Protein AF-A0A8F3AF56-F1 (afdb_monomer)

Solvent-accessible surface area (backbone atoms only — not comparable to full-atom values): 57414 Å² total; per-residue (Å²): 130,80,98,76,68,79,74,70,81,75,31,29,31,39,23,26,9,20,29,32,57,58,13,22,36,23,46,43,12,29,50,31,38,17,25,55,83,35,93,84,17,81,94,57,64,28,38,51,45,72,59,25,50,31,34,28,8,14,19,16,11,20,48,38,44,50,35,45,61,72,51,58,58,57,62,52,70,65,56,45,61,56,41,38,62,46,28,61,46,44,64,47,72,61,55,73,77,49,85,55,72,66,56,51,56,51,60,62,44,70,80,71,65,96,82,85,77,81,82,60,53,64,65,52,50,51,55,51,52,49,43,51,37,58,55,70,52,60,58,96,86,63,52,72,57,60,51,50,50,42,52,46,55,55,47,52,35,35,57,59,40,42,53,50,43,79,72,75,33,76,67,24,51,27,48,46,49,8,50,40,46,19,72,54,62,37,57,81,89,63,47,54,88,84,47,29,36,48,60,55,58,70,37,68,33,56,71,67,64,65,48,43,49,54,36,32,36,22,24,57,49,62,90,95,61,85,69,47,45,60,64,51,45,59,35,41,42,36,46,61,39,33,33,26,84,49,34,43,49,57,45,72,45,52,27,44,41,47,54,18,59,31,47,53,82,38,51,75,43,69,40,93,88,70,84,38,71,52,71,37,67,69,64,37,24,44,39,46,58,43,23,26,12,40,32,76,65,40,60,56,60,52,48,53,60,72,44,59,75,72,63,76,79,91,62,76,62,65,56,53,48,54,40,46,60,75,69,52,69,102,62,94,72,84,54,70,89,68,58,36,72,32,30,62,38,54,37,18,57,53,14,58,39,83,45,68,73,56,57,72,69,57,31,78,35,67,56,42,38,30,30,25,24,41,74,36,41,35,31,46,52,56,72,78,54,73,38,73,91,71,54,29,46,34,35,45,36,41,37,37,38,53,79,52,83,23,22,47,59,57,55,32,64,47,30,49,35,48,29,42,66,50,92,76,60,69,39,48,42,54,29,25,40,47,100,89,66,50,48,21,30,58,46,40,67,72,76,52,75,85,51,31,76,76,39,39,85,43,80,34,79,33,38,88,46,78,78,39,22,49,69,63,87,70,81,92,52,92,53,51,42,77,38,75,92,46,74,68,41,34,36,36,36,35,38,55,54,72,77,80,30,82,46,68,50,58,51,53,52,41,61,39,54,52,65,55,48,50,34,37,20,52,25,15,23,39,71,65,58,33,87,88,41,76,67,48,52,55,65,57,51,65,73,69,70,74,80,87,73,74,87,68,76,51,69,67,50,45,52,18,50,51,48,42,50,52,17,40,52,26,39,55,42,22,51,54,10,50,19,37,23,53,15,10,60,36,43,60,93,50,17,65,58,34,38,46,49,41,58,59,50,38,58,56,46,50,52,46,30,45,54,40,40,52,3,25,24,65,30,87,43,100,54,45,55,45,29,37,70,69,29,26,64,56,46,36,64,77,40,78,85,49,39,52,42,80,49,88,64,36,64,38,50,33,67,56,54,50,54,40,54,46,47,52,53,35,45,27,50,47,57,20,49,48,25,37,33,58,97,46,46,24,62,70,40,46,54,54,47,51,56,52,42,44,63,69,43,47,22,26,51,37,8,20,48,76,16,62,64,9,62,32,3,50,77,54,69,77,40,50,26,73,55,50,50,30,9,54,64,26,24,19,34,21,8,25,30,22,46,31,48,10,57,72,65,43,69,76,63,66,74,65,59,76,67,72,48,58,45,29,71,65,39,28,52,54,10,44,55,39,25,57,58,6,47,38,22,47,37,32,39,56,38,46,41,83,48,77,51,36,58,34,22,39,54,30,46,51,41,5,14,52,34,0,12,52,41,20,30,50,53,49,32,70,69,44,60,41,75,55,76,77,80,86,72,84,80,78,89,80,80,81,82,66,98,77,83,74,90,76,86,83,89,74,87,83,76,54,60,54,61,51,85,51,71,65,40,28,52,55,10,25,52,13,3,42,33,12,37,28,15,25,30,72,38,46,33,44,99,87,34,60,67,56,28,35,51,38,0,38,53,18,5,49,53,24,57,60,37,54,52,47,37,71,77,68,74,36,49,51,73,64,36,39,34,21,39,26,18,51,16,6,42,50,14,26,43,48,31,14,38,59,16,40,74,43,79,87,40,78,24,2,36,79,70,70,24,65,65,33,36,56,33,23,49,51,50,48,52,52,46,37,52,49,25,23,52,55,41,39,52,51,51,52,55,42,48,69,40,91,91,32,48,48,35,72,63,76,54,54,68,56,52,53,52,45,54,70,70,52,83,77,76,57,74,73,58,50,53,54,53,49,51,51,51,52,54,51,54,50,52,59,55,58,65,55,64,75,53,76,81,51,81,90,49,66,69,50,57,61,74,58,60,66,84,64,50,71,66,60,48,54,50,52,59,69,66,60,79,71,76,96,74,88,77,94,81,92,82,83,75,91,74,68,82,78,58,80,85,62,88,81,82,85,84,89,133

Nearest PDB structures (foldseek):
  5aex-assembly2_D  TM=8.762E-01  e=6.821E-24  Saccharomyces cerevisiae
  5aex-assembly3_I  TM=8.724E-01  e=4.632E-24  Saccharomyces cerevisiae
  5ah3-assembly1_A  TM=8.595E-01  e=8.101E-24  Candida albicans
  2nuu-assembly2_D  TM=8.875E-01  e=4.234E-22  Escherichia coli
  1u77-assembly1_A  TM=9.082E-01  e=1.606E-21  Escherichia coli

Sequence (1087 aa):
MNDTAFARTPTIGIAISGGGFRSMLSGAGVLGAYDARSPGADGELGGLLQSSTYLAGISGGSWIVISFFLNDGMQLYSILEDLKLDLQTPILEGVPNMELGNLREHLFQKDKTSMNAEVSESKLSSVITSIVKSIFSIGDDEGDSGIKSIIGFYKDISLEAKAKKDSGYRLSLIDYWARTLARKVLPAKFRSTGFTISSASKQLSFQNYSQPFPIITSVELIPNETVSSVDSHIIEISPFEFGSWDSFLNSFVSTKFLGSDLWNGTSLHLSSSLNASICTSGYDTVAFLAATSSGLFNTVFQYVYDFIPKIHHESSSYVTQILRIFGFSTSPTRNAAEFSEFAIYSPNPFRGVQSGERGRSVENSTSLFLADGGEDGQNIPFSPYLVPGRKVDAILAFDMGSEIDNRPSGLSLRSSAQRYHANQSELHIPLFKDPNGILRRIFPVVPSAAQYSLISQKPAFLGCEIEDFPAFKGNLSDNFKVYNNYTPPLTIYQANHDIVFEANTSTFKSVYSPDEVQGMFDNGCELAVNRMDLSYKEYSFITMSAEASGSSLEIPMAIDSLFMLFCTYLLSCMVLGMSIFYAGLIQRRSSFTILSIPIFLSAAIFIDWFIWGYSLCYSSASNRFIGNLGFAVLRQLRDPDQRIYVTPRGDILSVMHFLFNGLLKIVCTVITFPGCTAERGRIIPMILFVFCWSVIVYNPVTYWYWNQNGWLSTQLDKLPVMDFAGGTCIHVVSGFTALAYSYILGPRNPKIVSEYRSSSNSFMVIGMCILLMGWCGFISGCDYKLSATTFYIVVNTWLSACSAGIVWTLIDYYTSAIPLEEPEYEGIELRELDHDGSCTQSNDPTTTSLRKISMVSFTSGVVCGLVVFTPAGGYISSHTSFWKSIVFGVIGGFIGNYSTRLKYYMEIDDALDIFAVHGVCGIVGTLLVGIFADKSFESSGGWVVGNWIQITYQILGCVVTAVYSFVMSLVLLYIIDMIPGLHLRTDKLFNTRMRRRKQNGGVSEEGEIEEIAEDLGLERAELLGSDWYELNGEYSFDYMEFIKVVDPKEYAEFINAETVSPEESEFSQYDTSDLQLRKRGAFFDRQ

Structure (mmCIF, N/CA/C/O backbone):
data_AF-A0A8F3AF56-F1
#
_entry.id   AF-A0A8F3AF56-F1
#
loop_
_atom_site.group_PDB
_atom_site.id
_atom_site.type_symbol
_atom_site.label_atom_id
_atom_site.label_alt_id
_atom_site.label_comp_id
_atom_site.label_asym_id
_atom_site.label_entity_id
_atom_site.label_seq_id
_atom_site.pdbx_PDB_ins_code
_atom_site.Cartn_x
_atom_site.Cartn_y
_atom_site.Cartn_z
_atom_site.occupancy
_atom_site.B_iso_or_equiv
_atom_site.auth_seq_id
_atom_site.auth_comp_id
_atom_site.auth_asym_id
_atom_site.auth_atom_id
_atom_site.pdbx_PDB_model_num
ATOM 1 N N . MET A 1 1 ? 14.179 -26.581 -12.218 1.00 30.22 1 MET A N 1
ATOM 2 C CA . MET A 1 1 ? 15.311 -26.052 -11.421 1.00 30.22 1 MET A CA 1
ATOM 3 C C . MET A 1 1 ? 14.826 -25.910 -9.982 1.00 30.22 1 MET A C 1
ATOM 5 O O . MET A 1 1 ? 13.634 -25.738 -9.808 1.00 30.22 1 MET A O 1
ATOM 9 N N . ASN A 1 2 ? 15.703 -26.086 -8.990 1.00 26.30 2 ASN A N 1
ATOM 10 C CA . ASN A 1 2 ? 15.388 -26.178 -7.553 1.00 26.30 2 ASN A CA 1
ATOM 11 C C . ASN A 1 2 ? 14.465 -25.061 -7.008 1.00 26.30 2 ASN A C 1
ATOM 13 O O . ASN A 1 2 ? 14.818 -23.887 -7.105 1.00 26.30 2 ASN A O 1
ATOM 17 N N . ASP A 1 3 ? 13.381 -25.458 -6.330 1.00 29.81 3 ASP A N 1
ATOM 18 C CA . ASP A 1 3 ? 12.373 -24.634 -5.622 1.00 29.81 3 ASP A CA 1
ATOM 19 C C . ASP A 1 3 ? 12.893 -23.927 -4.344 1.00 29.81 3 ASP A C 1
ATOM 21 O O . ASP A 1 3 ? 12.234 -23.897 -3.307 1.00 29.81 3 ASP A O 1
ATOM 25 N N . THR A 1 4 ? 14.106 -23.367 -4.361 1.00 30.39 4 THR A N 1
ATOM 26 C CA . THR A 1 4 ? 14.678 -22.662 -3.190 1.00 30.39 4 THR A CA 1
ATOM 27 C C . THR A 1 4 ? 15.312 -21.308 -3.508 1.00 30.39 4 THR A C 1
ATOM 29 O O . THR A 1 4 ? 16.058 -20.775 -2.686 1.00 30.39 4 THR A O 1
ATOM 32 N N . ALA A 1 5 ? 15.048 -20.721 -4.674 1.00 33.78 5 ALA A N 1
ATOM 33 C CA . ALA A 1 5 ? 15.425 -19.336 -4.942 1.00 33.78 5 ALA A CA 1
ATOM 34 C C . ALA A 1 5 ? 14.262 -18.423 -4.531 1.00 33.78 5 ALA A C 1
ATOM 36 O O . ALA A 1 5 ? 13.187 -18.498 -5.113 1.00 33.78 5 ALA A O 1
ATOM 37 N N . PHE A 1 6 ? 14.466 -17.584 -3.512 1.00 34.59 6 PHE A N 1
ATOM 38 C CA . PHE A 1 6 ? 13.568 -16.472 -3.197 1.00 34.59 6 PHE A CA 1
ATOM 39 C C . PHE A 1 6 ? 13.213 -15.721 -4.492 1.00 34.59 6 PHE A C 1
ATOM 41 O O . PHE A 1 6 ? 14.125 -15.273 -5.192 1.00 34.59 6 PHE A O 1
ATOM 48 N N . ALA A 1 7 ? 11.919 -15.614 -4.813 1.00 41.06 7 ALA A N 1
ATOM 49 C CA . ALA A 1 7 ? 11.439 -14.885 -5.981 1.00 41.06 7 ALA A CA 1
ATOM 50 C C . ALA A 1 7 ? 11.933 -13.436 -5.896 1.00 41.06 7 ALA A C 1
ATOM 52 O O . ALA A 1 7 ? 11.658 -12.709 -4.940 1.00 41.06 7 ALA A O 1
ATOM 53 N N . ARG A 1 8 ? 12.761 -13.048 -6.860 1.00 57.09 8 ARG A N 1
ATOM 54 C CA . ARG A 1 8 ? 13.341 -11.715 -6.941 1.00 57.09 8 ARG A CA 1
ATOM 55 C C . ARG A 1 8 ? 12.317 -10.801 -7.606 1.00 57.09 8 ARG A C 1
ATOM 57 O O . ARG A 1 8 ? 11.855 -11.120 -8.691 1.00 57.09 8 ARG A O 1
ATOM 64 N N . THR A 1 9 ? 12.000 -9.664 -6.988 1.00 65.94 9 THR A N 1
ATOM 65 C CA . THR A 1 9 ? 11.165 -8.631 -7.621 1.00 65.94 9 THR A CA 1
ATOM 66 C C . THR A 1 9 ? 11.781 -8.203 -8.960 1.00 65.94 9 THR A C 1
ATOM 68 O O . THR A 1 9 ? 12.985 -7.898 -8.977 1.00 65.94 9 THR A O 1
ATOM 71 N N . PRO A 1 10 ? 11.001 -8.168 -10.057 1.00 80.75 10 PRO A N 1
ATOM 72 C CA . PRO A 1 10 ? 11.526 -7.868 -11.380 1.00 80.75 10 PRO A CA 1
ATOM 73 C C . PRO A 1 10 ? 12.084 -6.446 -11.428 1.00 80.75 10 PRO A C 1
ATOM 75 O O . PRO A 1 10 ? 11.488 -5.493 -10.932 1.00 80.75 10 PRO A O 1
ATOM 78 N N . THR A 1 11 ? 13.264 -6.304 -12.014 1.00 91.19 11 THR A N 1
ATOM 79 C CA . THR A 1 11 ? 13.958 -5.032 -12.205 1.00 91.19 11 THR A CA 1
ATOM 80 C C . THR A 1 11 ? 13.608 -4.483 -13.580 1.00 91.19 11 THR A C 1
ATOM 82 O O . THR A 1 11 ? 14.000 -5.052 -14.599 1.00 91.19 11 THR A O 1
ATOM 85 N N . ILE A 1 12 ? 12.868 -3.375 -13.608 1.00 93.50 12 ILE A N 1
ATOM 86 C CA . ILE A 1 12 ? 12.340 -2.772 -14.839 1.00 93.50 12 ILE A CA 1
ATOM 87 C C . ILE A 1 12 ? 13.181 -1.548 -15.222 1.00 93.50 12 ILE A C 1
ATOM 89 O O . ILE A 1 12 ? 13.442 -0.677 -14.384 1.00 93.50 12 ILE A O 1
ATOM 93 N N . GLY A 1 13 ? 13.595 -1.481 -16.488 1.00 95.88 13 GLY A N 1
ATOM 94 C CA . GLY A 1 13 ? 14.242 -0.316 -17.094 1.00 95.88 13 GLY A CA 1
ATOM 95 C C . GLY A 1 13 ? 13.334 0.372 -18.115 1.00 95.88 13 GLY A C 1
ATOM 96 O O . GLY A 1 13 ? 12.745 -0.300 -18.955 1.00 95.88 13 GLY A O 1
ATOM 97 N N . ILE A 1 14 ? 13.233 1.701 -18.072 1.00 96.88 14 ILE A N 1
ATOM 98 C CA . ILE A 1 14 ? 12.484 2.508 -19.050 1.00 96.88 14 ILE A CA 1
ATOM 99 C C . ILE A 1 14 ? 13.465 3.316 -19.905 1.00 96.88 14 ILE A C 1
ATOM 101 O O . ILE A 1 14 ? 14.132 4.213 -19.396 1.00 96.88 14 ILE A O 1
ATOM 105 N N . ALA A 1 15 ? 13.528 3.036 -21.206 1.00 97.38 15 ALA A N 1
ATOM 106 C CA . ALA A 1 15 ? 14.349 3.763 -22.172 1.00 97.38 15 ALA A CA 1
ATOM 107 C C . ALA A 1 15 ? 13.501 4.743 -22.996 1.00 97.38 15 ALA A C 1
ATOM 109 O O . ALA A 1 15 ? 12.561 4.335 -23.677 1.00 97.38 15 ALA A O 1
ATOM 110 N N . ILE A 1 16 ? 13.890 6.020 -22.998 1.00 96.81 16 ILE A N 1
ATOM 111 C CA . ILE A 1 16 ? 13.302 7.067 -23.847 1.00 96.81 16 ILE A CA 1
ATOM 112 C C . ILE A 1 16 ? 14.339 7.510 -24.884 1.00 96.81 16 ILE A C 1
ATOM 114 O O . ILE A 1 16 ? 15.460 7.896 -24.533 1.00 96.81 16 ILE A O 1
ATOM 118 N N . SER A 1 17 ? 13.969 7.451 -26.164 1.00 95.38 17 SER A N 1
ATOM 119 C CA . SER A 1 17 ? 14.860 7.783 -27.280 1.00 95.38 17 SER A CA 1
ATOM 120 C C . SER A 1 17 ? 15.215 9.274 -27.368 1.00 95.38 17 SER A C 1
ATOM 122 O O . SER A 1 17 ? 14.623 10.134 -26.715 1.00 95.38 17 SER A O 1
ATOM 124 N N . GLY A 1 18 ? 16.133 9.623 -28.267 1.00 90.12 18 GLY A N 1
ATOM 125 C CA . GLY A 1 18 ? 16.375 11.009 -28.666 1.00 90.12 18 GLY A CA 1
ATOM 126 C C . GLY A 1 18 ? 15.322 11.548 -29.631 1.00 90.12 18 GLY A C 1
ATOM 127 O O . GLY A 1 18 ? 14.541 10.791 -30.209 1.00 90.12 18 GLY A O 1
ATOM 128 N N . GLY A 1 19 ? 15.301 12.873 -29.809 1.00 85.69 19 GLY A N 1
ATOM 129 C CA . GLY A 1 19 ? 14.342 13.539 -30.700 1.00 85.69 19 GLY A CA 1
ATOM 130 C C . GLY A 1 19 ? 13.937 14.968 -30.325 1.00 85.69 19 GLY A C 1
ATOM 131 O O . GLY A 1 19 ? 12.865 15.411 -30.725 1.00 85.69 19 GLY A O 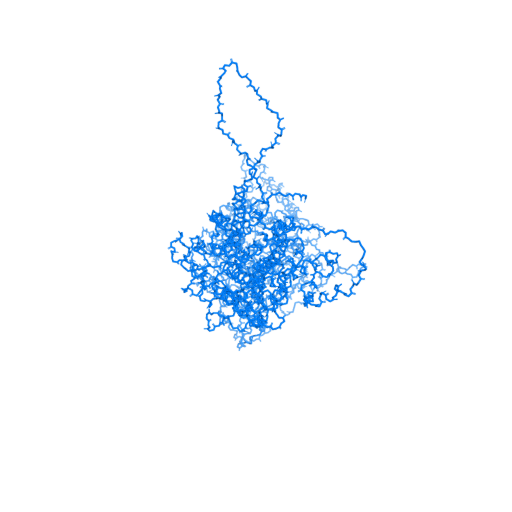1
ATOM 132 N N . GLY A 1 20 ? 14.751 15.693 -29.550 1.00 87.94 20 GLY A N 1
ATOM 133 C CA . GLY A 1 20 ? 14.445 17.064 -29.122 1.00 87.94 20 GLY A CA 1
ATOM 134 C C . GLY A 1 20 ? 13.180 17.166 -28.258 1.00 87.94 20 GLY A C 1
ATOM 135 O O . GLY A 1 20 ? 12.859 16.246 -27.502 1.00 87.94 20 GLY A O 1
ATOM 136 N N . PHE A 1 21 ? 12.441 18.275 -28.389 1.00 89.38 21 PHE A N 1
ATOM 137 C CA . PHE A 1 21 ? 11.223 18.523 -27.605 1.00 89.38 21 PHE A CA 1
ATOM 138 C C . PHE A 1 21 ? 10.114 17.503 -27.865 1.00 89.38 21 PHE A C 1
ATOM 140 O O . PHE A 1 21 ? 9.411 17.139 -26.931 1.00 89.38 21 PHE A O 1
ATOM 147 N N . ARG A 1 22 ? 10.009 16.972 -29.089 1.00 90.50 22 ARG A N 1
ATOM 148 C CA . ARG A 1 22 ? 9.098 15.868 -29.433 1.00 90.50 22 ARG A CA 1
ATOM 149 C C . ARG A 1 22 ? 9.265 14.688 -28.480 1.00 90.50 22 ARG A C 1
ATOM 151 O O . ARG A 1 22 ? 8.285 14.225 -27.899 1.00 90.50 22 ARG A O 1
ATOM 158 N N . SER A 1 23 ? 10.504 14.204 -28.347 1.00 93.00 23 SER A N 1
ATOM 159 C CA . SER A 1 23 ? 10.801 13.052 -27.493 1.00 93.00 23 SER A CA 1
ATOM 160 C C . SER A 1 23 ? 10.584 13.393 -26.021 1.00 93.00 23 SER A C 1
ATOM 162 O O . SER A 1 23 ? 9.989 12.612 -25.288 1.00 93.00 23 SER A O 1
ATOM 164 N N . MET A 1 24 ? 10.979 14.599 -25.604 1.00 93.12 24 MET A N 1
ATOM 165 C CA . MET A 1 24 ? 10.760 15.071 -24.238 1.00 93.12 24 MET A CA 1
ATOM 166 C C . MET A 1 24 ? 9.268 15.103 -23.865 1.00 93.12 24 MET A C 1
ATOM 168 O O . MET A 1 24 ? 8.904 14.603 -22.807 1.00 93.12 24 MET A O 1
ATOM 172 N N . LEU A 1 25 ? 8.410 15.663 -24.724 1.00 93.88 25 LEU A N 1
ATOM 173 C CA . LEU A 1 25 ? 6.971 15.825 -24.480 1.00 93.88 25 LEU A CA 1
ATOM 174 C C . LEU A 1 25 ? 6.214 14.496 -24.573 1.00 93.88 25 LEU A C 1
ATOM 176 O O . LEU A 1 25 ? 5.447 14.163 -23.674 1.00 93.88 25 LEU A O 1
ATOM 180 N N . SER A 1 26 ? 6.477 13.706 -25.616 1.00 93.50 26 SER A N 1
ATOM 181 C CA . SER A 1 26 ? 5.844 12.388 -25.782 1.00 93.50 26 SER A CA 1
ATOM 182 C C . SER A 1 26 ? 6.325 11.413 -24.700 1.00 93.50 26 SER A C 1
ATOM 184 O O . SER A 1 26 ? 5.533 10.680 -24.116 1.00 93.50 26 SER A O 1
ATOM 186 N N . GLY A 1 27 ? 7.617 11.449 -24.356 1.00 93.62 27 GLY A N 1
ATOM 187 C CA . GLY A 1 27 ? 8.185 10.695 -23.239 1.00 93.62 27 GLY A CA 1
ATOM 188 C C . GLY A 1 27 ? 7.628 11.132 -21.881 1.00 93.62 27 GLY A C 1
ATOM 189 O O . GLY A 1 27 ? 7.375 10.283 -21.032 1.00 93.62 27 GLY A O 1
ATOM 190 N N . ALA A 1 28 ? 7.366 12.429 -21.678 1.00 92.88 28 ALA A N 1
ATOM 191 C CA . ALA A 1 28 ? 6.665 12.913 -20.489 1.00 92.88 28 ALA A CA 1
ATOM 192 C C . ALA A 1 28 ? 5.231 12.367 -20.412 1.00 92.88 28 ALA A C 1
ATOM 194 O O . ALA A 1 28 ? 4.797 11.979 -19.332 1.00 92.88 28 ALA A O 1
ATOM 195 N N . GLY A 1 29 ? 4.525 12.272 -21.541 1.00 91.00 29 GLY A N 1
ATOM 196 C CA . GLY A 1 29 ? 3.221 11.608 -21.615 1.00 91.00 29 GLY A CA 1
ATOM 197 C C . GLY A 1 29 ? 3.288 10.142 -21.189 1.00 91.00 29 GLY A C 1
ATOM 198 O O . GLY A 1 29 ? 2.544 9.709 -20.313 1.00 91.00 29 GLY A O 1
ATOM 199 N N . VAL A 1 30 ? 4.255 9.393 -21.728 1.00 91.25 30 VAL A N 1
ATOM 200 C CA . VAL A 1 30 ? 4.485 7.983 -21.368 1.00 91.25 30 VAL A CA 1
ATOM 201 C C . VAL A 1 30 ? 4.725 7.815 -19.865 1.00 91.25 30 VAL A C 1
ATOM 203 O O . VAL A 1 30 ? 4.064 7.010 -19.209 1.00 91.25 30 VAL A O 1
ATOM 206 N N . LEU A 1 31 ? 5.656 8.589 -19.297 1.00 92.12 31 LEU A N 1
ATOM 207 C CA . LEU A 1 31 ? 5.940 8.540 -17.861 1.00 92.12 31 LEU A CA 1
ATOM 208 C C . LEU A 1 31 ? 4.729 9.000 -17.036 1.00 92.12 31 LEU A C 1
ATOM 210 O O . LEU A 1 31 ? 4.474 8.439 -15.975 1.00 92.12 31 LEU A O 1
ATOM 214 N N . GLY A 1 32 ? 3.967 9.978 -17.529 1.00 89.38 32 GLY A N 1
ATOM 215 C CA . GLY A 1 32 ? 2.732 10.456 -16.919 1.00 89.38 32 GLY A CA 1
ATOM 216 C C . GLY A 1 32 ? 1.658 9.374 -16.840 1.00 89.38 32 GLY A C 1
ATOM 217 O O . GLY A 1 32 ? 1.052 9.217 -15.785 1.00 89.38 32 GLY A O 1
ATOM 218 N N . ALA A 1 33 ? 1.464 8.581 -17.894 1.00 86.38 33 ALA A N 1
ATOM 219 C CA . ALA A 1 33 ? 0.514 7.466 -17.892 1.00 86.38 33 ALA A CA 1
ATOM 220 C C . ALA A 1 33 ? 0.914 6.334 -16.930 1.00 86.38 33 ALA A C 1
ATOM 222 O O . ALA A 1 33 ? 0.054 5.686 -16.340 1.00 86.38 33 ALA A O 1
ATOM 223 N N . TYR A 1 34 ? 2.217 6.114 -16.737 1.00 87.75 34 TYR A N 1
ATOM 224 C CA . TYR A 1 34 ? 2.742 5.132 -15.782 1.00 87.75 34 TYR A CA 1
ATOM 225 C C . TYR A 1 34 ? 2.834 5.641 -14.342 1.00 87.75 34 TYR A C 1
ATOM 227 O O . TYR A 1 34 ? 3.068 4.849 -13.425 1.00 87.75 34 TYR A O 1
ATOM 235 N N . ASP A 1 35 ? 2.657 6.939 -14.116 1.00 87.00 35 ASP A N 1
ATOM 236 C CA . ASP A 1 35 ? 2.645 7.536 -12.788 1.00 87.00 35 ASP A CA 1
ATOM 237 C C . ASP A 1 35 ? 1.272 7.321 -12.134 1.00 87.00 35 ASP A C 1
ATOM 239 O O . ASP A 1 35 ? 0.274 7.906 -12.551 1.00 87.00 35 ASP A O 1
ATOM 243 N N . ALA A 1 36 ? 1.220 6.526 -11.058 1.00 84.25 36 ALA A N 1
ATOM 244 C CA . ALA A 1 36 ? -0.015 6.278 -10.297 1.00 84.25 36 ALA A CA 1
ATOM 245 C C . ALA A 1 36 ? -0.681 7.554 -9.749 1.00 84.25 36 ALA A C 1
ATOM 247 O O . ALA A 1 36 ? -1.834 7.528 -9.331 1.00 84.25 36 ALA A O 1
ATOM 248 N N . ARG A 1 37 ? 0.049 8.671 -9.694 1.00 82.75 37 ARG A N 1
ATOM 249 C CA . ARG A 1 37 ? -0.448 9.949 -9.172 1.00 82.75 37 ARG A CA 1
ATOM 250 C C . ARG A 1 37 ? -1.110 10.803 -10.252 1.00 82.75 37 ARG A C 1
ATOM 252 O O . ARG A 1 37 ? -1.645 11.861 -9.924 1.00 82.75 37 ARG A O 1
ATOM 259 N N . SER A 1 38 ? -1.038 10.391 -11.516 1.00 77.50 38 SER A N 1
ATOM 260 C CA . SER A 1 38 ? -1.643 11.117 -12.627 1.00 77.50 38 SER A CA 1
ATOM 261 C C . SER A 1 38 ? -3.166 10.946 -12.639 1.00 77.50 38 SER A C 1
ATOM 263 O O . SER A 1 38 ? -3.666 9.835 -12.439 1.00 77.50 38 SER A O 1
ATOM 265 N N . PRO A 1 39 ? -3.935 12.016 -12.912 1.00 68.38 39 PRO A N 1
ATOM 266 C CA . PRO A 1 39 ? -5.385 11.922 -13.044 1.00 68.38 39 PRO A CA 1
ATOM 267 C C . PRO A 1 39 ? -5.794 10.897 -14.114 1.00 68.38 39 PRO A C 1
ATOM 269 O O . PRO A 1 39 ? -5.371 10.990 -15.264 1.00 68.38 39 PRO A O 1
ATOM 272 N N . GLY A 1 40 ? -6.635 9.928 -13.740 1.00 62.78 40 GLY A N 1
ATOM 273 C CA . GLY A 1 40 ? -7.116 8.883 -14.652 1.00 62.78 40 GLY A CA 1
ATOM 274 C C . GLY A 1 40 ? -6.196 7.666 -14.802 1.00 62.78 40 GLY A C 1
ATOM 275 O O . GLY A 1 40 ? -6.458 6.840 -15.667 1.00 62.78 40 GLY A O 1
ATOM 276 N N . ALA A 1 41 ? -5.151 7.536 -13.976 1.00 61.88 41 ALA A N 1
ATOM 277 C CA . ALA A 1 41 ? -4.300 6.341 -13.927 1.00 61.88 41 ALA A CA 1
ATOM 278 C C . ALA A 1 41 ? -4.928 5.163 -13.137 1.00 61.88 41 ALA A C 1
ATOM 280 O O . ALA A 1 41 ? -4.424 4.039 -13.198 1.00 61.88 41 ALA A O 1
ATOM 281 N N . ASP A 1 42 ? -6.034 5.402 -12.415 1.00 51.72 42 ASP A N 1
ATOM 282 C CA . ASP A 1 42 ? -6.761 4.397 -11.628 1.00 51.72 42 ASP A CA 1
ATOM 283 C C . ASP A 1 42 ? -7.392 3.320 -12.535 1.00 51.72 42 ASP A C 1
ATOM 285 O O . ASP A 1 42 ? -8.331 3.585 -13.287 1.00 51.72 42 ASP A O 1
ATOM 289 N N . GLY A 1 43 ? -6.894 2.081 -12.446 1.00 51.59 43 GLY A N 1
ATOM 290 C CA . GLY A 1 43 ? -7.362 0.946 -13.257 1.00 51.59 43 GLY A CA 1
ATOM 291 C C . GLY A 1 43 ? -6.623 0.740 -14.589 1.00 51.59 43 GLY A C 1
ATOM 292 O O . GLY A 1 43 ? -7.082 -0.053 -15.417 1.00 51.59 43 GLY A O 1
ATOM 293 N N . GLU A 1 44 ? -5.494 1.427 -14.796 1.00 63.69 44 GLU A N 1
ATOM 294 C CA . GLU A 1 44 ? -4.580 1.271 -15.943 1.00 63.69 44 GLU A CA 1
ATOM 295 C C . GLU A 1 44 ? -3.168 0.843 -15.487 1.00 63.69 44 GLU A C 1
ATOM 297 O O . GLU A 1 44 ? -3.003 0.340 -14.379 1.00 63.69 44 GLU A O 1
ATOM 302 N N . LEU A 1 45 ? -2.133 1.043 -16.318 1.00 72.31 45 LEU A N 1
ATOM 303 C CA . LEU A 1 45 ? -0.716 0.790 -15.985 1.00 72.31 45 LEU A CA 1
ATOM 304 C C . LEU A 1 45 ? -0.113 1.835 -15.014 1.00 72.31 45 LEU A C 1
ATOM 306 O O . LEU A 1 45 ? 1.110 1.988 -14.928 1.00 72.31 45 LEU A O 1
ATOM 310 N N . GLY A 1 46 ? -0.960 2.558 -14.277 1.00 75.81 46 GLY A N 1
ATOM 311 C CA . GLY A 1 46 ? -0.545 3.482 -13.228 1.00 75.81 46 GLY A CA 1
ATOM 312 C C . GLY A 1 46 ? 0.195 2.742 -12.112 1.00 75.81 46 GLY A C 1
ATOM 313 O O . GLY A 1 46 ? -0.286 1.739 -11.594 1.00 75.81 46 GLY A O 1
ATOM 314 N N . GLY A 1 47 ? 1.382 3.222 -11.739 1.00 81.00 47 GLY A N 1
ATOM 315 C CA . GLY A 1 47 ? 2.249 2.581 -10.738 1.00 81.00 47 GLY A CA 1
ATOM 316 C C . GLY A 1 47 ? 3.479 1.900 -11.334 1.00 81.00 47 GLY A C 1
ATOM 317 O O . GLY A 1 47 ? 4.414 1.556 -10.603 1.00 81.00 47 GLY A O 1
ATOM 318 N N . LEU A 1 48 ? 3.525 1.742 -12.660 1.00 84.81 48 LEU A N 1
ATOM 319 C CA . LEU A 1 48 ? 4.669 1.154 -13.351 1.00 84.81 48 LEU A CA 1
ATOM 320 C C . LEU A 1 48 ? 5.912 2.050 -13.260 1.00 84.81 48 LEU A C 1
ATOM 322 O O . LEU A 1 48 ? 7.022 1.540 -13.118 1.00 84.81 48 LEU A O 1
ATOM 326 N N . LEU A 1 49 ? 5.737 3.378 -13.237 1.00 87.38 49 LEU A N 1
ATOM 327 C CA . LEU A 1 49 ? 6.841 4.315 -13.023 1.00 87.38 49 LEU A CA 1
ATOM 328 C C . LEU A 1 49 ? 7.437 4.149 -11.621 1.00 87.38 49 LEU A C 1
ATOM 330 O O . LEU A 1 49 ? 8.655 4.055 -11.484 1.00 87.38 49 LEU A O 1
ATOM 334 N N . GLN A 1 50 ? 6.589 4.053 -10.593 1.00 86.31 50 GLN A N 1
ATOM 335 C CA . GLN A 1 50 ? 7.012 3.828 -9.206 1.00 86.31 50 GLN A CA 1
ATOM 336 C C . GLN A 1 50 ? 7.697 2.471 -9.011 1.00 86.31 50 GLN A C 1
ATOM 338 O O . GLN A 1 50 ? 8.548 2.335 -8.136 1.00 86.31 50 GLN A O 1
ATOM 343 N N . SER A 1 51 ? 7.333 1.483 -9.828 1.00 85.69 51 SER A N 1
ATOM 344 C CA . SER A 1 51 ? 7.913 0.136 -9.799 1.00 85.69 51 SER A CA 1
ATOM 345 C C . SER A 1 51 ? 9.199 0.021 -10.631 1.00 85.69 51 SER A C 1
ATOM 347 O O . SER A 1 51 ? 9.935 -0.958 -10.502 1.00 85.69 51 SER A O 1
ATOM 349 N N . SER A 1 52 ? 9.494 1.003 -11.490 1.00 90.44 52 SER A N 1
ATOM 350 C CA . SER A 1 52 ? 10.684 0.989 -12.341 1.00 90.44 52 SER A CA 1
ATOM 351 C C . SER A 1 52 ? 11.960 1.329 -11.565 1.00 90.44 52 SER A C 1
ATOM 353 O O . SER A 1 52 ? 12.000 2.238 -10.740 1.00 90.44 52 SER A O 1
ATOM 355 N N . THR A 1 53 ? 13.031 0.577 -11.824 1.00 93.56 53 THR A N 1
ATOM 356 C CA . THR A 1 53 ? 14.314 0.732 -11.120 1.00 93.56 53 THR A CA 1
ATOM 357 C C . THR A 1 53 ? 15.228 1.720 -11.825 1.00 93.56 53 THR A C 1
ATOM 359 O O . THR A 1 53 ? 15.931 2.486 -11.169 1.00 93.56 53 THR A O 1
ATOM 362 N N . TYR A 1 54 ? 15.224 1.714 -13.158 1.00 95.75 54 TYR A N 1
ATOM 363 C CA . TYR A 1 54 ? 16.097 2.554 -13.967 1.00 95.75 54 TYR A CA 1
ATOM 364 C C . TYR A 1 54 ? 15.301 3.330 -15.008 1.00 95.75 54 TYR A C 1
ATOM 366 O O . TYR A 1 54 ? 14.440 2.770 -15.684 1.00 95.75 54 TYR A O 1
ATOM 374 N N . LEU A 1 55 ? 15.670 4.589 -15.212 1.00 96.44 55 LEU A N 1
ATOM 375 C CA . LEU A 1 55 ? 15.119 5.445 -16.255 1.00 96.44 55 LEU A CA 1
ATOM 376 C C . LEU A 1 55 ? 16.277 6.014 -17.077 1.00 96.44 55 LEU A C 1
ATOM 378 O O . LEU A 1 55 ? 17.085 6.786 -16.562 1.00 96.44 55 LEU A O 1
ATOM 382 N N . ALA A 1 56 ? 16.384 5.598 -18.337 1.00 97.25 56 ALA A N 1
ATOM 383 C CA . ALA A 1 56 ? 17.462 5.986 -19.232 1.00 97.25 56 ALA A CA 1
ATOM 384 C C . ALA A 1 56 ? 16.949 6.872 -20.367 1.00 97.25 56 ALA A C 1
ATOM 386 O O . ALA A 1 56 ? 15.937 6.580 -21.004 1.00 97.25 56 ALA A O 1
ATOM 387 N N . GLY A 1 57 ? 17.681 7.946 -20.641 1.00 96.19 57 GLY A N 1
ATOM 388 C CA . GLY A 1 57 ? 17.370 8.882 -21.713 1.00 96.19 57 GLY A CA 1
ATOM 389 C C . GLY A 1 57 ? 18.589 9.189 -22.571 1.00 96.19 57 GLY A C 1
ATOM 390 O O . GLY A 1 57 ? 19.729 9.161 -22.106 1.00 96.19 57 GLY A O 1
ATOM 391 N N . ILE A 1 58 ? 18.345 9.521 -23.830 1.00 93.44 58 ILE A N 1
ATOM 392 C CA . ILE A 1 58 ? 19.372 9.984 -24.766 1.00 93.44 58 ILE A CA 1
ATOM 393 C C . ILE A 1 58 ? 18.852 11.213 -25.505 1.00 93.44 58 ILE A C 1
ATOM 395 O O . ILE A 1 58 ? 17.657 11.300 -25.782 1.00 93.44 58 ILE A O 1
ATOM 399 N N . SER A 1 59 ? 19.702 12.207 -25.761 1.00 91.50 59 SER A N 1
ATOM 400 C CA . SER A 1 59 ? 19.320 13.462 -26.425 1.00 91.50 59 SER A CA 1
ATOM 401 C C . SER A 1 59 ? 18.040 14.083 -25.825 1.00 91.50 59 SER A C 1
ATOM 403 O O . SER A 1 59 ? 18.003 14.338 -24.624 1.00 91.50 59 SER A O 1
ATOM 405 N N . GLY A 1 60 ? 16.966 14.290 -26.595 1.00 90.69 60 GLY A N 1
ATOM 406 C CA . GLY A 1 60 ? 15.667 14.773 -26.085 1.00 90.69 60 GLY A CA 1
ATOM 407 C C . GLY A 1 60 ? 15.049 13.932 -24.952 1.00 90.69 60 GLY A C 1
ATOM 408 O O . GLY A 1 60 ? 14.420 14.484 -24.052 1.00 90.69 60 GLY A O 1
ATOM 409 N N . GLY A 1 61 ? 15.282 12.617 -24.924 1.00 93.62 61 GLY A N 1
ATOM 410 C CA . GLY A 1 61 ? 14.899 11.755 -23.803 1.00 93.62 61 GLY A CA 1
ATOM 411 C C . GLY A 1 61 ? 15.694 12.068 -22.531 1.00 93.62 61 GLY A C 1
ATOM 412 O O . GLY A 1 61 ? 15.150 12.052 -21.432 1.00 93.62 61 GLY A O 1
ATOM 413 N N . SER A 1 62 ? 16.970 12.452 -22.654 1.00 94.06 62 SER A N 1
ATOM 414 C CA . SER A 1 62 ? 17.787 12.857 -21.496 1.00 94.06 62 SER A CA 1
ATOM 415 C C . SER A 1 62 ? 17.236 14.106 -20.794 1.00 94.06 62 SER A C 1
ATOM 417 O O . SER A 1 62 ? 17.374 14.244 -19.578 1.00 94.06 62 SER A O 1
ATOM 419 N N . TRP A 1 63 ? 16.560 14.987 -21.541 1.00 92.06 63 TRP A N 1
ATOM 420 C CA . TRP A 1 63 ? 15.949 16.211 -21.021 1.00 92.06 63 TRP A CA 1
ATOM 421 C C . TRP A 1 63 ? 14.822 15.902 -20.042 1.00 92.06 63 TRP A C 1
ATOM 423 O O . TRP A 1 63 ? 14.799 16.471 -18.951 1.00 92.06 63 TRP A O 1
ATOM 433 N N . ILE A 1 64 ? 13.930 14.969 -20.393 1.00 91.50 64 ILE A N 1
ATOM 434 C CA . ILE A 1 64 ? 12.838 14.563 -19.504 1.00 91.50 64 ILE A CA 1
ATOM 435 C C . ILE A 1 64 ? 13.354 13.751 -18.315 1.00 91.50 64 ILE A C 1
ATOM 437 O O . ILE A 1 64 ? 12.934 14.015 -17.193 1.00 91.50 64 ILE A O 1
ATOM 441 N N . VAL A 1 65 ? 14.321 12.846 -18.514 1.00 93.00 65 VAL A N 1
ATOM 442 C CA . VAL A 1 65 ? 14.924 12.073 -17.410 1.00 93.00 65 VAL A CA 1
ATOM 443 C C . VAL A 1 65 ? 15.545 12.997 -16.362 1.00 93.00 65 VAL A C 1
ATOM 445 O O . VAL A 1 65 ? 15.296 12.842 -15.168 1.00 93.00 65 VAL A O 1
ATOM 448 N N . ILE A 1 66 ? 16.306 14.004 -16.795 1.00 91.06 66 ILE A N 1
ATOM 449 C CA . ILE A 1 66 ? 16.908 14.983 -15.886 1.00 91.06 66 ILE A CA 1
ATOM 450 C C . ILE A 1 66 ? 15.879 15.934 -15.287 1.00 91.06 66 ILE A C 1
ATOM 452 O O . ILE A 1 66 ? 15.963 16.235 -14.098 1.00 91.06 66 ILE A O 1
ATOM 456 N N . SER A 1 67 ? 14.916 16.416 -16.073 1.00 89.81 67 SER A N 1
ATOM 457 C CA . SER A 1 67 ? 13.881 17.315 -15.558 1.00 89.81 67 SER A CA 1
ATOM 458 C C . SER A 1 67 ? 13.027 16.620 -14.493 1.00 89.81 67 SER A C 1
ATOM 460 O O . SER A 1 67 ? 12.796 17.190 -13.427 1.00 89.81 67 SER A O 1
ATOM 462 N N . PHE A 1 68 ? 12.646 15.358 -14.715 1.00 89.50 68 PHE A N 1
ATOM 463 C CA . PHE A 1 68 ? 11.949 14.534 -13.727 1.00 89.50 68 PHE A CA 1
ATOM 464 C C . PHE A 1 68 ? 12.797 14.322 -12.467 1.00 89.50 68 PHE A C 1
ATOM 466 O O . PHE A 1 68 ? 12.319 14.582 -11.362 1.00 89.50 68 PHE A O 1
ATOM 473 N N . PHE A 1 69 ? 14.074 13.954 -12.639 1.00 90.44 69 PHE A N 1
ATOM 474 C CA . PHE A 1 69 ? 15.005 13.762 -11.527 1.00 90.44 69 PHE A CA 1
ATOM 475 C C . PHE A 1 69 ? 15.146 15.013 -10.654 1.00 90.44 69 PHE A C 1
ATOM 477 O O . PHE A 1 69 ? 15.103 14.926 -9.431 1.00 90.44 69 PHE A O 1
ATOM 484 N N . LEU A 1 70 ? 15.282 16.193 -11.266 1.00 88.69 70 LEU A N 1
ATOM 485 C CA . LEU A 1 70 ?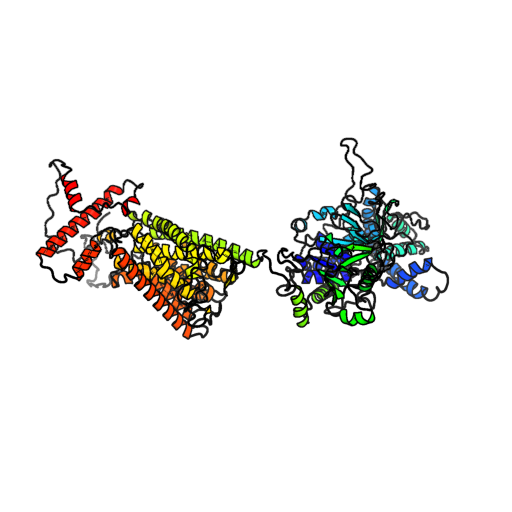 15.466 17.451 -10.540 1.00 88.69 70 LEU A CA 1
ATOM 486 C C . LEU A 1 70 ? 14.208 17.952 -9.834 1.00 88.69 70 LEU A C 1
ATOM 488 O O . LEU A 1 70 ? 14.326 18.655 -8.828 1.00 88.69 70 LEU A O 1
ATOM 492 N N . ASN A 1 71 ? 13.029 17.614 -10.350 1.00 86.06 71 ASN A N 1
ATOM 493 C CA . ASN A 1 71 ? 11.742 17.997 -9.779 1.00 86.06 71 ASN A CA 1
ATOM 494 C C . ASN A 1 71 ? 11.339 17.140 -8.564 1.00 86.06 71 ASN A C 1
ATOM 496 O O . ASN A 1 71 ? 10.164 17.120 -8.214 1.00 86.06 71 ASN A O 1
ATOM 500 N N . ASP A 1 72 ? 12.284 16.441 -7.919 1.00 82.44 72 ASP A N 1
ATOM 501 C CA . ASP A 1 72 ? 12.052 15.602 -6.731 1.00 82.44 72 ASP A CA 1
ATOM 502 C C . ASP A 1 72 ? 10.936 14.561 -6.962 1.00 82.44 72 ASP A C 1
ATOM 504 O O . ASP A 1 72 ? 10.162 14.231 -6.063 1.00 82.44 72 ASP A O 1
ATOM 508 N N . GLY A 1 73 ? 10.810 14.090 -8.209 1.00 69.56 73 GLY A N 1
ATOM 509 C CA . GLY A 1 73 ? 9.755 13.179 -8.629 1.00 69.56 73 GLY A CA 1
ATOM 510 C C . GLY A 1 73 ? 8.343 13.772 -8.575 1.00 69.56 73 GLY A C 1
ATOM 511 O O . GLY A 1 73 ? 7.411 13.013 -8.327 1.00 69.56 73 GLY A O 1
ATOM 512 N N . MET A 1 74 ? 8.136 15.083 -8.764 1.00 79.62 74 MET A N 1
ATOM 513 C CA . MET A 1 74 ? 6.791 15.678 -8.905 1.00 79.62 74 MET A CA 1
ATOM 514 C C . MET A 1 74 ? 5.958 15.012 -10.017 1.00 79.62 74 MET A C 1
ATOM 516 O O . MET A 1 74 ? 6.487 14.355 -10.913 1.00 79.62 74 MET A O 1
ATOM 520 N N . GLN A 1 75 ? 4.635 15.189 -9.948 1.00 80.00 75 GLN A N 1
ATOM 521 C CA . GLN A 1 75 ? 3.708 14.694 -10.968 1.00 80.00 75 GLN A CA 1
ATOM 522 C C . GLN A 1 75 ? 4.044 15.315 -12.329 1.00 80.00 75 GLN A C 1
ATOM 524 O O . GLN A 1 75 ? 4.198 16.531 -12.446 1.00 80.00 75 GLN A O 1
ATOM 529 N N . LEU A 1 76 ? 4.124 14.503 -13.384 1.00 80.81 76 LEU A N 1
ATOM 530 C CA . LEU A 1 76 ? 4.509 15.014 -14.704 1.00 80.81 76 LEU A CA 1
ATOM 531 C C . LEU A 1 76 ? 3.512 16.033 -15.278 1.00 80.81 76 LEU A C 1
ATOM 533 O O . LEU A 1 76 ? 3.919 16.926 -16.018 1.00 80.81 76 LEU A O 1
ATOM 537 N N . TYR A 1 77 ? 2.242 15.980 -14.863 1.00 76.12 77 TYR A N 1
ATOM 538 C CA . TYR A 1 77 ? 1.241 16.980 -15.237 1.00 76.12 77 TYR A CA 1
ATOM 539 C C . TYR A 1 77 ? 1.589 18.392 -14.729 1.00 76.12 77 TYR A C 1
ATOM 541 O O . TYR A 1 77 ? 1.373 19.368 -15.440 1.00 76.12 77 TYR A O 1
ATOM 549 N N . SER A 1 78 ? 2.186 18.534 -13.536 1.00 78.25 78 SER A N 1
ATOM 550 C CA . SER A 1 78 ? 2.597 19.858 -13.042 1.00 78.25 78 SER A CA 1
ATOM 551 C C . SER A 1 78 ? 3.817 20.402 -13.783 1.00 78.25 78 SER A C 1
ATOM 553 O O . SER A 1 78 ? 3.920 21.606 -13.983 1.00 78.25 78 SER A O 1
ATOM 555 N N . ILE A 1 79 ? 4.721 19.521 -14.230 1.00 79.19 79 ILE A N 1
ATOM 556 C CA . ILE A 1 79 ? 5.881 19.902 -15.054 1.00 79.19 79 ILE A CA 1
ATOM 557 C C . ILE A 1 79 ? 5.415 20.414 -16.428 1.00 79.19 79 ILE A C 1
ATOM 559 O O . ILE A 1 79 ? 6.027 21.316 -16.999 1.00 79.19 79 ILE A O 1
ATOM 563 N N . LEU A 1 80 ? 4.313 19.868 -16.953 1.00 83.94 80 LEU A N 1
ATOM 564 C CA . LEU A 1 80 ? 3.752 20.256 -18.246 1.00 83.94 80 LEU A CA 1
ATOM 565 C C . LEU A 1 80 ? 3.277 21.716 -18.278 1.00 83.94 80 LEU A C 1
ATOM 567 O O . LEU A 1 80 ? 3.480 22.395 -19.281 1.00 83.94 80 LEU A O 1
ATOM 571 N N . GLU A 1 81 ? 2.667 22.211 -17.199 1.00 83.81 81 GLU A N 1
ATOM 572 C CA . GLU A 1 81 ? 2.164 23.592 -17.131 1.00 83.81 81 GLU A CA 1
ATOM 573 C C . GLU A 1 81 ? 3.292 24.628 -17.247 1.00 83.81 81 GLU A C 1
ATOM 575 O O . GLU A 1 81 ? 3.164 25.603 -17.990 1.00 83.81 81 GLU A O 1
ATOM 580 N N . ASP A 1 82 ? 4.436 24.374 -16.609 1.00 81.81 82 ASP A N 1
ATOM 581 C CA . ASP A 1 82 ? 5.624 25.223 -16.753 1.00 81.81 82 ASP A CA 1
ATOM 582 C C . ASP A 1 82 ? 6.153 25.191 -18.201 1.00 81.81 82 ASP A C 1
ATOM 584 O O . ASP A 1 82 ? 6.464 26.228 -18.796 1.00 81.81 82 ASP A O 1
ATOM 588 N N . LEU A 1 83 ? 6.180 24.004 -18.820 1.00 84.00 83 LEU A N 1
ATOM 589 C CA . LEU A 1 83 ? 6.626 23.827 -20.206 1.00 84.00 83 LEU A CA 1
ATOM 590 C C . LEU A 1 83 ? 5.705 24.518 -21.225 1.00 84.00 83 LEU A C 1
ATOM 592 O O . LEU A 1 83 ? 6.200 25.057 -22.217 1.00 84.00 83 LEU A O 1
ATOM 596 N N . LYS A 1 84 ? 4.385 24.562 -20.991 1.00 86.50 84 LYS A N 1
ATOM 597 C CA . LYS A 1 84 ? 3.425 25.276 -21.860 1.00 86.50 84 LYS A CA 1
ATOM 598 C C . LYS A 1 84 ? 3.734 26.765 -21.979 1.00 86.50 84 LYS A C 1
ATOM 600 O O . LYS A 1 84 ? 3.400 27.365 -23.000 1.00 86.50 84 LYS A O 1
ATOM 605 N N . LEU A 1 85 ? 4.334 27.366 -20.953 1.00 83.62 85 LEU A N 1
ATOM 606 C CA . LEU A 1 85 ? 4.767 28.763 -20.968 1.00 83.62 85 LEU A CA 1
ATOM 607 C C . LEU A 1 85 ? 6.161 28.898 -21.588 1.00 83.62 85 LEU A C 1
ATOM 609 O O . LEU A 1 85 ? 6.375 29.739 -22.463 1.00 83.62 85 LEU A O 1
ATOM 613 N N . ASP A 1 86 ? 7.101 28.044 -21.182 1.00 83.00 86 ASP A N 1
ATOM 614 C CA . ASP A 1 86 ? 8.501 28.152 -21.599 1.00 83.00 86 ASP A CA 1
ATOM 615 C C . ASP A 1 86 ? 8.718 27.861 -23.097 1.00 83.00 86 ASP A C 1
ATOM 617 O O . ASP A 1 86 ? 9.604 28.469 -23.710 1.00 83.00 86 ASP A O 1
ATOM 621 N N . LEU A 1 87 ? 7.912 26.983 -23.708 1.00 87.56 87 LEU A N 1
ATOM 622 C CA . LEU A 1 87 ? 8.069 26.542 -25.105 1.00 87.56 87 LEU A CA 1
ATOM 623 C C . LEU A 1 87 ? 7.385 27.436 -26.152 1.00 87.56 87 LEU A C 1
ATOM 625 O O . LEU A 1 87 ? 7.543 27.198 -27.350 1.00 87.56 87 LEU A O 1
ATOM 629 N N . GLN A 1 88 ? 6.694 28.502 -25.736 1.00 85.00 88 GLN A N 1
ATOM 630 C CA . GLN A 1 88 ? 6.083 29.472 -26.663 1.00 85.00 88 GLN A CA 1
ATOM 631 C C . GLN A 1 88 ? 7.110 30.363 -27.368 1.00 85.00 88 GLN A C 1
ATOM 633 O O . GLN A 1 88 ? 6.794 31.056 -28.332 1.00 85.00 88 GLN A O 1
ATOM 638 N N . THR A 1 89 ? 8.349 30.366 -26.882 1.00 80.81 89 THR A N 1
ATOM 639 C CA . THR A 1 89 ? 9.457 31.134 -27.450 1.00 80.81 89 THR A CA 1
ATOM 640 C C . THR A 1 89 ? 10.601 30.194 -27.813 1.00 80.81 89 THR A C 1
ATOM 642 O O . THR A 1 89 ? 10.813 29.197 -27.116 1.00 80.81 89 THR A O 1
ATOM 645 N N . PRO A 1 90 ? 11.350 30.486 -28.892 1.00 76.44 90 PRO A N 1
ATOM 646 C CA . PRO A 1 90 ? 12.370 29.577 -29.394 1.00 76.44 90 PRO A CA 1
ATOM 647 C C . PRO A 1 90 ? 13.464 29.343 -28.349 1.00 76.44 90 PRO A C 1
ATOM 649 O O . PRO A 1 90 ? 13.813 30.235 -27.573 1.00 76.44 90 PRO A O 1
ATOM 652 N N . ILE A 1 91 ? 14.038 28.136 -28.342 1.00 77.81 91 ILE A N 1
ATOM 653 C CA . ILE A 1 91 ? 15.158 27.786 -27.448 1.00 77.81 91 ILE A CA 1
ATOM 654 C C . ILE A 1 91 ? 16.402 28.653 -27.692 1.00 77.81 91 ILE A C 1
ATOM 656 O O . ILE A 1 91 ? 17.190 28.879 -26.773 1.00 77.81 91 ILE A O 1
ATOM 660 N N . LEU A 1 92 ? 16.549 29.171 -28.914 1.00 76.25 92 LEU A N 1
ATOM 661 C CA . LEU A 1 92 ? 17.540 30.169 -29.299 1.00 76.25 92 LEU A CA 1
ATOM 662 C C . LEU A 1 92 ? 16.815 31.438 -29.749 1.00 76.25 92 LEU A C 1
ATOM 664 O O . LEU A 1 92 ? 16.128 31.434 -30.772 1.00 76.25 92 LEU A O 1
ATOM 668 N N . GLU A 1 93 ? 16.973 32.532 -29.004 1.00 72.12 93 GLU A N 1
ATOM 669 C CA . GLU A 1 93 ? 16.354 33.804 -29.378 1.00 72.12 93 GLU A CA 1
ATOM 670 C C . GLU A 1 93 ? 16.842 34.277 -30.758 1.00 72.12 93 GLU A C 1
ATOM 672 O O . GLU A 1 93 ? 18.035 34.226 -31.078 1.00 72.12 93 GLU A O 1
ATOM 677 N N . GLY A 1 94 ? 15.894 34.720 -31.590 1.00 61.22 94 GLY A N 1
ATOM 678 C CA . GLY A 1 94 ? 16.143 35.197 -32.953 1.00 61.22 94 GLY A CA 1
ATOM 679 C C . GLY A 1 94 ? 16.315 34.105 -34.018 1.00 61.22 94 GLY A C 1
ATOM 680 O O . GLY A 1 94 ? 16.405 34.441 -35.197 1.00 61.22 94 GLY A O 1
ATOM 681 N N . VAL A 1 95 ? 16.332 32.816 -33.656 1.00 63.56 95 VAL A N 1
ATOM 682 C CA . VAL A 1 95 ? 16.470 31.712 -34.622 1.00 63.56 95 VAL A CA 1
ATOM 683 C C . VAL A 1 95 ? 15.090 31.107 -34.933 1.00 63.56 95 VAL A C 1
ATOM 685 O O . VAL A 1 95 ? 14.432 30.615 -34.016 1.00 63.56 95 VAL A O 1
ATOM 688 N N . PRO A 1 96 ? 14.621 31.125 -36.197 1.00 56.53 96 PRO A N 1
ATOM 689 C CA . PRO A 1 96 ? 13.346 30.509 -36.568 1.00 56.53 96 PRO A CA 1
ATOM 690 C C . PRO A 1 96 ? 13.411 28.973 -36.513 1.00 56.53 96 PRO A C 1
ATOM 692 O O . PRO A 1 96 ? 14.489 28.381 -36.537 1.00 56.53 96 PRO A O 1
ATOM 695 N N . ASN A 1 97 ? 12.249 28.310 -36.500 1.00 58.47 97 ASN A N 1
ATOM 696 C CA . ASN A 1 97 ? 12.165 26.853 -36.657 1.00 58.47 97 ASN A CA 1
ATOM 697 C C . ASN A 1 97 ? 12.749 26.439 -38.022 1.00 58.47 97 ASN A C 1
ATOM 699 O O . ASN A 1 97 ? 12.278 26.902 -39.060 1.00 58.47 97 ASN A O 1
ATOM 703 N N . MET A 1 98 ? 13.768 25.576 -38.024 1.00 54.69 98 MET A N 1
ATOM 704 C CA . MET A 1 98 ? 14.481 25.143 -39.233 1.00 54.69 98 MET A CA 1
ATOM 705 C C . MET A 1 98 ? 14.432 23.624 -39.405 1.00 54.69 98 MET A C 1
ATOM 707 O O . MET A 1 98 ? 14.580 22.881 -38.440 1.00 54.69 98 MET A O 1
ATOM 711 N N . GLU A 1 99 ? 14.340 23.153 -40.648 1.00 55.25 99 GLU A N 1
ATOM 712 C CA . GLU A 1 99 ? 14.639 21.760 -40.993 1.00 55.25 99 GLU A CA 1
ATOM 713 C C . GLU A 1 99 ? 16.145 21.600 -41.255 1.00 55.25 99 GLU A C 1
ATOM 715 O O . GLU A 1 99 ? 16.649 21.863 -42.347 1.00 55.25 99 GLU A O 1
ATOM 720 N N . LEU A 1 100 ? 16.890 21.204 -40.221 1.00 54.19 100 LEU A N 1
ATOM 721 C CA . LEU A 1 100 ? 18.360 21.154 -40.226 1.00 54.19 100 LEU A CA 1
ATOM 722 C C . LEU A 1 100 ? 18.963 19.889 -40.865 1.00 54.19 100 LEU A C 1
ATOM 724 O O . LEU A 1 100 ? 20.177 19.843 -41.068 1.00 54.19 100 LEU A O 1
ATOM 728 N N . GLY A 1 101 ? 18.149 18.887 -41.221 1.00 49.66 101 GLY A N 1
ATOM 729 C CA . GLY A 1 101 ? 18.626 17.605 -41.767 1.00 49.66 101 GLY A CA 1
ATOM 730 C C . GLY A 1 101 ? 19.492 17.766 -43.022 1.00 49.66 101 GLY A C 1
ATOM 731 O O . GLY A 1 101 ? 20.620 17.283 -43.069 1.00 49.66 101 GLY A O 1
ATOM 732 N N . ASN A 1 102 ? 19.023 18.565 -43.985 1.00 46.41 102 ASN A N 1
ATOM 733 C CA . ASN A 1 102 ? 19.756 18.838 -45.227 1.00 46.41 102 ASN A CA 1
ATOM 734 C C . ASN A 1 102 ? 20.946 19.794 -45.024 1.00 46.41 102 ASN A C 1
ATOM 736 O O . ASN A 1 102 ? 21.916 19.744 -45.777 1.00 46.41 102 ASN A O 1
ATOM 740 N N . LEU A 1 103 ? 20.892 20.674 -44.013 1.00 49.62 103 LEU A N 1
ATOM 741 C CA . LEU A 1 103 ? 21.972 21.624 -43.717 1.00 49.62 103 LEU A CA 1
ATOM 742 C C . LEU A 1 103 ? 23.215 20.894 -43.202 1.00 49.62 103 LEU A C 1
ATOM 744 O O . LEU A 1 103 ? 24.339 21.231 -43.574 1.00 49.62 103 LEU A O 1
ATOM 748 N N . ARG A 1 104 ? 22.996 19.871 -42.373 1.00 46.94 104 ARG A N 1
ATOM 749 C CA . ARG A 1 104 ? 24.048 19.039 -41.800 1.00 46.94 104 ARG A CA 1
ATOM 750 C C . ARG A 1 104 ? 24.782 18.247 -42.882 1.00 46.94 104 ARG A C 1
ATOM 752 O O . ARG A 1 104 ? 25.995 18.389 -43.002 1.00 46.94 104 ARG A O 1
ATOM 759 N N . GLU A 1 105 ? 24.065 17.506 -43.730 1.00 48.19 105 GLU A N 1
ATOM 760 C CA . GLU A 1 105 ? 24.675 16.769 -44.853 1.00 48.19 105 GLU A CA 1
ATOM 761 C C . GLU A 1 105 ? 25.508 17.678 -45.771 1.00 48.19 105 GLU A C 1
ATOM 763 O O . GLU A 1 105 ? 26.591 17.291 -46.208 1.00 48.19 105 GLU A O 1
ATOM 768 N N . HIS A 1 106 ? 25.057 18.915 -46.007 1.00 44.97 106 HIS A N 1
ATOM 769 C CA . HIS A 1 106 ? 25.774 19.883 -46.840 1.00 44.97 106 HIS A CA 1
ATOM 770 C C . HIS A 1 106 ? 27.037 20.456 -46.173 1.00 44.97 106 HIS A C 1
ATOM 772 O O . HIS A 1 106 ? 28.035 20.685 -46.858 1.00 44.97 106 HIS A O 1
ATOM 778 N N . LEU A 1 107 ? 27.025 20.673 -44.850 1.00 46.53 107 LEU A N 1
ATOM 779 C CA . LEU A 1 107 ? 28.209 21.090 -44.086 1.00 46.53 107 LEU A CA 1
ATOM 780 C C . LEU A 1 107 ? 29.270 19.978 -44.053 1.00 46.53 107 LEU A C 1
ATOM 782 O O . LEU A 1 107 ? 30.441 20.264 -44.287 1.00 46.53 107 LEU A O 1
ATOM 786 N N . PHE A 1 108 ? 28.860 18.718 -43.872 1.00 42.88 108 PHE A N 1
ATOM 787 C CA . PHE A 1 108 ? 29.768 17.562 -43.877 1.00 42.88 108 PHE A CA 1
ATOM 788 C C . PHE A 1 108 ? 30.262 17.169 -45.285 1.00 42.88 108 PHE A C 1
ATOM 790 O O . PHE A 1 108 ? 31.381 16.675 -45.425 1.00 42.88 108 PHE A O 1
ATOM 797 N N . GLN A 1 109 ? 29.486 17.412 -46.352 1.00 41.25 109 GLN A N 1
ATOM 798 C CA . GLN A 1 109 ? 29.938 17.195 -47.739 1.00 41.25 109 GLN A CA 1
ATOM 799 C C . GLN A 1 109 ? 30.953 18.238 -48.220 1.00 41.25 109 GLN A C 1
ATOM 801 O O . GLN A 1 109 ? 31.790 17.924 -49.073 1.00 41.25 109 GLN A O 1
ATOM 806 N N . LYS A 1 110 ? 30.919 19.461 -47.675 1.00 42.56 110 LYS A N 1
ATOM 807 C CA . LYS A 1 110 ? 31.828 20.546 -48.079 1.00 42.56 110 LYS A CA 1
ATOM 808 C C . LYS A 1 110 ? 33.303 20.240 -47.792 1.00 42.56 110 LYS A C 1
ATOM 810 O O . LYS A 1 110 ? 34.165 20.771 -48.486 1.00 42.56 110 LYS A O 1
ATOM 815 N N . ASP A 1 111 ? 33.571 19.334 -46.854 1.00 41.03 111 ASP A N 1
ATOM 816 C CA . ASP A 1 111 ? 34.917 18.858 -46.524 1.00 41.03 111 ASP A CA 1
ATOM 817 C C . ASP A 1 111 ? 35.399 17.678 -47.394 1.00 41.03 111 ASP A C 1
ATOM 819 O O . ASP A 1 111 ? 36.557 17.279 -47.265 1.00 41.03 111 ASP A O 1
ATOM 823 N N . LYS A 1 112 ? 34.574 17.114 -48.303 1.00 37.09 112 LYS A N 1
ATOM 824 C CA . LYS A 1 112 ? 34.961 15.903 -49.061 1.00 37.09 112 LYS A CA 1
ATOM 825 C C . LYS A 1 112 ? 35.138 16.007 -50.577 1.00 37.09 112 LYS A C 1
ATOM 827 O O . LYS A 1 112 ? 35.969 15.252 -51.060 1.00 37.09 112 LYS A O 1
ATOM 832 N N . THR A 1 113 ? 34.517 16.910 -51.344 1.00 33.00 113 THR A N 1
ATOM 833 C CA . THR A 1 113 ? 34.883 17.066 -52.779 1.00 33.00 113 THR A CA 1
ATOM 834 C C . THR A 1 113 ? 34.261 18.286 -53.459 1.00 33.00 113 THR A C 1
ATOM 836 O O . THR A 1 113 ? 33.065 18.540 -53.348 1.00 33.00 113 THR A O 1
ATOM 839 N N . SER A 1 114 ? 35.069 18.970 -54.274 1.00 39.31 114 SER A N 1
ATOM 840 C CA . SER A 1 114 ? 34.650 19.901 -55.323 1.00 39.31 114 SER A CA 1
ATOM 841 C C . SER A 1 114 ? 34.077 19.143 -56.528 1.00 39.31 114 SER A C 1
ATOM 843 O O . SER A 1 114 ? 34.841 18.492 -57.234 1.00 39.31 114 SER A O 1
ATOM 845 N N . MET A 1 115 ? 32.765 19.223 -56.762 1.00 37.22 115 MET A N 1
ATOM 846 C CA . MET A 1 115 ? 32.085 19.288 -58.075 1.00 37.22 115 MET A CA 1
ATOM 847 C C . MET A 1 115 ? 30.575 19.064 -57.865 1.00 37.22 115 MET A C 1
ATOM 849 O O . MET A 1 115 ? 30.185 18.118 -57.192 1.00 37.22 115 MET A O 1
ATOM 853 N N . ASN A 1 116 ? 29.753 19.920 -58.488 1.00 34.59 116 ASN A N 1
ATOM 854 C CA . ASN A 1 116 ? 28.273 19.932 -58.537 1.00 34.59 116 ASN A CA 1
ATOM 855 C C . ASN A 1 116 ? 27.535 20.801 -57.492 1.00 34.59 116 ASN A C 1
ATOM 857 O O . ASN A 1 116 ? 26.535 20.383 -56.915 1.00 34.59 116 ASN A O 1
ATOM 861 N N . ALA A 1 117 ? 27.984 22.047 -57.298 1.00 36.50 117 ALA A N 1
ATOM 862 C CA . ALA A 1 117 ? 27.430 22.996 -56.323 1.00 36.50 117 ALA A CA 1
ATOM 863 C C . ALA A 1 117 ? 26.464 24.067 -56.892 1.00 36.50 117 ALA A C 1
ATOM 865 O O . ALA A 1 117 ? 26.257 25.079 -56.238 1.00 36.50 117 ALA A O 1
ATOM 866 N N . GLU A 1 118 ? 25.856 23.896 -58.073 1.00 34.00 118 GLU A N 1
ATOM 867 C CA . GLU A 1 118 ? 25.058 24.986 -58.688 1.00 34.00 118 GLU A CA 1
ATOM 868 C C . GLU A 1 118 ? 23.531 24.893 -58.479 1.00 34.00 118 GLU A C 1
ATOM 870 O O . GLU A 1 118 ? 22.827 25.878 -58.677 1.00 34.00 118 GLU A O 1
ATOM 875 N N . VAL A 1 119 ? 22.981 23.760 -58.014 1.00 36.06 119 VAL A N 1
ATOM 876 C CA . VAL A 1 119 ? 21.511 23.587 -57.862 1.00 36.06 119 VAL A CA 1
ATOM 877 C C . VAL A 1 119 ? 21.021 23.736 -56.403 1.00 36.06 119 VAL A C 1
ATOM 879 O O . VAL A 1 119 ? 19.833 23.940 -56.167 1.00 36.06 119 VAL A O 1
ATOM 882 N N . SER A 1 120 ? 21.924 23.724 -55.411 1.00 40.16 120 SER A N 1
ATOM 883 C CA . SER A 1 120 ? 21.602 23.794 -53.966 1.00 40.16 120 SER A CA 1
ATOM 884 C C . SER A 1 120 ? 21.675 25.213 -53.363 1.00 40.16 120 SER A C 1
ATOM 886 O O . SER A 1 120 ? 21.022 25.508 -52.360 1.00 40.16 120 SER A O 1
ATOM 888 N N . GLU A 1 121 ? 22.416 26.138 -53.985 1.00 38.16 121 GLU A N 1
ATOM 889 C CA . GLU A 1 121 ? 22.660 27.473 -53.412 1.00 38.16 121 GLU A CA 1
ATOM 890 C C . GLU A 1 121 ? 21.409 28.369 -53.338 1.00 38.16 121 GLU A C 1
ATOM 892 O O . GLU A 1 121 ? 21.326 29.214 -52.449 1.00 38.16 121 GLU A O 1
ATOM 897 N N . SER A 1 122 ? 20.400 28.178 -54.200 1.00 39.06 122 SER A N 1
ATOM 898 C CA . SER A 1 122 ? 19.225 29.070 -54.275 1.00 39.06 122 SER A CA 1
ATOM 899 C C . SER A 1 122 ? 18.219 28.870 -53.130 1.00 39.06 122 SER A C 1
ATOM 901 O O . SER A 1 122 ? 17.778 29.846 -52.517 1.00 39.06 122 SER A O 1
ATOM 903 N N . LYS A 1 123 ? 17.894 27.617 -52.774 1.00 42.19 123 LYS A N 1
ATOM 904 C CA . LYS A 1 123 ? 17.053 27.299 -51.601 1.00 42.19 123 LYS A CA 1
ATOM 905 C C . LYS A 1 123 ? 17.771 27.649 -50.302 1.00 42.19 123 LYS A C 1
ATOM 907 O O . LYS A 1 123 ? 17.162 28.252 -49.419 1.00 42.19 123 LYS A O 1
ATOM 912 N N . LEU A 1 124 ? 19.065 27.345 -50.220 1.00 42.38 124 LEU A N 1
ATOM 913 C CA . LEU A 1 124 ? 19.894 27.652 -49.062 1.00 42.38 124 LEU A CA 1
ATOM 914 C C . LEU A 1 124 ? 20.011 29.177 -48.853 1.00 42.38 124 LEU A C 1
ATOM 916 O O . LEU A 1 124 ? 19.722 29.656 -47.764 1.00 42.38 124 LEU A O 1
ATOM 920 N N . SER A 1 125 ? 20.286 29.965 -49.901 1.00 44.22 125 SER A N 1
ATOM 921 C CA . SER A 1 125 ? 20.305 31.440 -49.857 1.00 44.22 125 SER A CA 1
ATOM 922 C C . SER A 1 125 ? 18.989 32.047 -49.350 1.00 44.22 125 SER A C 1
ATOM 924 O O . SER A 1 125 ? 19.017 33.010 -48.581 1.00 44.22 125 SER A O 1
ATOM 926 N N . SER A 1 126 ? 17.835 31.470 -49.710 1.00 46.78 126 SER A N 1
ATOM 927 C CA . SER A 1 126 ? 16.523 31.947 -49.249 1.00 46.78 126 SER A CA 1
ATOM 928 C C . SER A 1 126 ? 16.288 31.730 -47.747 1.00 46.78 126 SER A C 1
ATOM 930 O O . SER A 1 126 ? 15.891 32.671 -47.060 1.00 46.78 126 SER A O 1
ATOM 932 N N . VAL A 1 127 ? 16.621 30.548 -47.211 1.00 48.84 127 VAL A N 1
ATOM 933 C CA . VAL A 1 127 ? 16.528 30.235 -45.769 1.00 48.84 127 VAL A CA 1
ATOM 934 C C . VAL A 1 127 ? 17.485 31.123 -44.971 1.00 48.84 127 VAL A C 1
ATOM 936 O O . VAL A 1 127 ? 17.100 31.726 -43.972 1.00 48.84 127 VAL A O 1
ATOM 939 N N . ILE A 1 128 ? 18.707 31.293 -45.475 1.00 48.62 128 ILE A N 1
ATOM 940 C CA . ILE A 1 128 ? 19.756 32.139 -44.894 1.00 48.62 128 ILE A CA 1
ATOM 941 C C . ILE A 1 128 ? 19.337 33.609 -44.838 1.00 48.62 128 ILE A C 1
ATOM 943 O O . ILE A 1 128 ? 19.454 34.258 -43.800 1.00 48.62 128 ILE A O 1
ATOM 947 N N . THR A 1 129 ? 18.814 34.137 -45.945 1.00 49.12 129 THR A N 1
ATOM 948 C CA . THR A 1 129 ? 18.331 35.522 -46.021 1.00 49.12 129 THR A CA 1
ATOM 949 C C . THR A 1 129 ? 17.144 35.727 -45.081 1.00 49.12 129 THR A C 1
ATOM 951 O O . THR A 1 129 ? 17.010 36.804 -44.507 1.00 49.12 129 THR A O 1
ATOM 954 N N . SER A 1 130 ? 16.319 34.697 -44.867 1.00 47.75 130 SER A N 1
ATOM 955 C CA . SER A 1 130 ? 15.196 34.732 -43.927 1.00 47.75 130 SER A CA 1
ATOM 956 C C . SER A 1 130 ? 15.643 34.732 -42.460 1.00 47.75 130 SER A C 1
ATOM 958 O O . SER A 1 130 ? 15.037 35.437 -41.664 1.00 47.75 130 SER A O 1
ATOM 960 N N . ILE A 1 131 ? 16.719 34.021 -42.096 1.00 49.59 131 ILE A N 1
ATOM 961 C CA . ILE A 1 131 ? 17.299 34.037 -40.735 1.00 49.59 131 ILE A CA 1
ATOM 962 C C . ILE A 1 131 ? 17.929 35.397 -40.435 1.00 49.59 131 ILE A C 1
ATOM 964 O O . ILE A 1 131 ? 17.665 35.987 -39.395 1.00 49.59 131 ILE A O 1
ATOM 968 N N . VAL A 1 132 ? 18.721 35.936 -41.364 1.00 50.53 132 VAL A N 1
ATOM 969 C CA . VAL A 1 132 ? 19.364 37.250 -41.200 1.00 50.53 132 VAL A CA 1
ATOM 970 C C . VAL A 1 132 ? 18.315 38.359 -41.161 1.00 50.53 132 VAL A C 1
ATOM 972 O O . VAL A 1 132 ? 18.404 39.240 -40.316 1.00 50.53 132 VAL A O 1
ATOM 975 N N . LYS A 1 133 ? 17.275 38.293 -42.003 1.00 49.25 133 LYS A N 1
ATOM 976 C CA . LYS A 1 133 ? 16.112 39.185 -41.895 1.00 49.25 133 LYS A CA 1
ATOM 977 C C . LYS A 1 133 ? 15.350 38.973 -40.583 1.00 49.25 133 LYS A C 1
ATOM 979 O O . LYS A 1 133 ? 14.973 39.936 -39.948 1.00 49.25 133 LYS A O 1
ATOM 984 N N . SER A 1 134 ? 15.186 37.754 -40.084 1.00 49.97 134 SER A N 1
ATOM 985 C CA . SER A 1 134 ? 14.519 37.550 -38.788 1.00 49.97 134 SER A CA 1
ATOM 986 C C . SER A 1 134 ? 15.336 38.077 -37.597 1.00 49.97 134 SER A C 1
ATOM 988 O O . SER A 1 134 ? 14.748 38.552 -36.632 1.00 49.97 134 SER A O 1
ATOM 990 N N . ILE A 1 135 ? 16.671 38.008 -37.655 1.00 50.34 135 ILE A N 1
ATOM 991 C CA . ILE A 1 135 ? 17.575 38.500 -36.599 1.00 50.34 135 ILE A CA 1
ATOM 992 C C . ILE A 1 135 ? 17.765 40.026 -36.686 1.00 50.34 135 ILE A C 1
ATOM 994 O O . ILE A 1 135 ? 17.893 40.681 -35.653 1.00 50.34 135 ILE A O 1
ATOM 998 N N . PHE A 1 136 ? 17.783 40.600 -37.897 1.00 50.28 136 PHE A N 1
ATOM 999 C CA . PHE A 1 136 ? 18.148 42.006 -38.142 1.00 50.28 136 PHE A CA 1
ATOM 1000 C C . PHE A 1 136 ? 17.059 42.873 -38.804 1.00 50.28 136 PHE A C 1
ATOM 1002 O O . PHE A 1 136 ? 17.243 44.081 -38.900 1.00 50.28 136 PHE A O 1
ATOM 1009 N N . SER A 1 137 ? 15.933 42.312 -39.252 1.00 45.72 137 SER A N 1
ATOM 1010 C CA . SER A 1 137 ? 14.780 43.031 -39.825 1.00 45.72 137 SER A CA 1
ATOM 1011 C C . SER A 1 137 ? 13.527 42.887 -38.952 1.00 45.72 137 SER A C 1
ATOM 1013 O O . SER A 1 137 ? 12.474 42.433 -39.404 1.00 45.72 137 SER A O 1
ATOM 1015 N N . ILE A 1 138 ? 13.623 43.322 -37.695 1.00 45.22 138 ILE A N 1
ATOM 1016 C CA . ILE A 1 138 ? 12.441 43.872 -37.022 1.00 45.22 138 ILE A CA 1
ATOM 1017 C C . ILE A 1 138 ? 12.210 45.239 -37.674 1.00 45.22 138 ILE A C 1
ATOM 1019 O O . ILE A 1 138 ? 13.063 46.119 -37.583 1.00 45.22 138 ILE A O 1
ATOM 1023 N N . GLY A 1 139 ? 11.112 45.349 -38.425 1.00 39.97 139 GLY A N 1
ATOM 1024 C CA . GLY A 1 139 ? 10.746 46.529 -39.206 1.00 39.97 139 GLY A CA 1
ATOM 1025 C C . GLY A 1 139 ? 10.560 47.794 -38.365 1.00 39.97 139 GLY A C 1
ATOM 1026 O O . GLY A 1 139 ? 10.380 47.736 -37.149 1.00 39.97 139 GLY A O 1
ATOM 1027 N N . ASP A 1 140 ? 10.604 48.922 -39.069 1.00 39.56 140 ASP A N 1
ATOM 1028 C CA . ASP A 1 140 ? 10.807 50.310 -38.630 1.00 39.56 140 ASP A CA 1
ATOM 1029 C C . ASP A 1 140 ? 9.858 50.909 -37.559 1.00 39.56 140 ASP A C 1
ATOM 1031 O O . ASP A 1 140 ? 9.940 52.109 -37.317 1.00 39.56 140 ASP A O 1
ATOM 1035 N N . ASP A 1 141 ? 9.035 50.128 -36.847 1.00 44.38 141 ASP A N 1
ATOM 1036 C CA . ASP A 1 141 ? 8.120 50.647 -35.808 1.00 44.38 141 ASP A CA 1
ATOM 1037 C C . ASP A 1 141 ? 8.368 50.108 -34.372 1.00 44.38 141 ASP A C 1
ATOM 1039 O O . ASP A 1 141 ? 7.860 50.688 -33.414 1.00 44.38 141 ASP A O 1
ATOM 1043 N N . GLU A 1 142 ? 9.218 49.084 -34.164 1.00 46.16 142 GLU A N 1
ATOM 1044 C CA . GLU A 1 142 ? 9.584 48.560 -32.815 1.00 46.16 142 GLU A CA 1
ATOM 1045 C C . GLU A 1 142 ? 11.090 48.205 -32.649 1.00 46.16 142 GLU A C 1
ATOM 1047 O O . GLU A 1 142 ? 11.510 47.539 -31.694 1.00 46.16 142 GLU A O 1
ATOM 1052 N N . GLY A 1 143 ? 11.934 48.666 -33.578 1.00 47.59 143 GLY A N 1
ATOM 1053 C CA . GLY A 1 143 ? 13.249 48.086 -33.905 1.00 47.59 143 GLY A CA 1
ATOM 1054 C C . GLY A 1 143 ? 14.388 48.125 -32.869 1.00 47.59 143 GLY A C 1
ATOM 1055 O O . GLY A 1 143 ? 15.396 47.457 -33.083 1.00 47.59 143 GLY A O 1
ATOM 1056 N N . ASP A 1 144 ? 14.280 48.832 -31.739 1.00 48.47 144 ASP A N 1
ATOM 1057 C CA . ASP A 1 144 ? 15.400 48.959 -30.776 1.00 48.47 144 ASP A CA 1
ATOM 1058 C C . ASP A 1 144 ? 15.249 48.064 -29.524 1.00 48.47 144 ASP A C 1
ATOM 1060 O O . ASP A 1 144 ? 16.209 47.847 -28.785 1.00 48.47 144 ASP A O 1
ATOM 1064 N N . SER A 1 145 ? 14.057 47.511 -29.265 1.00 51.28 145 SER A N 1
ATOM 1065 C CA . SER A 1 145 ? 13.785 46.685 -28.072 1.00 51.28 145 SER A CA 1
ATOM 1066 C C . SER A 1 145 ? 14.082 45.192 -28.293 1.00 51.28 145 SER A C 1
ATOM 1068 O O . SER A 1 145 ? 14.748 44.568 -27.465 1.00 51.28 145 SER A O 1
ATOM 1070 N N . GLY A 1 146 ? 13.683 44.634 -29.443 1.00 57.56 146 GLY A N 1
ATOM 1071 C CA . GLY A 1 146 ? 13.888 43.219 -29.781 1.00 57.56 146 GLY A CA 1
ATOM 1072 C C . GLY A 1 146 ? 15.357 42.850 -30.008 1.00 57.56 146 GLY A C 1
ATOM 1073 O O . GLY A 1 146 ? 15.831 41.845 -29.483 1.00 57.56 146 GLY A O 1
ATOM 1074 N N . ILE A 1 147 ? 16.125 43.706 -30.691 1.00 60.47 147 ILE A N 1
ATOM 1075 C CA . ILE A 1 147 ? 17.572 43.499 -30.884 1.00 60.47 147 ILE A CA 1
ATOM 1076 C C . ILE A 1 147 ? 18.317 43.580 -29.542 1.00 60.47 147 ILE A C 1
ATOM 1078 O O . ILE A 1 147 ? 19.213 42.774 -29.287 1.00 60.47 147 ILE A O 1
ATOM 1082 N N . LYS A 1 148 ? 17.928 44.500 -28.643 1.00 64.06 148 LYS A N 1
ATOM 1083 C CA . LYS A 1 148 ? 18.487 44.568 -27.280 1.00 64.06 148 LYS A CA 1
ATOM 1084 C C . LYS A 1 148 ? 18.178 43.313 -26.465 1.00 64.06 148 LYS A C 1
ATOM 1086 O O . LYS A 1 148 ? 19.065 42.871 -25.738 1.00 64.06 148 LYS A O 1
ATOM 1091 N N . SER A 1 149 ? 16.983 42.733 -26.607 1.00 67.25 149 SER A N 1
ATOM 1092 C CA . SER A 1 149 ? 16.623 41.457 -25.968 1.00 67.25 149 SER A CA 1
ATOM 1093 C C . SER A 1 149 ? 17.509 40.315 -26.464 1.00 67.25 149 SER A C 1
ATOM 1095 O O . SER A 1 149 ? 18.172 39.671 -25.656 1.00 67.25 149 SER A O 1
ATOM 1097 N N . ILE A 1 150 ? 17.626 40.146 -27.786 1.00 68.62 150 ILE A N 1
ATOM 1098 C CA . ILE A 1 150 ? 18.438 39.084 -28.403 1.00 68.62 150 ILE A CA 1
ATOM 1099 C C . ILE A 1 150 ? 19.916 39.224 -28.002 1.00 68.62 150 ILE A C 1
ATOM 1101 O O . ILE A 1 150 ? 20.559 38.255 -27.594 1.00 68.62 150 ILE A O 1
ATOM 1105 N N . ILE A 1 151 ? 20.475 40.438 -28.073 1.00 67.00 151 ILE A N 1
ATOM 1106 C CA . ILE A 1 151 ? 21.859 40.700 -27.646 1.00 67.00 151 ILE A CA 1
ATOM 1107 C C . ILE A 1 151 ? 22.021 40.437 -26.144 1.00 67.00 151 ILE A C 1
ATOM 1109 O O . ILE A 1 151 ? 23.037 39.872 -25.738 1.00 67.00 151 ILE A O 1
ATOM 1113 N N . GLY A 1 152 ? 21.037 40.819 -25.324 1.00 70.75 152 GLY A N 1
ATOM 1114 C CA . GLY A 1 152 ? 20.995 40.522 -23.893 1.00 70.75 152 GLY A CA 1
ATOM 1115 C C . GLY A 1 152 ? 21.055 39.020 -23.617 1.00 70.75 152 GLY A C 1
ATOM 1116 O O . GLY A 1 152 ? 21.945 38.571 -22.899 1.00 70.75 152 GLY A O 1
ATOM 1117 N N . PHE A 1 153 ? 20.205 38.233 -24.277 1.00 80.00 153 PHE A N 1
ATOM 1118 C CA . PHE A 1 153 ? 20.150 36.777 -24.141 1.00 80.00 153 PHE A CA 1
ATOM 1119 C C . PHE A 1 153 ? 21.507 36.105 -24.386 1.00 80.00 153 PHE A C 1
ATOM 1121 O O . PHE A 1 153 ? 21.988 35.352 -23.530 1.00 80.00 153 PHE A O 1
ATOM 1128 N N . TYR A 1 154 ? 22.147 36.402 -25.524 1.00 75.56 154 TYR A N 1
ATOM 1129 C CA . TYR A 1 154 ? 23.448 35.826 -25.885 1.00 75.56 154 TYR A CA 1
ATOM 1130 C C . TYR A 1 154 ? 24.595 36.366 -25.026 1.00 75.56 154 TYR A C 1
ATOM 1132 O O . TYR A 1 154 ? 25.527 35.623 -24.705 1.00 75.56 154 TYR A O 1
ATOM 1140 N N . LYS A 1 155 ? 24.531 37.636 -24.607 1.00 76.56 155 LYS A N 1
ATOM 1141 C CA . LYS A 1 155 ? 25.479 38.209 -23.644 1.00 76.56 155 LYS A CA 1
ATOM 1142 C C . LYS A 1 155 ? 25.416 37.467 -22.314 1.00 76.56 155 LYS A C 1
ATOM 1144 O O . LYS A 1 155 ? 26.466 37.101 -21.791 1.00 76.56 155 LYS A O 1
ATOM 1149 N N . ASP A 1 156 ? 24.220 37.213 -21.796 1.00 83.31 156 ASP A N 1
ATOM 1150 C CA . ASP A 1 156 ? 24.033 36.535 -20.515 1.00 83.31 156 ASP A CA 1
ATOM 1151 C C . ASP A 1 156 ? 24.518 35.084 -20.579 1.00 83.31 156 ASP A C 1
ATOM 1153 O O . ASP A 1 156 ? 25.255 34.646 -19.699 1.00 83.31 156 ASP A O 1
ATOM 1157 N N . ILE A 1 157 ? 24.206 34.359 -21.660 1.00 84.12 157 ILE A N 1
ATOM 1158 C CA . ILE A 1 157 ? 24.729 32.998 -21.880 1.00 84.12 157 ILE A CA 1
ATOM 1159 C C . ILE A 1 157 ? 26.255 33.001 -21.932 1.00 84.12 157 ILE A C 1
ATOM 1161 O O . ILE A 1 157 ? 26.892 32.131 -21.339 1.00 84.12 157 ILE A O 1
ATOM 1165 N N . SER A 1 158 ? 26.851 33.979 -22.616 1.00 79.81 158 SER A N 1
ATOM 1166 C CA . SER A 1 158 ? 28.306 34.074 -22.689 1.00 79.81 158 SER A CA 1
ATOM 1167 C C . SER A 1 158 ? 28.937 34.373 -21.327 1.00 79.81 158 SER A C 1
ATOM 1169 O O . SER A 1 158 ? 29.942 33.759 -20.969 1.00 79.81 158 SER A O 1
ATOM 1171 N N . LEU A 1 159 ? 28.337 35.264 -20.530 1.00 83.31 159 LEU A N 1
ATOM 1172 C CA . LEU A 1 159 ? 28.789 35.547 -19.164 1.00 83.31 159 LEU A CA 1
ATOM 1173 C C . LEU A 1 159 ? 28.690 34.309 -18.262 1.00 83.31 159 LEU A C 1
ATOM 1175 O O . LEU A 1 159 ? 29.630 34.021 -17.522 1.00 83.31 159 LEU A O 1
ATOM 1179 N N . GLU A 1 160 ? 27.595 33.553 -18.354 1.00 86.94 160 GLU A N 1
ATOM 1180 C CA . GLU A 1 160 ? 27.407 32.301 -17.614 1.00 86.94 160 GLU A CA 1
ATOM 1181 C C . GLU A 1 160 ? 28.434 31.234 -18.023 1.00 86.94 160 GLU A C 1
ATOM 1183 O O . GLU A 1 160 ? 29.066 30.627 -17.157 1.00 86.94 160 GLU A O 1
ATOM 1188 N N . ALA A 1 161 ? 28.651 31.026 -19.327 1.00 85.25 161 ALA A N 1
ATOM 1189 C CA . ALA A 1 161 ? 29.636 30.068 -19.835 1.00 85.25 161 ALA A CA 1
ATOM 1190 C C . ALA A 1 161 ? 31.068 30.464 -19.439 1.00 85.25 161 ALA A C 1
ATOM 1192 O O . ALA A 1 161 ? 31.883 29.613 -19.077 1.00 85.25 161 ALA A O 1
ATOM 1193 N N . LYS A 1 162 ? 31.375 31.768 -19.427 1.00 84.25 162 LYS A N 1
ATOM 1194 C CA . LYS A 1 162 ? 32.687 32.289 -19.031 1.00 84.25 162 LYS A CA 1
ATOM 1195 C C . LYS A 1 162 ? 33.076 31.899 -17.603 1.00 84.25 162 LYS A C 1
ATOM 1197 O O . LYS A 1 162 ? 34.262 31.698 -17.365 1.00 84.25 162 LYS A O 1
ATOM 1202 N N . ALA A 1 163 ? 32.127 31.685 -16.689 1.00 84.06 163 ALA A N 1
ATOM 1203 C CA . ALA A 1 163 ? 32.429 31.246 -15.323 1.00 84.06 163 ALA A CA 1
ATOM 1204 C C . ALA A 1 163 ? 33.258 29.942 -15.274 1.00 84.06 163 ALA A C 1
ATOM 1206 O O . ALA A 1 163 ? 34.155 29.803 -14.438 1.00 84.06 163 ALA A O 1
ATOM 1207 N N . LYS A 1 164 ? 33.031 29.009 -16.213 1.00 87.25 164 LYS A N 1
ATOM 1208 C CA . LYS A 1 164 ? 33.835 27.781 -16.353 1.00 87.25 164 LYS A CA 1
ATOM 1209 C C . LYS A 1 164 ? 35.262 28.084 -16.828 1.00 87.25 164 LYS A C 1
ATOM 1211 O O . LYS A 1 164 ? 36.215 27.499 -16.314 1.00 87.25 164 LYS A O 1
ATOM 1216 N N . LYS A 1 165 ? 35.422 29.045 -17.745 1.00 85.50 165 LYS A N 1
ATOM 1217 C CA . LYS A 1 165 ? 36.731 29.523 -18.225 1.00 85.50 165 LYS A CA 1
ATOM 1218 C C . LYS A 1 165 ? 37.517 30.261 -17.148 1.00 85.50 165 LYS A C 1
ATOM 1220 O O . LYS A 1 165 ? 38.705 30.001 -16.984 1.00 85.50 165 LYS A O 1
ATOM 1225 N N . ASP A 1 166 ? 36.854 31.138 -16.400 1.00 86.50 166 ASP A N 1
ATOM 1226 C CA . ASP A 1 166 ? 37.445 31.872 -15.276 1.00 86.50 166 ASP A CA 1
ATOM 1227 C C . ASP A 1 166 ? 37.889 30.912 -14.154 1.00 86.50 166 ASP A C 1
ATOM 1229 O O . ASP A 1 166 ? 38.832 31.206 -13.424 1.00 86.50 166 ASP A O 1
ATOM 1233 N N . SER A 1 167 ? 37.279 29.722 -14.081 1.00 87.00 167 SER A N 1
ATOM 1234 C CA . SER A 1 167 ? 37.681 28.619 -13.194 1.00 87.00 167 SER A CA 1
ATOM 1235 C C . SER A 1 167 ? 38.824 27.745 -13.748 1.00 87.00 167 SER A C 1
ATOM 1237 O O . SER A 1 167 ? 39.185 26.753 -13.123 1.00 87.00 167 SER A O 1
ATOM 1239 N N . GLY A 1 168 ? 39.403 28.088 -14.906 1.00 86.69 168 GLY A N 1
ATOM 1240 C CA . GLY A 1 168 ? 40.563 27.403 -15.497 1.00 86.69 168 GLY A CA 1
ATOM 1241 C C . GLY A 1 168 ? 40.246 26.282 -16.495 1.00 86.69 168 GLY A C 1
ATOM 1242 O O . GLY A 1 168 ? 41.172 25.632 -16.980 1.00 86.69 168 GLY A O 1
ATOM 1243 N N . TYR A 1 169 ? 38.975 26.061 -16.845 1.00 88.69 169 TYR A N 1
ATOM 1244 C CA . TYR A 1 169 ? 38.553 24.989 -17.758 1.00 88.69 169 TYR A CA 1
ATOM 1245 C C . TYR A 1 169 ? 38.296 25.487 -19.188 1.00 88.69 169 TYR A C 1
ATOM 1247 O O . TYR A 1 169 ? 37.993 26.655 -19.427 1.00 88.69 169 TYR A O 1
ATOM 1255 N N . ARG A 1 170 ? 38.395 24.587 -20.175 1.00 85.62 170 ARG A N 1
ATOM 1256 C CA . ARG A 1 170 ? 38.100 24.913 -21.583 1.00 85.62 170 ARG A CA 1
ATOM 1257 C C . ARG A 1 170 ? 36.594 24.995 -21.835 1.00 85.62 170 ARG A C 1
ATOM 1259 O O . ARG A 1 170 ? 35.827 24.246 -21.232 1.00 85.62 170 ARG A O 1
ATOM 1266 N N . LEU A 1 171 ? 36.204 25.887 -22.746 1.00 83.62 171 LEU A N 1
ATOM 1267 C CA . LEU A 1 171 ? 34.830 26.011 -23.235 1.00 83.62 171 LEU A CA 1
ATOM 1268 C C . LEU A 1 171 ? 34.659 25.290 -24.573 1.00 83.62 171 LEU A C 1
ATOM 1270 O O . LEU A 1 171 ? 35.602 25.164 -25.352 1.00 83.62 171 LEU A O 1
ATOM 1274 N N . SER A 1 172 ? 33.433 24.860 -24.829 1.00 83.75 172 SER A N 1
ATOM 1275 C CA . SER A 1 172 ? 32.942 24.232 -26.053 1.00 83.75 172 SER A CA 1
ATOM 1276 C C . SER A 1 172 ? 31.589 24.832 -26.437 1.00 83.75 172 SER A C 1
ATOM 1278 O O . SER A 1 172 ? 30.963 25.512 -25.621 1.00 83.75 172 SER A O 1
ATOM 1280 N N . LEU A 1 173 ? 31.090 24.568 -27.650 1.00 80.44 173 LEU A N 1
ATOM 1281 C CA . LEU A 1 173 ? 29.739 25.015 -28.032 1.00 80.44 173 LEU A CA 1
ATOM 1282 C C . LEU A 1 173 ? 28.649 24.419 -27.125 1.00 80.44 173 LEU A C 1
ATOM 1284 O O . LEU A 1 173 ? 27.652 25.084 -26.843 1.00 80.44 173 LEU A O 1
ATOM 1288 N N . ILE A 1 174 ? 28.898 23.226 -26.572 1.00 87.25 174 ILE A N 1
ATOM 1289 C CA . ILE A 1 174 ? 28.020 22.580 -25.591 1.00 87.25 174 ILE A CA 1
ATOM 1290 C C . ILE A 1 174 ? 27.852 23.424 -24.325 1.00 87.25 174 ILE A C 1
ATOM 1292 O O . ILE A 1 174 ? 26.781 23.398 -23.733 1.00 87.25 174 ILE A O 1
ATOM 1296 N N . ASP A 1 175 ? 28.850 24.208 -23.908 1.00 88.31 175 ASP A N 1
ATOM 1297 C CA . ASP A 1 175 ? 28.721 25.059 -22.717 1.00 88.31 175 ASP A CA 1
ATOM 1298 C C . ASP A 1 175 ? 27.678 26.167 -22.916 1.00 88.31 175 ASP A C 1
ATOM 1300 O O . ASP A 1 175 ? 26.902 26.457 -22.008 1.00 88.31 175 ASP A O 1
ATOM 1304 N N . TYR A 1 176 ? 27.609 26.742 -24.118 1.00 85.25 176 TYR A N 1
ATOM 1305 C CA . TYR A 1 176 ? 26.598 27.740 -24.474 1.00 85.25 176 TYR A CA 1
ATOM 1306 C C . TYR A 1 176 ? 25.224 27.081 -24.651 1.00 85.25 176 TYR A C 1
ATOM 1308 O O . TYR A 1 176 ? 24.233 27.568 -24.101 1.00 85.25 176 TYR A O 1
ATOM 1316 N N . TRP A 1 177 ? 25.179 25.932 -25.337 1.00 86.25 177 TRP A N 1
ATOM 1317 C CA . TRP A 1 177 ? 23.962 25.132 -25.513 1.00 86.25 177 TRP A CA 1
ATOM 1318 C C . TRP A 1 177 ? 23.366 24.651 -24.183 1.00 86.25 177 TRP A C 1
ATOM 1320 O O . TRP A 1 177 ? 22.155 24.673 -23.974 1.00 86.25 177 TRP A O 1
ATOM 1330 N N . ALA A 1 178 ? 24.209 24.289 -23.220 1.00 89.94 178 ALA A N 1
ATOM 1331 C CA . ALA A 1 178 ? 23.778 23.928 -21.879 1.00 89.94 178 ALA A CA 1
ATOM 1332 C C . ALA A 1 178 ? 22.998 25.063 -21.216 1.00 89.94 178 ALA A C 1
ATOM 1334 O O . ALA A 1 178 ? 21.977 24.825 -20.568 1.00 89.94 178 ALA A O 1
ATOM 1335 N N . ARG A 1 179 ? 23.435 26.314 -21.392 1.00 88.75 179 ARG A N 1
ATOM 1336 C CA . ARG A 1 179 ? 22.755 27.458 -20.777 1.00 88.75 179 ARG A CA 1
ATOM 1337 C C . ARG A 1 179 ? 21.420 27.778 -21.428 1.00 88.75 179 ARG A C 1
ATOM 1339 O O . ARG A 1 179 ? 20.478 28.121 -20.714 1.00 88.75 179 ARG A O 1
ATOM 1346 N N . THR A 1 180 ? 21.307 27.614 -22.742 1.00 86.44 180 THR A N 1
ATOM 1347 C CA . THR A 1 180 ? 20.027 27.767 -23.450 1.00 86.44 180 THR A CA 1
ATOM 1348 C C . THR A 1 180 ? 19.052 26.668 -23.043 1.00 86.44 180 THR A C 1
ATOM 1350 O O . THR A 1 180 ? 17.914 26.962 -22.680 1.00 86.44 180 THR A O 1
ATOM 1353 N N . LEU A 1 181 ? 19.524 25.418 -22.998 1.00 87.94 181 LEU A N 1
ATOM 1354 C CA . LEU A 1 181 ? 18.739 24.262 -22.572 1.00 87.94 181 LEU A CA 1
ATOM 1355 C C . LEU A 1 181 ? 18.213 24.440 -21.145 1.00 87.94 181 LEU A C 1
ATOM 1357 O O . LEU A 1 181 ? 17.025 24.251 -20.885 1.00 87.94 181 LEU A O 1
ATOM 1361 N N . ALA A 1 182 ? 19.073 24.878 -20.224 1.00 88.94 182 ALA A N 1
ATOM 1362 C CA . ALA A 1 182 ? 18.700 25.103 -18.835 1.00 88.94 182 ALA A CA 1
ATOM 1363 C C . ALA A 1 182 ? 17.526 26.072 -18.681 1.00 88.94 182 ALA A C 1
ATOM 1365 O O . ALA A 1 182 ? 16.646 25.833 -17.860 1.00 88.94 182 ALA A O 1
ATOM 1366 N N . ARG A 1 183 ? 17.485 27.143 -19.479 1.00 86.44 183 ARG A N 1
ATOM 1367 C CA . ARG A 1 183 ? 16.424 28.156 -19.410 1.00 86.44 183 ARG A CA 1
ATOM 1368 C C . ARG A 1 183 ? 15.055 27.642 -19.859 1.00 86.44 183 ARG A C 1
ATOM 1370 O O . ARG A 1 183 ? 14.066 28.246 -19.465 1.00 86.44 183 ARG A O 1
ATOM 1377 N N . LYS A 1 184 ? 15.005 26.572 -20.660 1.00 84.44 184 LYS A N 1
ATOM 1378 C CA . LYS A 1 184 ? 13.772 26.050 -21.278 1.00 84.44 184 LYS A CA 1
ATOM 1379 C C . LYS A 1 184 ? 13.296 24.712 -20.730 1.00 84.44 184 LYS A C 1
ATOM 1381 O O . LYS A 1 184 ? 12.104 24.450 -20.734 1.00 84.44 184 LYS A O 1
ATOM 1386 N N . VAL A 1 185 ? 14.223 23.859 -20.310 1.00 85.38 185 VAL A N 1
ATOM 1387 C CA . VAL A 1 185 ? 13.934 22.469 -19.929 1.00 85.38 185 VAL A CA 1
ATOM 1388 C C . VAL A 1 185 ? 14.023 22.264 -18.423 1.00 85.38 185 VAL A C 1
ATOM 1390 O O . VAL A 1 185 ? 13.278 21.461 -17.862 1.00 85.38 185 VAL A O 1
ATOM 1393 N N . LEU A 1 186 ? 14.950 22.960 -17.757 1.00 86.81 186 LEU A N 1
ATOM 1394 C CA . LEU A 1 186 ? 15.187 22.751 -16.334 1.00 86.81 186 LEU A CA 1
ATOM 1395 C C . LEU A 1 186 ? 14.261 23.637 -15.485 1.00 86.81 186 LEU A C 1
ATOM 1397 O O . LEU A 1 186 ? 13.973 24.782 -15.865 1.00 86.81 186 LEU A O 1
ATOM 1401 N N . PRO A 1 187 ? 13.849 23.163 -14.294 1.00 83.38 187 PRO A N 1
ATOM 1402 C CA . PRO A 1 187 ? 13.019 23.951 -13.387 1.00 83.38 187 PRO A CA 1
ATOM 1403 C C . PRO A 1 187 ? 13.733 25.234 -12.971 1.00 83.38 187 PRO A C 1
ATOM 1405 O O . PRO A 1 187 ? 14.956 25.231 -12.802 1.00 83.38 187 PRO A O 1
ATOM 1408 N N . ALA A 1 188 ? 12.981 26.313 -12.735 1.00 81.75 188 ALA A N 1
ATOM 1409 C CA . ALA A 1 188 ? 13.521 27.649 -12.452 1.00 81.75 188 ALA A CA 1
ATOM 1410 C C . ALA A 1 188 ? 14.638 27.656 -11.388 1.00 81.75 188 ALA A C 1
ATOM 1412 O O . ALA A 1 188 ? 15.665 28.317 -11.557 1.00 81.75 188 ALA A O 1
ATOM 1413 N N . LYS A 1 189 ? 14.485 26.846 -10.332 1.00 81.44 189 LYS A N 1
ATOM 1414 C CA . LYS A 1 189 ? 15.463 26.694 -9.243 1.00 81.44 189 LYS A CA 1
ATOM 1415 C C . LYS A 1 189 ? 16.828 26.181 -9.712 1.00 81.44 189 LYS A C 1
ATOM 1417 O O . LYS A 1 189 ? 17.836 26.591 -9.152 1.00 81.44 189 LYS A O 1
ATOM 1422 N N . PHE A 1 190 ? 16.877 25.321 -10.727 1.00 81.56 190 PHE A N 1
ATOM 1423 C CA . PHE A 1 190 ? 18.098 24.660 -11.206 1.00 81.56 190 PHE A CA 1
ATOM 1424 C C . PHE A 1 190 ? 18.698 25.323 -12.450 1.00 81.56 190 PHE A C 1
ATOM 1426 O O . PHE A 1 190 ? 19.659 24.813 -13.026 1.00 81.56 190 PHE A O 1
ATOM 1433 N N . ARG A 1 191 ? 18.165 26.482 -12.861 1.00 84.19 191 ARG A N 1
ATOM 1434 C CA . ARG A 1 191 ? 18.685 27.244 -14.003 1.00 84.19 191 ARG A CA 1
ATOM 1435 C C . ARG A 1 191 ? 20.015 27.932 -13.701 1.00 84.19 191 ARG A C 1
ATOM 1437 O O . ARG A 1 191 ? 20.695 28.311 -14.644 1.00 84.19 191 ARG A O 1
ATOM 1444 N N . SER A 1 192 ? 20.420 28.097 -12.441 1.00 80.12 192 SER A N 1
ATOM 1445 C CA . SER A 1 192 ? 21.695 28.752 -12.112 1.00 80.12 192 SER A CA 1
ATOM 1446 C C . SER A 1 192 ? 22.911 27.851 -12.378 1.00 80.12 192 SER A C 1
ATOM 1448 O O . SER A 1 192 ? 22.808 26.629 -12.477 1.00 80.12 192 SER A O 1
ATOM 1450 N N . THR A 1 193 ? 24.096 28.452 -12.488 1.00 75.56 193 THR A N 1
ATOM 1451 C CA . THR A 1 193 ? 25.356 27.753 -12.803 1.00 75.56 193 THR A CA 1
ATOM 1452 C C . THR A 1 193 ? 25.917 26.913 -11.647 1.00 75.56 193 THR A C 1
ATOM 1454 O O . THR A 1 193 ? 26.867 26.166 -11.855 1.00 75.56 193 THR A O 1
ATOM 1457 N N . GLY A 1 194 ? 25.346 27.011 -10.440 1.00 77.44 194 GLY A N 1
ATOM 1458 C CA . GLY A 1 194 ? 25.870 26.365 -9.229 1.00 77.44 194 GLY A CA 1
ATOM 1459 C C . GLY A 1 194 ? 25.286 24.987 -8.897 1.00 77.44 194 GLY A C 1
ATOM 1460 O O . GLY A 1 194 ? 25.763 24.349 -7.960 1.00 77.44 194 GLY A O 1
ATOM 1461 N N . PHE A 1 195 ? 24.258 24.522 -9.613 1.00 85.25 195 PHE A N 1
ATOM 1462 C CA . PHE A 1 195 ? 23.614 23.237 -9.323 1.00 85.25 195 PHE A CA 1
ATOM 1463 C C . PHE A 1 195 ? 24.242 22.086 -10.113 1.00 85.25 195 PHE A C 1
ATOM 1465 O O . PHE A 1 195 ? 24.297 22.103 -11.346 1.00 85.25 195 PHE A O 1
ATOM 1472 N N . THR A 1 196 ? 24.677 21.055 -9.387 1.00 90.50 196 THR A N 1
ATOM 1473 C CA . THR A 1 196 ? 25.329 19.869 -9.953 1.00 90.50 196 THR A CA 1
ATOM 1474 C C . THR A 1 196 ? 24.455 18.628 -9.849 1.00 90.50 196 THR A C 1
ATOM 1476 O O . THR A 1 196 ? 23.638 18.511 -8.928 1.00 90.50 196 THR A O 1
ATOM 1479 N N . ILE A 1 197 ? 24.653 17.666 -10.751 1.00 89.00 197 ILE A N 1
ATOM 1480 C CA . ILE A 1 197 ? 23.914 16.396 -10.713 1.00 89.00 197 ILE A CA 1
ATOM 1481 C C . ILE A 1 197 ? 24.261 15.586 -9.455 1.00 89.00 197 ILE A C 1
ATOM 1483 O O . ILE A 1 197 ? 23.376 14.998 -8.836 1.00 89.00 197 ILE A O 1
ATOM 1487 N N . SER A 1 198 ? 25.519 15.646 -8.999 1.00 90.62 198 SER A N 1
ATOM 1488 C CA . SER A 1 198 ? 25.951 15.010 -7.747 1.00 90.62 198 SER A CA 1
ATOM 1489 C C . SER A 1 198 ? 25.352 15.661 -6.498 1.00 90.62 198 SER A C 1
ATOM 1491 O O . SER A 1 198 ? 25.259 15.027 -5.450 1.00 90.62 198 SER A O 1
ATOM 1493 N N . SER A 1 199 ? 24.938 16.931 -6.565 1.00 88.94 199 SER A N 1
ATOM 1494 C CA . SER A 1 199 ? 24.205 17.577 -5.471 1.00 88.94 199 SER A CA 1
ATOM 1495 C C . SER A 1 199 ? 22.728 17.181 -5.463 1.00 88.94 199 SER A C 1
ATOM 1497 O O . SER A 1 199 ? 22.146 17.036 -4.387 1.00 88.94 199 SER A O 1
ATOM 1499 N N . ALA A 1 200 ? 22.144 16.942 -6.643 1.00 86.44 200 ALA A N 1
ATOM 1500 C CA . ALA A 1 200 ? 20.761 16.503 -6.797 1.00 86.44 200 ALA A CA 1
ATOM 1501 C C . ALA A 1 200 ? 20.527 15.085 -6.247 1.00 86.44 200 ALA A C 1
ATOM 1503 O O . ALA A 1 200 ? 19.438 14.797 -5.764 1.00 86.44 200 ALA A O 1
ATOM 1504 N N . SER A 1 201 ? 21.561 14.239 -6.156 1.00 86.56 201 SER A N 1
ATOM 1505 C CA . SER A 1 201 ? 21.463 12.933 -5.482 1.00 86.56 201 SER A CA 1
ATOM 1506 C C . SER A 1 201 ? 21.183 13.022 -3.969 1.00 86.56 201 SER A C 1
ATOM 1508 O O . SER A 1 201 ? 20.963 12.005 -3.315 1.00 86.56 201 SER A O 1
ATOM 1510 N N . LYS A 1 202 ? 21.219 14.225 -3.378 1.00 88.62 202 LYS A N 1
ATOM 1511 C CA . LYS A 1 202 ? 20.847 14.469 -1.975 1.00 88.62 202 LYS A CA 1
ATOM 1512 C C . LYS A 1 202 ? 19.374 14.837 -1.788 1.00 88.62 202 LYS A C 1
ATOM 1514 O O . LYS A 1 202 ? 18.970 15.115 -0.663 1.00 88.62 202 LYS A O 1
ATOM 1519 N N . GLN A 1 203 ? 18.599 14.903 -2.867 1.00 86.75 203 GLN A N 1
ATOM 1520 C CA . GLN A 1 203 ? 17.162 15.139 -2.790 1.00 86.75 203 GLN A CA 1
ATOM 1521 C C . GLN A 1 203 ? 16.457 14.003 -2.043 1.00 86.75 203 GLN A C 1
ATOM 1523 O O . GLN A 1 203 ? 16.883 12.846 -2.098 1.00 86.75 203 GLN A O 1
ATOM 1528 N N . LEU A 1 204 ? 15.386 14.346 -1.326 1.00 86.25 204 LEU A N 1
ATOM 1529 C CA . LEU A 1 204 ? 14.722 13.422 -0.411 1.00 86.25 204 LEU A CA 1
ATOM 1530 C C . LEU A 1 204 ? 14.044 12.278 -1.173 1.00 86.25 204 LEU A C 1
ATOM 1532 O O . LEU A 1 204 ? 14.149 11.133 -0.743 1.00 86.25 204 LEU A O 1
ATOM 1536 N N . SER A 1 205 ? 13.424 12.560 -2.326 1.00 84.94 205 SER A N 1
ATOM 1537 C CA . SER A 1 205 ? 12.825 11.520 -3.177 1.00 84.94 205 SER A CA 1
ATOM 1538 C C . SER A 1 205 ? 13.853 10.485 -3.638 1.00 84.94 205 SER A C 1
ATOM 1540 O O . SER A 1 205 ? 13.590 9.285 -3.623 1.00 84.94 205 SER A O 1
ATOM 1542 N N . PHE A 1 206 ? 15.059 10.932 -3.998 1.00 87.56 206 PHE A N 1
ATOM 1543 C CA . PHE A 1 206 ? 16.122 10.045 -4.459 1.00 87.56 206 PHE A CA 1
ATOM 1544 C C . PHE A 1 206 ? 16.706 9.212 -3.314 1.00 87.56 206 PHE A C 1
ATOM 1546 O O . PHE A 1 206 ? 16.915 8.013 -3.468 1.00 87.56 206 PHE A O 1
ATOM 1553 N N . GLN A 1 207 ? 16.917 9.821 -2.140 1.00 87.44 207 GLN A N 1
ATOM 1554 C CA . GLN A 1 207 ? 17.389 9.107 -0.945 1.00 87.44 207 GLN A CA 1
ATOM 1555 C C . GLN A 1 207 ? 16.369 8.094 -0.413 1.00 87.44 207 GLN A C 1
ATOM 1557 O O . GLN A 1 207 ? 16.762 7.061 0.126 1.00 87.44 207 GLN A O 1
ATOM 1562 N N . ASN A 1 208 ? 15.077 8.377 -0.585 1.00 87.94 208 ASN A N 1
ATOM 1563 C CA . ASN A 1 208 ? 13.983 7.495 -0.188 1.00 87.94 208 ASN A CA 1
ATOM 1564 C C . ASN A 1 208 ? 13.607 6.466 -1.264 1.00 87.94 208 ASN A C 1
ATOM 1566 O O . ASN A 1 208 ? 12.618 5.759 -1.083 1.00 87.94 208 ASN A O 1
ATOM 1570 N N . TYR A 1 209 ? 14.367 6.367 -2.362 1.00 86.62 209 TYR A N 1
ATOM 1571 C CA . TYR A 1 209 ? 14.105 5.431 -3.462 1.00 86.62 209 TYR A CA 1
ATOM 1572 C C . TYR A 1 209 ? 12.715 5.604 -4.104 1.00 86.62 209 TYR A C 1
ATOM 1574 O O . TYR A 1 209 ? 12.151 4.653 -4.634 1.00 86.62 209 TYR A O 1
ATOM 1582 N N . SER A 1 210 ? 12.141 6.812 -4.057 1.00 82.88 210 SER A N 1
ATOM 1583 C CA . SER A 1 210 ? 10.793 7.092 -4.575 1.00 82.88 210 SER A CA 1
ATOM 1584 C C . SER A 1 210 ? 10.779 7.524 -6.045 1.00 82.88 210 SER A C 1
ATOM 1586 O O . SER A 1 210 ? 9.745 7.960 -6.548 1.00 82.88 210 SER A O 1
ATOM 1588 N N . GLN A 1 211 ? 11.927 7.466 -6.717 1.00 86.94 211 GLN A N 1
ATOM 1589 C CA . GLN A 1 211 ? 12.071 7.719 -8.145 1.00 86.94 211 GLN A CA 1
ATOM 1590 C C . GLN A 1 211 ? 13.098 6.751 -8.754 1.00 86.94 211 GLN A C 1
ATOM 1592 O O . GLN A 1 211 ? 14.025 6.338 -8.046 1.00 86.94 211 GLN A O 1
ATOM 1597 N N . PRO A 1 212 ? 12.973 6.401 -10.047 1.00 91.88 212 PRO A N 1
ATOM 1598 C CA . PRO A 1 212 ? 13.910 5.503 -10.710 1.00 91.88 212 PRO A CA 1
ATOM 1599 C C . PRO A 1 212 ? 15.306 6.117 -10.797 1.00 91.88 212 PRO A C 1
ATOM 1601 O O . PRO A 1 212 ? 15.475 7.336 -10.855 1.00 91.88 212 PRO A O 1
ATOM 1604 N N . PHE A 1 213 ? 16.324 5.266 -10.865 1.00 94.12 213 PHE A N 1
ATOM 1605 C CA . PHE A 1 213 ? 17.705 5.697 -11.018 1.00 94.12 213 PHE A CA 1
ATOM 1606 C C . PHE A 1 213 ? 17.937 6.292 -12.421 1.00 94.12 213 PHE A C 1
ATOM 1608 O O . PHE A 1 213 ? 17.799 5.561 -13.411 1.00 94.12 213 PHE A O 1
ATOM 1615 N N . PRO A 1 214 ? 18.297 7.588 -12.538 1.00 95.12 214 PRO A N 1
ATOM 1616 C CA . PRO A 1 214 ? 18.421 8.252 -13.827 1.00 95.12 214 PRO A CA 1
ATOM 1617 C C . PRO A 1 214 ? 19.763 7.930 -14.492 1.00 95.12 214 PRO A C 1
ATOM 1619 O O . PRO A 1 214 ? 20.826 8.031 -13.872 1.00 95.12 214 PRO A O 1
ATOM 1622 N N . ILE A 1 215 ? 19.714 7.584 -15.777 1.00 96.06 215 ILE A N 1
ATOM 1623 C CA . ILE A 1 215 ? 20.885 7.321 -16.617 1.00 96.06 215 ILE A CA 1
ATOM 1624 C C . ILE A 1 215 ? 20.767 8.145 -17.897 1.00 96.06 215 ILE A C 1
ATOM 1626 O O . ILE A 1 215 ? 19.720 8.189 -18.538 1.00 96.06 215 ILE A O 1
ATOM 1630 N N . ILE A 1 216 ? 21.857 8.784 -18.301 1.00 95.69 216 ILE A N 1
ATOM 1631 C CA . ILE A 1 216 ? 21.974 9.412 -19.615 1.00 95.69 216 ILE A CA 1
ATOM 1632 C C . ILE A 1 216 ? 23.120 8.759 -20.369 1.00 95.69 216 ILE A C 1
ATOM 1634 O O . ILE A 1 216 ? 24.115 8.361 -19.766 1.00 95.69 216 ILE A O 1
ATOM 1638 N N . THR A 1 217 ? 22.994 8.667 -21.687 1.00 95.19 217 THR A N 1
ATOM 1639 C CA . THR A 1 217 ? 24.057 8.150 -22.556 1.00 95.19 217 THR A CA 1
ATOM 1640 C C . THR A 1 217 ? 24.548 9.212 -23.534 1.00 95.19 217 THR A C 1
ATOM 1642 O O . THR A 1 217 ? 23.809 10.108 -23.941 1.00 95.19 217 THR A O 1
ATOM 1645 N N . SER A 1 218 ? 25.824 9.139 -23.881 1.00 93.81 218 SER A N 1
ATOM 1646 C CA . SER A 1 218 ? 26.493 9.962 -24.893 1.00 93.81 218 SER A CA 1
ATOM 1647 C C . SER A 1 218 ? 27.509 9.098 -25.631 1.00 93.81 218 SER A C 1
ATOM 1649 O O . SER A 1 218 ? 27.807 7.990 -25.181 1.00 93.81 218 SER A O 1
ATOM 1651 N N . VAL A 1 219 ? 28.043 9.584 -26.746 1.00 90.62 219 VAL A N 1
ATOM 1652 C CA . VAL A 1 219 ? 29.027 8.835 -27.538 1.00 90.62 219 VAL A CA 1
ATOM 1653 C C . VAL A 1 219 ? 30.356 9.583 -27.543 1.00 90.62 219 VAL A C 1
ATOM 1655 O O . VAL A 1 219 ? 30.389 10.798 -27.731 1.00 90.62 219 VAL A O 1
ATOM 1658 N N . GLU A 1 220 ? 31.462 8.876 -27.316 1.00 88.38 220 GLU A N 1
ATOM 1659 C CA . GLU A 1 220 ? 32.806 9.430 -27.503 1.00 88.38 220 GLU A CA 1
ATOM 1660 C C . GLU A 1 220 ? 33.120 9.558 -28.992 1.00 88.38 220 GLU A C 1
ATOM 1662 O O . GLU A 1 220 ? 32.905 8.634 -29.779 1.00 88.38 220 GLU A O 1
ATOM 1667 N N . LEU A 1 221 ? 33.611 10.733 -29.383 1.00 80.00 221 LEU A N 1
ATOM 1668 C CA . LEU A 1 221 ? 33.904 11.043 -30.774 1.00 80.00 221 LEU A CA 1
ATOM 1669 C C . LEU A 1 221 ? 35.194 11.853 -30.876 1.00 80.00 221 LEU A C 1
ATOM 1671 O O . LEU A 1 221 ? 35.276 12.987 -30.404 1.00 80.00 221 LEU A O 1
ATOM 1675 N N . ILE A 1 222 ? 36.200 11.286 -31.544 1.00 72.88 222 ILE A N 1
ATOM 1676 C CA . ILE A 1 222 ? 37.404 12.030 -31.911 1.00 72.88 222 ILE A CA 1
ATOM 1677 C C . ILE A 1 222 ? 37.071 12.978 -33.073 1.00 72.88 222 ILE A C 1
ATOM 1679 O O . ILE A 1 222 ? 36.468 12.541 -34.057 1.00 72.88 222 ILE A O 1
ATOM 1683 N N . PRO A 1 223 ? 37.490 14.256 -33.012 1.00 69.25 223 PRO A N 1
ATOM 1684 C CA . PRO A 1 223 ? 37.330 15.184 -34.127 1.00 69.25 223 PRO A CA 1
ATOM 1685 C C . PRO A 1 223 ? 37.877 14.618 -35.449 1.00 69.25 223 PRO A C 1
ATOM 1687 O O . PRO A 1 223 ? 39.008 14.140 -35.492 1.00 69.25 223 PRO A O 1
ATOM 1690 N N . ASN A 1 224 ? 37.094 14.720 -36.529 1.00 66.19 224 ASN A N 1
ATOM 1691 C CA . ASN A 1 224 ? 37.352 14.168 -37.878 1.00 66.19 224 ASN A CA 1
ATOM 1692 C C . ASN A 1 224 ? 37.193 12.635 -38.021 1.00 66.19 224 ASN A C 1
ATOM 1694 O O . ASN A 1 224 ? 37.355 12.099 -39.118 1.00 66.19 224 ASN A O 1
ATOM 1698 N N . GLU A 1 225 ? 36.855 11.961 -36.923 1.00 68.44 225 GLU A N 1
ATOM 1699 C CA . GLU A 1 225 ? 36.360 10.587 -36.788 1.00 68.44 225 GLU A CA 1
ATOM 1700 C C . GLU A 1 225 ? 34.967 10.360 -37.406 1.00 68.44 225 GLU A C 1
ATOM 1702 O O . GLU A 1 225 ? 34.085 11.168 -37.136 1.00 68.44 225 GLU A O 1
ATOM 1707 N N . THR A 1 226 ? 34.682 9.266 -38.122 1.00 65.31 226 THR A N 1
ATOM 1708 C CA . THR A 1 226 ? 33.284 8.808 -38.307 1.00 65.31 226 THR A CA 1
ATOM 1709 C C . THR A 1 226 ? 33.018 7.602 -37.420 1.00 65.31 226 THR A C 1
ATOM 1711 O O . THR A 1 226 ? 33.828 6.677 -37.414 1.00 65.31 226 THR A O 1
ATOM 1714 N N . VAL A 1 227 ? 31.891 7.583 -36.710 1.00 65.62 227 VAL A N 1
ATOM 1715 C CA . VAL A 1 227 ? 31.537 6.491 -35.793 1.00 65.62 227 VAL A CA 1
ATOM 1716 C C . VAL A 1 227 ? 30.544 5.539 -36.454 1.00 65.62 227 VAL A C 1
ATOM 1718 O O . VAL A 1 227 ? 29.545 5.968 -37.028 1.00 65.62 227 VAL A O 1
ATOM 1721 N N . SER A 1 228 ? 30.844 4.240 -36.402 1.00 79.94 228 SER A N 1
ATOM 1722 C CA . SER A 1 228 ? 29.909 3.175 -36.773 1.00 79.94 228 SER A CA 1
ATOM 1723 C C . SER A 1 228 ? 29.035 2.812 -35.567 1.00 79.94 228 SER A C 1
ATOM 1725 O O . SER A 1 228 ? 29.478 2.928 -34.428 1.00 79.94 228 SER A O 1
ATOM 1727 N N . SER A 1 229 ? 27.818 2.315 -35.797 1.00 83.00 229 SER A N 1
ATOM 1728 C CA . SER A 1 229 ? 26.941 1.813 -34.723 1.00 83.00 229 SER A CA 1
ATOM 1729 C C . SER A 1 229 ? 27.537 0.618 -33.958 1.00 83.00 229 SER A C 1
ATOM 1731 O O . SER A 1 229 ? 27.226 0.393 -32.789 1.00 83.00 229 SER A O 1
ATOM 1733 N N . VAL A 1 230 ? 28.397 -0.165 -34.617 1.00 86.19 230 VAL A N 1
ATOM 1734 C CA . VAL A 1 230 ? 28.985 -1.392 -34.064 1.00 86.19 230 VAL A CA 1
ATOM 1735 C C . VAL A 1 230 ? 30.122 -1.086 -33.091 1.00 86.19 230 VAL A C 1
ATOM 1737 O O . VAL A 1 230 ? 30.157 -1.663 -32.009 1.00 86.19 230 VAL A O 1
ATOM 1740 N N . ASP A 1 231 ? 31.010 -0.160 -33.451 1.00 86.00 231 ASP A N 1
ATOM 1741 C CA . ASP A 1 231 ? 32.226 0.156 -32.687 1.00 86.00 231 ASP A CA 1
ATOM 1742 C C . ASP A 1 231 ? 32.127 1.506 -31.960 1.00 86.00 231 ASP A C 1
ATOM 1744 O O . ASP A 1 231 ? 33.135 2.087 -31.563 1.00 86.00 231 ASP A O 1
ATOM 1748 N N . SER A 1 232 ? 30.914 2.039 -31.783 1.00 87.12 232 SER A N 1
ATOM 1749 C CA . SER A 1 232 ? 30.720 3.283 -31.040 1.00 87.12 232 SER A CA 1
ATOM 1750 C C . SER A 1 232 ? 31.042 3.120 -29.555 1.00 87.12 232 SER A C 1
ATOM 1752 O O . SER A 1 232 ? 30.736 2.105 -28.920 1.00 87.12 232 SER A O 1
ATOM 1754 N N . HIS A 1 233 ? 31.643 4.156 -28.985 1.00 88.88 233 HIS A N 1
ATOM 1755 C CA . HIS A 1 233 ? 32.064 4.201 -27.593 1.00 88.88 233 HIS A CA 1
ATOM 1756 C C . HIS A 1 233 ? 30.997 4.889 -26.747 1.00 88.88 233 HIS A C 1
ATOM 1758 O O . HIS A 1 233 ? 30.916 6.119 -26.715 1.00 88.88 233 HIS A O 1
ATOM 1764 N N . ILE A 1 234 ? 30.163 4.101 -26.069 1.00 91.81 234 ILE A N 1
ATOM 1765 C CA . ILE A 1 234 ? 29.040 4.636 -25.299 1.00 91.81 234 ILE A CA 1
ATOM 1766 C C . ILE A 1 234 ? 29.537 5.036 -23.911 1.00 91.81 234 ILE A C 1
ATOM 1768 O O . ILE A 1 234 ? 30.111 4.224 -23.188 1.00 91.81 234 ILE A O 1
ATOM 1772 N N . ILE A 1 235 ? 29.289 6.283 -23.521 1.00 93.62 235 ILE A N 1
ATOM 1773 C CA . ILE A 1 235 ? 29.559 6.814 -22.184 1.00 93.62 235 ILE A CA 1
ATOM 1774 C C . ILE A 1 235 ? 28.234 6.990 -21.450 1.00 93.62 235 ILE A C 1
ATOM 1776 O O . ILE A 1 235 ? 27.330 7.686 -21.916 1.00 93.62 235 ILE A O 1
ATOM 1780 N N . GLU A 1 236 ? 28.140 6.380 -20.277 1.00 95.50 236 GLU A N 1
ATOM 1781 C CA . GLU A 1 236 ? 27.046 6.541 -19.335 1.00 95.50 236 GLU A CA 1
ATOM 1782 C C . GLU A 1 236 ? 27.345 7.647 -18.327 1.00 95.50 236 GLU A C 1
ATOM 1784 O O . GLU A 1 236 ? 28.455 7.780 -17.803 1.00 95.50 236 GLU A O 1
ATOM 1789 N N . ILE A 1 237 ? 26.307 8.417 -18.023 1.00 95.56 237 ILE A N 1
ATOM 1790 C CA . ILE A 1 237 ? 26.329 9.518 -17.073 1.00 95.56 237 ILE A CA 1
ATOM 1791 C C . ILE A 1 237 ? 25.202 9.288 -16.069 1.00 95.56 237 ILE A C 1
ATOM 1793 O O . ILE A 1 237 ? 24.030 9.199 -16.437 1.00 95.56 237 ILE A O 1
ATOM 1797 N N . SER A 1 238 ? 25.557 9.217 -14.791 1.00 95.00 238 SER A N 1
ATOM 1798 C CA . SER A 1 238 ? 24.621 9.098 -13.671 1.00 95.00 238 SER A CA 1
ATOM 1799 C C . SER A 1 238 ? 24.980 10.091 -12.556 1.00 95.00 238 SER A C 1
ATOM 1801 O O . SER A 1 238 ? 26.063 10.690 -12.582 1.00 95.00 238 SER A O 1
ATOM 1803 N N . PRO A 1 239 ? 24.122 10.269 -11.532 1.00 93.88 239 PRO A N 1
ATOM 1804 C CA . PRO A 1 239 ? 24.431 11.153 -10.408 1.00 93.88 239 PRO A CA 1
ATOM 1805 C C . PRO A 1 239 ? 25.695 10.763 -9.625 1.00 93.88 239 PRO A C 1
ATOM 1807 O O . PRO A 1 239 ? 26.295 11.618 -8.970 1.00 93.88 239 PRO A O 1
ATOM 1810 N N . PHE A 1 240 ? 26.110 9.493 -9.690 1.00 93.81 240 PHE A N 1
ATOM 1811 C CA . PHE A 1 240 ? 27.255 8.975 -8.938 1.00 93.81 240 PHE A CA 1
ATOM 1812 C C . PHE A 1 240 ? 28.482 8.717 -9.800 1.00 93.81 240 PHE A C 1
ATOM 1814 O O . PHE A 1 240 ? 29.595 9.007 -9.359 1.00 93.81 240 PHE A O 1
ATOM 1821 N N . GLU A 1 241 ? 28.277 8.190 -11.003 1.00 94.62 241 GLU A N 1
ATOM 1822 C CA . GLU A 1 241 ? 29.326 7.636 -11.854 1.00 94.62 241 GLU A CA 1
ATOM 1823 C C . GLU A 1 241 ? 29.210 8.135 -13.297 1.00 94.62 241 GLU A C 1
ATOM 1825 O O . GLU A 1 241 ? 28.110 8.291 -13.838 1.00 94.62 241 GLU A O 1
ATOM 1830 N N . PHE A 1 242 ? 30.368 8.342 -13.913 1.00 95.69 242 PHE A N 1
ATOM 1831 C CA . PHE A 1 242 ? 30.566 8.715 -15.307 1.00 95.69 242 PHE A CA 1
ATOM 1832 C C . PHE A 1 242 ? 31.595 7.752 -15.900 1.00 95.69 242 PHE A C 1
ATOM 1834 O O . PHE A 1 242 ? 32.652 7.564 -15.295 1.00 95.69 242 PHE A O 1
ATOM 1841 N N . GLY A 1 243 ? 31.315 7.120 -17.039 1.00 94.25 243 GLY A N 1
ATOM 1842 C CA . GLY A 1 243 ? 32.220 6.120 -17.621 1.00 94.25 243 GLY A CA 1
ATOM 1843 C C . GLY A 1 243 ? 31.555 5.192 -18.623 1.00 94.25 243 GLY A C 1
ATOM 1844 O O . GLY A 1 243 ? 30.509 5.523 -19.168 1.00 94.25 243 GLY A O 1
ATOM 1845 N N . SER A 1 244 ? 32.167 4.042 -18.896 1.00 92.31 244 SER A N 1
ATOM 1846 C CA . SER A 1 244 ? 31.635 3.069 -19.859 1.00 92.31 244 SER A CA 1
ATOM 1847 C C . SER A 1 244 ? 31.813 1.633 -19.389 1.00 92.31 244 SER A C 1
ATOM 1849 O O . SER A 1 244 ? 32.824 1.292 -18.774 1.00 92.31 244 SER A O 1
ATOM 1851 N N . TRP A 1 245 ? 30.843 0.789 -19.747 1.00 89.88 245 TRP A N 1
ATOM 1852 C CA . TRP A 1 245 ? 30.902 -0.669 -19.610 1.00 89.88 245 TRP A CA 1
ATOM 1853 C C . TRP A 1 245 ? 31.551 -1.369 -20.810 1.00 89.88 245 TRP A C 1
ATOM 1855 O O . TRP A 1 245 ? 31.871 -2.557 -20.719 1.00 89.88 245 TRP A O 1
ATOM 1865 N N . ASP A 1 246 ? 31.728 -0.667 -21.931 1.00 88.25 246 ASP A N 1
ATOM 1866 C CA . ASP A 1 246 ? 32.347 -1.223 -23.131 1.00 88.25 246 ASP A CA 1
ATOM 1867 C C . ASP A 1 246 ? 33.850 -1.458 -22.908 1.00 88.25 246 ASP A C 1
ATOM 1869 O O . ASP A 1 246 ? 34.502 -0.750 -22.138 1.00 88.25 246 ASP A O 1
ATOM 1873 N N . SER A 1 247 ? 34.431 -2.431 -23.616 1.00 85.38 247 SER A N 1
ATOM 1874 C CA . SER A 1 247 ? 35.830 -2.847 -23.413 1.00 85.38 247 SER A CA 1
ATOM 1875 C C . SER A 1 247 ? 36.871 -1.765 -23.701 1.00 85.38 247 SER A C 1
ATOM 1877 O O . SER A 1 247 ? 37.951 -1.827 -23.125 1.00 85.38 247 SER A O 1
ATOM 1879 N N . PHE A 1 248 ? 36.556 -0.749 -24.517 1.00 84.25 248 PHE A N 1
ATOM 1880 C CA . PHE A 1 248 ? 37.505 0.333 -24.812 1.00 84.25 248 PHE A CA 1
ATOM 1881 C C . PHE A 1 248 ? 37.930 1.116 -23.557 1.00 84.25 248 PHE A C 1
ATOM 1883 O O . PHE A 1 248 ? 39.017 1.697 -23.540 1.00 84.25 248 PHE A O 1
ATOM 1890 N N . LEU A 1 249 ? 37.082 1.131 -22.519 1.00 87.19 249 LEU A N 1
ATOM 1891 C CA . LEU A 1 249 ? 37.323 1.832 -21.258 1.00 87.19 249 LEU A CA 1
ATOM 1892 C C . LEU A 1 249 ? 37.064 0.941 -20.035 1.00 87.19 249 LEU A C 1
ATOM 1894 O O . LEU A 1 249 ? 37.938 0.848 -19.176 1.00 87.19 249 LEU A O 1
ATOM 1898 N N . ASN A 1 250 ? 35.887 0.306 -19.951 1.00 88.00 250 ASN A N 1
ATOM 1899 C CA . ASN A 1 250 ? 35.434 -0.558 -18.849 1.00 88.00 250 ASN A CA 1
ATOM 1900 C C . ASN A 1 250 ? 35.800 -0.009 -17.451 1.00 88.00 250 ASN A C 1
ATOM 1902 O O . ASN A 1 250 ? 36.351 -0.717 -16.604 1.00 88.00 250 ASN A O 1
ATOM 1906 N N . SER A 1 251 ? 35.556 1.284 -17.239 1.00 90.12 251 SER A N 1
ATOM 1907 C CA . SER A 1 251 ? 35.965 2.026 -16.046 1.00 90.12 251 SER A CA 1
ATOM 1908 C C . SER A 1 251 ? 35.051 3.227 -15.813 1.00 90.12 251 SER A C 1
ATOM 1910 O O . SER A 1 251 ? 34.495 3.794 -16.758 1.00 90.12 251 SER A O 1
ATOM 1912 N N . PHE A 1 252 ? 34.910 3.612 -14.544 1.00 93.31 252 PHE A N 1
ATOM 1913 C CA . PHE A 1 252 ? 34.045 4.695 -14.085 1.00 93.31 252 PHE A CA 1
ATOM 1914 C C . PHE A 1 252 ? 34.788 5.615 -13.116 1.00 93.31 252 PHE A C 1
ATOM 1916 O O . PHE A 1 252 ? 35.608 5.179 -12.308 1.00 93.31 252 PHE A O 1
ATOM 1923 N N . VAL A 1 253 ? 34.469 6.905 -13.186 1.00 93.75 253 VAL A N 1
ATOM 1924 C CA . VAL A 1 253 ? 34.901 7.938 -12.242 1.00 93.75 253 VAL A CA 1
ATOM 1925 C C . VAL A 1 253 ? 33.677 8.507 -11.535 1.00 93.75 253 VAL A C 1
ATOM 1927 O O . VAL A 1 253 ? 32.584 8.543 -12.100 1.00 93.75 253 VAL A O 1
ATOM 1930 N N . SER A 1 254 ? 33.840 8.998 -10.305 1.00 94.69 254 SER A N 1
ATOM 1931 C CA . SER A 1 254 ? 32.739 9.695 -9.645 1.00 94.69 254 SER A CA 1
ATOM 1932 C C . SER A 1 254 ? 32.394 10.991 -10.381 1.00 94.69 254 SER A C 1
ATOM 1934 O O . SER A 1 254 ? 33.255 11.860 -10.547 1.00 94.69 254 SER A O 1
ATOM 1936 N N . THR A 1 255 ? 31.119 11.161 -10.738 1.00 94.44 255 THR A N 1
ATOM 1937 C CA . THR A 1 255 ? 30.605 12.341 -11.455 1.00 94.44 255 THR A CA 1
ATOM 1938 C C . THR A 1 255 ? 30.941 13.646 -10.730 1.00 94.44 255 THR A C 1
ATOM 1940 O O . THR A 1 255 ? 31.274 14.649 -11.353 1.00 94.44 255 THR A O 1
ATOM 1943 N N . LYS A 1 256 ? 30.972 13.623 -9.392 1.00 93.56 256 LYS A N 1
ATOM 1944 C CA . LYS A 1 256 ? 31.331 14.779 -8.559 1.00 93.56 256 LYS A CA 1
ATOM 1945 C C . LYS A 1 256 ? 32.727 15.339 -8.861 1.00 93.56 256 LYS A C 1
ATOM 1947 O O . LYS A 1 256 ? 32.951 16.525 -8.637 1.00 93.56 256 LYS A O 1
ATOM 1952 N N . PHE A 1 257 ? 33.670 14.508 -9.309 1.00 93.00 257 PHE A N 1
ATOM 1953 C CA . PHE A 1 257 ? 35.091 14.862 -9.412 1.00 93.00 257 PHE A CA 1
ATOM 1954 C C . PHE A 1 257 ? 35.599 15.041 -10.846 1.00 93.00 257 PHE A C 1
ATOM 1956 O O . PHE A 1 257 ? 36.811 15.105 -11.049 1.00 93.00 257 PHE A O 1
ATOM 1963 N N . LEU A 1 258 ? 34.701 15.185 -11.827 1.00 92.94 258 LEU A N 1
ATOM 1964 C CA . LEU A 1 258 ? 35.040 15.300 -13.255 1.00 92.94 258 LEU A CA 1
ATOM 1965 C C . LEU A 1 258 ? 36.007 16.441 -13.605 1.00 92.94 258 LEU A C 1
ATOM 1967 O O . LEU A 1 258 ? 36.690 16.367 -14.618 1.00 92.94 258 LEU A O 1
ATOM 1971 N N . GLY A 1 259 ? 36.089 17.483 -12.775 1.00 90.62 259 GLY A N 1
ATOM 1972 C CA . GLY A 1 259 ? 37.020 18.597 -12.977 1.00 90.62 259 GLY A CA 1
ATOM 1973 C C . GLY A 1 259 ? 38.435 18.360 -12.438 1.00 90.62 259 GLY A C 1
ATOM 1974 O O . GLY A 1 259 ? 39.244 19.286 -12.469 1.00 90.62 259 GLY A O 1
ATOM 1975 N N . SER A 1 260 ? 38.736 17.189 -11.875 1.00 92.69 260 SER A N 1
ATOM 1976 C CA . SER A 1 260 ? 40.025 16.915 -11.223 1.00 92.69 260 SER A CA 1
ATOM 1977 C C . SER A 1 260 ? 41.080 16.439 -12.220 1.00 92.69 260 SER A C 1
ATOM 1979 O O . SER A 1 260 ? 40.786 15.628 -13.094 1.00 92.69 260 SER A O 1
ATOM 1981 N N . ASP A 1 261 ? 42.330 16.868 -12.042 1.00 91.25 261 ASP A N 1
ATOM 1982 C CA . ASP A 1 261 ? 43.470 16.309 -12.774 1.00 91.25 261 ASP A CA 1
ATOM 1983 C C . ASP A 1 261 ? 43.805 14.914 -12.227 1.00 91.25 261 ASP A C 1
ATOM 1985 O O . ASP A 1 261 ? 44.490 14.779 -11.209 1.00 91.25 261 ASP A O 1
ATOM 1989 N N . LEU A 1 262 ? 43.296 13.873 -12.887 1.00 90.62 262 LEU A N 1
ATOM 1990 C CA . LEU A 1 262 ? 43.496 12.481 -12.488 1.00 90.62 262 LEU A CA 1
ATOM 1991 C C . LEU A 1 262 ? 44.546 11.786 -13.368 1.00 90.62 262 LEU A C 1
ATOM 1993 O O . LEU A 1 262 ? 44.633 12.019 -14.574 1.00 90.62 262 LEU A O 1
ATOM 1997 N N . TRP A 1 263 ? 45.321 10.896 -12.753 1.00 89.00 263 TRP A N 1
ATOM 1998 C CA . TRP A 1 263 ? 46.170 9.917 -13.422 1.00 89.00 263 TRP A CA 1
ATOM 1999 C C . TRP A 1 263 ? 45.917 8.537 -12.824 1.00 89.00 263 TRP A C 1
ATOM 2001 O O . TRP A 1 263 ? 46.111 8.328 -11.623 1.00 89.00 263 TRP A O 1
ATOM 2011 N N . ASN A 1 264 ? 45.463 7.597 -13.655 1.00 87.62 264 ASN A N 1
ATOM 2012 C CA . ASN A 1 264 ? 45.111 6.235 -13.246 1.00 87.62 264 ASN A CA 1
ATOM 2013 C C . ASN A 1 264 ? 44.182 6.203 -12.008 1.00 87.62 264 ASN A C 1
ATOM 2015 O O . ASN A 1 264 ? 44.435 5.499 -11.032 1.00 87.62 264 ASN A O 1
ATOM 2019 N N . GLY A 1 265 ? 43.153 7.060 -12.005 1.00 85.75 265 GLY A N 1
ATOM 2020 C CA . GLY A 1 265 ? 42.182 7.180 -10.908 1.00 85.75 265 GLY A CA 1
ATOM 2021 C C . GLY A 1 265 ? 42.665 7.934 -9.659 1.00 85.75 265 GLY A C 1
ATOM 2022 O O . GLY A 1 265 ? 41.877 8.146 -8.740 1.00 85.75 265 GLY A O 1
ATOM 2023 N N . THR A 1 266 ? 43.924 8.378 -9.611 1.00 87.38 266 THR A N 1
ATOM 2024 C CA . THR A 1 266 ? 44.486 9.140 -8.480 1.00 87.38 266 THR A CA 1
ATOM 2025 C C . THR A 1 266 ? 44.682 10.610 -8.836 1.00 87.38 266 THR A C 1
ATOM 2027 O O . THR A 1 266 ? 45.059 10.925 -9.961 1.00 87.38 266 THR A O 1
ATOM 2030 N N . SER A 1 267 ? 44.418 11.529 -7.900 1.00 89.94 267 SER A N 1
ATOM 2031 C CA . SER A 1 267 ? 44.650 12.959 -8.152 1.00 89.94 267 SER A CA 1
ATOM 2032 C C . SER A 1 267 ? 46.140 13.273 -8.242 1.00 89.94 267 SER A C 1
ATOM 2034 O O . SER A 1 267 ? 46.922 12.838 -7.395 1.00 89.94 267 SER A O 1
ATOM 2036 N N . LEU A 1 268 ? 46.513 14.083 -9.233 1.00 87.25 268 LEU A N 1
ATOM 2037 C CA . LEU A 1 268 ? 47.863 14.626 -9.382 1.00 87.25 268 LEU A CA 1
ATOM 2038 C C . LEU A 1 268 ? 48.196 15.692 -8.327 1.00 87.25 268 LEU A C 1
ATOM 2040 O O . LEU A 1 268 ? 49.370 15.988 -8.104 1.00 87.25 268 LEU A O 1
ATOM 2044 N N . HIS A 1 269 ? 47.184 16.250 -7.656 1.00 87.50 269 HIS A N 1
ATOM 2045 C CA . HIS A 1 269 ? 47.354 17.267 -6.620 1.00 87.50 269 HIS A CA 1
ATOM 2046 C C . HIS A 1 269 ? 47.211 16.640 -5.231 1.00 87.50 269 HIS A C 1
ATOM 2048 O O . HIS A 1 269 ? 46.169 16.080 -4.886 1.00 87.50 269 HIS A O 1
ATOM 2054 N N . LEU A 1 270 ? 48.254 16.759 -4.407 1.00 84.19 270 LEU A N 1
ATOM 2055 C CA . LEU A 1 270 ? 48.288 16.246 -3.034 1.00 84.19 270 LEU A CA 1
ATOM 2056 C C . LEU A 1 270 ? 48.351 17.400 -2.029 1.00 84.19 270 LEU A C 1
ATOM 2058 O O . LEU A 1 270 ? 49.073 18.378 -2.220 1.00 84.19 270 LEU A O 1
ATOM 2062 N N . SER A 1 271 ? 47.605 17.272 -0.934 1.00 80.50 271 SER A N 1
ATOM 2063 C CA . SER A 1 271 ? 47.622 18.228 0.170 1.00 80.50 271 SER A CA 1
ATOM 2064 C C . SER A 1 271 ? 48.904 18.095 0.987 1.00 80.50 271 SER A C 1
ATOM 2066 O O . SER A 1 271 ? 49.203 17.028 1.530 1.00 80.50 271 SER A O 1
ATOM 2068 N N . SER A 1 272 ? 49.619 19.211 1.134 1.00 74.56 272 SER A N 1
ATOM 2069 C CA . SER A 1 272 ? 50.872 19.309 1.887 1.00 74.56 272 SER A CA 1
ATOM 2070 C C . SER A 1 272 ? 50.712 19.106 3.399 1.00 74.56 272 SER A C 1
ATOM 2072 O O . SER A 1 272 ? 51.703 18.835 4.072 1.00 74.56 272 SER A O 1
ATOM 2074 N N . SER A 1 273 ? 49.493 19.208 3.945 1.00 74.12 273 SER A N 1
ATOM 2075 C CA . SER A 1 273 ? 49.222 19.100 5.387 1.00 74.12 273 SER A CA 1
ATOM 2076 C C . SER A 1 273 ? 48.649 17.752 5.837 1.00 74.12 273 SER A C 1
ATOM 2078 O O . SER A 1 273 ? 48.790 17.399 7.004 1.00 74.12 273 SER A O 1
ATOM 2080 N N . LEU A 1 274 ? 47.992 17.005 4.942 1.00 72.94 274 LEU A N 1
ATOM 2081 C CA . LEU A 1 274 ? 47.179 15.827 5.297 1.00 72.94 274 LEU A CA 1
ATOM 2082 C C . LEU A 1 274 ? 47.544 14.557 4.512 1.00 72.94 274 LEU A C 1
ATOM 2084 O O . LEU A 1 274 ? 46.915 13.525 4.726 1.00 72.94 274 LEU A O 1
ATOM 2088 N N . ASN A 1 275 ? 48.531 14.620 3.607 1.00 74.31 275 ASN A N 1
ATOM 2089 C CA . ASN A 1 275 ? 48.898 13.518 2.706 1.00 74.31 275 ASN A CA 1
ATOM 2090 C C . ASN A 1 275 ? 47.674 12.917 1.974 1.00 74.31 275 ASN A C 1
ATOM 2092 O O . ASN A 1 275 ? 47.556 11.705 1.806 1.00 74.31 275 ASN A O 1
ATOM 2096 N N . ALA A 1 276 ? 46.728 13.783 1.596 1.00 79.94 276 ALA A N 1
ATOM 2097 C CA . ALA A 1 276 ? 45.442 13.429 1.002 1.00 79.94 276 ALA A CA 1
ATOM 2098 C C . ALA A 1 276 ? 45.310 14.032 -0.405 1.00 79.94 276 ALA A C 1
ATOM 2100 O O . ALA A 1 276 ? 45.787 15.141 -0.650 1.00 79.94 276 ALA A O 1
ATOM 2101 N N . SER A 1 277 ? 44.647 13.322 -1.320 1.00 84.88 277 SER A N 1
ATOM 2102 C CA . SER A 1 277 ? 44.360 13.785 -2.684 1.00 84.88 277 SER A CA 1
ATOM 2103 C C . SER A 1 277 ? 43.398 14.973 -2.697 1.00 84.88 277 SER A C 1
ATOM 2105 O O . SER A 1 277 ? 42.347 14.930 -2.055 1.00 84.88 277 SER A O 1
ATOM 2107 N N . ILE A 1 278 ? 43.727 16.010 -3.464 1.00 88.12 278 ILE A N 1
ATOM 2108 C CA . ILE A 1 278 ? 42.867 17.172 -3.706 1.00 88.12 278 ILE A CA 1
ATOM 2109 C C . ILE A 1 278 ? 42.061 16.907 -4.979 1.00 88.12 278 ILE A C 1
ATOM 2111 O O . ILE A 1 278 ? 42.642 16.731 -6.046 1.00 88.12 278 ILE A O 1
ATOM 2115 N N . CYS A 1 279 ? 40.733 16.898 -4.878 1.00 90.81 279 CYS A N 1
ATOM 2116 C CA . CYS A 1 279 ? 39.832 16.726 -6.021 1.00 90.81 279 CYS A CA 1
ATOM 2117 C C . CYS A 1 279 ? 38.922 17.950 -6.169 1.00 90.81 279 CYS A C 1
ATOM 2119 O O . CYS A 1 279 ? 38.474 18.518 -5.170 1.00 90.81 279 CYS A O 1
ATOM 2121 N N . THR A 1 280 ? 38.609 18.326 -7.408 1.00 90.69 280 THR A N 1
ATOM 2122 C CA . THR A 1 280 ? 37.736 19.460 -7.729 1.00 90.69 280 THR A CA 1
ATOM 2123 C C . THR A 1 280 ? 36.302 18.990 -7.947 1.00 90.69 280 THR A C 1
ATOM 2125 O O . THR A 1 280 ? 36.062 18.068 -8.724 1.00 90.69 280 THR A O 1
ATOM 2128 N N . SER A 1 281 ? 35.342 19.649 -7.293 1.00 91.00 281 SER A N 1
ATOM 2129 C CA . SER A 1 281 ? 33.902 19.441 -7.497 1.00 91.00 281 SER A CA 1
ATOM 2130 C C . SER A 1 281 ? 33.224 20.663 -8.106 1.00 91.00 281 SER A C 1
ATOM 2132 O O . SER A 1 281 ? 33.714 21.773 -7.915 1.00 91.00 281 SER A O 1
ATOM 2134 N N . GLY A 1 282 ? 32.078 20.481 -8.771 1.00 88.50 282 GLY A N 1
ATOM 2135 C CA . GLY A 1 282 ? 31.323 21.582 -9.390 1.00 88.50 282 GLY A CA 1
ATOM 2136 C C . GLY A 1 282 ? 31.353 21.592 -10.918 1.00 88.50 282 GLY A C 1
ATOM 2137 O O . GLY A 1 282 ? 30.620 22.358 -11.534 1.00 88.50 282 GLY A O 1
ATOM 2138 N N . TYR A 1 283 ? 32.174 20.737 -11.536 1.00 90.75 283 TYR A N 1
ATOM 2139 C CA . TYR A 1 283 ? 32.255 20.602 -12.995 1.00 90.75 283 TYR A CA 1
ATOM 2140 C C . TYR A 1 283 ? 30.983 19.968 -13.591 1.00 90.75 283 TYR A C 1
ATOM 2142 O O . TYR A 1 283 ? 30.576 20.272 -14.710 1.00 90.75 283 TYR A O 1
ATOM 2150 N N . ASP A 1 284 ? 30.328 19.109 -12.815 1.00 91.69 284 ASP A N 1
ATOM 2151 C CA . ASP A 1 284 ? 29.175 18.283 -13.168 1.00 91.69 284 ASP A CA 1
ATOM 2152 C C . ASP A 1 284 ? 27.839 19.039 -13.118 1.00 91.69 284 ASP A C 1
ATOM 2154 O O . ASP A 1 284 ? 26.847 18.579 -12.543 1.00 91.69 284 ASP A O 1
ATOM 2158 N N . THR A 1 285 ? 27.807 20.234 -13.712 1.00 91.19 285 THR A N 1
ATOM 2159 C CA . THR A 1 285 ? 26.570 21.015 -13.819 1.00 91.19 285 THR A CA 1
ATOM 2160 C C . THR A 1 285 ? 25.527 20.243 -14.626 1.00 91.19 285 THR A C 1
ATOM 2162 O O . THR A 1 285 ? 25.822 19.679 -15.683 1.00 91.19 285 THR A O 1
ATOM 2165 N N . VAL A 1 286 ? 24.288 20.218 -14.133 1.00 88.25 286 VAL A N 1
ATOM 2166 C CA . VAL A 1 286 ? 23.229 19.362 -14.699 1.00 88.25 286 VAL A CA 1
ATOM 2167 C C . VAL A 1 286 ? 22.965 19.684 -16.171 1.00 88.25 286 VAL A C 1
ATOM 2169 O O . VAL A 1 286 ? 22.851 18.794 -17.010 1.00 88.25 286 VAL A O 1
ATOM 2172 N N . ALA A 1 287 ? 22.937 20.978 -16.487 1.00 88.50 287 ALA A N 1
ATOM 2173 C CA . ALA A 1 287 ? 22.721 21.477 -17.834 1.00 88.50 287 ALA A CA 1
ATOM 2174 C C . ALA A 1 287 ? 23.809 21.027 -18.821 1.00 88.50 287 ALA A C 1
ATOM 2176 O O . ALA A 1 287 ? 23.489 20.655 -19.944 1.00 88.50 287 ALA A O 1
ATOM 2177 N N . PHE A 1 288 ? 25.082 21.034 -18.408 1.00 91.44 288 PHE A N 1
ATOM 2178 C CA . PHE A 1 288 ? 26.200 20.628 -19.266 1.00 91.44 288 PHE A CA 1
ATOM 2179 C C . PHE A 1 288 ? 26.166 19.130 -19.579 1.00 91.44 288 PHE A C 1
ATOM 2181 O O . PHE A 1 288 ? 26.405 18.731 -20.718 1.00 91.44 288 PHE A O 1
ATOM 2188 N N . LEU A 1 289 ? 25.811 18.298 -18.598 1.00 91.44 289 LEU A N 1
ATOM 2189 C CA . LEU A 1 289 ? 25.696 16.851 -18.791 1.00 91.44 289 LEU A CA 1
ATOM 2190 C C . LEU A 1 289 ? 24.503 16.480 -19.687 1.00 91.44 289 LEU A C 1
ATOM 2192 O O . LEU A 1 289 ? 24.660 15.682 -20.607 1.00 91.44 289 LEU A O 1
ATOM 2196 N N . ALA A 1 290 ? 23.337 17.108 -19.494 1.00 89.69 290 ALA A N 1
ATOM 2197 C CA . ALA A 1 290 ? 22.183 16.917 -20.382 1.00 89.69 290 ALA A CA 1
ATOM 2198 C C . ALA A 1 290 ? 22.465 17.421 -21.814 1.00 89.69 290 ALA A C 1
ATOM 2200 O O . ALA A 1 290 ? 22.114 16.772 -22.801 1.00 89.69 290 ALA A O 1
ATOM 2201 N N . ALA A 1 291 ? 23.162 18.554 -21.941 1.00 90.12 291 ALA A N 1
ATOM 2202 C CA . ALA A 1 291 ? 23.589 19.100 -23.227 1.00 90.12 291 ALA A CA 1
ATOM 2203 C C . ALA A 1 291 ? 24.626 18.214 -23.931 1.00 90.12 291 ALA A C 1
ATOM 2205 O O . ALA A 1 291 ? 24.572 18.082 -25.149 1.00 90.12 291 ALA A O 1
ATOM 2206 N N . THR A 1 292 ? 25.514 17.551 -23.179 1.00 92.12 292 THR A N 1
ATOM 2207 C CA . THR A 1 292 ? 26.483 16.582 -23.722 1.00 92.12 292 THR A CA 1
ATOM 2208 C C . THR A 1 292 ? 25.778 15.459 -24.488 1.00 92.12 292 THR A C 1
ATOM 2210 O O . THR A 1 292 ? 26.219 15.091 -25.569 1.00 92.12 292 THR A O 1
ATOM 2213 N N . SER A 1 293 ? 24.643 14.967 -23.980 1.00 91.94 293 SER A N 1
ATOM 2214 C CA . SER A 1 293 ? 23.832 13.930 -24.637 1.00 91.94 293 SER A CA 1
ATOM 2215 C C . SER A 1 293 ? 22.992 14.445 -25.814 1.00 91.94 293 SER A C 1
ATOM 2217 O O . SER A 1 293 ? 22.457 13.636 -26.562 1.00 91.94 293 SER A O 1
ATOM 2219 N N . SER A 1 294 ? 22.872 15.767 -25.999 1.00 88.75 294 SER A N 1
ATOM 2220 C CA . SER A 1 294 ? 21.960 16.417 -26.959 1.00 88.75 294 SER A CA 1
ATOM 2221 C C . SER A 1 294 ? 22.645 17.465 -27.853 1.00 88.75 294 SER A C 1
ATOM 2223 O O . SER A 1 294 ? 22.074 18.511 -28.176 1.00 88.75 294 SER A O 1
ATOM 2225 N N . GLY A 1 295 ? 23.898 17.210 -28.234 1.00 78.75 295 GLY A N 1
ATOM 2226 C CA . GLY A 1 295 ? 24.749 18.130 -28.997 1.00 78.75 295 GLY A CA 1
ATOM 2227 C C . GLY A 1 295 ? 24.322 18.426 -30.442 1.00 78.75 295 GLY A C 1
ATOM 2228 O O . GLY A 1 295 ? 24.942 19.278 -31.078 1.00 78.75 295 GLY A O 1
ATOM 2229 N N . LEU A 1 296 ? 23.265 17.792 -30.965 1.00 70.44 296 LEU A N 1
ATOM 2230 C CA . LEU A 1 296 ? 22.794 17.959 -32.349 1.00 70.44 296 LEU A CA 1
ATOM 2231 C C . LEU A 1 296 ? 22.465 19.423 -32.726 1.00 70.44 296 LEU A C 1
ATOM 2233 O O . LEU A 1 296 ? 22.589 19.822 -33.883 1.00 70.44 296 LEU A O 1
ATOM 2237 N N . PHE A 1 297 ? 22.080 20.255 -31.755 1.00 67.38 297 PHE A N 1
ATOM 2238 C CA . PHE A 1 297 ? 21.739 21.668 -31.974 1.00 67.38 297 PHE A CA 1
ATOM 2239 C C . PHE A 1 297 ? 22.961 22.583 -32.168 1.00 67.38 297 PHE A C 1
ATOM 2241 O O . PHE A 1 297 ? 22.813 23.734 -32.591 1.00 67.38 297 PHE A O 1
ATOM 2248 N N . ASN A 1 298 ? 24.180 22.083 -31.943 1.00 67.88 298 ASN A N 1
ATOM 2249 C CA . ASN A 1 298 ? 25.409 22.859 -32.128 1.00 67.88 298 ASN A CA 1
ATOM 2250 C C . ASN A 1 298 ? 25.672 23.239 -33.586 1.00 67.88 298 ASN A C 1
ATOM 2252 O O . ASN A 1 298 ? 26.324 24.256 -33.832 1.00 67.88 298 ASN A O 1
ATOM 2256 N N . THR A 1 299 ? 25.103 22.503 -34.548 1.00 62.44 299 THR A N 1
ATOM 2257 C CA . THR A 1 299 ? 25.150 22.854 -35.975 1.00 62.44 299 THR A CA 1
ATOM 2258 C C . THR A 1 299 ? 24.597 24.260 -36.234 1.00 62.44 299 THR A C 1
ATOM 2260 O O . THR A 1 299 ? 25.089 24.962 -37.115 1.00 62.44 299 THR A O 1
ATOM 2263 N N . VAL A 1 300 ? 23.636 24.731 -35.429 1.00 60.88 300 VAL A N 1
ATOM 2264 C CA . VAL A 1 300 ? 23.104 26.101 -35.526 1.00 60.88 300 VAL A CA 1
ATOM 2265 C C . VAL A 1 300 ? 24.154 27.134 -35.113 1.00 60.88 300 VAL A C 1
ATOM 2267 O O . VAL A 1 300 ? 24.377 28.105 -35.835 1.00 60.88 300 VAL A O 1
ATOM 2270 N N . PHE A 1 301 ? 24.846 26.916 -33.990 1.00 64.12 301 PHE A N 1
ATOM 2271 C CA . PHE A 1 301 ? 25.910 27.811 -33.519 1.00 64.12 301 PHE A CA 1
ATOM 2272 C C . PHE A 1 301 ? 27.107 27.843 -34.476 1.00 64.12 301 PHE A C 1
ATOM 2274 O O . PHE A 1 301 ? 27.641 28.917 -34.759 1.00 64.12 301 PHE A O 1
ATOM 2281 N N . GLN A 1 302 ? 27.498 26.687 -35.019 1.00 60.88 302 GLN A N 1
ATOM 2282 C CA . GLN A 1 302 ? 28.534 26.592 -36.051 1.00 60.88 302 GLN A CA 1
ATOM 2283 C C . GLN A 1 302 ? 28.143 27.332 -37.329 1.00 60.88 302 GLN A C 1
ATOM 2285 O O . GLN A 1 302 ? 28.959 28.037 -37.914 1.00 60.88 302 GLN A O 1
ATOM 2290 N N . TYR A 1 303 ? 26.888 27.199 -37.755 1.00 57.59 303 TYR A N 1
ATOM 2291 C CA . TYR A 1 303 ? 26.407 27.857 -38.958 1.00 57.59 303 TYR A CA 1
ATOM 2292 C C . TYR A 1 303 ? 26.407 29.385 -38.807 1.00 57.59 303 TYR A C 1
ATOM 2294 O O . TYR A 1 303 ? 26.896 30.100 -39.683 1.00 57.59 303 TYR A O 1
ATOM 2302 N N . VAL A 1 304 ? 25.919 29.891 -37.668 1.00 55.06 304 VAL A N 1
ATOM 2303 C CA . VAL A 1 304 ? 25.983 31.320 -37.327 1.00 55.06 304 VAL A CA 1
ATOM 2304 C C . VAL A 1 304 ? 27.440 31.806 -37.352 1.00 55.06 304 VAL A C 1
ATOM 2306 O O . VAL A 1 304 ? 27.726 32.839 -37.956 1.00 55.06 304 VAL A O 1
ATOM 2309 N N . TYR A 1 305 ? 28.376 31.031 -36.798 1.00 54.72 305 TYR A N 1
ATOM 2310 C CA . TYR A 1 305 ? 29.814 31.321 -36.836 1.00 54.72 305 TYR A CA 1
ATOM 2311 C C . TYR A 1 305 ? 30.396 31.367 -38.262 1.00 54.72 305 TYR A C 1
ATOM 2313 O O . TYR A 1 305 ? 31.110 32.310 -38.596 1.00 54.72 305 TYR A O 1
ATOM 2321 N N . ASP A 1 306 ? 30.060 30.409 -39.131 1.00 51.72 306 ASP A N 1
ATOM 2322 C CA . ASP A 1 306 ? 30.566 30.334 -40.513 1.00 51.72 306 ASP A CA 1
ATOM 2323 C C . ASP A 1 306 ? 29.938 31.379 -41.454 1.00 51.72 306 ASP A C 1
ATOM 2325 O O . ASP A 1 306 ? 30.445 31.623 -42.563 1.00 51.72 306 ASP A O 1
ATOM 2329 N N . PHE A 1 307 ? 28.809 31.968 -41.056 1.00 50.06 307 PHE A N 1
ATOM 2330 C CA . PHE A 1 307 ? 28.075 32.956 -41.839 1.00 50.06 307 PHE A CA 1
ATOM 2331 C C . PHE A 1 307 ? 28.377 34.401 -41.421 1.00 50.06 307 PHE A C 1
ATOM 2333 O O . PHE A 1 307 ? 28.497 35.261 -42.294 1.00 50.06 307 PHE A O 1
ATOM 2340 N N . ILE A 1 308 ? 28.586 34.675 -40.126 1.00 50.34 308 ILE A N 1
ATOM 2341 C CA . ILE A 1 308 ? 28.885 36.021 -39.599 1.00 50.34 308 ILE A CA 1
ATOM 2342 C C . ILE A 1 308 ? 30.021 36.745 -40.368 1.00 50.34 308 ILE A C 1
ATOM 2344 O O . ILE A 1 308 ? 29.825 37.902 -40.743 1.00 50.34 308 ILE A O 1
ATOM 2348 N N . PRO A 1 309 ? 31.172 36.114 -40.685 1.00 49.34 309 PRO A N 1
ATOM 2349 C CA . PRO A 1 309 ? 32.255 36.761 -41.434 1.00 49.34 309 PRO A CA 1
ATOM 2350 C C . PRO A 1 309 ? 31.904 37.098 -42.893 1.00 49.34 309 PRO A C 1
ATOM 2352 O O . PRO A 1 309 ? 32.586 37.909 -43.514 1.00 49.34 309 PRO A O 1
ATOM 2355 N N . LYS A 1 310 ? 30.868 36.468 -43.466 1.00 49.06 310 LYS A N 1
ATOM 2356 C CA . LYS A 1 310 ? 30.446 36.659 -44.866 1.00 49.06 310 LYS A CA 1
ATOM 2357 C C . LYS A 1 310 ? 29.507 37.855 -45.045 1.00 49.06 310 LYS A C 1
ATOM 2359 O O . LYS A 1 310 ? 29.358 38.332 -46.167 1.00 49.06 310 LYS A O 1
ATOM 2364 N N . ILE A 1 311 ? 28.943 38.398 -43.962 1.00 51.25 311 ILE A N 1
ATOM 2365 C CA . ILE A 1 311 ? 28.137 39.637 -43.942 1.00 51.25 311 ILE A CA 1
ATOM 2366 C C . ILE A 1 311 ? 29.073 40.863 -43.945 1.00 51.25 311 ILE A C 1
ATOM 2368 O O . ILE A 1 311 ? 28.968 41.775 -43.129 1.00 51.25 311 ILE A O 1
ATOM 2372 N N . HIS A 1 312 ? 30.069 40.875 -44.833 1.00 46.34 312 HIS A N 1
ATOM 2373 C CA . HIS A 1 312 ? 31.163 41.847 -44.777 1.00 46.34 312 HIS A CA 1
ATOM 2374 C C . HIS A 1 312 ? 30.848 43.200 -45.439 1.00 46.34 312 HIS A C 1
ATOM 2376 O O . HIS A 1 312 ? 31.754 44.014 -45.615 1.00 46.34 312 HIS A O 1
ATOM 2382 N N . HIS A 1 313 ? 29.582 43.486 -45.754 1.00 47.97 313 HIS A N 1
ATOM 2383 C CA . HIS A 1 313 ? 29.159 44.790 -46.259 1.00 47.97 313 HIS A CA 1
ATOM 2384 C C . HIS A 1 313 ? 28.165 45.467 -45.296 1.00 47.97 313 HIS A C 1
ATOM 2386 O O . HIS A 1 313 ? 27.004 45.093 -45.197 1.00 47.97 313 HIS A O 1
ATOM 2392 N N . GLU A 1 314 ? 28.686 46.489 -44.603 1.00 43.97 314 GLU A N 1
ATOM 2393 C CA . GLU A 1 314 ? 27.976 47.651 -44.027 1.00 43.97 314 GLU A CA 1
ATOM 2394 C C . GLU A 1 314 ? 27.349 47.600 -42.613 1.00 43.97 314 GLU A C 1
ATOM 2396 O O . GLU A 1 314 ? 26.657 48.538 -42.230 1.00 43.97 314 GLU A O 1
ATOM 2401 N N . SER A 1 315 ? 27.672 46.637 -41.739 1.00 49.22 315 SER A N 1
ATOM 2402 C CA . SER A 1 315 ? 27.295 46.734 -40.302 1.00 49.22 315 SER A CA 1
ATOM 2403 C C . SER A 1 315 ? 28.379 46.213 -39.337 1.00 49.22 315 SER A C 1
ATOM 2405 O O . SER A 1 315 ? 28.225 45.221 -38.629 1.00 49.22 315 SER A O 1
ATOM 2407 N N . SER A 1 316 ? 29.524 46.907 -39.286 1.00 53.03 316 SER A N 1
ATOM 2408 C CA . SER A 1 316 ? 30.768 46.418 -38.656 1.00 53.03 316 SER A CA 1
ATOM 2409 C C . SER A 1 316 ? 30.955 46.685 -37.148 1.00 53.03 316 SER A C 1
ATOM 2411 O O . SER A 1 316 ? 31.956 46.249 -36.579 1.00 53.03 316 SER A O 1
ATOM 2413 N N . SER A 1 317 ? 30.024 47.346 -36.452 1.00 53.12 317 SER A N 1
ATOM 2414 C CA . SER A 1 317 ? 30.153 47.613 -35.002 1.00 53.12 317 SER A CA 1
ATOM 2415 C C . SER A 1 317 ? 29.538 46.502 -34.139 1.00 53.12 317 SER A C 1
ATOM 2417 O O . SER A 1 317 ? 30.228 45.880 -33.327 1.00 53.12 317 SER A O 1
ATOM 2419 N N . TYR A 1 318 ? 28.254 46.203 -34.354 1.00 51.97 318 TYR A N 1
ATOM 2420 C CA . TYR A 1 318 ? 27.487 45.268 -33.524 1.00 51.97 318 TYR A CA 1
ATOM 2421 C C . TYR A 1 318 ? 27.924 43.816 -33.718 1.00 51.97 318 TYR A C 1
ATOM 2423 O O . TYR A 1 318 ? 28.100 43.092 -32.743 1.00 51.97 318 TYR A O 1
ATOM 2431 N N . VAL A 1 319 ? 28.204 43.415 -34.960 1.00 52.38 319 VAL A N 1
ATOM 2432 C CA . VAL A 1 319 ? 28.701 42.071 -35.287 1.00 52.38 319 VAL A CA 1
ATOM 2433 C C . VAL A 1 319 ? 30.060 41.816 -34.629 1.00 52.38 319 VAL A C 1
ATOM 2435 O O . VAL A 1 319 ? 30.269 40.775 -34.014 1.00 52.38 319 VAL A O 1
ATOM 2438 N N . THR A 1 320 ? 30.960 42.801 -34.653 1.00 53.12 320 THR A N 1
ATOM 2439 C CA . THR A 1 320 ? 32.269 42.712 -33.988 1.00 53.12 320 THR A CA 1
ATOM 2440 C C . THR A 1 320 ? 32.137 42.660 -32.461 1.00 53.12 320 THR A C 1
ATOM 2442 O O . THR A 1 320 ? 32.906 41.962 -31.800 1.00 53.12 320 THR A O 1
ATOM 2445 N N . GLN A 1 321 ? 31.163 43.365 -31.874 1.00 51.59 321 GLN A N 1
ATOM 2446 C CA . GLN A 1 321 ? 30.874 43.281 -30.437 1.00 51.59 321 GLN A CA 1
ATOM 2447 C C . GLN A 1 321 ? 30.290 41.921 -30.044 1.00 51.59 321 GLN A C 1
ATOM 2449 O O . GLN A 1 321 ? 30.738 41.354 -29.052 1.00 51.59 321 GLN A O 1
ATOM 2454 N N . ILE A 1 322 ? 29.373 41.363 -30.836 1.00 52.28 322 ILE A N 1
ATOM 2455 C CA . ILE A 1 322 ? 28.825 40.012 -30.639 1.00 52.28 322 ILE A CA 1
ATOM 2456 C C . ILE A 1 322 ? 29.943 38.967 -30.753 1.00 52.28 322 ILE A C 1
ATOM 2458 O O . ILE A 1 322 ? 30.081 38.117 -29.875 1.00 52.28 322 ILE A O 1
ATOM 2462 N N . LEU A 1 323 ? 30.821 39.082 -31.754 1.00 52.25 323 LEU A N 1
ATOM 2463 C CA . LEU A 1 323 ? 31.978 38.196 -31.900 1.00 52.25 323 LEU A CA 1
ATOM 2464 C C . LEU A 1 323 ? 32.930 38.275 -30.693 1.00 52.25 323 LEU A C 1
ATOM 2466 O O . LEU A 1 323 ? 33.390 37.250 -30.193 1.00 52.25 323 LEU A O 1
ATOM 2470 N N . ARG A 1 324 ? 33.175 39.479 -30.160 1.00 55.31 324 ARG A N 1
ATOM 2471 C CA . ARG A 1 324 ? 33.951 39.661 -28.921 1.00 55.31 324 ARG A CA 1
ATOM 2472 C C . ARG A 1 324 ? 33.245 39.098 -27.688 1.00 55.31 324 ARG A C 1
ATOM 2474 O O . ARG A 1 324 ? 33.929 38.578 -26.810 1.00 55.31 324 ARG A O 1
ATOM 2481 N N . ILE A 1 325 ? 31.913 39.185 -27.609 1.00 51.62 325 ILE A N 1
ATOM 2482 C CA . ILE A 1 325 ? 31.113 38.637 -26.501 1.00 51.62 325 ILE A CA 1
ATOM 2483 C C . ILE A 1 325 ? 31.301 37.125 -26.407 1.00 51.62 325 ILE A C 1
ATOM 2485 O O . ILE A 1 325 ? 31.479 36.624 -25.303 1.00 51.62 325 ILE A O 1
ATOM 2489 N N . PHE A 1 326 ? 31.353 36.406 -27.526 1.00 52.12 326 PHE A N 1
ATOM 2490 C CA . PHE A 1 326 ? 31.640 34.965 -27.551 1.00 52.12 326 PHE A CA 1
ATOM 2491 C C . PHE A 1 326 ? 33.141 34.617 -27.462 1.00 52.12 326 PHE A C 1
ATOM 2493 O O . PHE A 1 326 ? 33.512 33.447 -27.502 1.00 52.12 326 PHE A O 1
ATOM 2500 N N . GLY A 1 327 ? 34.019 35.612 -27.287 1.00 47.78 327 GLY A N 1
ATOM 2501 C CA . GLY A 1 327 ? 35.457 35.408 -27.098 1.00 47.78 327 GLY A CA 1
ATOM 2502 C C . GLY A 1 327 ? 36.264 35.216 -28.386 1.00 47.78 327 GLY A C 1
ATOM 2503 O O . GLY A 1 327 ? 37.391 34.728 -28.310 1.00 47.78 327 GLY A O 1
ATOM 2504 N N . PHE A 1 328 ? 35.732 35.602 -29.549 1.00 52.28 328 PHE A N 1
ATOM 2505 C CA . PHE A 1 328 ? 36.404 35.444 -30.841 1.00 52.28 328 PHE A CA 1
ATOM 2506 C C . PHE A 1 328 ? 37.370 36.611 -31.144 1.00 52.28 328 PHE A C 1
ATOM 2508 O O . PHE A 1 328 ? 37.025 37.787 -30.998 1.00 52.28 328 PHE A O 1
ATOM 2515 N N . SER A 1 329 ? 38.595 36.290 -31.585 1.00 44.03 329 SER A N 1
ATOM 2516 C CA . SER A 1 329 ? 39.553 37.255 -32.156 1.00 44.03 329 SER A CA 1
ATOM 2517 C C . SER A 1 329 ? 39.164 37.614 -33.598 1.00 44.03 329 SER A C 1
ATOM 2519 O O . SER A 1 329 ? 38.490 36.849 -34.279 1.00 44.03 329 SER A O 1
ATOM 2521 N N . THR A 1 330 ? 39.603 38.773 -34.090 1.00 42.75 330 THR A N 1
ATOM 2522 C CA . THR A 1 330 ? 39.242 39.378 -35.388 1.00 42.75 330 THR A CA 1
ATOM 2523 C C . THR A 1 330 ? 39.802 38.651 -36.629 1.00 42.75 330 THR A C 1
ATOM 2525 O O . THR A 1 330 ? 39.968 39.282 -37.670 1.00 42.75 330 THR A O 1
ATOM 2528 N N . SER A 1 331 ? 40.135 37.357 -36.554 1.00 43.19 331 SER A N 1
ATOM 2529 C CA . SER A 1 331 ? 40.656 36.572 -37.686 1.00 43.19 331 SER A CA 1
ATOM 2530 C C . SER A 1 331 ? 39.888 35.256 -37.882 1.00 43.19 331 SER A C 1
ATOM 2532 O O . SER A 1 331 ? 39.691 34.531 -36.910 1.00 43.19 331 SER A O 1
ATOM 2534 N N . PRO A 1 332 ? 39.480 34.912 -39.122 1.00 42.59 332 PRO A N 1
ATOM 2535 C CA . PRO A 1 332 ? 38.573 33.804 -39.435 1.00 42.59 332 PRO A CA 1
ATOM 2536 C C . PRO A 1 332 ? 39.299 32.456 -39.605 1.00 42.59 332 PRO A C 1
ATOM 2538 O O . PRO A 1 332 ? 38.843 31.586 -40.344 1.00 42.59 332 PRO A O 1
ATOM 2541 N N . THR A 1 333 ? 40.463 32.269 -38.982 1.00 40.41 333 THR A N 1
ATOM 2542 C CA . THR A 1 333 ? 41.182 30.993 -39.060 1.00 40.41 333 THR A CA 1
ATOM 2543 C C . THR A 1 333 ? 40.687 30.070 -37.957 1.00 40.41 333 THR A C 1
ATOM 2545 O O . THR A 1 333 ? 41.007 30.262 -36.784 1.00 40.41 333 THR A O 1
ATOM 2548 N N . ARG A 1 334 ? 39.894 29.075 -38.365 1.00 43.72 334 ARG A N 1
ATOM 2549 C CA . ARG A 1 334 ? 39.344 27.985 -37.554 1.00 43.72 334 ARG A CA 1
ATOM 2550 C C . ARG A 1 334 ? 40.490 27.238 -36.858 1.00 43.72 334 ARG A C 1
ATOM 2552 O O . ARG A 1 334 ? 41.103 26.352 -37.445 1.00 43.72 334 ARG A O 1
ATOM 2559 N N . ASN A 1 335 ? 40.804 27.586 -35.613 1.00 45.62 335 ASN A N 1
ATOM 2560 C CA . ASN A 1 335 ? 41.632 26.720 -34.784 1.00 45.62 335 ASN A CA 1
ATOM 2561 C C . ASN A 1 335 ? 40.683 25.678 -34.185 1.00 45.62 335 ASN A C 1
ATOM 2563 O O . ASN A 1 335 ? 40.002 25.949 -33.200 1.00 45.62 335 ASN A O 1
ATOM 2567 N N . ALA A 1 336 ? 40.596 24.496 -34.805 1.00 43.31 336 ALA A N 1
ATOM 2568 C CA . ALA A 1 336 ? 39.715 23.403 -34.367 1.00 43.31 336 ALA A CA 1
ATOM 2569 C C . ALA A 1 336 ? 39.941 22.993 -32.891 1.00 43.31 336 ALA A C 1
ATOM 2571 O O . ALA A 1 336 ? 39.080 22.380 -32.269 1.00 43.31 336 ALA A O 1
ATOM 2572 N N . ALA A 1 337 ? 41.084 23.380 -32.315 1.00 42.69 337 ALA A N 1
ATOM 2573 C CA . ALA A 1 337 ? 41.426 23.185 -30.912 1.00 42.69 337 ALA A CA 1
ATOM 2574 C C . ALA A 1 337 ? 40.800 24.208 -29.933 1.00 42.69 337 ALA A C 1
ATOM 2576 O O . ALA A 1 337 ? 40.790 23.937 -28.732 1.00 42.69 337 ALA A O 1
ATOM 2577 N N . GLU A 1 338 ? 40.306 25.367 -30.396 1.00 48.78 338 GLU A N 1
ATOM 2578 C CA . GLU A 1 338 ? 39.739 26.422 -29.531 1.00 48.78 338 GLU A CA 1
ATOM 2579 C C . GLU A 1 338 ? 38.206 26.375 -29.406 1.00 48.78 338 GLU A C 1
ATOM 2581 O O . GLU A 1 338 ? 37.690 26.817 -28.382 1.00 48.78 338 GLU A O 1
ATOM 2586 N N . PHE A 1 339 ? 37.478 25.805 -30.377 1.00 54.34 339 PHE A N 1
ATOM 2587 C CA . PHE A 1 339 ? 36.013 25.670 -30.331 1.00 54.34 339 PHE A CA 1
ATOM 2588 C C . PHE A 1 339 ? 35.560 24.330 -30.925 1.00 54.34 339 PHE A C 1
ATOM 2590 O O . PHE A 1 339 ? 35.283 24.227 -32.118 1.00 54.34 339 PHE A O 1
ATOM 2597 N N . SER A 1 340 ? 35.490 23.297 -30.080 1.00 64.25 340 SER A N 1
ATOM 2598 C CA . SER A 1 340 ? 34.920 22.001 -30.464 1.00 64.25 340 SER A CA 1
ATOM 2599 C C . SER A 1 340 ? 33.392 22.056 -30.479 1.00 64.25 340 SER A C 1
ATOM 2601 O O . SER A 1 340 ? 32.766 22.693 -29.624 1.00 64.25 340 SER A O 1
ATOM 2603 N N . GLU A 1 341 ? 32.799 21.346 -31.436 1.00 69.88 341 GLU A N 1
ATOM 2604 C CA . GLU A 1 341 ? 31.360 21.068 -31.492 1.00 69.88 341 GLU A CA 1
ATOM 2605 C C . GLU A 1 341 ? 30.920 20.017 -30.470 1.00 69.88 341 GLU A C 1
ATOM 2607 O O . GLU A 1 341 ? 29.741 19.917 -30.142 1.00 69.88 341 GLU A O 1
ATOM 2612 N N . PHE A 1 342 ? 31.888 19.276 -29.940 1.00 83.31 342 PHE A N 1
ATOM 2613 C CA . PHE A 1 342 ? 31.711 18.248 -28.929 1.00 83.31 342 PHE A CA 1
ATOM 2614 C C . PHE A 1 342 ? 31.919 18.821 -27.531 1.00 83.31 342 PHE A C 1
ATOM 2616 O O . PHE A 1 342 ? 32.658 19.792 -27.337 1.00 83.31 342 PHE A O 1
ATOM 2623 N N . ALA A 1 343 ? 31.314 18.180 -26.537 1.00 89.00 343 ALA A N 1
ATOM 2624 C CA . ALA A 1 343 ? 31.549 18.497 -25.139 1.00 89.00 343 ALA A CA 1
ATOM 2625 C C . ALA A 1 343 ? 32.998 18.149 -24.792 1.00 89.00 343 ALA A C 1
ATOM 2627 O O . ALA A 1 343 ? 33.426 17.009 -24.974 1.00 89.00 343 ALA A O 1
ATOM 2628 N N . ILE A 1 344 ? 33.756 19.131 -24.299 1.00 89.31 344 ILE A N 1
ATOM 2629 C CA . ILE A 1 344 ? 35.165 18.943 -23.938 1.00 89.31 344 ILE A CA 1
ATOM 2630 C C . ILE A 1 344 ? 35.284 18.717 -22.434 1.00 89.31 344 ILE A C 1
ATOM 2632 O O . ILE A 1 344 ? 35.056 19.641 -21.651 1.00 89.31 344 ILE A O 1
ATOM 2636 N N . TYR A 1 345 ? 35.754 17.533 -22.052 1.00 91.38 345 TYR A N 1
ATOM 2637 C CA . TYR A 1 345 ? 36.169 17.187 -20.695 1.00 91.38 345 TYR A CA 1
ATOM 2638 C C . TYR A 1 345 ? 37.697 17.278 -20.623 1.00 91.38 345 TYR A C 1
ATOM 2640 O O . TYR A 1 345 ? 38.423 16.400 -21.090 1.00 91.38 345 TYR A O 1
ATOM 2648 N N . SER A 1 346 ? 38.186 18.408 -20.112 1.00 88.56 346 SER A N 1
ATOM 2649 C CA . SER A 1 346 ? 39.609 18.731 -19.980 1.00 88.56 346 SER A CA 1
ATOM 2650 C C . SER A 1 346 ? 39.834 19.298 -18.577 1.00 88.56 346 SER A C 1
ATOM 2652 O O . SER A 1 346 ? 39.436 20.444 -18.357 1.00 88.56 346 SER A O 1
ATOM 2654 N N . PRO A 1 347 ? 40.455 18.551 -17.650 1.00 90.56 347 PRO A N 1
ATOM 2655 C CA . PRO A 1 347 ? 41.221 17.322 -17.881 1.00 90.56 347 PRO A CA 1
ATOM 2656 C C . PRO A 1 347 ? 40.360 16.092 -18.208 1.00 90.56 347 PRO A C 1
ATOM 2658 O O . PRO A 1 347 ? 39.219 15.982 -17.771 1.00 90.56 347 PRO A O 1
ATOM 2661 N N . ASN A 1 348 ? 40.922 15.167 -18.989 1.00 91.19 348 ASN A N 1
ATOM 2662 C CA . ASN A 1 348 ? 40.337 13.847 -19.217 1.00 91.19 348 ASN A CA 1
ATOM 2663 C C . ASN A 1 348 ? 40.366 13.026 -17.910 1.00 91.19 348 ASN A C 1
ATOM 2665 O O . ASN A 1 348 ? 41.463 12.725 -17.427 1.00 91.19 348 ASN A O 1
ATOM 2669 N N . PRO A 1 349 ? 39.209 12.613 -17.358 1.00 92.44 349 PRO A N 1
ATOM 2670 C CA . PRO A 1 349 ? 39.166 11.887 -16.090 1.00 92.44 349 PRO A CA 1
ATOM 2671 C C . PRO A 1 349 ? 39.733 10.459 -16.166 1.00 92.44 349 PRO A C 1
ATOM 2673 O O . PRO A 1 349 ? 40.034 9.872 -15.129 1.00 92.44 349 PRO A O 1
ATOM 2676 N N . PHE A 1 350 ? 39.908 9.903 -17.368 1.00 91.50 350 PHE A N 1
ATOM 2677 C CA . PHE A 1 350 ? 40.404 8.539 -17.592 1.00 91.50 350 PHE A CA 1
ATOM 2678 C C . PHE A 1 350 ? 41.867 8.487 -18.039 1.00 91.50 350 PHE A C 1
ATOM 2680 O O . PHE A 1 350 ? 42.356 7.456 -18.501 1.00 91.50 350 PHE A O 1
ATOM 2687 N N . ARG A 1 351 ? 42.598 9.596 -17.907 1.00 90.06 351 ARG A N 1
ATOM 2688 C CA . ARG A 1 351 ? 44.002 9.650 -18.308 1.00 90.06 351 ARG A CA 1
ATOM 2689 C C . ARG A 1 351 ? 44.847 8.666 -17.491 1.00 90.06 351 ARG A C 1
ATOM 2691 O O . ARG A 1 351 ? 44.760 8.611 -16.264 1.00 90.06 351 ARG A O 1
ATOM 2698 N N . GLY A 1 352 ? 45.682 7.887 -18.174 1.00 85.69 352 GLY A N 1
ATOM 2699 C CA . GLY A 1 352 ? 46.546 6.870 -17.569 1.00 85.69 352 GLY A CA 1
ATOM 2700 C C . GLY A 1 352 ? 45.820 5.642 -17.003 1.00 85.69 352 GLY A C 1
ATOM 2701 O O . GLY A 1 352 ? 46.479 4.809 -16.385 1.00 85.69 352 GLY A O 1
ATOM 2702 N N . VAL A 1 353 ? 44.497 5.519 -17.181 1.00 85.31 353 VAL A N 1
ATOM 2703 C CA . VAL A 1 353 ? 43.757 4.286 -16.871 1.00 85.31 353 VAL A CA 1
ATOM 2704 C C . VAL A 1 353 ? 44.065 3.273 -17.965 1.00 85.31 353 VAL A C 1
ATOM 2706 O O . VAL A 1 353 ? 43.691 3.485 -19.113 1.00 85.31 353 VAL A O 1
ATOM 2709 N N . GLN A 1 354 ? 44.740 2.180 -17.612 1.00 73.56 354 GLN A N 1
ATOM 2710 C CA . GLN A 1 354 ? 45.011 1.094 -18.552 1.00 73.56 354 GLN A CA 1
ATOM 2711 C C . GLN A 1 354 ? 43.695 0.382 -18.877 1.00 73.56 354 GLN A C 1
ATOM 2713 O O . GLN A 1 354 ? 43.192 -0.393 -18.060 1.00 73.56 354 GLN A O 1
ATOM 2718 N N . SER A 1 355 ? 43.116 0.659 -20.046 1.00 63.34 355 SER A N 1
ATOM 2719 C CA . SER A 1 355 ? 41.973 -0.109 -20.530 1.00 63.34 355 SER A CA 1
ATOM 2720 C C . SER A 1 355 ? 42.462 -1.483 -20.992 1.00 63.34 355 SER A C 1
ATOM 2722 O O . SER A 1 355 ? 43.381 -1.619 -21.801 1.00 63.34 355 SER A O 1
ATOM 2724 N N . GLY A 1 356 ? 41.907 -2.533 -20.387 1.00 53.81 356 GLY A N 1
ATOM 2725 C CA . GLY A 1 356 ? 42.248 -3.907 -20.725 1.00 53.81 356 GLY A CA 1
ATOM 2726 C C . GLY A 1 356 ? 41.802 -4.226 -22.147 1.00 53.81 356 GLY A C 1
ATOM 2727 O O . GLY A 1 356 ? 40.611 -4.334 -22.392 1.00 53.81 356 GLY A O 1
ATOM 2728 N N . GLU A 1 357 ? 42.779 -4.423 -23.031 1.00 56.94 357 GLU A N 1
ATOM 2729 C CA . GLU A 1 357 ? 42.673 -5.199 -24.272 1.00 56.94 357 GLU A CA 1
ATOM 2730 C C . GLU A 1 357 ? 41.699 -4.643 -25.337 1.00 56.94 357 GLU A C 1
ATOM 2732 O O . GLU A 1 357 ? 40.501 -4.883 -25.312 1.00 56.94 357 GLU A O 1
ATOM 2737 N N . ARG A 1 358 ? 42.285 -3.977 -26.347 1.00 55.69 358 ARG A N 1
ATOM 2738 C CA . ARG A 1 358 ? 41.667 -3.455 -27.588 1.00 55.69 358 ARG A CA 1
ATOM 2739 C C . ARG A 1 358 ? 40.664 -2.309 -27.394 1.00 55.69 358 ARG A C 1
ATOM 2741 O O . ARG A 1 358 ? 39.554 -2.459 -26.899 1.00 55.69 358 ARG A O 1
ATOM 2748 N N . GLY A 1 359 ? 41.090 -1.138 -27.861 1.00 55.78 359 GLY A N 1
ATOM 2749 C CA . GLY A 1 359 ? 40.302 0.084 -27.880 1.00 55.78 359 GLY A CA 1
ATOM 2750 C C . GLY A 1 359 ? 41.164 1.295 -28.226 1.00 55.78 359 GLY A C 1
ATOM 2751 O O . GLY A 1 359 ? 42.397 1.240 -28.213 1.00 55.78 359 GLY A O 1
ATOM 2752 N N . ARG A 1 360 ? 40.501 2.402 -28.550 1.00 64.31 360 ARG A N 1
ATOM 2753 C CA . ARG A 1 360 ? 41.120 3.703 -28.830 1.00 64.31 360 ARG A CA 1
ATOM 2754 C C . ARG A 1 360 ? 41.739 4.277 -27.545 1.00 64.31 360 ARG A C 1
ATOM 2756 O O . ARG A 1 360 ? 41.149 4.179 -26.474 1.00 64.31 360 ARG A O 1
ATOM 2763 N N . SER A 1 361 ? 42.936 4.868 -27.635 1.00 64.94 361 SER A N 1
ATOM 2764 C CA . SER A 1 361 ? 43.764 5.272 -26.480 1.00 64.94 361 SER A CA 1
ATOM 2765 C C . SER A 1 361 ? 43.234 6.525 -25.747 1.00 64.94 361 SER A C 1
ATOM 2767 O O . SER A 1 361 ? 43.842 7.598 -25.772 1.00 64.94 361 SER A O 1
ATOM 2769 N N . VAL A 1 362 ? 42.091 6.395 -25.062 1.00 78.31 362 VAL A N 1
ATOM 2770 C CA . VAL A 1 362 ? 41.563 7.419 -24.134 1.00 78.31 362 VAL A CA 1
ATOM 2771 C C . VAL A 1 362 ? 42.570 7.687 -23.007 1.00 78.31 362 VAL A C 1
ATOM 2773 O O . VAL A 1 362 ? 42.694 8.816 -22.545 1.00 78.31 362 VAL A O 1
ATOM 2776 N N . GLU A 1 363 ? 43.360 6.683 -22.628 1.00 80.38 363 GLU A N 1
ATOM 2777 C CA . GLU A 1 363 ? 44.427 6.759 -21.621 1.00 80.38 363 GLU A CA 1
ATOM 2778 C C . GLU A 1 363 ? 45.478 7.857 -21.891 1.00 80.38 363 GLU A C 1
ATOM 2780 O O . GLU A 1 363 ? 45.954 8.496 -20.949 1.00 80.38 363 GLU A O 1
ATOM 2785 N N . ASN A 1 364 ? 45.830 8.107 -23.159 1.00 81.19 364 ASN A N 1
ATOM 2786 C CA . ASN A 1 364 ? 46.925 9.008 -23.531 1.00 81.19 364 ASN A CA 1
ATOM 2787 C C . ASN A 1 364 ? 46.435 10.421 -23.866 1.00 81.19 364 ASN A C 1
ATOM 2789 O O . ASN A 1 364 ? 47.234 11.364 -23.880 1.00 81.19 364 ASN A O 1
ATOM 2793 N N . SER A 1 365 ? 45.131 10.592 -24.097 1.00 84.00 365 SER A N 1
ATOM 2794 C CA . SER A 1 365 ? 44.550 11.895 -24.402 1.00 84.00 365 SER A CA 1
ATOM 2795 C C . SER A 1 365 ? 44.429 12.771 -23.155 1.00 84.00 365 SER A C 1
ATOM 2797 O O . SER A 1 365 ? 44.008 12.334 -22.083 1.00 84.00 365 SER A O 1
ATOM 2799 N N . THR A 1 366 ? 44.753 14.055 -23.300 1.00 86.12 366 THR A N 1
ATOM 2800 C CA . THR A 1 366 ? 44.559 15.072 -22.255 1.00 86.12 366 THR A CA 1
ATOM 2801 C C . THR A 1 366 ? 43.117 15.566 -22.163 1.00 86.12 366 THR A C 1
ATOM 2803 O O . THR A 1 366 ? 42.747 16.172 -21.156 1.00 86.12 366 THR A O 1
ATOM 2806 N N . SER A 1 367 ? 42.302 15.323 -23.192 1.00 87.88 367 SER A N 1
ATOM 2807 C CA . SER A 1 367 ? 40.902 15.745 -23.262 1.00 87.88 367 SER A CA 1
ATOM 2808 C C . SER A 1 367 ? 40.019 14.632 -23.819 1.00 87.88 367 SER A C 1
ATOM 2810 O O . SER A 1 367 ? 40.425 13.902 -24.722 1.00 87.88 367 SER A O 1
ATOM 2812 N N . LEU A 1 368 ? 38.807 14.523 -23.289 1.00 89.44 368 LEU A N 1
ATOM 2813 C CA . LEU A 1 368 ? 37.768 13.616 -23.767 1.00 89.44 368 LEU A CA 1
ATOM 2814 C C . LEU A 1 368 ? 36.685 14.434 -24.487 1.00 89.44 368 LEU A C 1
ATOM 2816 O O . LEU A 1 368 ? 36.273 15.485 -23.990 1.00 89.44 368 LEU A O 1
ATOM 2820 N N . PHE A 1 369 ? 36.256 13.961 -25.658 1.00 88.38 369 PHE A N 1
ATOM 2821 C CA . PHE A 1 369 ? 35.282 14.630 -26.521 1.00 88.38 369 PHE A CA 1
ATOM 2822 C C . PHE A 1 369 ? 34.022 13.778 -26.635 1.00 88.38 369 PHE A C 1
ATOM 2824 O O . PHE A 1 369 ? 34.094 12.643 -27.101 1.00 88.38 369 PHE A O 1
ATOM 2831 N N . LEU A 1 370 ? 32.883 14.323 -26.211 1.00 90.31 370 LEU A N 1
ATOM 2832 C CA . LEU A 1 370 ? 31.599 13.621 -26.244 1.00 90.31 370 LEU A CA 1
ATOM 2833 C C . LEU A 1 370 ? 30.593 14.331 -27.155 1.00 90.31 370 LEU A C 1
ATOM 2835 O O . LEU A 1 370 ? 30.480 15.560 -27.135 1.00 90.31 370 LEU A O 1
ATOM 2839 N N . ALA A 1 371 ? 29.862 13.546 -27.935 1.00 87.81 371 ALA A N 1
ATOM 2840 C CA . ALA A 1 371 ? 28.820 13.973 -28.857 1.00 87.81 371 ALA A CA 1
ATOM 2841 C C . ALA A 1 371 ? 27.428 13.514 -28.386 1.00 87.81 371 ALA A C 1
ATOM 2843 O O . ALA A 1 371 ? 27.294 12.784 -27.398 1.00 87.81 371 ALA A O 1
ATOM 2844 N N . ASP A 1 372 ? 26.396 13.948 -29.120 1.00 88.81 372 ASP A N 1
ATOM 2845 C CA . ASP A 1 372 ? 25.019 13.493 -28.913 1.00 88.81 372 ASP A CA 1
ATOM 2846 C C . ASP A 1 372 ? 24.964 11.958 -28.958 1.00 88.81 372 ASP A C 1
ATOM 2848 O O . ASP A 1 372 ? 25.609 11.316 -29.789 1.00 88.81 372 ASP A O 1
ATOM 2852 N N . GLY A 1 373 ? 24.224 11.366 -28.022 1.00 85.44 373 GLY A N 1
ATOM 2853 C CA . GLY A 1 373 ? 24.189 9.918 -27.884 1.00 85.44 373 GLY A CA 1
ATOM 2854 C C . GLY A 1 373 ? 23.554 9.194 -29.076 1.00 85.44 373 GLY A C 1
ATOM 2855 O O . GLY A 1 373 ? 23.830 8.019 -29.267 1.00 85.44 373 GLY A O 1
ATOM 2856 N N . GLY A 1 374 ? 22.731 9.871 -29.884 1.00 86.12 374 GLY A N 1
ATOM 2857 C CA . GLY A 1 374 ? 22.098 9.280 -31.069 1.00 86.12 374 GLY A CA 1
ATOM 2858 C C . GLY A 1 374 ? 22.948 9.313 -32.346 1.00 86.12 374 GLY A C 1
ATOM 2859 O O . GLY A 1 374 ? 22.490 8.828 -33.381 1.00 86.12 374 GLY A O 1
ATOM 2860 N N . GLU A 1 375 ? 24.156 9.889 -32.314 1.00 83.31 375 GLU A N 1
ATOM 2861 C CA . GLU A 1 375 ? 25.018 10.089 -33.498 1.00 83.31 375 GLU A CA 1
ATOM 2862 C C . GLU A 1 375 ? 25.498 8.796 -34.154 1.00 83.31 375 GLU A C 1
ATOM 2864 O O . GLU A 1 375 ? 25.727 8.75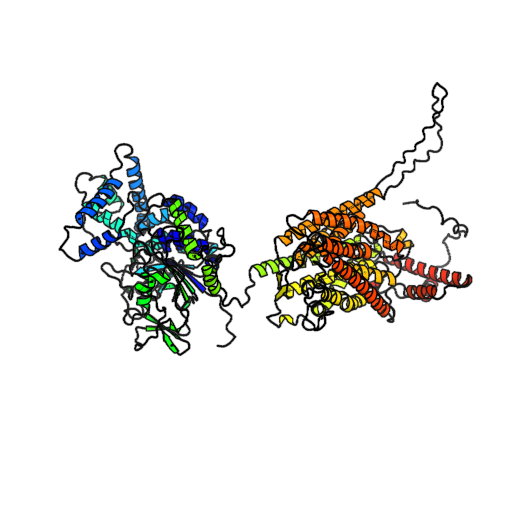0 -35.360 1.00 83.31 375 GLU A O 1
ATOM 2869 N N . ASP A 1 376 ? 25.633 7.733 -33.371 1.00 86.00 376 ASP A N 1
ATOM 2870 C CA . ASP A 1 376 ? 26.020 6.409 -33.852 1.00 86.00 376 ASP A CA 1
ATOM 2871 C C . ASP A 1 376 ? 24.832 5.612 -34.424 1.00 86.00 376 ASP A C 1
ATOM 2873 O O . ASP A 1 376 ? 24.972 4.444 -34.788 1.00 86.00 376 ASP A O 1
ATOM 2877 N N . GLY A 1 377 ? 23.646 6.223 -34.492 1.00 86.19 377 GLY A N 1
ATOM 2878 C CA . GLY A 1 377 ? 22.415 5.585 -34.936 1.00 86.19 377 GLY A CA 1
ATOM 2879 C C . GLY A 1 377 ? 21.741 4.707 -33.880 1.00 86.19 377 GLY A C 1
ATOM 2880 O O . GLY A 1 377 ? 20.727 4.094 -34.211 1.00 86.19 377 GLY A O 1
ATOM 2881 N N . GLN A 1 378 ? 22.244 4.639 -32.641 1.00 90.44 378 GLN A N 1
ATOM 2882 C CA . GLN A 1 378 ? 21.615 3.966 -31.495 1.00 90.44 378 GLN A CA 1
ATOM 2883 C C . GLN A 1 378 ? 20.844 4.970 -30.628 1.00 90.44 378 GLN A C 1
ATOM 2885 O O . GLN A 1 378 ? 21.107 5.168 -29.446 1.00 90.44 378 GLN A O 1
ATOM 2890 N N . ASN A 1 379 ? 19.828 5.589 -31.222 1.00 91.62 379 ASN A N 1
ATOM 2891 C CA . ASN A 1 379 ? 19.002 6.624 -30.604 1.00 91.62 379 ASN A CA 1
ATOM 2892 C C . ASN A 1 379 ? 18.097 6.144 -29.437 1.00 91.62 379 ASN A C 1
ATOM 2894 O O . ASN A 1 379 ? 17.267 6.918 -28.969 1.00 91.62 379 ASN A O 1
ATOM 2898 N N . ILE A 1 380 ? 18.233 4.905 -28.948 1.00 95.44 380 ILE A N 1
ATOM 2899 C CA . ILE A 1 380 ? 17.548 4.345 -27.770 1.00 95.44 380 ILE A CA 1
ATOM 2900 C C . ILE A 1 380 ? 18.615 3.743 -26.843 1.00 95.44 380 ILE A C 1
ATOM 2902 O O . ILE A 1 380 ? 19.391 2.891 -27.287 1.00 95.44 380 ILE A O 1
ATOM 2906 N N . PRO A 1 381 ? 18.652 4.115 -25.550 1.00 95.44 381 PRO A N 1
ATOM 2907 C CA . PRO A 1 381 ? 19.706 3.683 -24.638 1.00 95.44 381 PRO A CA 1
ATOM 2908 C C . PRO A 1 381 ? 19.486 2.244 -24.133 1.00 95.44 381 PRO A C 1
ATOM 2910 O O . PRO A 1 381 ? 19.112 2.033 -22.982 1.00 95.44 381 PRO A O 1
ATOM 2913 N N . PHE A 1 382 ? 19.740 1.235 -24.975 1.00 95.94 382 PHE A N 1
ATOM 2914 C CA . PHE A 1 382 ? 19.676 -0.183 -24.578 1.00 95.94 382 PHE A CA 1
ATOM 2915 C C . PHE A 1 382 ? 20.896 -0.646 -23.775 1.00 95.94 382 PHE A C 1
ATOM 2917 O O . PHE A 1 382 ? 20.754 -1.461 -22.865 1.00 95.94 382 PHE A O 1
ATOM 2924 N N . SER A 1 383 ? 22.087 -0.121 -24.094 1.00 93.50 383 SER A N 1
ATOM 2925 C CA . SER A 1 383 ? 23.358 -0.535 -23.476 1.00 93.50 383 SER A CA 1
ATOM 2926 C C . SER A 1 383 ? 23.315 -0.553 -21.938 1.00 93.50 383 SER A C 1
ATOM 2928 O O . SER A 1 383 ? 23.702 -1.572 -21.355 1.00 93.50 383 SER A O 1
ATOM 2930 N N . PRO A 1 384 ? 22.720 0.455 -21.260 1.00 94.81 384 PRO A N 1
ATOM 2931 C CA . PRO A 1 384 ? 22.614 0.433 -19.811 1.00 94.81 384 PRO A CA 1
ATOM 2932 C C . PRO A 1 384 ? 21.872 -0.763 -19.219 1.00 94.81 384 PRO A C 1
ATOM 2934 O O . PRO A 1 384 ? 22.164 -1.167 -18.096 1.00 94.81 384 PRO A O 1
ATOM 2937 N N . TYR A 1 385 ? 20.929 -1.360 -19.935 1.00 95.94 385 TYR A N 1
ATOM 2938 C CA . TYR A 1 385 ? 20.094 -2.439 -19.404 1.00 95.94 385 TYR A CA 1
ATOM 2939 C C . TYR A 1 385 ? 20.630 -3.835 -19.695 1.00 95.94 385 TYR A C 1
ATOM 2941 O O . TYR A 1 385 ? 20.186 -4.813 -19.099 1.00 95.94 385 TYR A O 1
ATOM 2949 N N . LEU A 1 386 ? 21.644 -3.923 -20.549 1.00 93.88 386 LEU A N 1
ATOM 2950 C CA . LEU A 1 386 ? 22.281 -5.175 -20.945 1.00 93.88 386 LEU A CA 1
ATOM 2951 C C . LEU A 1 386 ? 23.479 -5.546 -20.056 1.00 93.88 386 LEU A C 1
ATOM 2953 O O . LEU A 1 386 ? 24.191 -6.513 -20.322 1.00 93.88 386 LEU A O 1
ATOM 2957 N N . VAL A 1 387 ? 23.704 -4.786 -18.979 1.00 91.31 387 VAL A N 1
ATOM 2958 C CA . VAL A 1 387 ? 24.774 -5.020 -18.005 1.00 91.31 387 VAL A CA 1
ATOM 2959 C C . VAL A 1 387 ? 24.316 -6.060 -16.971 1.00 91.31 387 VAL A C 1
ATOM 2961 O O . VAL A 1 387 ? 23.403 -5.773 -16.188 1.00 91.31 387 VAL A O 1
ATOM 2964 N N . PRO A 1 388 ? 24.975 -7.233 -16.856 1.00 89.88 388 PRO A N 1
ATOM 2965 C CA . PRO A 1 388 ? 24.548 -8.288 -15.930 1.00 89.88 388 PRO A CA 1
ATOM 2966 C C . PRO A 1 388 ? 24.470 -7.848 -14.464 1.00 89.88 388 PRO A C 1
ATOM 2968 O O . PRO A 1 388 ? 23.627 -8.334 -13.716 1.00 89.88 388 PRO A O 1
ATOM 2971 N N . GLY A 1 389 ? 25.319 -6.900 -14.048 1.00 88.31 389 GLY A N 1
ATOM 2972 C CA . GLY A 1 389 ? 25.329 -6.363 -12.684 1.00 88.31 389 GLY A CA 1
ATOM 2973 C C . GLY A 1 389 ? 24.056 -5.602 -12.295 1.00 88.31 389 GLY A C 1
ATOM 2974 O O . GLY A 1 389 ? 23.699 -5.599 -11.120 1.00 88.31 389 GLY A O 1
ATOM 2975 N N . ARG A 1 390 ? 23.345 -5.010 -13.267 1.00 91.00 390 ARG A N 1
ATOM 2976 C CA . ARG A 1 390 ? 22.061 -4.319 -13.046 1.00 91.00 390 ARG A CA 1
ATOM 2977 C C . ARG A 1 390 ? 20.883 -5.276 -12.992 1.00 91.00 390 ARG A C 1
ATOM 2979 O O . ARG A 1 390 ? 19.845 -4.924 -12.445 1.00 91.00 390 ARG A O 1
ATOM 2986 N N . LYS A 1 391 ? 21.072 -6.490 -13.525 1.00 91.62 391 LYS A N 1
ATOM 2987 C CA . LYS A 1 391 ? 20.107 -7.584 -13.472 1.00 91.62 391 LYS A CA 1
ATOM 2988 C C . LYS A 1 391 ? 18.696 -7.146 -13.917 1.00 91.62 391 LYS A C 1
ATOM 2990 O O . LYS A 1 391 ? 17.718 -7.471 -13.250 1.00 91.62 391 LYS A O 1
ATOM 2995 N N . VAL A 1 392 ? 18.611 -6.350 -14.982 1.00 93.19 392 VAL A N 1
ATOM 2996 C CA . VAL A 1 392 ? 17.335 -5.901 -15.554 1.00 93.19 392 VAL A CA 1
ATOM 2997 C C . VAL A 1 392 ? 16.616 -7.111 -16.139 1.00 93.19 392 VAL A C 1
ATOM 2999 O O . VAL A 1 392 ? 17.240 -7.899 -16.846 1.00 93.19 392 VAL A O 1
ATOM 3002 N N . ASP A 1 393 ? 15.330 -7.245 -15.831 1.00 91.75 393 ASP A N 1
ATOM 3003 C CA . ASP A 1 393 ? 14.493 -8.368 -16.260 1.00 91.75 393 ASP A CA 1
ATOM 3004 C C . ASP A 1 393 ? 13.591 -7.961 -17.446 1.00 91.75 393 ASP A C 1
ATOM 3006 O O . ASP A 1 393 ? 13.357 -8.763 -18.350 1.00 91.75 393 ASP A O 1
ATOM 3010 N N . ALA A 1 394 ? 13.159 -6.691 -17.508 1.00 93.06 394 ALA A N 1
ATOM 3011 C CA . ALA A 1 394 ? 12.379 -6.142 -18.621 1.00 93.06 394 ALA A CA 1
ATOM 3012 C C . ALA A 1 394 ? 12.784 -4.700 -18.981 1.00 93.06 394 ALA A C 1
ATOM 3014 O O . ALA A 1 394 ? 13.048 -3.875 -18.101 1.00 93.06 394 ALA A O 1
ATOM 3015 N N . ILE A 1 395 ? 12.796 -4.392 -20.281 1.00 95.31 395 ILE A N 1
ATOM 3016 C CA . ILE A 1 395 ? 13.045 -3.058 -20.842 1.00 95.31 395 ILE A CA 1
ATOM 3017 C C . ILE A 1 395 ? 11.775 -2.555 -21.525 1.00 95.31 395 ILE A C 1
ATOM 3019 O O . ILE A 1 395 ? 11.297 -3.183 -22.465 1.00 95.31 395 ILE A O 1
ATOM 3023 N N . LEU A 1 396 ? 11.282 -1.389 -21.114 1.00 94.81 396 LEU A N 1
ATOM 3024 C CA . LEU A 1 396 ? 10.248 -0.629 -21.818 1.00 94.81 396 LEU A CA 1
ATOM 3025 C C . LEU A 1 396 ? 10.935 0.434 -22.679 1.00 94.81 396 LEU A C 1
ATOM 3027 O O . LEU A 1 396 ? 11.437 1.426 -22.153 1.00 94.81 396 LEU A O 1
ATOM 3031 N N . ALA A 1 397 ? 11.017 0.207 -23.986 1.00 95.50 397 ALA A N 1
ATOM 3032 C CA . ALA A 1 397 ? 11.737 1.057 -24.926 1.00 95.50 397 ALA A CA 1
ATOM 3033 C C . ALA A 1 397 ? 10.775 1.856 -25.810 1.00 95.50 397 ALA A C 1
ATOM 3035 O O . ALA A 1 397 ? 10.027 1.287 -26.604 1.00 95.50 397 ALA A O 1
ATOM 3036 N N . PHE A 1 398 ? 10.854 3.180 -25.706 1.00 95.31 398 PHE A N 1
ATOM 3037 C CA . PHE A 1 398 ? 10.007 4.113 -26.439 1.00 95.31 398 PHE A CA 1
ATOM 3038 C C . PHE A 1 398 ? 10.806 4.847 -27.514 1.00 95.31 398 PHE A C 1
ATOM 3040 O O . PHE A 1 398 ? 11.710 5.630 -27.208 1.00 95.31 398 PHE A O 1
ATOM 3047 N N . ASP A 1 399 ? 10.457 4.593 -28.773 1.00 94.00 399 ASP A N 1
ATOM 3048 C CA . ASP A 1 399 ? 11.089 5.184 -29.948 1.00 94.00 399 ASP A CA 1
ATOM 3049 C C . ASP A 1 399 ? 10.310 6.405 -30.439 1.00 94.00 399 ASP A C 1
ATOM 3051 O O . ASP A 1 399 ? 9.224 6.301 -31.005 1.00 94.00 399 ASP A O 1
ATOM 3055 N N . MET A 1 400 ? 10.899 7.571 -30.219 1.00 91.94 400 MET A N 1
ATOM 3056 C CA . MET A 1 400 ? 10.450 8.899 -30.633 1.00 91.94 400 MET A CA 1
ATOM 3057 C C . MET A 1 400 ? 11.362 9.458 -31.742 1.00 91.94 400 MET A C 1
ATOM 3059 O O . MET A 1 400 ? 11.528 10.678 -31.870 1.00 91.94 400 MET A O 1
ATOM 3063 N N . GLY A 1 401 ? 12.012 8.576 -32.508 1.00 86.25 401 GLY A N 1
ATOM 3064 C CA . GLY A 1 401 ? 12.818 8.899 -33.682 1.00 86.25 401 GLY A CA 1
ATOM 3065 C C . GLY A 1 401 ? 12.052 9.651 -34.775 1.00 86.25 401 GLY A C 1
ATOM 3066 O O . GLY A 1 401 ? 10.837 9.834 -34.716 1.00 86.25 401 GLY A O 1
ATOM 3067 N N . SER A 1 402 ? 12.781 10.143 -35.774 1.00 86.19 402 SER A N 1
ATOM 3068 C CA . SER A 1 402 ? 12.216 10.962 -36.863 1.00 86.19 402 SER A CA 1
ATOM 3069 C C . SER A 1 402 ? 12.917 10.727 -38.188 1.00 86.19 402 SER A C 1
ATOM 3071 O O . SER A 1 402 ? 13.270 11.676 -38.887 1.00 86.19 402 SER A O 1
ATOM 3073 N N . GLU A 1 403 ? 13.199 9.468 -38.499 1.00 84.62 403 GLU A N 1
ATOM 3074 C CA . GLU A 1 403 ? 14.022 9.127 -39.655 1.00 84.62 403 GLU A CA 1
ATOM 3075 C C . GLU A 1 403 ? 13.255 9.224 -40.979 1.00 84.62 403 GLU A C 1
ATOM 3077 O O . GLU A 1 403 ? 13.853 9.582 -41.989 1.00 84.62 403 GLU A O 1
ATOM 3082 N N . ILE A 1 404 ? 11.953 8.905 -40.995 1.00 81.69 404 ILE A N 1
ATOM 3083 C CA . ILE A 1 404 ? 11.121 8.911 -42.212 1.00 81.69 404 ILE A CA 1
ATOM 3084 C C . ILE A 1 404 ? 9.863 9.730 -41.939 1.00 81.69 404 ILE A C 1
ATOM 3086 O O . ILE A 1 404 ? 9.097 9.375 -41.051 1.00 81.69 404 ILE A O 1
ATOM 3090 N N . ASP A 1 405 ? 9.651 10.821 -42.681 1.00 81.31 405 ASP A N 1
ATOM 3091 C CA . ASP A 1 405 ? 8.498 11.727 -42.515 1.00 81.31 405 ASP A CA 1
ATOM 3092 C C . ASP A 1 405 ? 8.260 12.124 -41.046 1.00 81.31 405 ASP A C 1
ATOM 3094 O O . ASP A 1 405 ? 7.153 12.034 -40.514 1.00 81.31 405 ASP A O 1
ATOM 3098 N N . ASN A 1 406 ? 9.361 12.472 -40.373 1.00 85.12 406 ASN A N 1
ATOM 3099 C CA . ASN A 1 406 ? 9.464 12.744 -38.941 1.00 85.12 406 ASN A CA 1
ATOM 3100 C C . ASN A 1 406 ? 8.881 11.670 -38.004 1.00 85.12 406 ASN A C 1
ATOM 3102 O O . ASN A 1 406 ? 8.541 11.980 -36.863 1.00 85.12 406 ASN A O 1
ATOM 3106 N N . ARG A 1 407 ? 8.808 10.414 -38.448 1.00 86.56 407 ARG A N 1
ATOM 3107 C CA . ARG A 1 407 ? 8.376 9.263 -37.650 1.00 86.56 407 ARG A CA 1
ATOM 3108 C C . ARG A 1 407 ? 9.510 8.247 -37.460 1.00 86.56 407 ARG A C 1
ATOM 3110 O O . ARG A 1 407 ? 10.440 8.199 -38.278 1.00 86.56 407 ARG A O 1
ATOM 3117 N N . PRO A 1 408 ? 9.431 7.418 -36.406 1.00 89.81 408 PRO A N 1
ATOM 3118 C CA . PRO A 1 408 ? 10.341 6.301 -36.209 1.00 89.81 408 PRO A CA 1
ATOM 3119 C C . PRO A 1 408 ? 10.278 5.303 -37.370 1.00 89.81 408 PRO A C 1
ATOM 3121 O O . PRO A 1 408 ? 9.209 4.993 -37.893 1.00 89.81 408 PRO A O 1
ATOM 3124 N N . SER A 1 409 ? 11.433 4.769 -37.759 1.00 88.00 409 SER A N 1
ATOM 3125 C CA . SER A 1 409 ? 11.573 3.740 -38.810 1.00 88.00 409 SER A CA 1
ATOM 3126 C C . SER A 1 409 ? 12.138 2.411 -38.294 1.00 88.00 409 SER A C 1
ATOM 3128 O O . SER A 1 409 ? 12.475 1.512 -39.076 1.00 88.00 409 SER A O 1
ATOM 3130 N N . GLY A 1 410 ? 12.355 2.315 -36.979 1.00 87.69 410 GLY A N 1
ATOM 3131 C CA . GLY A 1 410 ? 13.050 1.204 -36.329 1.00 87.69 410 GLY A CA 1
ATOM 3132 C C . GLY A 1 410 ? 14.551 1.177 -36.600 1.00 87.69 410 GLY A C 1
ATOM 3133 O O . GLY A 1 410 ? 15.197 0.167 -36.325 1.00 87.69 410 GLY A O 1
ATOM 3134 N N . LEU A 1 411 ? 15.125 2.248 -37.167 1.00 88.62 411 LEU A N 1
ATOM 3135 C CA . LEU A 1 411 ? 16.563 2.342 -37.424 1.00 88.62 411 LEU A CA 1
ATOM 3136 C C . LEU A 1 411 ? 17.365 2.146 -36.140 1.00 88.62 411 LEU A C 1
ATOM 3138 O O . LEU A 1 411 ? 18.265 1.313 -36.134 1.00 88.62 411 LEU A O 1
ATOM 3142 N N . SER A 1 412 ? 16.982 2.820 -35.053 1.00 91.12 412 SER A N 1
ATOM 3143 C CA . SER A 1 412 ? 17.668 2.695 -33.766 1.00 91.12 412 SER A CA 1
ATOM 3144 C C . SER A 1 412 ? 17.690 1.261 -33.242 1.00 91.12 412 SER A C 1
ATOM 3146 O O . SER A 1 412 ? 18.740 0.761 -32.844 1.00 91.12 412 SER A O 1
ATOM 3148 N N . LEU A 1 413 ? 16.542 0.580 -33.278 1.00 92.00 413 LEU A N 1
ATOM 3149 C CA . LEU A 1 413 ? 16.416 -0.808 -32.833 1.00 92.00 413 LEU A CA 1
ATOM 3150 C C . LEU A 1 413 ? 17.323 -1.746 -33.651 1.00 92.00 413 LEU A C 1
ATOM 3152 O O . LEU A 1 413 ? 17.989 -2.621 -33.095 1.00 92.00 413 LEU A O 1
ATOM 3156 N N . ARG A 1 414 ? 17.397 -1.537 -34.972 1.00 91.88 414 ARG A N 1
ATOM 3157 C CA . ARG A 1 414 ? 18.281 -2.309 -35.859 1.00 91.88 414 ARG A CA 1
ATOM 3158 C C . ARG A 1 414 ? 19.756 -1.995 -35.639 1.00 91.88 414 ARG A C 1
ATOM 3160 O O . ARG A 1 414 ? 20.551 -2.927 -35.654 1.00 91.88 414 ARG A O 1
ATOM 3167 N N . SER A 1 415 ? 20.127 -0.734 -35.430 1.00 92.69 415 SER A N 1
ATOM 3168 C CA . SER A 1 415 ? 21.511 -0.333 -35.145 1.00 92.69 415 SER A CA 1
ATOM 3169 C C . SER A 1 415 ? 22.024 -0.981 -33.858 1.00 92.69 415 SER A C 1
ATOM 3171 O O . SER A 1 415 ? 23.119 -1.542 -33.849 1.00 92.69 415 SER A O 1
ATOM 3173 N N . SER A 1 416 ? 21.209 -1.001 -32.796 1.00 93.62 416 SER A N 1
ATOM 3174 C CA . SER A 1 416 ? 21.556 -1.691 -31.547 1.00 93.62 416 SER A CA 1
ATOM 3175 C C . SER A 1 416 ? 21.653 -3.208 -31.730 1.00 93.62 416 SER A C 1
ATOM 3177 O O . SER A 1 416 ? 22.596 -3.827 -31.239 1.00 93.62 416 SER A O 1
ATOM 3179 N N . ALA A 1 417 ? 20.753 -3.824 -32.504 1.00 93.50 417 ALA A N 1
ATOM 3180 C CA . ALA A 1 417 ? 20.873 -5.243 -32.842 1.00 93.50 417 ALA A CA 1
ATOM 3181 C C . ALA A 1 417 ? 22.156 -5.540 -33.638 1.00 93.50 417 ALA A C 1
ATOM 3183 O O . ALA A 1 417 ? 22.872 -6.487 -33.318 1.00 93.50 417 ALA A O 1
ATOM 3184 N N . GLN A 1 418 ? 22.499 -4.705 -34.625 1.00 92.81 418 GLN A N 1
ATOM 3185 C CA . GLN A 1 418 ? 23.721 -4.843 -35.423 1.00 92.81 418 GLN A CA 1
ATOM 3186 C C . GLN A 1 418 ? 24.981 -4.825 -34.555 1.00 92.81 418 GLN A C 1
ATOM 3188 O O . GLN A 1 418 ? 25.847 -5.675 -34.758 1.00 92.81 418 GLN A O 1
ATOM 3193 N N . ARG A 1 419 ? 25.055 -3.932 -33.558 1.00 92.06 419 ARG A N 1
ATOM 3194 C CA . ARG A 1 419 ? 26.151 -3.893 -32.578 1.00 92.06 419 ARG A CA 1
ATOM 3195 C C . ARG A 1 419 ? 26.329 -5.238 -31.878 1.00 92.06 419 ARG A C 1
ATOM 3197 O O . ARG A 1 419 ? 27.399 -5.837 -31.938 1.00 92.06 419 ARG A O 1
ATOM 3204 N N . TYR A 1 420 ? 25.274 -5.760 -31.255 1.00 93.19 420 TYR A N 1
ATOM 3205 C CA . TYR A 1 420 ? 25.373 -6.987 -30.455 1.00 93.19 420 TYR A CA 1
ATOM 3206 C C . TYR A 1 420 ? 25.404 -8.278 -31.292 1.00 93.19 420 TYR A C 1
ATOM 3208 O O . TYR A 1 420 ? 25.819 -9.336 -30.805 1.00 93.19 420 TYR A O 1
ATOM 3216 N N . HIS A 1 421 ? 25.000 -8.221 -32.564 1.00 92.44 421 HIS A N 1
ATOM 3217 C CA . HIS A 1 421 ? 25.052 -9.347 -33.507 1.00 92.44 421 HIS A CA 1
ATOM 3218 C C . HIS A 1 421 ? 26.344 -9.386 -34.331 1.00 92.44 421 HIS A C 1
ATOM 3220 O O . HIS A 1 421 ? 26.587 -10.379 -35.023 1.00 92.44 421 HIS A O 1
ATOM 3226 N N . ALA A 1 422 ? 27.194 -8.360 -34.244 1.00 89.19 422 ALA A N 1
ATOM 3227 C CA . ALA A 1 422 ? 28.426 -8.267 -35.016 1.00 89.19 422 ALA A CA 1
ATOM 3228 C C . ALA A 1 422 ? 29.376 -9.452 -34.757 1.00 89.19 422 ALA A C 1
ATOM 3230 O O . ALA A 1 422 ? 29.579 -9.907 -33.626 1.00 89.19 422 ALA A O 1
ATOM 3231 N N . ASN A 1 423 ? 29.960 -9.988 -35.831 1.00 85.06 423 ASN A N 1
ATOM 3232 C CA . ASN A 1 423 ? 31.020 -11.006 -35.759 1.00 85.06 423 ASN A CA 1
ATOM 3233 C C . ASN A 1 423 ? 32.424 -10.381 -35.728 1.00 85.06 423 ASN A C 1
ATOM 3235 O O . ASN A 1 423 ? 33.381 -11.046 -35.341 1.00 85.06 423 ASN A O 1
ATOM 3239 N N . GLN A 1 424 ? 32.542 -9.130 -36.173 1.00 82.56 424 GLN A N 1
ATOM 3240 C CA . GLN A 1 424 ? 33.774 -8.353 -36.229 1.00 82.56 424 GLN A CA 1
ATOM 3241 C C . GLN A 1 424 ? 33.493 -7.006 -35.569 1.00 82.56 424 GLN A C 1
ATOM 3243 O O . GLN A 1 424 ? 32.548 -6.331 -35.965 1.00 82.56 424 GLN A O 1
ATOM 3248 N N . SER A 1 425 ? 34.275 -6.676 -34.547 1.00 84.44 425 SER A N 1
ATOM 3249 C CA . SER A 1 425 ? 34.221 -5.418 -33.807 1.00 84.44 425 SER A CA 1
ATOM 3250 C C . SER A 1 425 ? 35.578 -5.198 -33.137 1.00 84.44 425 SER A C 1
ATOM 3252 O O . SER A 1 425 ? 36.297 -6.167 -32.856 1.00 84.44 425 SER A O 1
ATOM 3254 N N . GLU A 1 426 ? 35.934 -3.937 -32.916 1.00 80.25 426 GLU A N 1
ATOM 3255 C CA . GLU A 1 426 ? 37.060 -3.536 -32.066 1.00 80.25 426 GLU A CA 1
ATOM 3256 C C . GLU A 1 426 ? 36.729 -3.685 -30.573 1.00 80.25 426 GLU A C 1
ATOM 3258 O O . GLU A 1 426 ? 37.637 -3.755 -29.746 1.00 80.25 426 GLU A O 1
ATOM 3263 N N . LEU A 1 427 ? 35.439 -3.792 -30.236 1.00 83.06 427 LEU A N 1
ATOM 3264 C CA . LEU A 1 427 ? 34.925 -3.989 -28.887 1.00 83.06 427 LEU A CA 1
ATOM 3265 C C . LEU A 1 427 ? 34.697 -5.472 -28.577 1.00 83.06 427 LEU A C 1
ATOM 3267 O O . LEU A 1 427 ? 34.398 -6.289 -29.452 1.00 83.06 427 LEU A O 1
ATOM 3271 N N . HIS A 1 428 ? 34.773 -5.820 -27.293 1.00 86.44 428 HIS A N 1
ATOM 3272 C CA . HIS A 1 428 ? 34.406 -7.150 -26.824 1.00 86.44 428 HIS A CA 1
ATOM 3273 C C . HIS A 1 428 ? 32.889 -7.277 -26.759 1.00 86.44 428 HIS A C 1
ATOM 3275 O O . HIS A 1 428 ? 32.255 -6.858 -25.787 1.00 86.44 428 HIS A O 1
ATOM 3281 N N . ILE A 1 429 ? 32.305 -7.883 -27.792 1.00 88.62 429 ILE A N 1
ATOM 3282 C CA . ILE A 1 429 ? 30.857 -8.056 -27.872 1.00 88.62 429 ILE A CA 1
ATOM 3283 C C . ILE A 1 429 ? 30.414 -9.110 -26.844 1.00 88.62 429 ILE A C 1
ATOM 3285 O O . ILE A 1 429 ? 30.937 -10.232 -26.837 1.00 88.62 429 ILE A O 1
ATOM 3289 N N . PRO A 1 430 ? 29.458 -8.783 -25.960 1.00 90.62 430 PRO A N 1
ATOM 3290 C CA . PRO A 1 430 ? 28.978 -9.721 -24.958 1.00 90.62 430 PRO A CA 1
ATOM 3291 C C . PRO A 1 430 ? 28.134 -10.853 -25.563 1.00 90.62 430 PRO A C 1
ATOM 3293 O O . PRO A 1 430 ? 27.289 -10.649 -26.438 1.00 90.62 430 PRO A O 1
ATOM 3296 N N . LEU A 1 431 ? 28.341 -12.059 -25.039 1.00 92.88 431 LEU A N 1
ATOM 3297 C CA . LEU A 1 431 ? 27.559 -13.270 -25.289 1.00 92.88 431 LEU A CA 1
ATOM 3298 C C . LEU A 1 431 ? 27.035 -13.802 -23.957 1.00 92.88 431 LEU A C 1
ATOM 3300 O O . LEU A 1 431 ? 27.673 -13.611 -22.922 1.00 92.88 431 LEU A O 1
ATOM 3304 N N . PHE A 1 432 ? 25.927 -14.535 -23.974 1.00 93.38 432 PHE A N 1
ATOM 3305 C CA . PHE A 1 432 ? 25.467 -15.279 -22.801 1.00 93.38 432 PHE A CA 1
ATOM 3306 C C . PHE A 1 432 ? 25.359 -16.768 -23.108 1.00 93.38 432 PHE A C 1
ATOM 3308 O O . PHE A 1 432 ? 25.188 -17.175 -24.261 1.00 93.38 432 PHE A O 1
ATOM 3315 N N . LYS A 1 433 ? 25.511 -17.588 -22.070 1.00 91.88 433 LYS A N 1
ATOM 3316 C CA . LYS A 1 433 ? 25.369 -19.039 -22.165 1.00 91.88 433 LYS A CA 1
ATOM 3317 C C . LYS A 1 433 ? 23.957 -19.441 -21.753 1.00 91.88 433 LYS A C 1
ATOM 3319 O O . LYS A 1 433 ? 23.559 -19.177 -20.620 1.00 91.88 433 LYS A O 1
ATOM 3324 N N . ASP A 1 434 ? 23.224 -20.077 -22.661 1.00 88.06 434 ASP A N 1
ATOM 3325 C CA . ASP A 1 434 ? 21.867 -20.549 -22.389 1.00 88.06 434 ASP A CA 1
ATOM 3326 C C . ASP A 1 434 ? 21.856 -21.776 -21.444 1.00 88.06 434 ASP A C 1
ATOM 3328 O O . ASP A 1 434 ? 22.912 -22.370 -21.183 1.00 88.06 434 ASP A O 1
ATOM 3332 N N . PRO A 1 435 ? 20.685 -22.190 -20.915 1.00 83.50 435 PRO A N 1
ATOM 3333 C CA . PRO A 1 435 ? 20.582 -23.350 -20.023 1.00 83.50 435 PRO A CA 1
ATOM 3334 C C . PRO A 1 435 ? 21.074 -24.671 -20.637 1.00 83.50 435 PRO A C 1
ATOM 3336 O O . PRO A 1 435 ? 21.473 -25.575 -19.903 1.00 83.50 435 PRO A O 1
ATOM 3339 N N . ASN A 1 436 ? 21.088 -24.777 -21.969 1.00 85.25 436 ASN A N 1
ATOM 3340 C CA . ASN A 1 436 ? 21.586 -25.933 -22.720 1.00 85.25 436 ASN A CA 1
ATOM 3341 C C . ASN A 1 436 ? 23.091 -25.830 -23.033 1.00 85.25 436 ASN A C 1
ATOM 3343 O O . ASN A 1 436 ? 23.676 -26.729 -23.639 1.00 85.25 436 ASN A O 1
ATOM 3347 N N . GLY A 1 437 ? 23.739 -24.746 -22.607 1.00 85.88 437 GLY A N 1
ATOM 3348 C CA . GLY A 1 437 ? 25.155 -24.481 -22.792 1.00 85.88 437 GLY A CA 1
ATOM 3349 C C . GLY A 1 437 ? 25.537 -23.871 -24.141 1.00 85.88 437 GLY A C 1
ATOM 3350 O O . GLY A 1 437 ? 26.735 -23.759 -24.412 1.00 85.88 437 GLY A O 1
ATOM 3351 N N . ILE A 1 438 ? 24.568 -23.465 -24.963 1.00 89.88 438 ILE A N 1
ATOM 3352 C CA . ILE A 1 438 ? 24.779 -22.809 -26.257 1.00 89.88 438 ILE A CA 1
ATOM 3353 C C . ILE A 1 438 ? 25.092 -21.329 -26.020 1.00 89.88 438 ILE A C 1
ATOM 3355 O O . ILE A 1 438 ? 24.434 -20.652 -25.232 1.00 89.88 438 ILE A O 1
ATOM 3359 N N . LEU A 1 439 ? 26.103 -20.812 -26.719 1.00 92.38 439 LEU A N 1
ATOM 3360 C CA . LEU A 1 439 ? 26.425 -19.387 -26.701 1.00 92.38 439 LEU A CA 1
ATOM 3361 C C . LEU A 1 439 ? 25.461 -18.622 -27.609 1.00 92.38 439 LEU A C 1
ATOM 3363 O O . LEU A 1 439 ? 25.313 -18.956 -28.787 1.00 92.38 439 LEU A O 1
ATOM 3367 N N . ARG A 1 440 ? 24.830 -17.578 -27.077 1.00 93.38 440 ARG A N 1
ATOM 3368 C CA . ARG A 1 440 ? 23.851 -16.742 -27.780 1.00 93.38 440 ARG A CA 1
ATOM 3369 C C . ARG A 1 440 ? 24.205 -15.262 -27.671 1.00 93.38 440 ARG A C 1
ATOM 3371 O O . ARG A 1 440 ? 24.915 -14.839 -26.756 1.00 93.38 440 ARG A O 1
ATOM 3378 N N . ARG A 1 441 ? 23.734 -14.474 -28.641 1.00 93.31 441 ARG A N 1
ATOM 3379 C CA . ARG A 1 441 ? 23.837 -13.004 -28.627 1.00 93.31 441 ARG A CA 1
ATOM 3380 C C . ARG A 1 441 ? 22.954 -12.435 -27.526 1.00 93.31 441 ARG A C 1
ATOM 3382 O O . ARG A 1 441 ? 21.858 -12.929 -27.339 1.00 93.31 441 ARG A O 1
ATOM 3389 N N . ILE A 1 442 ? 23.389 -11.380 -26.844 1.00 93.12 442 ILE A N 1
ATOM 3390 C CA . ILE A 1 442 ? 22.621 -10.797 -25.729 1.00 93.12 442 ILE A CA 1
ATOM 3391 C C . ILE A 1 442 ? 21.416 -9.941 -26.151 1.00 93.12 442 ILE A C 1
ATOM 3393 O O . ILE A 1 442 ? 20.638 -9.540 -25.298 1.00 93.12 442 ILE A O 1
ATOM 3397 N N . PHE A 1 443 ? 21.275 -9.634 -27.442 1.00 95.12 443 PHE A N 1
ATOM 3398 C CA . PHE A 1 443 ? 20.171 -8.835 -27.975 1.00 95.12 443 PHE A CA 1
ATOM 3399 C C . PHE A 1 443 ? 19.301 -9.706 -28.891 1.00 95.12 443 PHE A C 1
ATOM 3401 O O . PHE A 1 443 ? 19.872 -10.483 -29.671 1.00 95.12 443 PHE A O 1
ATOM 3408 N N . PRO A 1 444 ? 17.962 -9.607 -28.826 1.00 94.44 444 PRO A N 1
ATOM 3409 C CA . PRO A 1 444 ? 17.075 -10.472 -29.600 1.00 94.44 444 PRO A CA 1
ATOM 3410 C C . PRO A 1 444 ? 17.131 -10.169 -31.105 1.00 94.44 444 PRO A C 1
ATOM 3412 O O . PRO A 1 444 ? 17.662 -9.142 -31.542 1.00 94.44 444 PRO A O 1
ATOM 3415 N N . VAL A 1 445 ? 16.588 -11.073 -31.924 1.00 91.31 445 VAL A N 1
ATOM 3416 C CA . VAL A 1 445 ? 16.296 -10.797 -33.338 1.00 91.31 445 VAL A CA 1
ATOM 3417 C C . VAL A 1 445 ? 15.279 -9.662 -33.425 1.00 91.31 445 VAL A C 1
ATOM 3419 O O . VAL A 1 445 ? 14.283 -9.646 -32.708 1.00 91.31 445 VAL A O 1
ATOM 3422 N N . VAL A 1 446 ? 15.523 -8.720 -34.335 1.00 91.31 446 VAL A N 1
ATOM 3423 C CA . VAL A 1 446 ? 14.649 -7.564 -34.556 1.00 91.31 446 VAL A CA 1
ATOM 3424 C C . VAL A 1 446 ? 14.053 -7.584 -35.967 1.00 91.31 446 VAL A C 1
ATOM 3426 O O . VAL A 1 446 ? 14.689 -8.109 -36.889 1.00 91.31 446 VAL A O 1
ATOM 3429 N N . PRO A 1 447 ? 12.859 -7.000 -36.179 1.00 88.00 447 PRO A N 1
ATOM 3430 C CA . PRO A 1 447 ? 12.236 -6.954 -37.500 1.00 88.00 447 PRO A CA 1
ATOM 3431 C C . PRO A 1 447 ? 13.059 -6.187 -38.541 1.00 88.00 447 PRO A C 1
ATOM 3433 O O . PRO A 1 447 ? 13.727 -5.190 -38.250 1.00 88.00 447 PRO A O 1
ATOM 3436 N N . SER A 1 448 ? 12.971 -6.631 -39.797 1.00 86.56 448 SER A N 1
ATOM 3437 C CA . SER A 1 448 ? 13.543 -5.897 -40.932 1.00 86.56 448 SER A CA 1
ATOM 3438 C C . SER A 1 448 ? 12.799 -4.580 -41.190 1.00 86.56 448 SER A C 1
ATOM 3440 O O . SER A 1 448 ? 11.660 -4.400 -40.763 1.00 86.56 448 SER A O 1
ATOM 3442 N N . ALA A 1 449 ? 13.405 -3.665 -41.957 1.00 83.38 449 ALA A N 1
ATOM 3443 C CA . ALA A 1 449 ? 12.769 -2.391 -42.317 1.00 83.38 449 ALA A CA 1
ATOM 3444 C C . ALA A 1 449 ? 11.394 -2.570 -42.998 1.00 83.38 449 ALA A C 1
ATOM 3446 O O . ALA A 1 449 ? 10.489 -1.779 -42.765 1.00 83.38 449 ALA A O 1
ATOM 3447 N N . ALA A 1 450 ? 11.212 -3.639 -43.782 1.00 80.75 450 ALA A N 1
ATOM 3448 C CA . ALA A 1 450 ? 9.934 -3.953 -44.423 1.00 80.75 450 ALA A CA 1
ATOM 3449 C C . ALA A 1 450 ? 8.876 -4.496 -43.444 1.00 80.75 450 ALA A C 1
ATOM 3451 O O . ALA A 1 450 ? 7.684 -4.339 -43.682 1.00 80.75 450 ALA A O 1
ATOM 3452 N N . GLN A 1 451 ? 9.303 -5.140 -42.355 1.00 81.88 451 GLN A N 1
ATOM 3453 C CA . GLN A 1 451 ? 8.421 -5.692 -41.320 1.00 81.88 451 GLN A CA 1
ATOM 3454 C C . GLN A 1 451 ? 8.101 -4.677 -40.217 1.00 81.88 451 GLN A C 1
ATOM 3456 O O . GLN A 1 451 ? 7.182 -4.897 -39.435 1.00 81.88 451 GLN A O 1
ATOM 3461 N N . TYR A 1 452 ? 8.841 -3.569 -40.150 1.00 83.69 452 TYR A N 1
ATOM 3462 C CA . TYR A 1 452 ? 8.691 -2.557 -39.110 1.00 83.69 452 TYR A CA 1
ATOM 3463 C C . TYR A 1 452 ? 7.286 -1.940 -39.055 1.00 83.69 452 TYR A C 1
ATOM 3465 O O . TYR A 1 452 ? 6.756 -1.711 -37.973 1.00 83.69 452 TYR A O 1
ATOM 3473 N N . SER A 1 453 ? 6.643 -1.739 -40.208 1.00 75.31 453 SER A N 1
ATOM 3474 C CA . SER A 1 453 ? 5.281 -1.190 -40.283 1.00 75.31 453 SER A CA 1
ATOM 3475 C C . SER A 1 453 ? 4.233 -2.034 -39.548 1.00 75.31 453 SER A C 1
ATOM 3477 O O . SER A 1 453 ? 3.186 -1.512 -39.180 1.00 75.31 453 SER A O 1
ATOM 3479 N N . LEU A 1 454 ? 4.508 -3.323 -39.318 1.00 71.38 454 LEU A N 1
ATOM 3480 C CA . LEU A 1 454 ? 3.625 -4.230 -38.582 1.00 71.38 454 LEU A CA 1
ATOM 3481 C C . LEU A 1 454 ? 3.745 -4.063 -37.062 1.00 71.38 454 LEU A C 1
ATOM 3483 O O . LEU A 1 454 ? 2.807 -4.396 -36.344 1.00 71.38 454 LEU A O 1
ATOM 3487 N N . ILE A 1 455 ? 4.889 -3.570 -36.580 1.00 76.12 455 ILE A N 1
ATOM 3488 C CA . ILE A 1 455 ? 5.193 -3.420 -35.150 1.00 76.12 455 ILE A CA 1
ATOM 3489 C C . ILE A 1 455 ? 5.217 -1.962 -34.683 1.00 76.12 455 ILE A C 1
ATOM 3491 O O . ILE A 1 455 ? 5.356 -1.703 -33.498 1.00 76.12 455 ILE A O 1
ATOM 3495 N N . SER A 1 456 ? 5.094 -0.988 -35.585 1.00 76.88 456 SER A N 1
ATOM 3496 C CA . SER A 1 456 ? 5.109 0.430 -35.209 1.00 76.88 456 SER A CA 1
ATOM 3497 C C . SER A 1 456 ? 3.808 0.894 -34.547 1.00 76.88 456 SER A C 1
ATOM 3499 O O . SER A 1 456 ? 3.815 1.880 -33.819 1.00 76.88 456 SER A O 1
ATOM 3501 N N . GLN A 1 457 ? 2.700 0.183 -34.777 1.00 78.44 457 GLN A N 1
ATOM 3502 C CA . GLN A 1 457 ? 1.367 0.545 -34.278 1.00 78.44 457 GLN A CA 1
ATOM 3503 C C . GLN A 1 457 ? 0.989 -0.152 -32.960 1.00 78.44 457 GLN A C 1
ATOM 3505 O O . GLN A 1 457 ? -0.051 0.158 -32.386 1.00 78.44 457 GLN A O 1
ATOM 3510 N N . LYS A 1 458 ? 1.786 -1.120 -32.481 1.00 78.81 458 LYS A N 1
ATOM 3511 C CA . LYS A 1 458 ? 1.490 -1.934 -31.286 1.00 78.81 458 LYS A CA 1
ATOM 3512 C C . LYS A 1 458 ? 2.774 -2.329 -30.540 1.00 78.81 458 LYS A C 1
ATOM 3514 O O . LYS A 1 458 ? 3.811 -2.414 -31.194 1.00 78.81 458 LYS A O 1
ATOM 3519 N N . PRO A 1 459 ? 2.706 -2.661 -29.236 1.00 83.81 459 PRO A N 1
ATOM 3520 C CA . PRO A 1 459 ? 3.864 -3.100 -28.475 1.00 83.81 459 PRO A CA 1
ATOM 3521 C C . PRO A 1 459 ? 4.455 -4.366 -29.070 1.00 83.81 459 PRO A C 1
ATOM 3523 O O . PRO A 1 459 ? 3.761 -5.369 -29.253 1.00 83.81 459 PRO A O 1
ATOM 3526 N N . ALA A 1 460 ? 5.749 -4.323 -29.352 1.00 85.56 460 ALA A N 1
ATOM 3527 C CA . ALA A 1 460 ? 6.503 -5.463 -29.831 1.00 85.56 460 ALA A CA 1
ATOM 3528 C C . ALA A 1 460 ? 7.298 -6.072 -28.682 1.00 85.56 460 ALA A C 1
ATOM 3530 O O . ALA A 1 460 ? 8.209 -5.445 -28.143 1.00 85.56 460 ALA A O 1
ATOM 3531 N N . PHE A 1 461 ? 6.969 -7.312 -28.338 1.00 88.19 461 PHE A N 1
ATOM 3532 C CA . PHE A 1 461 ? 7.728 -8.107 -27.386 1.00 88.19 461 PHE A CA 1
ATOM 3533 C C . PHE A 1 461 ? 8.847 -8.838 -28.128 1.00 88.19 461 PHE A C 1
ATOM 3535 O O . PHE A 1 461 ? 8.590 -9.616 -29.046 1.00 88.19 461 PHE A O 1
ATOM 3542 N N . LEU A 1 462 ? 10.091 -8.550 -27.761 1.00 89.06 462 LEU A N 1
ATOM 3543 C CA . LEU A 1 462 ? 11.296 -9.080 -28.389 1.00 89.06 462 LEU A CA 1
ATOM 3544 C C . LEU A 1 462 ? 12.103 -9.847 -27.340 1.00 89.06 462 LEU A C 1
ATOM 3546 O O . LEU A 1 462 ? 12.429 -9.296 -26.285 1.00 89.06 462 LEU A O 1
ATOM 3550 N N . GLY A 1 463 ? 12.459 -11.097 -27.642 1.00 86.38 463 GLY A N 1
ATOM 3551 C CA . GLY A 1 463 ? 13.175 -11.956 -26.696 1.00 86.38 463 GLY A CA 1
ATOM 3552 C C . GLY A 1 463 ? 12.257 -12.672 -25.705 1.00 86.38 463 GLY A C 1
ATOM 3553 O O . GLY A 1 463 ? 12.630 -12.809 -24.543 1.00 86.38 463 GLY A O 1
ATOM 3554 N N . CYS A 1 464 ? 11.056 -13.080 -26.134 1.00 83.44 464 CYS A N 1
ATOM 3555 C CA . CYS A 1 464 ? 10.126 -13.853 -25.302 1.00 83.44 464 CYS A CA 1
ATOM 3556 C C . CYS A 1 464 ? 10.652 -15.265 -25.046 1.00 83.44 464 CYS A C 1
ATOM 3558 O O . CYS A 1 464 ? 10.482 -15.809 -23.956 1.00 83.44 464 CYS A O 1
ATOM 3560 N N . GLU A 1 465 ? 11.297 -15.843 -26.056 1.00 86.56 465 GLU A N 1
ATOM 3561 C CA . GLU A 1 465 ? 11.922 -17.155 -25.988 1.00 86.56 465 GLU A CA 1
ATOM 3562 C C . GLU A 1 465 ? 13.447 -17.019 -26.057 1.00 86.56 465 GLU A C 1
ATOM 3564 O O . GLU A 1 465 ? 14.000 -16.101 -26.665 1.00 86.56 465 GLU A O 1
ATOM 3569 N N . ILE A 1 466 ? 14.167 -17.964 -25.453 1.00 85.12 466 ILE A N 1
ATOM 3570 C CA . ILE A 1 466 ? 15.639 -17.991 -25.509 1.00 85.12 466 ILE A CA 1
ATOM 3571 C C . ILE A 1 466 ? 16.112 -18.176 -26.964 1.00 85.12 466 ILE A C 1
ATOM 3573 O O . ILE A 1 466 ? 17.195 -17.730 -27.353 1.00 85.12 466 ILE A O 1
ATOM 3577 N N . GLU A 1 467 ? 15.284 -18.813 -27.786 1.00 87.62 467 GLU A N 1
ATOM 3578 C CA . GLU A 1 467 ? 15.448 -19.030 -29.216 1.00 87.62 467 GLU A CA 1
ATOM 3579 C C . GLU A 1 467 ? 15.491 -17.728 -30.023 1.00 87.62 467 GLU A C 1
ATOM 3581 O O . GLU A 1 467 ? 16.215 -17.681 -31.023 1.00 87.62 467 GLU A O 1
ATOM 3586 N N . ASP A 1 468 ? 14.816 -16.673 -29.556 1.00 89.81 468 ASP A N 1
ATOM 3587 C CA . ASP A 1 468 ? 14.803 -15.345 -30.185 1.00 89.81 468 ASP A CA 1
ATOM 3588 C C . ASP A 1 468 ? 16.170 -14.656 -30.120 1.00 89.81 468 ASP A C 1
ATOM 3590 O O . ASP A 1 468 ? 16.431 -13.703 -30.855 1.00 89.81 468 ASP A O 1
ATOM 3594 N N . PHE A 1 469 ? 17.066 -15.133 -29.254 1.00 93.19 469 PHE A N 1
ATOM 3595 C CA . PHE A 1 469 ? 18.448 -14.682 -29.176 1.00 93.19 469 PHE A CA 1
ATOM 3596 C C . PHE A 1 469 ? 19.325 -15.532 -30.109 1.00 93.19 469 PHE A C 1
ATOM 3598 O O . PHE A 1 469 ? 19.513 -16.732 -29.856 1.00 93.19 469 PHE A O 1
ATOM 3605 N N . PRO A 1 470 ? 19.909 -14.950 -31.179 1.00 93.25 470 PRO A N 1
ATOM 3606 C CA . PRO A 1 470 ? 20.653 -15.711 -32.177 1.00 93.25 470 PRO A CA 1
ATOM 3607 C C . PRO A 1 470 ? 21.791 -16.537 -31.574 1.00 93.25 470 PRO A C 1
ATOM 3609 O O . PRO A 1 470 ? 22.638 -16.018 -30.843 1.00 93.25 470 PRO A O 1
ATOM 3612 N N . ALA A 1 471 ? 21.862 -17.818 -31.938 1.00 90.75 471 ALA A N 1
ATOM 3613 C CA . ALA A 1 471 ? 22.990 -18.669 -31.576 1.00 90.75 471 ALA A CA 1
ATOM 3614 C C . ALA A 1 471 ? 24.283 -18.186 -32.253 1.00 90.75 471 ALA A C 1
ATOM 3616 O O . ALA A 1 471 ? 24.325 -17.946 -33.464 1.00 90.75 471 ALA A O 1
ATOM 3617 N N . PHE A 1 472 ? 25.360 -18.087 -31.477 1.00 89.69 472 PHE A N 1
ATOM 3618 C CA . PHE A 1 472 ? 26.689 -17.780 -31.982 1.00 89.69 472 PHE A CA 1
ATOM 3619 C C . PHE A 1 472 ? 27.307 -19.034 -32.613 1.00 89.69 472 PHE A C 1
ATOM 3621 O O . PHE A 1 472 ? 27.484 -20.054 -31.953 1.00 89.69 472 PHE A O 1
ATOM 3628 N N . LYS A 1 473 ? 27.628 -18.962 -33.912 1.00 81.31 473 LYS A N 1
ATOM 3629 C CA . LYS A 1 473 ? 28.181 -20.081 -34.703 1.00 81.31 473 LYS A CA 1
ATOM 3630 C C . LYS A 1 473 ? 29.661 -19.898 -35.082 1.00 81.31 473 LYS A C 1
ATOM 3632 O O . LYS A 1 473 ? 30.164 -20.630 -35.928 1.00 81.31 473 LYS A O 1
ATOM 3637 N N . GLY A 1 474 ? 30.338 -18.899 -34.513 1.00 76.69 474 GLY A N 1
ATOM 3638 C CA . GLY A 1 474 ? 31.754 -18.620 -34.765 1.00 76.69 474 GLY A CA 1
ATOM 3639 C C . GLY A 1 474 ? 32.692 -19.348 -33.798 1.00 76.69 474 GLY A C 1
ATOM 3640 O O . GLY A 1 474 ? 32.258 -19.902 -32.790 1.00 76.69 474 GLY A O 1
ATOM 3641 N N . ASN A 1 475 ? 33.997 -19.309 -34.083 1.00 77.69 475 ASN A N 1
ATOM 3642 C CA . ASN A 1 475 ? 35.008 -19.697 -33.098 1.00 77.69 475 ASN A CA 1
ATOM 3643 C C . ASN A 1 475 ? 35.108 -18.609 -32.024 1.00 77.69 475 ASN A C 1
ATOM 3645 O O . ASN A 1 475 ? 35.173 -17.425 -32.358 1.00 77.69 475 ASN A O 1
ATOM 3649 N N . LEU A 1 476 ? 35.134 -19.013 -30.751 1.00 79.25 476 LEU A N 1
ATOM 3650 C CA . LEU A 1 476 ? 35.330 -18.096 -29.632 1.00 79.25 476 LEU A CA 1
ATOM 3651 C C . LEU A 1 476 ? 36.749 -17.509 -29.718 1.00 79.25 476 LEU A C 1
ATOM 3653 O O . LEU A 1 476 ? 37.728 -18.215 -29.488 1.00 79.25 476 LEU A O 1
ATOM 3657 N N . SER A 1 477 ? 36.847 -16.247 -30.124 1.00 75.00 477 SER A N 1
ATOM 3658 C CA . SER A 1 477 ? 38.074 -15.451 -30.091 1.00 75.00 477 SER A CA 1
ATOM 3659 C C . SER A 1 477 ? 38.084 -14.545 -28.859 1.00 75.00 477 SER A C 1
ATOM 3661 O O . SER A 1 477 ? 37.049 -14.363 -28.218 1.00 75.00 477 SER A O 1
ATOM 3663 N N . ASP A 1 478 ? 39.228 -13.919 -28.575 1.00 67.50 478 ASP A N 1
ATOM 3664 C CA . ASP A 1 478 ? 39.371 -12.948 -27.477 1.00 67.50 478 ASP A CA 1
ATOM 3665 C C . ASP A 1 478 ? 38.427 -11.731 -27.614 1.00 67.50 478 ASP A C 1
ATOM 3667 O O . ASP A 1 478 ? 38.185 -11.026 -26.644 1.00 67.50 478 ASP A O 1
ATOM 3671 N N . ASN A 1 479 ? 37.814 -11.526 -28.790 1.00 70.12 479 ASN A N 1
ATOM 3672 C CA . ASN A 1 479 ? 36.865 -10.439 -29.064 1.00 70.12 479 ASN A CA 1
ATOM 3673 C C . ASN A 1 479 ? 35.467 -10.640 -28.442 1.00 70.12 479 ASN A C 1
ATOM 3675 O O . ASN A 1 479 ? 34.572 -9.836 -28.701 1.00 70.12 479 ASN A O 1
ATOM 3679 N N . PHE A 1 480 ? 35.223 -11.714 -27.687 1.00 82.75 480 PHE A N 1
ATOM 3680 C CA . PHE A 1 480 ? 33.910 -11.991 -27.099 1.00 82.75 480 PHE A CA 1
ATOM 3681 C C . PHE A 1 480 ? 33.989 -12.139 -25.584 1.00 82.75 480 PHE A C 1
ATOM 3683 O O . PHE A 1 480 ? 34.782 -12.917 -25.054 1.00 82.75 480 PHE A O 1
ATOM 3690 N N . LYS A 1 481 ? 33.090 -11.451 -24.874 1.00 85.88 481 LYS A N 1
ATOM 3691 C CA . LYS A 1 481 ? 32.945 -11.569 -23.418 1.00 85.88 481 LYS A CA 1
ATOM 3692 C C . LYS A 1 481 ? 31.765 -12.477 -23.096 1.00 85.88 481 LYS A C 1
ATOM 3694 O O . LYS A 1 481 ? 30.628 -12.132 -23.392 1.00 85.88 481 LYS A O 1
ATOM 3699 N N . VAL A 1 482 ? 32.015 -13.635 -22.488 1.00 89.19 482 VAL A N 1
ATOM 3700 C CA . VAL A 1 482 ? 30.951 -14.602 -22.164 1.00 89.19 482 VAL A CA 1
ATOM 3701 C C . VAL A 1 482 ? 30.439 -14.392 -20.741 1.00 89.19 482 VAL A C 1
ATOM 3703 O O . VAL A 1 482 ? 31.190 -14.512 -19.773 1.00 89.19 482 VAL A O 1
ATOM 3706 N N . TYR A 1 483 ? 29.142 -14.131 -20.609 1.00 90.50 483 TYR A N 1
ATOM 3707 C CA . TYR A 1 483 ? 28.433 -14.086 -19.338 1.00 90.50 483 TYR A CA 1
ATOM 3708 C C . TYR A 1 483 ? 27.853 -15.456 -18.988 1.00 90.50 483 TYR A C 1
ATOM 3710 O O . TYR A 1 483 ? 27.068 -16.043 -19.737 1.00 90.50 483 TYR A O 1
ATOM 3718 N N . ASN A 1 484 ? 28.240 -15.955 -17.816 1.00 87.31 484 ASN A N 1
ATOM 3719 C CA . ASN A 1 484 ? 27.674 -17.159 -17.220 1.00 87.31 484 ASN A CA 1
ATOM 3720 C C . ASN A 1 484 ? 26.532 -16.765 -16.276 1.00 87.31 484 ASN A C 1
ATOM 3722 O O . ASN A 1 484 ? 26.658 -15.773 -15.560 1.00 87.31 484 ASN A O 1
ATOM 3726 N N . ASN A 1 485 ? 25.459 -17.560 -16.232 1.00 84.69 485 ASN A N 1
ATOM 3727 C CA . ASN A 1 485 ? 24.287 -17.324 -15.376 1.00 84.69 485 ASN A CA 1
ATOM 3728 C C . ASN A 1 485 ? 23.640 -15.941 -15.585 1.00 84.69 485 ASN A C 1
ATOM 3730 O O . ASN A 1 485 ? 23.270 -15.270 -14.622 1.00 84.69 485 ASN A O 1
ATOM 3734 N N . TYR A 1 486 ? 23.530 -15.510 -16.841 1.00 88.00 486 TYR A N 1
ATOM 3735 C CA . TYR A 1 486 ? 22.866 -14.270 -17.226 1.00 88.00 486 TYR A CA 1
ATOM 3736 C C . TYR A 1 486 ? 21.774 -14.573 -18.248 1.00 88.00 486 TYR A C 1
ATOM 3738 O O . TYR A 1 486 ? 22.044 -15.230 -19.253 1.00 88.00 486 TYR A O 1
ATOM 3746 N N . THR A 1 487 ? 20.573 -14.069 -17.985 1.00 87.62 487 THR A N 1
ATOM 3747 C CA . THR A 1 487 ? 19.451 -14.075 -18.922 1.00 87.62 487 THR A CA 1
ATOM 3748 C C . THR A 1 487 ? 19.228 -12.628 -19.355 1.00 87.62 487 THR A C 1
ATOM 3750 O O . THR A 1 487 ? 19.010 -11.788 -18.479 1.00 87.62 487 THR A O 1
ATOM 3753 N N . PRO A 1 488 ? 19.341 -12.300 -20.653 1.00 91.38 488 PRO A N 1
ATOM 3754 C CA . PRO A 1 488 ? 19.040 -10.955 -21.125 1.00 91.38 488 PRO A CA 1
ATOM 3755 C C . PRO A 1 488 ? 17.575 -10.567 -20.867 1.00 91.38 488 PRO A C 1
ATOM 3757 O O . PRO A 1 488 ? 16.714 -11.447 -20.844 1.00 91.38 488 PRO A O 1
ATOM 3760 N N . PRO A 1 489 ? 17.282 -9.268 -20.693 1.00 93.19 489 PRO A N 1
ATOM 3761 C CA . PRO A 1 489 ? 15.932 -8.798 -20.413 1.00 93.19 489 PRO A CA 1
ATOM 3762 C C . PRO A 1 489 ? 14.984 -8.962 -21.604 1.00 93.19 489 PRO A C 1
ATOM 3764 O O . PRO A 1 489 ? 15.379 -8.803 -22.764 1.00 93.19 489 PRO A O 1
ATOM 3767 N N . LEU A 1 490 ? 13.700 -9.154 -21.297 1.00 92.94 490 LEU A N 1
ATOM 3768 C CA . LEU A 1 490 ? 12.612 -9.012 -22.264 1.00 92.94 490 LEU A CA 1
ATOM 3769 C C . LEU A 1 490 ? 12.555 -7.560 -22.753 1.00 92.94 490 LEU A C 1
ATOM 3771 O O . LEU A 1 490 ? 12.479 -6.636 -21.944 1.00 92.94 490 LEU A O 1
ATOM 3775 N N . THR A 1 491 ? 12.573 -7.339 -24.067 1.00 92.75 491 THR A N 1
ATOM 3776 C CA . THR A 1 491 ? 12.509 -5.987 -24.641 1.00 92.75 491 THR A CA 1
ATOM 3777 C C . THR A 1 491 ? 11.118 -5.710 -25.194 1.00 92.75 491 THR A C 1
ATOM 3779 O O . THR A 1 491 ? 10.689 -6.345 -26.151 1.00 92.75 491 THR A O 1
ATOM 3782 N N . ILE A 1 492 ? 10.427 -4.737 -24.609 1.00 92.25 492 ILE A N 1
ATOM 3783 C CA . ILE A 1 492 ? 9.103 -4.272 -25.022 1.00 92.25 492 ILE A CA 1
ATOM 3784 C C . ILE A 1 492 ? 9.307 -2.952 -25.752 1.00 92.25 492 ILE A C 1
ATOM 3786 O O . ILE A 1 492 ? 9.630 -1.935 -25.140 1.00 92.25 492 ILE A O 1
ATOM 3790 N N . TYR A 1 493 ? 9.181 -2.984 -27.071 1.00 92.44 493 TYR A N 1
ATOM 3791 C CA . TYR A 1 493 ? 9.445 -1.849 -27.944 1.00 92.44 493 TYR A CA 1
ATOM 3792 C C . TYR A 1 493 ? 8.139 -1.222 -28.431 1.00 92.44 493 TYR A C 1
ATOM 3794 O O . TYR A 1 493 ? 7.262 -1.925 -28.933 1.00 92.44 493 TYR A O 1
ATOM 3802 N N . GLN A 1 494 ? 8.041 0.102 -28.337 1.00 91.56 494 GLN A N 1
ATOM 3803 C CA . GLN A 1 494 ? 6.907 0.878 -28.826 1.00 91.56 494 GLN A CA 1
ATOM 3804 C C . GLN A 1 494 ? 7.396 2.103 -29.599 1.00 91.56 494 GLN A C 1
ATOM 3806 O O . GLN A 1 494 ? 8.234 2.862 -29.114 1.00 91.56 494 GLN A O 1
ATOM 3811 N N . ALA A 1 495 ? 6.846 2.320 -30.793 1.00 91.44 495 ALA A N 1
ATOM 3812 C CA . ALA A 1 495 ? 7.193 3.452 -31.645 1.00 91.44 495 ALA A CA 1
ATOM 3813 C C . ALA A 1 495 ? 6.101 4.520 -31.645 1.00 91.44 495 ALA A C 1
ATOM 3815 O O . ALA A 1 495 ? 4.914 4.198 -31.735 1.00 91.44 495 ALA A O 1
ATOM 3816 N N . ASN A 1 496 ? 6.507 5.787 -31.588 1.00 91.50 496 ASN A N 1
ATOM 3817 C CA . ASN A 1 496 ? 5.603 6.925 -31.675 1.00 91.50 496 ASN A CA 1
ATOM 3818 C C . ASN A 1 496 ? 4.886 6.957 -33.027 1.00 91.50 496 ASN A C 1
ATOM 3820 O O . ASN A 1 496 ? 5.518 6.889 -34.083 1.00 91.50 496 ASN A O 1
ATOM 3824 N N . HIS A 1 497 ? 3.569 7.096 -32.990 1.00 89.75 497 HIS A N 1
ATOM 3825 C CA . HIS A 1 497 ? 2.711 7.192 -34.163 1.00 89.75 497 HIS A CA 1
ATOM 3826 C C . HIS A 1 497 ? 1.473 8.029 -33.828 1.00 89.75 497 HIS A C 1
ATOM 3828 O O . HIS A 1 497 ? 1.272 8.426 -32.679 1.00 89.75 497 HIS A O 1
ATOM 3834 N N . ASP A 1 498 ? 0.669 8.329 -34.843 1.00 90.19 498 ASP A N 1
ATOM 3835 C CA . ASP A 1 498 ? -0.493 9.202 -34.700 1.00 90.19 498 ASP A CA 1
ATOM 3836 C C . ASP A 1 498 ? -1.626 8.439 -33.985 1.00 90.19 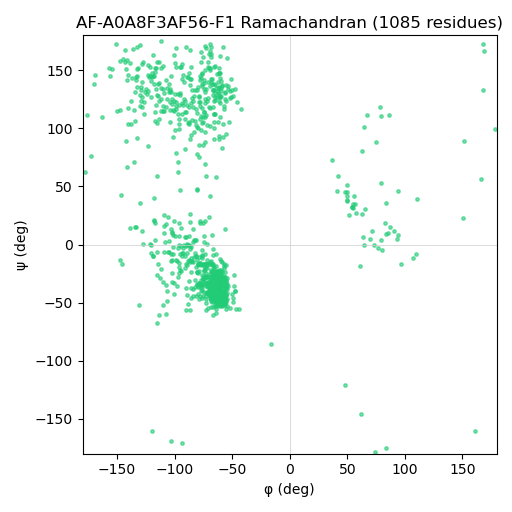498 ASP A C 1
ATOM 3838 O O . ASP A 1 498 ? -2.202 7.517 -34.568 1.00 90.19 498 ASP A O 1
ATOM 3842 N N . ILE A 1 499 ? -1.929 8.802 -32.730 1.00 87.00 499 ILE A N 1
ATOM 3843 C CA . ILE A 1 499 ? -3.026 8.213 -31.937 1.00 87.00 499 ILE A CA 1
ATOM 3844 C C . ILE A 1 499 ? -4.091 9.274 -31.648 1.00 87.00 499 ILE A C 1
ATOM 3846 O O . ILE A 1 499 ? -5.195 9.208 -32.187 1.00 87.00 499 ILE A O 1
ATOM 3850 N N . VAL A 1 500 ? -3.750 10.275 -30.830 1.00 89.81 500 VAL A N 1
ATOM 3851 C CA . VAL A 1 500 ? -4.614 11.437 -30.524 1.00 89.81 500 VAL A CA 1
ATOM 3852 C C . VAL A 1 500 ? -4.038 12.754 -31.041 1.00 89.81 500 VAL A C 1
ATOM 3854 O O . VAL A 1 500 ? -4.770 13.732 -31.173 1.00 89.81 500 VAL A O 1
ATOM 3857 N N . PHE A 1 501 ? -2.747 12.783 -31.378 1.00 92.56 501 PHE A N 1
ATOM 3858 C CA . PHE A 1 501 ? -2.066 13.945 -31.944 1.00 92.56 501 PHE A CA 1
ATOM 3859 C C . PHE A 1 501 ? -1.036 13.510 -32.996 1.00 92.56 501 PHE A C 1
ATOM 3861 O O . PHE A 1 501 ? -0.576 12.369 -32.992 1.00 92.56 501 PHE A O 1
ATOM 3868 N N . GLU A 1 502 ? -0.674 14.408 -33.915 1.00 89.12 502 GLU A N 1
ATOM 3869 C CA . GLU A 1 502 ? 0.249 14.093 -35.010 1.00 89.12 502 GLU A CA 1
ATOM 3870 C C . GLU A 1 502 ? 1.699 13.936 -34.506 1.00 89.12 502 GLU A C 1
ATOM 3872 O O . GLU A 1 502 ? 2.294 14.854 -33.936 1.00 89.12 502 GLU A O 1
ATOM 3877 N N . ALA A 1 503 ? 2.304 12.776 -34.769 1.00 85.81 503 ALA A N 1
ATOM 3878 C CA . ALA A 1 503 ? 3.683 12.452 -34.407 1.00 85.81 503 ALA A CA 1
ATOM 3879 C C . ALA A 1 503 ? 4.727 13.018 -35.396 1.00 85.81 503 ALA A C 1
ATOM 3881 O O . ALA A 1 503 ? 5.920 13.009 -35.093 1.00 85.81 503 ALA A O 1
ATOM 3882 N N . ASN A 1 504 ? 4.297 13.546 -36.550 1.00 87.69 504 ASN A N 1
ATOM 3883 C CA . ASN A 1 504 ? 5.119 14.130 -37.624 1.00 87.69 504 ASN A CA 1
ATOM 3884 C C . ASN A 1 504 ? 5.716 15.497 -37.250 1.00 87.69 504 ASN A C 1
ATOM 3886 O O . ASN A 1 504 ? 5.468 16.522 -37.884 1.00 87.69 504 ASN A O 1
ATOM 3890 N N . THR A 1 505 ? 6.498 15.536 -36.181 1.00 86.06 505 THR A N 1
ATOM 3891 C CA . THR A 1 505 ? 7.134 16.769 -35.727 1.00 86.06 505 THR A CA 1
ATOM 3892 C C . THR A 1 505 ? 8.643 16.664 -35.851 1.00 86.06 505 THR A C 1
ATOM 3894 O O . THR A 1 505 ? 9.260 15.737 -35.331 1.00 86.06 505 THR A O 1
ATOM 3897 N N . SER A 1 506 ? 9.259 17.644 -36.513 1.00 83.19 506 SER A N 1
ATOM 3898 C CA . SER A 1 506 ? 10.714 17.713 -36.683 1.00 83.19 506 SER A CA 1
ATOM 3899 C C . SER A 1 506 ? 11.457 17.793 -35.348 1.00 83.19 506 SER A C 1
ATOM 3901 O O . SER A 1 506 ? 11.039 18.495 -34.426 1.00 83.19 506 SER A O 1
ATOM 3903 N N . THR A 1 507 ? 12.621 17.138 -35.277 1.00 79.94 507 THR A N 1
ATOM 3904 C CA . THR A 1 507 ? 13.523 17.150 -34.102 1.00 79.94 507 THR A CA 1
ATOM 3905 C C . THR A 1 507 ? 13.947 18.565 -33.734 1.00 79.94 507 THR A C 1
ATOM 3907 O O . THR A 1 507 ? 14.227 18.864 -32.578 1.00 79.94 507 THR A O 1
ATOM 3910 N N . PHE A 1 508 ? 13.989 19.435 -34.740 1.00 77.75 508 PHE A N 1
ATOM 3911 C CA . PHE A 1 508 ? 14.529 20.783 -34.665 1.00 77.75 508 PHE A CA 1
ATOM 3912 C C . PHE A 1 508 ? 13.470 21.856 -34.416 1.00 77.75 508 PHE A C 1
ATOM 3914 O O . PHE A 1 508 ? 13.803 23.039 -34.324 1.00 77.75 508 PHE A O 1
ATOM 3921 N N . LYS A 1 509 ? 12.194 21.472 -34.297 1.00 82.56 509 LYS A N 1
ATOM 3922 C CA . LYS A 1 509 ? 11.143 22.404 -33.894 1.00 82.56 509 LYS A CA 1
ATOM 3923 C C . LYS A 1 509 ? 11.416 22.868 -32.464 1.00 82.56 509 LYS A C 1
ATOM 3925 O O . LYS A 1 509 ? 11.545 22.055 -31.551 1.00 82.56 509 LYS A O 1
ATOM 3930 N N . SER A 1 510 ? 11.504 24.182 -32.292 1.00 77.31 510 SER A N 1
ATOM 3931 C CA . SER A 1 510 ? 11.911 24.853 -31.053 1.00 77.31 510 SER A CA 1
ATOM 3932 C C . SER A 1 510 ? 10.816 25.698 -30.402 1.00 77.31 510 SER A C 1
ATOM 3934 O O . SER A 1 510 ? 11.027 26.193 -29.300 1.00 77.31 510 SER A O 1
ATOM 3936 N N . VAL A 1 511 ? 9.672 25.855 -31.075 1.00 84.75 511 VAL A N 1
ATOM 3937 C CA . VAL A 1 511 ? 8.501 26.598 -30.590 1.00 84.75 511 VAL A CA 1
ATOM 3938 C C . VAL A 1 511 ? 7.280 25.698 -30.665 1.00 84.75 511 VAL A C 1
ATOM 3940 O O . VAL A 1 511 ? 7.042 25.096 -31.716 1.00 84.75 511 VAL A O 1
ATOM 3943 N N . TYR A 1 512 ? 6.520 25.643 -29.576 1.00 88.88 512 TYR A N 1
ATOM 3944 C CA . TYR A 1 512 ? 5.273 24.895 -29.456 1.00 88.88 512 TYR A CA 1
ATOM 3945 C C . TYR A 1 512 ? 4.202 25.782 -28.824 1.00 88.88 512 TYR A C 1
ATOM 3947 O O . TYR A 1 512 ? 4.451 26.481 -27.841 1.00 88.88 512 TYR A O 1
ATOM 3955 N N . SER A 1 513 ? 3.000 25.745 -29.386 1.00 91.69 513 SER A N 1
ATOM 3956 C CA . SER A 1 513 ? 1.815 26.298 -28.734 1.00 91.69 513 SER A CA 1
ATOM 3957 C C . SER A 1 513 ? 1.392 25.422 -27.544 1.00 91.69 513 SER A C 1
ATOM 3959 O O . SER A 1 513 ? 1.704 24.228 -27.524 1.00 91.69 513 SER A O 1
ATOM 3961 N N . PRO A 1 514 ? 0.659 25.968 -26.556 1.00 92.38 514 PRO A N 1
ATOM 3962 C CA . PRO A 1 514 ? 0.147 25.182 -25.430 1.00 92.38 514 PRO A CA 1
ATOM 3963 C C . PRO A 1 514 ? -0.662 23.949 -25.853 1.00 92.38 514 PRO A C 1
ATOM 3965 O O . PRO A 1 514 ? -0.549 22.903 -25.215 1.00 92.38 514 PRO A O 1
ATOM 3968 N N . ASP A 1 515 ? -1.417 24.060 -26.949 1.00 91.69 515 ASP A N 1
ATOM 3969 C CA . ASP A 1 515 ? -2.219 22.965 -27.499 1.00 91.69 515 ASP A CA 1
ATOM 3970 C C . ASP A 1 515 ? -1.339 21.862 -28.097 1.00 91.69 515 ASP A C 1
ATOM 3972 O O . ASP A 1 515 ? -1.621 20.683 -27.917 1.00 91.69 515 ASP A O 1
ATOM 3976 N N . GLU A 1 516 ? -0.234 22.220 -28.759 1.00 92.50 516 GLU A N 1
ATOM 3977 C CA . GLU A 1 516 ? 0.731 21.238 -29.267 1.00 92.50 516 GLU A CA 1
ATOM 3978 C C . GLU A 1 516 ? 1.489 20.548 -28.127 1.00 92.50 516 GLU A C 1
ATOM 3980 O O . GLU A 1 516 ? 1.731 19.346 -28.195 1.00 92.50 516 GLU A O 1
ATOM 3985 N N . VAL A 1 517 ? 1.843 21.286 -27.067 1.00 93.00 517 VAL A N 1
ATOM 3986 C CA . VAL A 1 517 ? 2.470 20.717 -25.861 1.00 93.00 517 VAL A CA 1
ATOM 3987 C C . VAL A 1 517 ? 1.543 19.693 -25.209 1.00 93.00 517 VAL A C 1
ATOM 3989 O O . VAL A 1 517 ? 1.975 18.578 -24.914 1.00 93.00 517 VAL A O 1
ATOM 3992 N N . GLN A 1 518 ? 0.271 20.052 -25.022 1.00 92.81 518 GLN A N 1
ATOM 3993 C CA . GLN A 1 518 ? -0.734 19.150 -24.464 1.00 92.81 518 GLN A CA 1
ATOM 3994 C C . GLN A 1 518 ? -0.996 17.958 -25.390 1.00 92.81 518 GLN A C 1
ATOM 3996 O O . GLN A 1 518 ? -0.945 16.821 -24.939 1.00 92.81 518 GLN A O 1
ATOM 4001 N N . GLY A 1 519 ? -1.195 18.196 -26.688 1.00 92.19 519 GLY A N 1
ATOM 4002 C CA . GLY A 1 519 ? -1.474 17.143 -27.662 1.00 92.19 519 GLY A CA 1
ATOM 4003 C C . GLY A 1 519 ? -0.352 16.109 -27.760 1.00 92.19 519 GLY A C 1
ATOM 4004 O O . GLY A 1 519 ? -0.621 14.911 -27.789 1.00 92.19 519 GLY A O 1
ATOM 4005 N N . MET A 1 520 ? 0.914 16.537 -27.739 1.00 92.88 520 MET A N 1
ATOM 4006 C CA . MET A 1 520 ? 2.055 15.613 -27.711 1.00 92.88 520 MET A CA 1
ATOM 4007 C C . MET A 1 520 ? 2.132 14.801 -26.418 1.00 92.88 520 MET A C 1
ATOM 4009 O O . MET A 1 520 ? 2.445 13.611 -26.463 1.00 92.88 520 MET A O 1
ATOM 4013 N N . PHE A 1 521 ? 1.852 15.431 -25.276 1.00 92.62 521 PHE A N 1
ATOM 4014 C CA . PHE A 1 521 ? 1.786 14.741 -23.991 1.00 92.62 521 PHE A CA 1
ATOM 4015 C C . PHE A 1 521 ? 0.668 13.691 -23.990 1.00 92.62 521 PHE A C 1
ATOM 4017 O O . PHE A 1 521 ? 0.914 12.537 -23.652 1.00 92.62 521 PHE A O 1
ATOM 4024 N N . ASP A 1 522 ? -0.528 14.051 -24.453 1.00 90.75 522 ASP A N 1
ATOM 4025 C CA . ASP A 1 522 ? -1.671 13.140 -24.527 1.00 90.75 522 ASP A CA 1
ATOM 4026 C C . ASP A 1 522 ? -1.402 11.980 -25.497 1.00 90.75 522 ASP A C 1
ATOM 4028 O O . ASP A 1 522 ? -1.717 10.831 -25.188 1.00 90.75 522 ASP A O 1
ATOM 4032 N N . ASN A 1 523 ? -0.731 12.236 -26.627 1.00 91.31 523 ASN A N 1
ATOM 4033 C CA . ASN A 1 523 ? -0.301 11.175 -27.542 1.00 91.31 523 ASN A CA 1
ATOM 4034 C C . ASN A 1 523 ? 0.708 10.229 -26.896 1.00 91.31 523 ASN A C 1
ATOM 4036 O O . ASN A 1 523 ? 0.623 9.024 -27.100 1.00 91.31 523 ASN A O 1
ATOM 4040 N N . GLY A 1 524 ? 1.628 10.754 -26.084 1.00 90.94 524 GLY A N 1
ATOM 4041 C CA . GLY A 1 524 ? 2.537 9.949 -25.272 1.00 90.94 524 GLY A CA 1
ATOM 4042 C C . GLY A 1 524 ? 1.817 9.099 -24.222 1.00 90.94 524 GLY A C 1
ATOM 4043 O O . GLY A 1 524 ? 2.167 7.934 -24.038 1.00 90.94 524 GLY A O 1
ATOM 4044 N N . CYS A 1 525 ? 0.788 9.644 -23.566 1.00 88.75 525 CYS A N 1
ATOM 4045 C CA . CYS A 1 525 ? -0.049 8.888 -22.634 1.00 88.75 525 CYS A CA 1
ATOM 4046 C C . CYS A 1 525 ? -0.736 7.718 -23.346 1.00 88.75 525 CYS A C 1
ATOM 4048 O O . CYS A 1 525 ? -0.612 6.568 -22.926 1.00 88.75 525 CYS A O 1
ATOM 4050 N N . GLU A 1 526 ? -1.408 7.992 -24.465 1.00 86.12 526 GLU A N 1
ATOM 4051 C CA . GLU A 1 526 ? -2.095 6.960 -25.244 1.00 86.12 526 GLU A CA 1
ATOM 4052 C C . GLU A 1 526 ? -1.123 5.968 -25.890 1.00 86.12 526 GLU A C 1
ATOM 4054 O O . GLU A 1 526 ? -1.454 4.798 -26.040 1.00 86.12 526 GLU A O 1
ATOM 4059 N N . LEU A 1 527 ? 0.111 6.370 -26.190 1.00 87.19 527 LEU A N 1
ATOM 4060 C CA . LEU A 1 527 ? 1.148 5.443 -26.638 1.00 87.19 527 LEU A CA 1
ATOM 4061 C C . LEU A 1 527 ? 1.499 4.398 -25.563 1.00 87.19 527 LEU A C 1
ATOM 4063 O O . LEU A 1 527 ? 1.824 3.256 -25.892 1.00 87.19 527 LEU A O 1
ATOM 4067 N N . ALA A 1 528 ? 1.434 4.774 -24.284 1.00 84.81 528 ALA A N 1
ATOM 4068 C CA . ALA A 1 528 ? 1.749 3.894 -23.163 1.00 84.81 528 ALA A CA 1
ATOM 4069 C C . ALA A 1 528 ? 0.587 2.960 -22.784 1.00 84.81 528 ALA A C 1
ATOM 4071 O O . ALA A 1 528 ? 0.817 1.774 -22.552 1.00 84.81 528 ALA A O 1
ATOM 4072 N N . VAL A 1 529 ? -0.651 3.469 -22.725 1.00 78.06 529 VAL A N 1
ATOM 4073 C CA . VAL A 1 529 ? -1.819 2.703 -22.231 1.00 78.06 529 VAL A CA 1
ATOM 4074 C C . VAL A 1 529 ? -2.860 2.350 -23.295 1.00 78.06 529 VAL A C 1
ATOM 4076 O O . VAL A 1 529 ? -3.620 1.407 -23.088 1.00 78.06 529 VAL A O 1
ATOM 4079 N N . ASN A 1 530 ? -2.890 3.082 -24.412 1.00 72.62 530 ASN A N 1
ATOM 4080 C CA . ASN A 1 530 ? -3.840 2.988 -25.525 1.00 72.62 530 ASN A CA 1
ATOM 4081 C C . ASN A 1 530 ? -5.277 2.674 -25.082 1.00 72.62 530 ASN A C 1
ATOM 4083 O O . ASN A 1 530 ? -5.801 1.573 -25.281 1.00 72.62 530 ASN A O 1
ATOM 4087 N N . ARG A 1 531 ? -5.938 3.669 -24.486 1.00 66.38 531 ARG A N 1
ATOM 4088 C CA . ARG A 1 531 ? -7.275 3.542 -23.881 1.00 66.38 531 ARG A CA 1
ATOM 4089 C C . ARG A 1 531 ? -8.366 3.208 -24.895 1.00 66.38 531 ARG A C 1
ATOM 4091 O O . ARG A 1 531 ? -9.449 2.766 -24.512 1.00 66.38 531 ARG A O 1
ATOM 4098 N N . MET A 1 532 ? -8.090 3.435 -26.178 1.00 57.59 532 MET A N 1
ATOM 4099 C CA . MET A 1 532 ? -9.021 3.228 -27.285 1.00 57.59 532 MET A CA 1
ATOM 4100 C C . MET A 1 532 ? -9.061 1.780 -27.801 1.00 57.59 532 MET A C 1
ATOM 4102 O O . MET A 1 532 ? -10.020 1.424 -28.488 1.00 57.59 532 MET A O 1
ATOM 4106 N N . ASP A 1 533 ? -8.085 0.928 -27.462 1.00 57.81 533 ASP A N 1
ATOM 4107 C CA . ASP A 1 533 ? -8.044 -0.480 -27.883 1.00 57.81 533 ASP A CA 1
ATOM 4108 C C . ASP A 1 533 ? -8.173 -1.426 -26.672 1.00 57.81 533 ASP A C 1
ATOM 4110 O O . ASP A 1 533 ? -7.235 -1.648 -25.908 1.00 57.81 533 ASP A O 1
ATOM 4114 N N . LEU A 1 534 ? -9.354 -2.033 -26.503 1.00 50.69 534 LEU A N 1
ATOM 4115 C CA . LEU A 1 534 ? -9.638 -2.985 -25.416 1.00 50.69 534 LEU A CA 1
ATOM 4116 C C . LEU A 1 534 ? -8.719 -4.222 -25.438 1.00 50.69 534 LEU A C 1
ATOM 4118 O O . LEU A 1 534 ? -8.484 -4.806 -24.382 1.00 50.69 534 LEU A O 1
ATOM 4122 N N . SER A 1 535 ? -8.167 -4.599 -26.599 1.00 47.22 535 SER A N 1
ATOM 4123 C CA . SER A 1 535 ? -7.201 -5.705 -26.698 1.00 47.22 535 SER A CA 1
ATOM 4124 C C . SER A 1 535 ? -5.832 -5.334 -26.118 1.00 47.22 535 SER A C 1
ATOM 4126 O O . SER A 1 535 ? -5.107 -6.192 -25.621 1.00 47.22 535 SER A O 1
ATOM 4128 N N . TYR A 1 536 ? -5.502 -4.041 -26.083 1.00 50.19 536 TYR A N 1
ATOM 4129 C CA . TYR A 1 536 ? -4.267 -3.517 -25.500 1.00 50.19 536 TYR A CA 1
ATOM 4130 C C . TYR A 1 536 ? -4.220 -3.702 -23.978 1.00 50.19 536 TYR A C 1
ATOM 4132 O O . TYR A 1 536 ? -3.152 -3.966 -23.419 1.00 50.19 536 TYR A O 1
ATOM 4140 N N . LYS A 1 537 ? -5.384 -3.660 -23.307 1.00 47.97 537 LYS A N 1
ATOM 4141 C CA . LYS A 1 537 ? -5.509 -4.028 -21.887 1.00 47.97 537 LYS A CA 1
ATOM 4142 C C . LYS A 1 537 ? -5.160 -5.494 -21.645 1.00 47.97 537 LYS A C 1
ATOM 4144 O O . LYS A 1 537 ? -4.502 -5.776 -20.655 1.00 47.97 537 LYS A O 1
ATOM 4149 N N . GLU A 1 538 ? -5.525 -6.410 -22.544 1.00 41.66 538 GLU A N 1
ATOM 4150 C CA . GLU A 1 538 ? -5.177 -7.834 -22.410 1.00 41.66 538 GLU A CA 1
ATOM 4151 C C . GLU A 1 538 ? -3.674 -8.080 -22.616 1.00 41.66 538 GLU A C 1
ATOM 4153 O O . GLU A 1 538 ? -3.059 -8.778 -21.813 1.00 41.66 538 GLU A O 1
ATOM 4158 N N . TYR A 1 539 ? -3.045 -7.459 -23.622 1.00 43.69 539 TYR A N 1
ATOM 4159 C CA . TYR A 1 539 ? -1.602 -7.623 -23.866 1.00 43.69 539 TYR A CA 1
ATOM 4160 C C . TYR A 1 539 ? -0.718 -6.977 -22.790 1.00 43.69 539 TYR A C 1
ATOM 4162 O O . TYR A 1 539 ? 0.350 -7.503 -22.489 1.00 43.69 539 TYR A O 1
ATOM 4170 N N . SER A 1 540 ? -1.164 -5.875 -22.181 1.00 39.88 540 SER A N 1
ATOM 4171 C CA . SER A 1 540 ? -0.441 -5.205 -21.093 1.00 39.88 540 SER A CA 1
ATOM 4172 C C . SER A 1 540 ? -0.639 -5.880 -19.725 1.00 39.88 540 SER A C 1
ATOM 4174 O O . SER A 1 540 ? 0.325 -5.974 -18.960 1.00 39.88 540 SER A O 1
ATOM 4176 N N . PHE A 1 541 ? -1.822 -6.448 -19.440 1.00 38.84 541 PHE A N 1
ATOM 4177 C CA . PHE A 1 541 ? -2.079 -7.246 -18.225 1.00 38.84 541 PHE A CA 1
ATOM 4178 C C . PHE A 1 541 ? -1.311 -8.575 -18.193 1.00 38.84 541 PHE A C 1
ATOM 4180 O O . PHE A 1 541 ? -0.904 -9.025 -17.117 1.00 38.84 541 PHE A O 1
ATOM 4187 N N . ILE A 1 542 ? -1.073 -9.205 -19.351 1.00 37.50 542 ILE A N 1
ATOM 4188 C CA . ILE A 1 542 ? -0.302 -10.460 -19.422 1.00 37.50 542 ILE A CA 1
ATOM 4189 C C . ILE A 1 542 ? 1.155 -10.246 -18.956 1.00 37.50 542 ILE A C 1
ATOM 4191 O O . ILE A 1 542 ? 1.763 -11.169 -18.420 1.00 37.50 542 ILE A O 1
ATOM 4195 N N . THR A 1 543 ? 1.685 -9.020 -19.026 1.00 37.75 543 THR A N 1
ATOM 4196 C CA . THR A 1 543 ? 3.058 -8.688 -18.601 1.00 37.75 543 THR A CA 1
ATOM 4197 C C . THR A 1 543 ? 3.291 -8.481 -17.105 1.00 37.75 543 THR A C 1
ATOM 4199 O O . THR A 1 543 ? 4.446 -8.442 -16.693 1.00 37.75 543 THR A O 1
ATOM 4202 N N . MET A 1 544 ? 2.250 -8.345 -16.279 1.00 38.47 544 MET A N 1
ATOM 4203 C CA . MET A 1 544 ? 2.418 -8.104 -14.831 1.00 38.47 544 MET A CA 1
ATOM 4204 C C . MET A 1 544 ? 1.770 -9.170 -13.939 1.00 38.47 544 MET A C 1
ATOM 4206 O O . MET A 1 544 ? 1.880 -9.085 -12.720 1.00 38.47 544 MET A O 1
ATOM 4210 N N . SER A 1 545 ? 1.134 -10.195 -14.520 1.00 30.75 545 SER A N 1
ATOM 4211 C CA . SER A 1 545 ? 0.552 -11.311 -13.750 1.00 30.75 545 SER A CA 1
ATOM 4212 C C . SER A 1 545 ? 1.468 -12.535 -13.606 1.00 30.75 545 SER A C 1
ATOM 4214 O O . SER A 1 545 ? 1.108 -13.489 -12.916 1.00 30.75 545 SER A O 1
ATOM 4216 N N . ALA A 1 546 ? 2.667 -12.515 -14.194 1.00 31.41 546 ALA A N 1
ATOM 4217 C CA . ALA A 1 546 ? 3.668 -13.552 -13.973 1.00 31.41 546 ALA A CA 1
ATOM 4218 C C . ALA A 1 546 ? 4.578 -13.167 -12.790 1.00 31.41 546 ALA A C 1
ATOM 4220 O O . ALA A 1 546 ? 5.417 -12.281 -12.904 1.00 31.41 546 ALA A O 1
ATOM 4221 N N . GLU A 1 547 ? 4.389 -13.870 -11.669 1.00 34.31 547 GLU A N 1
ATOM 4222 C CA . GLU A 1 547 ? 5.235 -13.887 -10.461 1.00 34.31 547 GLU A CA 1
ATOM 4223 C C . GLU A 1 547 ? 5.092 -12.724 -9.461 1.00 34.31 547 GLU A C 1
ATOM 4225 O O . GLU A 1 547 ? 6.066 -12.165 -8.961 1.00 34.31 547 GLU A O 1
ATOM 4230 N N . ALA A 1 548 ? 3.859 -12.464 -9.022 1.00 28.77 548 ALA A N 1
ATOM 4231 C CA . ALA A 1 548 ? 3.604 -11.945 -7.676 1.00 28.77 548 ALA A CA 1
ATOM 4232 C C . ALA A 1 548 ? 3.238 -13.107 -6.730 1.00 28.77 548 ALA A C 1
ATOM 4234 O O . ALA A 1 548 ? 2.094 -13.267 -6.320 1.00 28.77 548 ALA A O 1
ATOM 4235 N N . SER A 1 549 ? 4.209 -13.959 -6.389 1.00 31.28 549 SER A N 1
ATOM 4236 C CA . SER A 1 549 ? 4.063 -14.902 -5.270 1.00 31.28 549 SER A CA 1
ATOM 4237 C C . SER A 1 549 ? 5.311 -14.855 -4.386 1.00 31.28 549 SER A C 1
ATOM 4239 O O . SER A 1 549 ? 6.293 -15.549 -4.643 1.00 31.28 549 SER A O 1
ATOM 4241 N N . GLY A 1 550 ? 5.304 -14.006 -3.351 1.00 28.69 550 GLY A N 1
ATOM 4242 C CA . GLY A 1 550 ? 6.435 -13.935 -2.416 1.00 28.69 550 GLY A CA 1
ATOM 4243 C C . GLY A 1 550 ? 6.497 -12.737 -1.463 1.00 28.69 550 GLY A C 1
ATOM 4244 O O . GLY A 1 550 ? 7.503 -12.044 -1.436 1.00 28.69 550 GLY A O 1
ATOM 4245 N N . SER A 1 551 ? 5.452 -12.510 -0.660 1.00 37.50 551 SER A N 1
ATOM 4246 C CA . SER A 1 551 ? 5.483 -11.831 0.654 1.00 37.50 551 SER A CA 1
ATOM 4247 C C . SER A 1 551 ? 6.344 -10.558 0.831 1.00 37.50 551 SER A C 1
ATOM 4249 O O . SER A 1 551 ? 7.164 -10.486 1.750 1.00 37.50 551 SER A O 1
ATOM 4251 N N . SER A 1 552 ? 6.099 -9.508 0.050 1.00 37.94 552 SER A N 1
ATOM 4252 C CA . SER A 1 552 ? 5.987 -8.169 0.642 1.00 37.94 552 SER A CA 1
ATOM 4253 C C . SER A 1 552 ? 4.528 -8.006 1.069 1.00 37.94 552 SER A C 1
ATOM 4255 O O . SER A 1 552 ? 3.624 -8.469 0.379 1.00 37.94 552 SER A O 1
ATOM 4257 N N . LEU A 1 553 ? 4.275 -7.451 2.255 1.00 43.97 553 LEU A N 1
ATOM 4258 C CA . LEU A 1 553 ? 2.909 -7.143 2.662 1.00 43.97 553 LEU A CA 1
ATOM 4259 C C . LEU A 1 553 ? 2.395 -6.111 1.646 1.00 43.97 553 LEU A C 1
ATOM 4261 O O . LEU A 1 553 ? 2.883 -4.981 1.648 1.00 43.97 553 LEU A O 1
ATOM 4265 N N . GLU A 1 554 ? 1.522 -6.523 0.722 1.00 57.25 554 GLU A N 1
ATOM 4266 C CA . GLU A 1 554 ? 0.931 -5.630 -0.276 1.00 57.25 554 GLU A CA 1
ATOM 4267 C C . GLU A 1 554 ? 0.427 -4.376 0.446 1.00 57.25 554 GLU A C 1
ATOM 4269 O O . GLU A 1 554 ? -0.171 -4.490 1.516 1.00 57.25 554 GLU A O 1
ATOM 4274 N N . ILE A 1 555 ? 0.706 -3.176 -0.073 1.00 64.12 555 ILE A N 1
ATOM 4275 C CA . ILE A 1 555 ? 0.355 -1.910 0.601 1.00 64.12 555 ILE A CA 1
ATOM 4276 C C . ILE A 1 555 ? -1.111 -1.900 1.099 1.00 64.12 555 ILE A C 1
ATOM 4278 O O . ILE A 1 555 ? -1.323 -1.479 2.240 1.00 64.12 555 ILE A O 1
ATOM 4282 N N . PRO A 1 556 ? -2.105 -2.427 0.349 1.00 68.25 556 PRO A N 1
ATOM 4283 C CA . PRO A 1 556 ? -3.464 -2.618 0.859 1.00 68.25 556 PRO A CA 1
ATOM 4284 C C . PRO A 1 556 ? -3.527 -3.511 2.106 1.00 68.25 556 PRO A C 1
ATOM 4286 O O . PRO A 1 556 ? -4.015 -3.074 3.144 1.00 68.25 556 PRO A O 1
ATOM 4289 N N . MET A 1 557 ? -2.926 -4.705 2.066 1.00 73.38 557 MET A N 1
ATOM 4290 C CA . MET A 1 557 ? -2.865 -5.619 3.213 1.00 73.38 557 MET A CA 1
ATOM 4291 C C . MET A 1 557 ? -2.111 -5.010 4.408 1.00 73.38 557 MET A C 1
ATOM 4293 O O . MET A 1 557 ? -2.437 -5.313 5.557 1.00 73.38 557 MET A O 1
ATOM 4297 N N . ALA A 1 558 ? -1.125 -4.136 4.182 1.00 76.44 558 ALA A N 1
ATOM 4298 C CA . ALA A 1 558 ? -0.432 -3.407 5.244 1.00 76.44 558 ALA A CA 1
ATOM 4299 C C . ALA A 1 558 ? -1.323 -2.362 5.927 1.00 76.44 558 ALA A C 1
ATOM 4301 O O . ALA A 1 558 ? -1.343 -2.283 7.158 1.00 76.44 558 ALA A O 1
ATOM 4302 N N . ILE A 1 559 ? -2.082 -1.594 5.143 1.00 84.31 559 ILE A N 1
ATOM 4303 C CA . ILE A 1 559 ? -3.053 -0.616 5.650 1.00 84.31 559 ILE A CA 1
ATOM 4304 C C . ILE A 1 559 ? -4.177 -1.332 6.402 1.00 84.31 559 ILE A C 1
ATOM 4306 O O . ILE A 1 559 ? -4.491 -0.953 7.532 1.00 84.31 559 ILE A O 1
ATOM 4310 N N . ASP A 1 560 ? -4.717 -2.405 5.828 1.00 87.81 560 ASP A N 1
ATOM 4311 C CA . ASP A 1 560 ? -5.766 -3.216 6.446 1.00 87.81 560 ASP A CA 1
ATOM 4312 C C . ASP A 1 560 ? -5.266 -3.872 7.738 1.00 87.81 560 ASP A C 1
ATOM 4314 O O . ASP A 1 560 ? -5.950 -3.844 8.761 1.00 87.81 560 ASP A O 1
ATOM 4318 N N . SER A 1 561 ? -4.021 -4.357 7.758 1.00 86.62 561 SER A N 1
ATOM 4319 C CA . SER A 1 561 ? -3.394 -4.887 8.975 1.00 86.62 561 SER A CA 1
ATOM 4320 C C . SER A 1 561 ? -3.227 -3.820 10.062 1.00 86.62 561 SER A C 1
ATOM 4322 O O . SER A 1 561 ? -3.464 -4.108 11.236 1.00 86.62 561 SER A O 1
ATOM 4324 N N . LEU A 1 562 ? -2.842 -2.589 9.703 1.00 89.00 562 LEU A N 1
ATOM 4325 C CA . LEU A 1 562 ? -2.716 -1.480 10.656 1.00 89.00 562 LEU A CA 1
ATOM 4326 C C . LEU A 1 562 ? -4.082 -1.063 11.214 1.00 89.00 562 LEU A C 1
ATOM 4328 O O . LEU A 1 562 ? -4.219 -0.851 12.421 1.00 89.00 562 LEU A O 1
ATOM 4332 N N . PHE A 1 563 ? -5.094 -0.985 10.353 1.00 92.50 563 PHE A N 1
ATOM 4333 C CA . PHE A 1 563 ? -6.475 -0.722 10.744 1.00 92.50 563 PHE A CA 1
ATOM 4334 C C . PHE A 1 563 ? -7.001 -1.801 11.698 1.00 92.50 563 PHE A C 1
ATOM 4336 O O . PHE A 1 563 ? -7.512 -1.481 12.772 1.00 92.50 563 PHE A O 1
ATOM 4343 N N . MET A 1 564 ? -6.793 -3.077 11.372 1.00 93.06 564 MET A N 1
ATOM 4344 C CA . MET A 1 564 ? -7.200 -4.193 12.225 1.00 93.06 564 MET A CA 1
ATOM 4345 C C . MET A 1 564 ? -6.479 -4.198 13.567 1.00 93.06 564 MET A C 1
ATOM 4347 O O . MET A 1 564 ? -7.099 -4.471 14.599 1.00 93.06 564 MET A O 1
ATOM 4351 N N . LEU A 1 565 ? -5.193 -3.848 13.590 1.00 92.62 565 LEU A N 1
ATOM 4352 C CA . LEU A 1 565 ? -4.445 -3.689 14.831 1.00 92.62 565 LEU A CA 1
ATOM 4353 C C . LEU A 1 565 ? -5.035 -2.558 15.690 1.00 92.62 565 LEU A C 1
ATOM 4355 O O . LEU A 1 565 ? -5.259 -2.747 16.885 1.00 92.62 565 LEU A O 1
ATOM 4359 N N . PHE A 1 566 ? -5.361 -1.414 15.084 1.00 93.94 566 PHE A N 1
ATOM 4360 C CA . PHE A 1 566 ? -6.015 -0.298 15.769 1.00 93.94 566 PHE A CA 1
ATOM 4361 C C . PHE A 1 566 ? -7.388 -0.690 16.340 1.00 93.94 566 PHE A C 1
ATOM 4363 O O . PHE A 1 566 ? -7.648 -0.467 17.525 1.00 93.94 566 PHE A O 1
ATOM 4370 N N . CYS A 1 567 ? -8.240 -1.352 15.552 1.00 95.06 567 CYS A N 1
ATOM 4371 C CA . CYS A 1 567 ? -9.528 -1.869 16.018 1.00 95.06 567 CYS A CA 1
ATOM 4372 C C . CYS A 1 567 ? -9.363 -2.880 17.162 1.00 95.06 567 CYS A C 1
ATOM 4374 O O . CYS A 1 567 ? -10.096 -2.814 18.146 1.00 95.06 567 CYS A O 1
ATOM 4376 N N . THR A 1 568 ? -8.363 -3.761 17.096 1.00 94.25 568 THR A N 1
ATOM 4377 C CA . THR A 1 568 ? -8.044 -4.727 18.165 1.00 94.25 568 THR A CA 1
ATOM 4378 C C . THR A 1 568 ? -7.699 -4.016 19.484 1.00 94.25 568 THR A C 1
ATOM 4380 O O . THR A 1 568 ? -8.186 -4.400 20.551 1.00 94.25 568 THR A O 1
ATOM 4383 N N . TYR A 1 569 ? -6.926 -2.927 19.443 1.00 92.81 569 TYR A N 1
ATOM 4384 C CA . TYR A 1 569 ? -6.655 -2.126 20.643 1.00 92.81 569 TYR A CA 1
ATOM 4385 C C . TYR A 1 569 ? -7.905 -1.416 21.178 1.00 92.81 569 TYR A C 1
ATOM 4387 O O . TYR A 1 569 ? -8.124 -1.404 22.390 1.00 92.81 569 TYR A O 1
ATOM 4395 N N . LEU A 1 570 ? -8.771 -0.899 20.301 1.00 94.56 570 LEU A N 1
ATOM 4396 C CA . LEU A 1 570 ? -10.047 -0.303 20.712 1.00 94.56 570 LEU A CA 1
ATOM 4397 C C . LEU A 1 570 ? -10.977 -1.314 21.406 1.00 94.56 570 LEU A C 1
ATOM 4399 O O . LEU A 1 570 ? -11.606 -0.967 22.406 1.00 94.56 570 LEU A O 1
ATOM 4403 N N . LEU A 1 571 ? -11.017 -2.575 20.958 1.00 93.25 571 LEU A N 1
ATOM 4404 C CA . LEU A 1 571 ? -11.740 -3.651 21.662 1.00 93.25 571 LEU A CA 1
ATOM 4405 C C . LEU A 1 571 ? -11.188 -3.890 23.068 1.00 93.25 571 LEU A C 1
ATOM 4407 O O . LEU A 1 571 ? -11.944 -4.157 23.997 1.00 93.25 571 LEU A O 1
ATOM 4411 N N . SER A 1 572 ? -9.874 -3.777 23.248 1.00 90.25 572 SER A N 1
ATOM 4412 C CA . SER A 1 572 ? -9.268 -3.918 24.575 1.00 90.25 572 SER A CA 1
ATOM 4413 C C . SER A 1 572 ? -9.716 -2.781 25.505 1.00 90.25 572 SER A C 1
ATOM 4415 O O . SER A 1 572 ? -10.039 -3.019 26.669 1.00 90.25 572 SER A O 1
ATOM 4417 N N . CYS A 1 573 ? -9.837 -1.554 24.981 1.00 91.12 573 CYS A N 1
ATOM 4418 C CA . CYS A 1 573 ? -10.455 -0.442 25.708 1.00 91.12 573 CYS A CA 1
ATOM 4419 C C . CYS A 1 573 ? -11.932 -0.711 26.019 1.00 91.12 573 CYS A C 1
ATOM 4421 O O . CYS A 1 573 ? -12.383 -0.371 27.109 1.00 91.12 573 CYS A O 1
ATOM 4423 N N . MET A 1 574 ? -12.674 -1.355 25.112 1.00 92.25 574 MET A N 1
ATOM 4424 C CA . MET A 1 574 ? -14.072 -1.739 25.337 1.00 92.25 574 MET A CA 1
ATOM 4425 C C . MET A 1 574 ? -14.221 -2.637 26.568 1.00 92.25 574 MET A C 1
ATOM 4427 O O . MET A 1 574 ? -15.091 -2.379 27.396 1.00 92.25 574 MET A O 1
ATOM 4431 N N . VAL A 1 575 ? -13.355 -3.646 26.726 1.00 92.31 575 VAL A N 1
ATOM 4432 C CA . VAL A 1 575 ? -13.358 -4.533 27.903 1.00 92.31 575 VAL A CA 1
ATOM 4433 C C . VAL A 1 575 ? -13.220 -3.723 29.191 1.00 92.31 575 VAL A C 1
ATOM 4435 O O . VAL A 1 575 ? -14.021 -3.893 30.106 1.00 92.31 575 VAL A O 1
ATOM 4438 N N . LEU A 1 576 ? -12.268 -2.786 29.241 1.00 91.12 576 LEU A N 1
ATOM 4439 C CA . LEU A 1 576 ? -12.093 -1.892 30.388 1.00 91.12 576 LEU A CA 1
ATOM 4440 C C . LEU A 1 576 ? -13.310 -0.977 30.605 1.00 91.12 576 LEU A C 1
ATOM 4442 O O . LEU A 1 576 ? -13.760 -0.804 31.738 1.00 91.12 576 LEU A O 1
ATOM 4446 N N . GLY A 1 577 ? -13.853 -0.408 29.527 1.00 92.94 577 GLY A N 1
ATOM 4447 C CA . GLY A 1 577 ? -15.036 0.449 29.559 1.00 92.94 577 GLY A CA 1
ATOM 4448 C C . GLY A 1 577 ? -16.250 -0.266 30.150 1.00 92.94 577 GLY A C 1
ATOM 4449 O O . GLY A 1 577 ? -16.906 0.290 31.028 1.00 92.94 577 GLY A O 1
ATOM 4450 N N . MET A 1 578 ? -16.494 -1.518 29.748 1.00 91.31 578 MET A N 1
ATOM 4451 C CA . MET A 1 578 ? -17.558 -2.367 30.299 1.00 91.31 578 MET A CA 1
ATOM 4452 C C . MET A 1 578 ? -17.364 -2.634 31.793 1.00 91.31 578 MET A C 1
ATOM 4454 O O . MET A 1 578 ? -18.313 -2.493 32.563 1.00 91.31 578 MET A O 1
ATOM 4458 N N . SER A 1 579 ? -16.141 -2.971 32.219 1.00 90.88 579 SER A N 1
ATOM 4459 C CA . SER A 1 579 ? -15.833 -3.213 33.634 1.00 90.88 579 SER A CA 1
ATOM 4460 C C . SER A 1 579 ? -16.153 -1.995 34.496 1.00 90.88 579 SER A C 1
ATOM 4462 O O . SER A 1 579 ? -16.815 -2.118 35.523 1.00 90.88 579 SER A O 1
ATOM 4464 N N . ILE A 1 580 ? -15.718 -0.807 34.063 1.00 92.69 580 ILE A N 1
ATOM 4465 C CA . ILE A 1 580 ? -15.956 0.450 34.784 1.00 92.69 580 ILE A CA 1
ATOM 4466 C C . ILE A 1 580 ? -17.448 0.819 34.744 1.00 92.69 580 ILE A C 1
ATOM 4468 O O . ILE A 1 580 ? -18.001 1.252 35.756 1.00 92.69 580 ILE A O 1
ATOM 4472 N N . PHE A 1 581 ? -18.112 0.619 33.602 1.00 92.88 581 PHE A N 1
ATOM 4473 C CA . PHE A 1 581 ? -19.533 0.914 33.424 1.00 92.88 581 PHE A CA 1
ATOM 4474 C C . PHE A 1 581 ? -20.410 0.093 34.378 1.00 92.88 581 PHE A C 1
ATOM 4476 O O . PHE A 1 581 ? -21.185 0.663 35.148 1.00 92.88 581 PHE A O 1
ATOM 4483 N N . TYR A 1 582 ? -20.241 -1.231 34.400 1.00 90.88 582 TYR A N 1
ATOM 4484 C CA . TYR A 1 582 ? -20.998 -2.109 35.295 1.00 90.88 582 TYR A CA 1
ATOM 4485 C C . TYR A 1 582 ? -20.634 -1.915 36.766 1.00 90.88 582 TYR A C 1
ATOM 4487 O O . TYR A 1 582 ? -21.521 -1.927 37.621 1.00 90.88 582 TYR A O 1
ATOM 4495 N N . ALA A 1 583 ? -19.358 -1.663 37.071 1.00 89.31 583 ALA A N 1
ATOM 4496 C CA . ALA A 1 583 ? -18.934 -1.321 38.424 1.00 89.31 583 ALA A CA 1
ATOM 4497 C C . ALA A 1 583 ? -19.593 -0.028 38.927 1.00 89.31 583 ALA A C 1
ATOM 4499 O O . ALA A 1 583 ? -19.846 0.080 40.127 1.00 89.31 583 ALA A O 1
ATOM 4500 N N . GLY A 1 584 ? -19.884 0.928 38.035 1.00 88.75 584 GLY A N 1
ATOM 4501 C CA . GLY A 1 584 ? -20.632 2.158 38.317 1.00 88.75 584 GLY A CA 1
ATOM 4502 C C . GLY A 1 584 ? -22.134 1.947 38.555 1.00 88.75 584 GLY A C 1
ATOM 4503 O O . GLY A 1 584 ? -22.730 2.673 39.351 1.00 88.75 584 GLY A O 1
ATOM 4504 N N . LEU A 1 585 ? -22.737 0.958 37.884 1.00 86.25 585 LEU A N 1
ATOM 4505 C CA . LEU A 1 585 ? -24.166 0.630 37.997 1.00 86.25 585 LEU A CA 1
ATOM 4506 C C . LEU A 1 585 ? -24.506 -0.157 39.267 1.00 86.25 585 LEU A C 1
ATOM 4508 O O . LEU A 1 585 ? -25.566 0.066 39.849 1.00 86.25 585 LEU A O 1
ATOM 4512 N N . ILE A 1 586 ? -23.622 -1.058 39.701 1.00 82.62 586 ILE A N 1
ATOM 4513 C CA . ILE A 1 586 ? -23.819 -1.863 40.914 1.00 82.62 586 ILE A CA 1
ATOM 4514 C C . ILE A 1 586 ? -23.624 -1.020 42.190 1.00 82.62 586 ILE A C 1
ATOM 4516 O O . ILE A 1 586 ? -23.149 0.115 42.146 1.00 82.62 586 ILE A O 1
ATOM 4520 N N . GLN A 1 587 ? -23.966 -1.582 43.348 1.00 75.00 587 GLN A N 1
ATOM 4521 C CA . GLN A 1 587 ? -23.754 -0.963 44.656 1.00 75.00 587 GLN A CA 1
ATOM 4522 C C . GLN A 1 587 ? -22.267 -0.802 45.005 1.00 75.00 587 GLN A C 1
ATOM 4524 O O . GLN A 1 587 ? -21.415 -1.593 44.594 1.00 75.00 587 GLN A O 1
ATOM 4529 N N . ARG A 1 588 ? -21.949 0.202 45.833 1.00 72.00 588 ARG A N 1
ATOM 4530 C CA . ARG A 1 588 ? -20.565 0.561 46.197 1.00 72.00 588 ARG A CA 1
ATOM 4531 C C . ARG A 1 588 ? -19.753 -0.612 46.756 1.00 72.00 588 ARG A C 1
ATOM 4533 O O . ARG A 1 588 ? -18.612 -0.789 46.342 1.00 72.00 588 ARG A O 1
ATOM 4540 N N . ARG A 1 589 ? -20.356 -1.435 47.615 1.00 71.19 589 ARG A N 1
ATOM 4541 C CA . ARG A 1 589 ? -19.712 -2.595 48.257 1.00 71.19 589 ARG A CA 1
ATOM 4542 C C . ARG A 1 589 ? -19.237 -3.683 47.286 1.00 71.19 589 ARG A C 1
ATOM 4544 O O . ARG A 1 589 ? -18.245 -4.346 47.552 1.00 71.19 589 ARG A O 1
ATOM 4551 N N . SER A 1 590 ? -19.899 -3.844 46.139 1.00 74.06 590 SER A N 1
ATOM 4552 C CA . SER A 1 590 ? -19.568 -4.879 45.142 1.00 74.06 590 SER A CA 1
ATOM 4553 C C . SER A 1 590 ? -18.923 -4.311 43.878 1.00 74.06 590 SER A C 1
ATOM 4555 O O . SER A 1 590 ? -18.599 -5.057 42.955 1.00 74.06 590 SER A O 1
ATOM 4557 N N . SER A 1 591 ? -18.705 -2.994 43.835 1.00 80.75 591 SER A N 1
ATOM 4558 C CA . SER A 1 591 ? -18.144 -2.289 42.681 1.00 80.75 591 SER A CA 1
ATOM 4559 C C . SER A 1 591 ? -16.767 -2.832 42.280 1.00 80.75 591 SER A C 1
ATOM 4561 O O . SER A 1 591 ? -16.529 -3.082 41.100 1.00 80.75 591 SER A O 1
ATOM 4563 N N . PHE A 1 592 ? -15.888 -3.107 43.253 1.00 81.50 592 PHE A N 1
ATOM 4564 C CA . PHE A 1 592 ? -14.553 -3.648 42.981 1.00 81.50 592 PHE A CA 1
ATOM 4565 C C . PHE A 1 592 ? -14.607 -5.056 42.373 1.00 81.50 592 PHE A C 1
ATOM 4567 O O . PHE A 1 592 ? -13.968 -5.317 41.359 1.00 81.50 592 PHE A O 1
ATOM 4574 N N . THR A 1 593 ? -15.441 -5.942 42.917 1.00 78.75 593 THR A N 1
ATOM 4575 C CA . THR A 1 593 ? -15.639 -7.290 42.370 1.00 78.75 593 THR A CA 1
ATOM 4576 C C . THR A 1 593 ? -16.100 -7.250 40.914 1.00 78.75 593 THR A C 1
ATOM 4578 O O . THR A 1 593 ? -15.534 -7.934 40.060 1.00 78.75 593 THR A O 1
ATOM 4581 N N . ILE A 1 594 ? -17.112 -6.429 40.614 1.00 84.38 594 ILE A N 1
ATOM 4582 C CA . ILE A 1 594 ? -17.651 -6.281 39.256 1.00 84.38 594 ILE A CA 1
ATOM 4583 C C . ILE A 1 594 ? -16.613 -5.686 38.299 1.00 84.38 594 ILE A C 1
ATOM 4585 O O . ILE A 1 594 ? -16.565 -6.082 37.135 1.00 84.38 594 ILE A O 1
ATOM 4589 N N . LEU A 1 595 ? -15.742 -4.799 38.786 1.00 86.19 595 LEU A N 1
ATOM 4590 C CA . LEU A 1 595 ? -14.619 -4.265 38.016 1.00 86.19 595 LEU A CA 1
ATOM 4591 C C . LEU A 1 595 ? -13.577 -5.349 37.686 1.00 86.19 595 LEU A C 1
ATOM 4593 O O . LEU A 1 595 ? -13.012 -5.357 36.591 1.00 86.19 595 LEU A O 1
ATOM 4597 N N . SER A 1 596 ? -13.308 -6.260 38.621 1.00 84.19 596 SER A N 1
ATOM 4598 C CA . SER A 1 596 ? -12.219 -7.231 38.510 1.00 84.19 596 SER A CA 1
ATOM 4599 C C . SER A 1 596 ? -12.594 -8.530 37.786 1.00 84.19 596 SER A C 1
ATOM 4601 O O . SER A 1 596 ? -11.738 -9.095 37.104 1.00 84.19 596 SER A O 1
ATOM 4603 N N . ILE A 1 597 ? -13.850 -8.998 37.866 1.00 86.75 597 ILE A N 1
ATOM 4604 C CA . ILE A 1 597 ? -14.328 -10.212 37.164 1.00 86.75 597 ILE A CA 1
ATOM 4605 C C . ILE A 1 597 ? -13.951 -10.209 35.668 1.00 86.75 597 ILE A C 1
ATOM 4607 O O . ILE A 1 597 ? -13.361 -11.191 35.206 1.00 86.75 597 ILE A O 1
ATOM 4611 N N . PRO A 1 598 ? -14.209 -9.132 34.898 1.00 88.94 598 PRO A N 1
ATOM 4612 C CA . PRO A 1 598 ? -13.822 -9.056 33.492 1.00 88.94 598 PRO A CA 1
ATOM 4613 C C . PRO A 1 598 ? -12.340 -9.313 33.215 1.00 88.94 598 PRO A C 1
ATOM 4615 O O . PRO A 1 598 ? -12.007 -9.962 32.224 1.00 88.94 598 PRO A O 1
ATOM 4618 N N . ILE A 1 599 ? -11.447 -8.831 34.083 1.00 84.25 599 ILE A N 1
ATOM 4619 C CA . ILE A 1 599 ? -9.992 -8.952 33.910 1.00 84.25 599 ILE A CA 1
ATOM 4620 C C . ILE A 1 599 ? -9.573 -10.420 34.050 1.00 84.25 599 ILE A C 1
ATOM 4622 O O . ILE A 1 599 ? -8.871 -10.949 33.187 1.00 84.25 599 ILE A O 1
ATOM 4626 N N . PHE A 1 600 ? -10.063 -11.102 35.090 1.00 84.50 600 PHE A N 1
ATOM 4627 C CA . PHE A 1 600 ? -9.784 -12.524 35.307 1.00 84.50 600 PHE A CA 1
ATOM 4628 C C . PHE A 1 600 ? -10.354 -13.405 34.191 1.00 84.50 600 PHE A C 1
ATOM 4630 O O . PHE A 1 600 ? -9.665 -14.294 33.685 1.00 84.50 600 PHE A O 1
ATOM 4637 N N . LEU A 1 601 ? -11.588 -13.132 33.758 1.00 89.88 601 LEU A N 1
ATOM 4638 C CA . LEU A 1 601 ? -12.223 -13.884 32.675 1.00 89.88 601 LEU A CA 1
ATOM 4639 C C . LEU A 1 601 ? -11.513 -13.686 31.332 1.00 89.88 601 LEU A C 1
ATOM 4641 O O . LEU A 1 601 ? -11.388 -14.641 30.567 1.00 89.88 601 LEU A O 1
ATOM 4645 N N . SER A 1 602 ? -10.997 -12.483 31.067 1.00 91.44 602 SER A N 1
ATOM 4646 C CA . SER A 1 602 ? -10.248 -12.187 29.839 1.00 91.44 602 SER A CA 1
ATOM 4647 C C . SER A 1 602 ? -9.017 -13.083 29.695 1.00 91.44 602 SER A C 1
ATOM 4649 O O . SER A 1 602 ? -8.796 -13.650 28.626 1.00 91.44 602 SER A O 1
ATOM 4651 N N . ALA A 1 603 ? -8.250 -13.277 30.775 1.00 89.19 603 ALA A N 1
ATOM 4652 C CA . ALA A 1 603 ? -7.070 -14.143 30.763 1.00 89.19 603 ALA A CA 1
ATOM 4653 C C . ALA A 1 603 ? -7.433 -15.615 30.493 1.00 89.19 603 ALA A C 1
ATOM 4655 O O . ALA A 1 603 ? -6.819 -16.259 29.640 1.00 89.19 603 ALA A O 1
ATOM 4656 N N . ALA A 1 604 ? -8.461 -16.135 31.173 1.00 89.69 604 ALA A N 1
ATOM 4657 C CA . ALA A 1 604 ? -8.905 -17.520 31.008 1.00 89.69 604 ALA A CA 1
ATOM 4658 C C . ALA A 1 604 ? -9.422 -17.801 29.586 1.00 89.69 604 ALA A C 1
ATOM 4660 O O . ALA A 1 604 ? -9.047 -18.800 28.967 1.00 89.69 604 ALA A O 1
ATOM 4661 N N . ILE A 1 605 ? -10.239 -16.897 29.038 1.00 95.00 605 ILE A N 1
ATOM 4662 C CA . ILE A 1 605 ? -10.800 -17.037 27.689 1.00 95.00 605 ILE A CA 1
ATOM 4663 C C . ILE A 1 605 ? -9.736 -16.891 26.605 1.00 95.00 605 ILE A C 1
ATOM 4665 O O . ILE A 1 605 ? -9.811 -17.591 25.597 1.00 95.00 605 ILE A O 1
ATOM 4669 N N . PHE A 1 606 ? -8.728 -16.036 26.788 1.00 93.69 606 PHE A N 1
ATOM 4670 C CA . PHE A 1 606 ? -7.660 -15.911 25.796 1.00 93.69 606 PHE A CA 1
ATOM 4671 C C . PHE A 1 606 ? -6.822 -17.196 25.689 1.00 93.69 606 PHE A C 1
ATOM 4673 O O . PHE A 1 606 ? -6.455 -17.612 24.588 1.00 93.69 606 PHE A O 1
ATOM 4680 N N . ILE A 1 607 ? -6.576 -17.872 26.817 1.00 92.88 607 ILE A N 1
ATOM 4681 C CA . ILE A 1 607 ? -5.906 -19.180 26.838 1.00 92.88 607 ILE A CA 1
ATOM 4682 C C . ILE A 1 607 ? -6.775 -20.244 26.152 1.00 92.88 607 ILE A C 1
ATOM 4684 O O . ILE A 1 607 ? -6.278 -20.966 25.287 1.00 92.88 607 ILE A O 1
ATOM 4688 N N . ASP A 1 608 ? -8.071 -20.317 26.471 1.00 94.56 608 ASP A N 1
ATOM 4689 C CA . ASP A 1 608 ? -9.023 -21.205 25.781 1.00 94.56 608 ASP A CA 1
ATOM 4690 C C . ASP A 1 608 ? -9.045 -20.959 24.259 1.00 94.56 608 ASP A C 1
ATOM 4692 O O . ASP A 1 608 ? -8.999 -21.902 23.459 1.00 94.56 608 ASP A O 1
ATOM 4696 N N . TRP A 1 609 ? -9.048 -19.687 23.853 1.00 96.88 609 TRP A N 1
ATOM 4697 C CA . TRP A 1 609 ? -9.029 -19.270 22.454 1.00 96.88 609 TRP A CA 1
ATOM 4698 C C . TRP A 1 609 ? -7.796 -19.779 21.711 1.00 96.88 609 TRP A C 1
ATOM 4700 O O . TRP A 1 609 ? -7.922 -20.311 20.605 1.00 96.88 609 TRP A O 1
ATOM 4710 N N . PHE A 1 610 ? -6.623 -19.669 22.338 1.00 95.69 610 PHE A N 1
ATOM 4711 C CA . PHE A 1 610 ? -5.356 -20.146 21.792 1.00 95.69 610 PHE A CA 1
ATOM 4712 C C . PHE A 1 610 ? -5.281 -21.675 21.691 1.00 95.69 610 PHE A C 1
ATOM 4714 O O . PHE A 1 610 ? -4.842 -22.196 20.664 1.00 95.69 610 PHE A O 1
ATOM 4721 N N . ILE A 1 611 ? -5.706 -22.402 22.732 1.00 94.69 611 ILE A N 1
ATOM 4722 C CA . ILE A 1 611 ? -5.586 -23.867 22.772 1.00 94.69 611 ILE A CA 1
ATOM 4723 C C . ILE A 1 611 ? -6.444 -24.499 21.674 1.00 94.69 611 ILE A C 1
ATOM 4725 O O . ILE A 1 611 ? -5.926 -25.251 20.847 1.00 94.69 611 ILE A O 1
ATOM 4729 N N . TRP A 1 612 ? -7.740 -24.188 21.639 1.00 95.12 612 TRP A N 1
ATOM 4730 C CA . TRP A 1 612 ? -8.667 -24.788 20.671 1.00 95.12 612 TRP A CA 1
ATOM 4731 C C . TRP A 1 612 ? -9.777 -23.855 20.191 1.00 95.12 612 TRP A C 1
ATOM 4733 O O . TRP A 1 612 ? -10.390 -24.155 19.168 1.00 95.12 612 TRP A O 1
ATOM 4743 N N . GLY A 1 613 ? -10.058 -22.742 20.878 1.00 96.00 613 GLY A N 1
ATOM 4744 C CA . GLY A 1 613 ? -11.251 -21.936 20.606 1.00 96.00 613 GLY A CA 1
ATOM 4745 C C . GLY A 1 613 ? -11.272 -21.379 19.186 1.00 96.00 613 GLY A C 1
ATOM 4746 O O . GLY A 1 613 ? -12.266 -21.552 18.483 1.00 96.00 613 GLY A O 1
ATOM 4747 N N . TYR A 1 614 ? -10.145 -20.831 18.720 1.00 96.81 614 TYR A N 1
ATOM 4748 C CA . TYR A 1 614 ? -10.017 -20.357 17.339 1.00 96.81 614 TYR A CA 1
ATOM 4749 C C . TYR A 1 614 ? -10.291 -21.467 16.322 1.00 96.81 614 TYR A C 1
ATOM 4751 O O . TYR A 1 614 ? -10.971 -21.258 15.320 1.00 96.81 614 TYR A O 1
ATOM 4759 N N . SER A 1 615 ? -9.805 -22.677 16.607 1.00 95.88 615 SER A N 1
ATOM 4760 C CA . SER A 1 615 ? -9.996 -23.830 15.735 1.00 95.88 615 SER A CA 1
ATOM 4761 C C . SER A 1 615 ? -11.446 -24.268 15.657 1.00 95.88 615 SER A C 1
ATOM 4763 O O . SER A 1 615 ? -11.957 -24.480 14.561 1.00 95.88 615 SER A O 1
ATOM 4765 N N . LEU A 1 616 ? -12.133 -24.358 16.791 1.00 96.62 616 LEU A N 1
ATOM 4766 C CA . LEU A 1 616 ? -13.528 -24.791 16.821 1.00 96.62 616 LEU A CA 1
ATOM 4767 C C . LEU A 1 616 ? -14.470 -23.784 16.139 1.00 96.62 616 LEU A C 1
ATOM 4769 O O . LEU A 1 616 ? -15.502 -24.200 15.620 1.00 96.62 616 LEU A O 1
ATOM 4773 N N . CYS A 1 617 ? -14.099 -22.501 16.086 1.00 95.69 617 CYS A N 1
ATOM 4774 C CA . CYS A 1 617 ? -14.847 -21.469 15.362 1.00 95.69 617 CYS A CA 1
ATOM 4775 C C . CYS A 1 617 ? -14.510 -21.404 13.864 1.00 95.69 617 CYS A C 1
ATOM 4777 O O . CYS A 1 617 ? -15.413 -21.291 13.038 1.00 95.69 617 CYS A O 1
ATOM 4779 N N . TYR A 1 618 ? -13.226 -21.465 13.494 1.00 94.44 618 TYR A N 1
ATOM 4780 C CA . TYR A 1 618 ? -12.769 -21.052 12.157 1.00 94.44 618 TYR A CA 1
ATOM 4781 C C . TYR A 1 618 ? -12.109 -22.148 11.312 1.00 94.44 618 TYR A C 1
ATOM 4783 O O . TYR A 1 618 ? -11.915 -21.949 10.116 1.00 94.44 618 TYR A O 1
ATOM 4791 N N . SER A 1 619 ? -11.795 -23.321 11.869 1.00 93.31 619 SER A N 1
ATOM 4792 C CA . SER A 1 619 ? -11.286 -24.436 11.054 1.00 93.31 619 SER A CA 1
ATOM 4793 C C . SER A 1 619 ? -12.408 -25.114 10.265 1.00 93.31 619 SER A C 1
ATOM 4795 O O . SER A 1 619 ? -13.541 -25.202 10.728 1.00 93.31 619 SER A O 1
ATOM 4797 N N . SER A 1 620 ? -12.103 -25.629 9.075 1.00 87.50 620 SER A N 1
ATOM 4798 C CA . SER A 1 620 ? -13.087 -26.352 8.260 1.00 87.50 620 SER A CA 1
ATOM 4799 C C . SER A 1 620 ? -13.280 -27.783 8.759 1.00 87.50 620 SER A C 1
ATOM 4801 O O . SER A 1 620 ? -12.309 -28.530 8.851 1.00 87.50 620 SER A O 1
ATOM 4803 N N . ALA A 1 621 ? -14.521 -28.195 9.027 1.00 88.38 621 ALA A N 1
ATOM 4804 C CA . ALA A 1 621 ? -14.872 -29.569 9.387 1.00 88.38 621 ALA A CA 1
ATOM 4805 C C . ALA A 1 621 ? -15.842 -30.200 8.376 1.00 88.38 621 ALA A C 1
ATOM 4807 O O . ALA A 1 621 ? -16.514 -29.511 7.616 1.00 88.38 621 ALA A O 1
ATOM 4808 N N . SER A 1 622 ? -15.955 -31.533 8.392 1.00 86.31 622 SER A N 1
ATOM 4809 C CA . SER A 1 622 ? -16.936 -32.264 7.571 1.00 86.31 622 SER A CA 1
ATOM 4810 C C . SER A 1 622 ? -18.389 -32.034 8.006 1.00 86.31 622 SER A C 1
ATOM 4812 O O . SER A 1 622 ? -19.319 -32.332 7.258 1.00 86.31 622 SER A O 1
ATOM 4814 N N . ASN A 1 623 ? -18.594 -31.521 9.222 1.00 91.44 623 ASN A N 1
ATOM 4815 C CA . ASN A 1 623 ? -19.898 -31.178 9.768 1.00 91.44 623 ASN A CA 1
ATOM 4816 C C . ASN A 1 623 ? -20.150 -29.659 9.658 1.00 91.44 623 ASN A C 1
ATOM 4818 O O . ASN A 1 623 ? -19.224 -28.870 9.483 1.00 91.44 623 ASN A O 1
ATOM 4822 N N . ARG A 1 624 ? -21.415 -29.245 9.790 1.00 91.31 624 ARG A N 1
ATOM 4823 C CA . ARG A 1 624 ? -21.817 -27.830 9.684 1.00 91.31 624 ARG A CA 1
ATOM 4824 C C . ARG A 1 624 ? -22.053 -27.133 11.028 1.00 91.31 624 ARG A C 1
ATOM 4826 O O . ARG A 1 624 ? -22.557 -26.014 11.044 1.00 91.31 624 ARG A O 1
ATOM 4833 N N . PHE A 1 625 ? -21.721 -27.781 12.142 1.00 92.44 625 PHE A N 1
ATOM 4834 C CA . PHE A 1 625 ? -22.075 -27.327 13.489 1.00 92.44 625 PHE A CA 1
ATOM 4835 C C . PHE A 1 625 ? -20.877 -26.886 14.336 1.00 92.44 625 PHE A C 1
ATOM 4837 O O . PHE A 1 625 ? -21.060 -26.050 15.216 1.00 92.44 625 PHE A O 1
ATOM 4844 N N . ILE A 1 626 ? -19.686 -27.444 14.115 1.00 95.38 626 ILE A N 1
ATOM 4845 C CA . ILE A 1 626 ? -18.468 -27.112 14.860 1.00 95.38 626 ILE A CA 1
ATOM 4846 C C . ILE A 1 626 ? -17.213 -27.445 14.043 1.00 95.38 626 ILE A C 1
ATOM 4848 O O . ILE A 1 626 ? -17.176 -28.450 13.324 1.00 95.38 626 ILE A O 1
ATOM 4852 N N . GLY A 1 627 ? -16.170 -26.626 14.189 1.00 94.81 627 GLY A N 1
ATOM 4853 C CA . GLY A 1 627 ? -14.863 -26.839 13.572 1.00 94.81 627 GLY A CA 1
ATOM 4854 C C . GLY A 1 627 ? -14.114 -28.045 14.146 1.00 94.81 627 GLY A C 1
ATOM 4855 O O . GLY A 1 627 ? -14.501 -28.637 15.155 1.00 94.81 627 GLY A O 1
ATOM 4856 N N . ASN A 1 628 ? -13.016 -28.422 13.495 1.00 94.25 628 ASN A N 1
ATOM 4857 C CA . ASN A 1 628 ? -12.098 -29.445 13.990 1.00 94.25 628 ASN A CA 1
ATOM 4858 C C . ASN A 1 628 ? -10.943 -28.809 14.793 1.00 94.25 628 ASN A C 1
ATOM 4860 O O . ASN A 1 628 ? -10.968 -27.627 15.132 1.00 94.25 628 ASN A O 1
ATOM 4864 N N . LEU A 1 629 ? -9.924 -29.600 15.141 1.00 94.88 629 LEU A N 1
ATOM 4865 C CA . LEU A 1 629 ? -8.736 -29.141 15.880 1.00 94.88 629 LEU A CA 1
ATOM 4866 C C . LEU A 1 629 ? -7.546 -28.799 14.962 1.00 94.88 629 LEU A C 1
ATOM 4868 O O . LEU A 1 629 ? -6.402 -28.760 15.413 1.00 94.88 629 LEU A O 1
ATOM 4872 N N . GLY A 1 630 ? -7.784 -28.576 13.666 1.00 90.56 630 GLY A N 1
ATOM 4873 C CA . GLY A 1 630 ? -6.737 -28.303 12.679 1.00 90.56 630 GLY A CA 1
ATOM 4874 C C . GLY A 1 630 ? -5.964 -27.008 12.936 1.00 90.56 630 GLY A C 1
ATOM 4875 O O . GLY A 1 630 ? -4.771 -26.953 12.651 1.00 90.56 630 GLY A O 1
ATOM 4876 N N . PHE A 1 631 ? -6.615 -25.998 13.520 1.00 94.12 631 PHE A N 1
ATOM 4877 C CA . PHE A 1 631 ? -6.033 -24.689 13.851 1.00 94.12 631 PHE A CA 1
ATOM 4878 C C . PHE A 1 631 ? -5.695 -24.557 15.350 1.00 94.12 631 PHE A C 1
ATOM 4880 O O . PHE A 1 631 ? -5.402 -23.464 15.838 1.00 94.12 631 PHE A O 1
ATOM 4887 N N . ALA A 1 632 ? -5.768 -25.655 16.114 1.00 94.44 632 ALA A N 1
ATOM 4888 C CA . ALA A 1 632 ? -5.438 -25.660 17.538 1.00 94.44 632 ALA A CA 1
ATOM 4889 C C . ALA A 1 632 ? -3.985 -25.209 17.745 1.00 94.44 632 ALA A C 1
ATOM 4891 O O . ALA A 1 632 ? -3.097 -25.617 16.989 1.00 94.44 632 ALA A O 1
ATOM 4892 N N . VAL A 1 633 ? -3.735 -24.363 18.750 1.00 95.00 633 VAL A N 1
ATOM 4893 C CA . VAL A 1 633 ? -2.398 -23.800 19.034 1.00 95.00 633 VAL A CA 1
ATOM 4894 C C . VAL A 1 633 ? -1.800 -23.100 17.798 1.00 95.00 633 VAL A C 1
ATOM 4896 O O . VAL A 1 633 ? -0.601 -23.169 17.532 1.00 95.00 633 VAL A O 1
ATOM 4899 N N . LEU A 1 634 ? -2.660 -22.466 16.992 1.00 92.75 634 LEU A N 1
ATOM 4900 C CA . LEU A 1 634 ? -2.298 -21.766 15.755 1.00 92.75 634 LEU A CA 1
ATOM 4901 C C . LEU A 1 634 ? -1.525 -22.627 14.736 1.00 92.75 634 LEU A C 1
ATOM 4903 O O . LEU A 1 634 ? -0.692 -22.123 13.976 1.00 92.75 634 LEU A O 1
ATOM 4907 N N . ARG A 1 635 ? -1.787 -23.941 14.702 1.00 90.56 635 ARG A N 1
ATOM 4908 C CA . ARG A 1 635 ? -1.082 -24.893 13.829 1.00 90.56 635 ARG A CA 1
ATOM 4909 C C . ARG A 1 635 ? -1.161 -24.537 12.340 1.00 90.56 635 ARG A C 1
ATOM 4911 O O . ARG A 1 635 ? -0.211 -24.840 11.621 1.00 90.56 635 ARG A O 1
ATOM 4918 N N . GLN A 1 636 ? -2.221 -23.862 11.900 1.00 89.38 636 GLN A N 1
ATOM 4919 C CA . GLN A 1 636 ? -2.407 -23.395 10.523 1.00 89.38 636 GLN A CA 1
ATOM 4920 C C . GLN A 1 636 ? -1.310 -22.451 10.044 1.00 89.38 636 GLN A C 1
ATOM 4922 O O . GLN A 1 636 ? -0.983 -22.450 8.871 1.00 89.38 636 GLN A O 1
ATOM 4927 N N . LEU A 1 637 ? -0.663 -21.698 10.940 1.00 88.00 637 LEU A N 1
ATOM 4928 C CA . LEU A 1 637 ? 0.403 -20.769 10.546 1.00 88.00 637 LEU A CA 1
ATOM 4929 C C . LEU A 1 637 ? 1.668 -21.484 10.037 1.00 88.00 637 LEU A C 1
ATOM 4931 O O . LEU A 1 637 ? 2.544 -20.850 9.439 1.00 88.00 637 LEU A O 1
ATOM 4935 N N . ARG A 1 638 ? 1.775 -22.801 10.280 1.00 83.50 638 ARG A N 1
ATOM 4936 C CA . ARG A 1 638 ? 2.826 -23.655 9.708 1.00 83.50 638 ARG A CA 1
ATOM 4937 C C . ARG A 1 638 ? 2.638 -23.864 8.209 1.00 83.50 638 ARG A C 1
ATOM 4939 O O . ARG A 1 638 ? 3.630 -24.081 7.522 1.00 83.50 638 ARG A O 1
ATOM 4946 N N . ASP A 1 639 ? 1.399 -23.805 7.738 1.00 79.38 639 ASP A N 1
ATOM 4947 C CA . ASP A 1 639 ? 1.046 -23.905 6.332 1.00 79.38 639 ASP A CA 1
ATOM 4948 C C . ASP A 1 639 ? 1.065 -22.494 5.711 1.00 79.38 639 ASP A C 1
ATOM 4950 O O . ASP A 1 639 ? 0.361 -21.608 6.208 1.00 79.38 639 ASP A O 1
ATOM 4954 N N . PRO A 1 640 ? 1.904 -22.224 4.692 1.00 73.25 640 PRO A N 1
ATOM 4955 C CA . PRO A 1 640 ? 1.952 -20.915 4.049 1.00 73.25 640 PRO A CA 1
ATOM 4956 C C . PRO A 1 640 ? 0.602 -20.489 3.454 1.00 73.25 640 PRO A C 1
ATOM 4958 O O . PRO A 1 640 ? 0.280 -19.303 3.542 1.00 73.25 640 PRO A O 1
ATOM 4961 N N . ASP A 1 641 ? -0.215 -21.428 2.970 1.00 74.19 641 ASP A N 1
ATOM 4962 C CA . ASP A 1 641 ? -1.491 -21.131 2.303 1.00 74.19 641 ASP A CA 1
ATOM 4963 C C . ASP A 1 641 ? -2.577 -20.671 3.289 1.00 74.19 641 ASP A C 1
ATOM 4965 O O . ASP A 1 641 ? -3.541 -20.012 2.911 1.00 74.19 641 ASP A O 1
ATOM 4969 N N . GLN A 1 642 ? -2.413 -20.968 4.582 1.00 80.81 642 GLN A N 1
ATOM 4970 C CA . GLN A 1 642 ? -3.375 -20.614 5.637 1.00 80.81 642 GLN A CA 1
ATOM 4971 C C . GLN A 1 642 ? -2.947 -19.395 6.467 1.00 80.81 642 GLN A C 1
ATOM 4973 O O . GLN A 1 642 ? -3.539 -19.093 7.514 1.00 80.81 642 GLN A O 1
ATOM 4978 N N . ARG A 1 643 ? -1.912 -18.670 6.026 1.00 82.69 643 ARG A N 1
ATOM 4979 C CA . ARG A 1 643 ? -1.453 -17.430 6.678 1.00 82.69 643 ARG A CA 1
ATOM 4980 C C . ARG A 1 643 ? -2.372 -16.245 6.417 1.00 82.69 643 ARG A C 1
ATOM 4982 O O . ARG A 1 643 ? -2.373 -15.319 7.225 1.00 82.69 643 ARG A O 1
ATOM 4989 N N . ILE A 1 644 ? -3.151 -16.286 5.345 1.00 84.25 644 ILE A N 1
ATOM 4990 C CA . ILE A 1 644 ? -4.140 -15.267 5.003 1.00 84.25 644 ILE A CA 1
ATOM 4991 C C . ILE A 1 644 ? -5.526 -15.873 5.208 1.00 84.25 644 ILE A C 1
ATOM 4993 O O . ILE A 1 644 ? -5.809 -16.983 4.760 1.00 84.25 644 ILE A O 1
ATOM 4997 N N . TYR A 1 645 ? -6.377 -15.150 5.924 1.00 84.88 645 TYR A N 1
ATOM 4998 C CA . TYR A 1 645 ? -7.779 -15.476 6.095 1.00 84.88 645 TYR A CA 1
ATOM 4999 C C . TYR A 1 645 ? -8.586 -14.663 5.085 1.00 84.88 645 TYR A C 1
ATOM 5001 O O . TYR A 1 645 ? -8.644 -13.436 5.172 1.00 84.88 645 TYR A O 1
ATOM 5009 N N . VAL A 1 646 ? -9.174 -15.369 4.121 1.00 82.81 646 VAL A N 1
ATOM 5010 C CA . VAL A 1 646 ? -9.902 -14.791 2.987 1.00 82.81 646 VAL A CA 1
ATOM 5011 C C . VAL A 1 646 ? -11.391 -14.753 3.304 1.00 82.81 646 VAL A C 1
ATOM 5013 O O . VAL A 1 646 ? -11.989 -15.765 3.687 1.00 82.81 646 VAL A O 1
ATOM 5016 N N . THR A 1 647 ? -12.007 -13.586 3.128 1.00 79.31 647 THR A N 1
ATOM 5017 C CA . THR A 1 647 ? -13.455 -13.407 3.285 1.00 79.31 647 THR A CA 1
ATOM 5018 C C . THR A 1 647 ? -14.009 -12.452 2.230 1.00 79.31 647 THR A C 1
ATOM 5020 O O . THR A 1 647 ? -13.284 -11.578 1.764 1.00 79.31 647 THR A O 1
ATOM 5023 N N . PRO A 1 648 ? -15.322 -12.489 1.942 1.00 73.56 648 PRO A N 1
ATOM 5024 C CA . PRO A 1 648 ? -15.973 -11.492 1.086 1.00 73.56 648 PRO A CA 1
ATOM 5025 C C . PRO A 1 648 ? -15.851 -10.047 1.600 1.00 73.56 648 PRO A C 1
ATOM 5027 O O . PRO A 1 648 ? -16.149 -9.095 0.879 1.00 73.56 648 PRO A O 1
ATOM 5030 N N . ARG A 1 649 ? -15.464 -9.863 2.871 1.00 77.31 649 ARG A N 1
ATOM 5031 C CA . ARG A 1 649 ? -15.277 -8.546 3.491 1.00 77.31 649 ARG A CA 1
ATOM 5032 C C . ARG A 1 649 ? -13.875 -8.000 3.214 1.00 77.31 649 ARG A C 1
ATOM 5034 O O . ARG A 1 649 ? -13.749 -6.824 2.883 1.00 77.31 649 ARG A O 1
ATOM 5041 N N . GLY A 1 650 ? -12.863 -8.861 3.211 1.00 74.31 650 GLY A N 1
ATOM 5042 C CA . GLY A 1 650 ? -11.479 -8.542 2.867 1.00 74.31 650 GLY A CA 1
ATOM 5043 C C . GLY A 1 650 ? -10.518 -9.665 3.256 1.00 74.31 650 GLY A C 1
ATOM 5044 O O . GLY A 1 650 ? -10.910 -10.615 3.948 1.00 74.31 650 GLY A O 1
ATOM 5045 N N . ASP A 1 651 ? -9.265 -9.512 2.832 1.00 84.06 651 ASP A N 1
ATOM 5046 C CA . ASP A 1 651 ? -8.174 -10.446 3.101 1.00 84.06 651 ASP A CA 1
ATOM 5047 C C . ASP A 1 651 ? -7.315 -9.919 4.246 1.00 84.06 651 ASP A C 1
ATOM 5049 O O . ASP A 1 651 ? -6.793 -8.806 4.198 1.00 84.06 651 ASP A O 1
ATOM 5053 N N . ILE A 1 652 ? -7.169 -10.716 5.301 1.00 86.25 652 ILE A N 1
ATOM 5054 C CA . ILE A 1 652 ? -6.438 -10.313 6.506 1.00 86.25 652 ILE A CA 1
ATOM 5055 C C . ILE A 1 652 ? -5.473 -11.397 6.949 1.00 86.25 652 ILE A C 1
ATOM 5057 O O . ILE A 1 652 ? -5.711 -12.589 6.776 1.00 86.25 652 ILE A O 1
ATOM 5061 N N . LEU A 1 653 ? -4.380 -10.997 7.595 1.00 88.44 653 LEU A N 1
ATOM 5062 C CA . LEU A 1 653 ? -3.454 -11.950 8.196 1.00 88.44 653 LEU A CA 1
ATOM 5063 C C . LEU A 1 653 ? -4.192 -12.804 9.243 1.00 88.44 653 LEU A C 1
ATOM 5065 O O . LEU A 1 653 ? -4.788 -12.268 10.181 1.00 88.44 653 LEU A O 1
ATOM 5069 N N . SER A 1 654 ? -4.090 -14.131 9.145 1.00 90.06 654 SER A N 1
ATOM 5070 C CA . SER A 1 654 ? -4.763 -15.085 10.043 1.00 90.06 654 SER A CA 1
ATOM 5071 C C . SER A 1 654 ? -4.450 -14.837 11.525 1.00 90.06 654 SER A C 1
ATOM 5073 O O . SER A 1 654 ? -5.278 -15.108 12.391 1.00 90.06 654 SER A O 1
ATOM 5075 N N . VAL A 1 655 ? -3.269 -14.288 11.837 1.00 91.19 655 VAL A N 1
ATOM 5076 C CA . VAL A 1 655 ? -2.887 -13.882 13.203 1.00 91.19 655 VAL A CA 1
ATOM 5077 C C . VAL A 1 655 ? -3.695 -12.675 13.688 1.00 91.19 655 VAL A C 1
ATOM 5079 O O . VAL A 1 655 ? -4.134 -12.659 14.834 1.00 91.19 655 VAL A O 1
ATOM 5082 N N . MET A 1 656 ? -3.933 -11.681 12.829 1.00 90.81 656 MET A N 1
ATOM 5083 C CA . MET A 1 656 ? -4.761 -10.520 13.175 1.00 90.81 656 MET A CA 1
ATOM 5084 C C . MET A 1 656 ? -6.224 -10.925 13.326 1.00 90.81 656 MET A C 1
ATOM 5086 O O . MET A 1 656 ? -6.872 -10.529 14.293 1.00 90.81 656 MET A O 1
ATOM 5090 N N . HIS A 1 657 ? -6.714 -11.797 12.439 1.00 92.69 657 HIS A N 1
ATOM 5091 C CA . HIS A 1 657 ? -8.038 -12.399 12.574 1.00 92.69 657 HIS A CA 1
ATOM 5092 C C . HIS A 1 657 ? -8.187 -13.148 13.910 1.00 92.69 657 HIS A C 1
ATOM 5094 O O . HIS A 1 657 ? -9.190 -12.977 14.606 1.00 92.69 657 HIS A O 1
ATOM 5100 N N . PHE A 1 658 ? -7.173 -13.926 14.307 1.00 94.88 658 PHE A N 1
ATOM 5101 C CA . PHE A 1 658 ? -7.123 -14.597 15.607 1.00 94.88 658 PHE A CA 1
ATOM 5102 C C . PHE A 1 658 ? -7.204 -13.613 16.780 1.00 94.88 658 PHE A C 1
ATOM 5104 O O . PHE A 1 658 ? -8.014 -13.830 17.683 1.00 94.88 658 PHE A O 1
ATOM 5111 N N . LEU A 1 659 ? -6.403 -12.543 16.774 1.00 94.69 659 LEU A N 1
ATOM 5112 C CA . LEU A 1 659 ? -6.375 -11.557 17.860 1.00 94.69 659 LEU A CA 1
ATOM 5113 C C . LEU A 1 659 ? -7.706 -10.807 17.984 1.00 94.69 659 LEU A C 1
ATOM 5115 O O . LEU A 1 659 ? -8.289 -10.769 19.068 1.00 94.69 659 LEU A O 1
ATOM 5119 N N . PHE A 1 660 ? -8.211 -10.264 16.875 1.00 95.38 660 PHE A N 1
ATOM 5120 C CA . PHE A 1 660 ? -9.440 -9.473 16.854 1.00 95.38 660 PHE A CA 1
ATOM 5121 C C . PHE A 1 660 ? -10.654 -10.292 17.315 1.00 95.38 660 PHE A C 1
ATOM 5123 O O . PHE A 1 660 ? -11.368 -9.895 18.235 1.00 95.38 660 PHE A O 1
ATOM 5130 N N . ASN A 1 661 ? -10.853 -11.488 16.752 1.00 94.56 661 ASN A N 1
ATOM 5131 C CA . ASN A 1 661 ? -11.985 -12.341 17.123 1.00 94.56 661 ASN A CA 1
ATOM 5132 C C . ASN A 1 661 ? -11.841 -12.965 18.519 1.00 94.56 661 ASN A C 1
ATOM 5134 O O . ASN A 1 661 ? -12.845 -13.229 19.180 1.00 94.56 661 ASN A O 1
ATOM 5138 N N . GLY A 1 662 ? -10.611 -13.160 19.002 1.00 95.31 662 GLY A N 1
ATOM 5139 C CA . GLY A 1 662 ? -10.373 -13.551 20.391 1.00 95.31 662 GLY A CA 1
ATOM 5140 C C . GLY A 1 662 ? -10.889 -12.501 21.372 1.00 95.31 662 GLY A C 1
ATOM 5141 O O . GLY A 1 662 ? -11.524 -12.842 22.371 1.00 95.31 662 GLY A O 1
ATOM 5142 N N . LEU A 1 663 ? -10.703 -11.217 21.055 1.00 95.12 663 LEU A N 1
ATOM 5143 C CA . LEU A 1 663 ? -11.270 -10.128 21.847 1.00 95.12 663 LEU A CA 1
ATOM 5144 C C . LEU A 1 663 ? -12.798 -10.046 21.733 1.00 95.12 663 LEU A C 1
ATOM 5146 O O . LEU A 1 663 ? -13.441 -9.778 22.741 1.00 95.12 663 LEU A O 1
ATOM 5150 N N . LEU A 1 664 ? -13.405 -10.341 20.576 1.00 95.25 664 LEU A N 1
ATOM 5151 C CA . LEU A 1 664 ? -14.874 -10.433 20.449 1.00 95.25 664 LEU A CA 1
ATOM 5152 C C . LEU A 1 664 ? -15.472 -11.477 21.407 1.00 95.25 664 LEU A C 1
ATOM 5154 O O . LEU A 1 664 ? -16.498 -11.241 22.054 1.00 95.25 664 LEU A O 1
ATOM 5158 N N . LYS A 1 665 ? -14.796 -12.618 21.553 1.00 95.56 665 LYS A N 1
ATOM 5159 C CA . LYS A 1 665 ? -15.167 -13.666 22.511 1.00 95.56 665 LYS A CA 1
ATOM 5160 C C . LYS A 1 665 ? -15.025 -13.216 23.962 1.00 95.56 665 LYS A C 1
ATOM 5162 O O . LYS A 1 665 ? -15.899 -13.486 24.794 1.00 95.56 665 LYS A O 1
ATOM 5167 N N . ILE A 1 666 ? -13.946 -12.500 24.269 1.00 95.44 666 ILE A N 1
ATOM 5168 C CA . ILE A 1 666 ? -13.747 -11.885 25.585 1.00 95.44 666 ILE A CA 1
ATOM 5169 C C . ILE A 1 666 ? -14.861 -10.875 25.867 1.00 95.44 666 ILE A C 1
ATOM 5171 O O . ILE A 1 666 ? -15.465 -10.938 26.931 1.00 95.44 666 ILE A O 1
ATOM 5175 N N . VAL A 1 667 ? -15.212 -10.016 24.909 1.00 94.88 667 VAL A N 1
ATOM 5176 C CA . VAL A 1 667 ? -16.317 -9.053 25.032 1.00 94.88 667 VAL A CA 1
ATOM 5177 C C . VAL A 1 667 ? -17.636 -9.763 25.346 1.00 94.88 667 VAL A C 1
ATOM 5179 O O . VAL A 1 667 ? -18.323 -9.368 26.285 1.00 94.88 667 VAL A O 1
ATOM 5182 N N . CYS A 1 668 ? -17.969 -10.855 24.648 1.00 95.31 668 CYS A N 1
ATOM 5183 C CA . CYS A 1 668 ? -19.164 -11.651 24.957 1.00 95.31 668 CYS A CA 1
ATOM 5184 C C . CYS A 1 668 ? -19.171 -12.148 26.410 1.00 95.31 668 CYS A C 1
ATOM 5186 O O . CYS A 1 668 ? -20.188 -12.079 27.102 1.00 95.31 668 CYS A O 1
ATOM 5188 N N . THR A 1 669 ? -18.023 -12.616 26.890 1.00 93.88 669 THR A N 1
ATOM 5189 C CA . THR A 1 669 ? -17.848 -13.115 28.259 1.00 93.88 669 THR A CA 1
ATOM 5190 C C . THR A 1 669 ? -17.998 -11.982 29.281 1.00 93.88 669 THR A C 1
ATOM 5192 O O . THR A 1 669 ? -18.756 -12.096 30.243 1.00 93.88 669 THR A O 1
ATOM 5195 N N . VAL A 1 670 ? -17.333 -10.853 29.043 1.00 92.25 670 VAL A N 1
ATOM 5196 C CA . VAL A 1 670 ? -17.328 -9.672 29.918 1.00 92.25 670 VAL A CA 1
ATOM 5197 C C . VAL A 1 670 ? -18.696 -8.993 29.990 1.00 92.25 670 VAL A C 1
ATOM 5199 O O . VAL A 1 670 ? -19.035 -8.431 31.023 1.00 92.25 670 VAL A O 1
ATOM 5202 N N . ILE A 1 671 ? -19.514 -9.083 28.941 1.00 92.62 671 ILE A N 1
ATOM 5203 C CA . ILE A 1 671 ? -20.920 -8.657 28.988 1.00 92.62 671 ILE A CA 1
ATOM 5204 C C . ILE A 1 671 ? -21.747 -9.597 29.880 1.00 92.62 671 ILE A C 1
ATOM 5206 O O . ILE A 1 671 ? -22.578 -9.146 30.660 1.00 92.62 671 ILE A O 1
ATOM 5210 N N . THR A 1 672 ? -21.529 -10.909 29.768 1.00 93.38 672 THR A N 1
ATOM 5211 C CA . THR A 1 672 ? -22.403 -11.926 30.376 1.00 93.38 672 THR A CA 1
ATOM 5212 C C . THR A 1 672 ? -22.280 -11.979 31.899 1.00 93.38 672 THR A C 1
ATOM 5214 O O . THR A 1 672 ? -23.276 -11.920 32.618 1.00 93.38 672 THR A O 1
ATOM 5217 N N . PHE A 1 673 ? -21.055 -12.151 32.396 1.00 90.25 673 PHE A N 1
ATOM 5218 C CA . PHE A 1 673 ? -20.838 -12.665 33.750 1.00 90.25 673 PHE A CA 1
ATOM 5219 C C . PHE A 1 673 ? -20.902 -11.640 34.880 1.00 90.25 673 PHE A C 1
ATOM 5221 O O . PHE A 1 673 ? -21.466 -11.987 35.915 1.00 90.25 673 PHE A O 1
ATOM 5228 N N . PRO A 1 674 ? -20.400 -10.399 34.735 1.00 85.44 674 PRO A N 1
ATOM 5229 C CA . PRO A 1 674 ? -20.489 -9.416 35.812 1.00 85.44 674 PRO A CA 1
ATOM 5230 C C . PRO A 1 674 ? -21.937 -9.130 36.232 1.00 85.44 674 PRO A C 1
ATOM 5232 O O . PRO A 1 674 ? -22.202 -8.935 37.413 1.00 85.44 674 PRO A O 1
ATOM 5235 N N . GLY A 1 675 ? -22.885 -9.150 35.288 1.00 81.50 675 GLY A N 1
ATOM 5236 C CA . GLY A 1 675 ? -24.298 -8.924 35.587 1.00 81.50 675 GLY A CA 1
ATOM 5237 C C . GLY A 1 675 ? -24.992 -10.114 36.240 1.00 81.50 675 GLY A C 1
ATOM 5238 O O . GLY A 1 675 ? -25.677 -9.939 37.244 1.00 81.50 675 GLY A O 1
ATOM 5239 N N . CYS A 1 676 ? -24.802 -11.333 35.728 1.00 85.62 676 CYS A N 1
ATOM 5240 C CA . CYS A 1 676 ? -25.523 -12.488 36.267 1.00 85.62 676 CYS A CA 1
ATOM 5241 C C . CYS A 1 676 ? -24.965 -12.989 37.609 1.00 85.62 676 CYS A C 1
ATOM 5243 O O . CYS A 1 676 ? -25.721 -13.552 38.398 1.00 85.62 676 CYS A O 1
ATOM 5245 N N . THR A 1 677 ? -23.678 -12.768 37.910 1.00 84.50 677 THR A N 1
ATOM 5246 C CA . THR A 1 677 ? -23.056 -13.204 39.179 1.00 84.50 677 THR A CA 1
ATOM 5247 C C . THR A 1 677 ? -23.077 -12.152 40.281 1.00 84.50 677 THR A C 1
ATOM 5249 O O . THR A 1 677 ? -22.664 -12.443 41.408 1.00 84.50 677 THR A O 1
ATOM 5252 N N . ALA A 1 678 ? -23.579 -10.952 39.985 1.00 81.00 678 ALA A N 1
ATOM 5253 C CA . ALA A 1 678 ? -23.509 -9.813 40.884 1.00 81.00 678 ALA A CA 1
ATOM 5254 C C . ALA A 1 678 ? -24.039 -10.135 42.292 1.00 81.00 678 ALA A C 1
ATOM 5256 O O . ALA A 1 678 ? -25.169 -10.604 42.466 1.00 81.00 678 ALA A O 1
ATOM 5257 N N . GLU A 1 679 ? -23.193 -9.853 43.288 1.00 73.19 679 GLU A N 1
ATOM 5258 C CA . GLU A 1 679 ? -23.466 -9.923 44.734 1.00 73.19 679 GLU A CA 1
ATOM 5259 C C . GLU A 1 679 ? -23.760 -11.322 45.309 1.00 73.19 679 GLU A C 1
ATOM 5261 O O . GLU A 1 679 ? -23.983 -11.438 46.511 1.00 73.19 679 GLU A O 1
ATOM 5266 N N . ARG A 1 680 ? -23.770 -12.391 44.496 1.00 78.12 680 ARG A N 1
ATOM 5267 C CA . ARG A 1 680 ? -24.179 -13.736 44.963 1.00 78.12 680 ARG A CA 1
ATOM 5268 C C . ARG A 1 680 ? -23.474 -14.927 44.315 1.00 78.12 680 ARG A C 1
ATOM 5270 O O . ARG A 1 680 ? -23.618 -16.051 44.796 1.00 78.12 680 ARG A O 1
ATOM 5277 N N . GLY A 1 681 ? -22.754 -14.720 43.214 1.00 78.38 681 GLY A N 1
ATOM 5278 C CA . GLY A 1 681 ? -22.042 -15.781 42.504 1.00 78.38 681 GLY A CA 1
ATOM 5279 C C . GLY A 1 681 ? -20.626 -16.010 43.036 1.00 78.38 681 GLY A C 1
ATOM 5280 O O . GLY A 1 681 ? -19.921 -15.065 43.381 1.00 78.38 681 GLY A O 1
ATOM 5281 N N . ARG A 1 682 ? -20.183 -17.271 43.057 1.00 80.50 682 ARG A N 1
ATOM 5282 C CA . ARG A 1 682 ? -18.797 -17.649 43.389 1.00 80.50 682 ARG A CA 1
ATOM 5283 C C . ARG A 1 682 ? -17.891 -17.603 42.153 1.00 80.50 682 ARG A C 1
ATOM 5285 O O . ARG A 1 682 ? -18.294 -18.020 41.069 1.00 80.50 682 ARG A O 1
ATOM 5292 N N . ILE A 1 683 ? -16.639 -17.167 42.328 1.00 79.06 683 ILE A N 1
ATOM 5293 C CA . ILE A 1 683 ? -15.693 -16.936 41.216 1.00 79.06 683 ILE A CA 1
ATOM 5294 C C . ILE A 1 683 ? -15.183 -18.242 40.596 1.00 79.06 683 ILE A C 1
ATOM 5296 O O . ILE A 1 683 ? -15.249 -18.389 39.378 1.00 79.06 683 ILE A O 1
ATOM 5300 N N . ILE A 1 684 ? -14.693 -19.203 41.393 1.00 83.25 684 ILE A N 1
ATOM 5301 C CA . ILE A 1 684 ? -14.124 -20.455 40.849 1.00 83.25 684 ILE A CA 1
ATOM 5302 C C . ILE A 1 684 ? -15.149 -21.229 39.997 1.00 83.25 684 ILE A C 1
ATOM 5304 O O . ILE A 1 684 ? -14.828 -21.565 38.852 1.00 83.25 684 ILE A O 1
ATOM 5308 N N . PRO A 1 685 ? -16.383 -21.502 40.481 1.00 87.50 685 PRO A N 1
ATOM 5309 C CA . PRO A 1 685 ? -17.383 -22.204 39.677 1.00 87.50 685 PRO A CA 1
ATOM 5310 C C . PRO A 1 685 ? -17.773 -21.424 38.419 1.00 87.50 685 PRO A C 1
ATOM 5312 O O . PRO A 1 685 ? -17.988 -22.029 37.371 1.00 87.50 685 PRO A O 1
ATOM 5315 N N . MET A 1 686 ? -17.799 -20.088 38.498 1.00 87.62 686 MET A N 1
ATOM 5316 C CA . MET A 1 686 ? -18.018 -19.226 37.339 1.00 87.62 686 MET A CA 1
ATOM 5317 C C . MET A 1 686 ? -16.902 -19.399 36.302 1.00 87.62 686 MET A C 1
ATOM 5319 O O . MET A 1 686 ? -17.220 -19.594 35.137 1.00 87.62 686 MET A O 1
ATOM 5323 N N . ILE A 1 687 ? -15.619 -19.382 36.683 1.00 87.88 687 ILE A N 1
ATOM 5324 C CA . ILE A 1 687 ? -14.497 -19.571 35.740 1.00 87.88 687 ILE A CA 1
ATOM 5325 C C . ILE A 1 687 ? -14.590 -20.935 35.044 1.00 87.88 687 ILE A C 1
ATOM 5327 O O . ILE A 1 687 ? -14.427 -21.016 33.825 1.00 87.88 687 ILE A O 1
ATOM 5331 N N . LEU A 1 688 ? -14.898 -22.000 35.793 1.00 89.62 688 LEU A N 1
ATOM 5332 C CA . LEU A 1 688 ? -15.101 -23.328 35.211 1.00 89.62 688 LEU A CA 1
ATOM 5333 C C . LEU A 1 688 ? -16.283 -23.337 34.234 1.00 89.62 688 LEU A C 1
ATOM 5335 O O . LEU A 1 688 ? -16.161 -23.851 33.121 1.00 89.62 688 LEU A O 1
ATOM 5339 N N . PHE A 1 689 ? -17.412 -22.743 34.631 1.00 93.19 689 PHE A N 1
ATOM 5340 C CA . PHE A 1 689 ? -18.576 -22.613 33.763 1.00 93.19 689 PHE A CA 1
ATOM 5341 C C . PHE A 1 689 ? -18.229 -21.854 32.487 1.00 93.19 689 PHE A C 1
ATOM 5343 O O . PHE A 1 689 ? -18.528 -22.346 31.407 1.00 93.19 689 PHE A O 1
ATOM 5350 N N . VAL A 1 690 ? -17.557 -20.706 32.597 1.00 93.12 690 VAL A N 1
ATOM 5351 C CA . VAL A 1 690 ? -17.129 -19.877 31.465 1.00 93.12 690 VAL A CA 1
ATOM 5352 C C . VAL A 1 690 ? -16.277 -20.689 30.492 1.00 93.12 690 VAL A C 1
ATOM 5354 O O . VAL A 1 690 ? -16.507 -20.623 29.288 1.00 93.12 690 VAL A O 1
ATOM 5357 N N . PHE A 1 691 ? -15.335 -21.493 30.990 1.00 91.19 691 PHE A N 1
ATOM 5358 C CA . PHE A 1 691 ? -14.488 -22.347 30.156 1.00 91.19 691 PHE A CA 1
ATOM 5359 C C . PHE A 1 691 ? -15.297 -23.420 29.408 1.00 91.19 691 PHE A C 1
ATOM 5361 O O . PHE A 1 691 ? -15.146 -23.588 28.199 1.00 91.19 691 PHE A O 1
ATOM 5368 N N . CYS A 1 692 ? -16.219 -24.115 30.081 1.00 93.75 692 CYS A N 1
ATOM 5369 C CA . CYS A 1 692 ? -17.078 -25.113 29.430 1.00 93.75 692 CYS A CA 1
ATOM 5370 C C . CYS A 1 692 ? -18.083 -24.481 28.454 1.00 93.75 692 CYS A C 1
ATOM 5372 O O . CYS A 1 692 ? -18.273 -24.966 27.337 1.00 93.75 692 CYS A O 1
ATOM 5374 N N . TRP A 1 693 ? -18.711 -23.381 28.863 1.00 95.75 693 TRP A N 1
ATOM 5375 C CA . TRP A 1 693 ? -19.647 -22.592 28.067 1.00 95.75 693 TRP A CA 1
ATOM 5376 C C . TRP A 1 693 ? -18.982 -22.045 26.805 1.00 95.75 693 TRP A C 1
ATOM 5378 O O . TRP A 1 693 ? -19.549 -22.101 25.717 1.00 95.75 693 TRP A O 1
ATOM 5388 N N . SER A 1 694 ? -17.740 -21.594 26.929 1.00 94.62 694 SER A N 1
ATOM 5389 C CA . SER A 1 694 ? -16.925 -21.127 25.819 1.00 94.62 694 SER A CA 1
ATOM 5390 C C . SER A 1 694 ? -16.797 -22.191 24.717 1.00 94.62 694 SER A C 1
ATOM 5392 O O . SER A 1 694 ? -16.973 -21.894 23.533 1.00 94.62 694 SER A O 1
ATOM 5394 N N . VAL A 1 695 ? -16.565 -23.450 25.100 1.00 93.94 695 VAL A N 1
ATOM 5395 C CA . VAL A 1 695 ? -16.397 -24.570 24.162 1.00 93.94 695 VAL A CA 1
ATOM 5396 C C . VAL A 1 695 ? -17.720 -25.058 23.577 1.00 93.94 695 VAL A C 1
ATOM 5398 O O . VAL A 1 695 ? -17.773 -25.380 22.393 1.00 93.94 695 VAL A O 1
ATOM 5401 N N . ILE A 1 696 ? -18.775 -25.132 24.389 1.00 95.25 696 ILE A N 1
ATOM 5402 C CA . ILE A 1 696 ? -20.030 -25.817 24.033 1.00 95.25 696 ILE A CA 1
ATOM 5403 C C . ILE A 1 696 ? -21.098 -24.850 23.510 1.00 95.25 696 ILE A C 1
ATOM 5405 O O . ILE A 1 696 ? -21.950 -25.243 22.714 1.00 95.25 696 ILE A O 1
ATOM 5409 N N . VAL A 1 697 ? -21.070 -23.590 23.934 1.00 96.56 697 VAL A N 1
ATOM 5410 C CA . VAL A 1 697 ? -22.069 -22.582 23.562 1.00 96.56 697 VAL A CA 1
ATOM 5411 C C . VAL A 1 697 ? -21.481 -21.578 22.583 1.00 96.56 697 VAL A C 1
ATOM 5413 O O . VAL A 1 697 ? -21.962 -21.484 21.457 1.00 96.56 697 VAL A O 1
ATOM 5416 N N . TYR A 1 698 ? -20.422 -20.865 22.973 1.00 96.62 698 TYR A N 1
ATOM 5417 C CA . TYR A 1 698 ? -19.892 -19.775 22.151 1.00 96.62 698 TYR A CA 1
ATOM 5418 C C . TYR A 1 698 ? -19.265 -20.274 20.842 1.00 96.62 698 TYR A C 1
ATOM 5420 O O . TYR A 1 698 ? -19.599 -19.758 19.772 1.00 96.62 698 TYR A O 1
ATOM 5428 N N . ASN A 1 699 ? -18.386 -21.285 20.903 1.00 96.25 699 ASN A N 1
ATOM 5429 C CA . ASN A 1 699 ? -17.681 -21.758 19.707 1.00 96.25 699 ASN A CA 1
ATOM 5430 C C . ASN A 1 699 ? -18.632 -22.325 18.630 1.00 96.25 699 ASN A C 1
ATOM 5432 O O . ASN A 1 699 ? -18.484 -21.933 17.472 1.00 96.25 699 ASN A O 1
ATOM 5436 N N . PRO A 1 700 ? -19.630 -23.181 18.953 1.00 96.19 700 PRO A N 1
ATOM 5437 C CA . PRO A 1 700 ? -20.569 -23.679 17.949 1.00 96.19 700 PRO A CA 1
ATOM 5438 C C . PRO A 1 700 ? -21.425 -22.570 17.352 1.00 96.19 700 PRO A C 1
ATOM 5440 O O . PRO A 1 700 ? -21.535 -22.497 16.135 1.00 96.19 700 PRO A O 1
ATOM 5443 N N . VAL A 1 701 ? -21.970 -21.665 18.176 1.00 96.88 701 VAL A N 1
ATOM 5444 C CA . VAL A 1 701 ? -22.768 -20.545 17.655 1.00 96.88 701 VAL A CA 1
ATOM 5445 C C . VAL A 1 701 ? -21.923 -19.698 16.707 1.00 96.88 701 VAL A C 1
ATOM 5447 O O . VAL A 1 701 ? -22.330 -19.464 15.576 1.00 96.88 701 VAL A O 1
ATOM 5450 N N . THR A 1 702 ? -20.703 -19.336 17.103 1.00 96.38 702 THR A N 1
ATOM 5451 C CA . THR A 1 702 ? -19.778 -18.592 16.235 1.00 96.38 702 THR A CA 1
ATOM 5452 C C . THR A 1 702 ? -19.505 -19.328 14.920 1.00 96.38 702 THR A C 1
ATOM 5454 O O . THR A 1 702 ? -19.541 -18.714 13.854 1.00 96.38 702 THR A O 1
ATOM 5457 N N . TYR A 1 703 ? -19.301 -20.649 14.967 1.00 95.50 703 TYR A N 1
ATOM 5458 C CA . TYR A 1 703 ? -19.124 -21.467 13.766 1.00 95.50 703 TYR A CA 1
ATOM 5459 C C . TYR A 1 703 ? -20.342 -21.400 12.835 1.00 95.50 703 TYR A C 1
ATOM 5461 O O . TYR A 1 703 ? -20.182 -21.350 11.620 1.00 95.50 703 TYR A O 1
ATOM 5469 N N . TRP A 1 704 ? -21.567 -21.383 13.368 1.00 95.38 704 TRP A N 1
ATOM 5470 C CA . TRP A 1 704 ? -22.780 -21.388 12.543 1.00 95.38 704 TRP A CA 1
ATOM 5471 C C . TRP A 1 704 ? -22.905 -20.155 11.658 1.00 95.38 704 TRP A C 1
ATOM 5473 O O . TRP A 1 704 ? -23.386 -20.295 10.535 1.00 95.38 704 TRP A O 1
ATOM 5483 N N . TYR A 1 705 ? -22.473 -18.994 12.155 1.00 93.56 705 TYR A N 1
ATOM 5484 C CA . TYR A 1 705 ? -22.634 -17.703 11.486 1.00 93.56 705 TYR A CA 1
ATOM 5485 C C . TYR A 1 705 ? -21.377 -17.227 10.758 1.00 93.56 705 TYR A C 1
ATOM 5487 O O . TYR A 1 705 ? -21.480 -16.698 9.655 1.00 93.56 705 TYR A O 1
ATOM 5495 N N . TRP A 1 706 ? -20.199 -17.371 11.370 1.00 92.38 706 TRP A N 1
ATOM 5496 C CA . TRP A 1 706 ? -18.964 -16.731 10.894 1.00 92.38 706 TRP A CA 1
ATOM 5497 C C . TRP A 1 706 ? -17.986 -17.688 10.211 1.00 92.38 706 TRP A C 1
ATOM 5499 O O . TRP A 1 706 ? -17.000 -17.237 9.630 1.00 92.38 706 TRP A O 1
ATOM 5509 N N . ASN A 1 707 ? -18.259 -18.996 10.226 1.00 92.38 707 ASN A N 1
ATOM 5510 C CA . ASN A 1 707 ? -17.527 -19.956 9.405 1.00 92.38 707 ASN A CA 1
ATOM 5511 C C . ASN A 1 707 ? -18.196 -20.117 8.035 1.00 92.38 707 ASN A C 1
ATOM 5513 O O . ASN A 1 707 ? -19.422 -20.161 7.938 1.00 92.38 707 ASN A O 1
ATOM 5517 N N . GLN A 1 708 ? -17.407 -20.301 6.978 1.00 88.81 708 GLN A N 1
ATOM 5518 C CA . GLN A 1 708 ? -17.925 -20.526 5.622 1.00 88.81 708 GLN A CA 1
ATOM 5519 C C . GLN A 1 708 ? -18.774 -21.811 5.524 1.00 88.81 708 GLN A C 1
ATOM 5521 O O . GLN A 1 708 ? -19.755 -21.873 4.789 1.00 88.81 708 GLN A O 1
ATOM 5526 N N . ASN A 1 709 ? -18.433 -22.833 6.319 1.00 89.75 709 ASN A N 1
ATOM 5527 C CA . ASN A 1 709 ? -19.141 -24.116 6.378 1.00 89.75 709 ASN A CA 1
ATOM 5528 C C . ASN A 1 709 ? -20.286 -24.141 7.409 1.00 89.75 709 ASN A C 1
ATOM 5530 O O . ASN A 1 709 ? -20.944 -25.175 7.583 1.00 89.75 709 ASN A O 1
ATOM 5534 N N . GLY A 1 710 ? -20.518 -23.027 8.109 1.00 92.50 710 GLY A N 1
ATOM 5535 C CA . GLY A 1 710 ? -21.601 -22.872 9.072 1.00 92.50 710 GLY A CA 1
ATOM 5536 C C . GLY A 1 710 ? -22.968 -22.950 8.397 1.00 92.50 710 GLY A C 1
ATOM 5537 O O . GLY A 1 710 ? -23.191 -22.387 7.329 1.00 92.50 710 GLY A O 1
ATOM 5538 N N . TRP A 1 711 ? -23.917 -23.656 9.008 1.00 93.31 711 TRP A N 1
ATOM 5539 C CA . TRP A 1 711 ? -25.238 -23.861 8.405 1.00 93.31 711 TRP A CA 1
ATOM 5540 C C . TRP A 1 711 ? -26.129 -22.603 8.348 1.00 93.31 711 TRP A C 1
ATOM 5542 O O . TRP A 1 711 ? -27.087 -22.612 7.577 1.00 93.31 711 TRP A O 1
ATOM 5552 N N . LEU A 1 712 ? -25.813 -21.553 9.121 1.00 93.31 712 LEU A N 1
ATOM 5553 C CA . LEU A 1 712 ? -26.475 -20.235 9.100 1.00 93.31 712 LEU A CA 1
ATOM 5554 C C . LEU A 1 712 ? -25.631 -19.152 8.410 1.00 93.31 712 LEU A C 1
ATOM 5556 O O . LEU A 1 712 ? -26.020 -17.984 8.379 1.00 93.31 712 LEU A O 1
ATOM 5560 N N . SER A 1 713 ? -24.469 -19.530 7.877 1.00 90.50 713 SER A N 1
ATOM 5561 C CA . SER A 1 713 ? -23.527 -18.610 7.259 1.00 90.50 713 SER A CA 1
ATOM 5562 C C . SER A 1 713 ? -24.096 -18.042 5.967 1.00 90.50 713 SER A C 1
ATOM 5564 O O . SER A 1 713 ? -24.683 -18.768 5.158 1.00 90.50 713 SER A O 1
ATOM 5566 N N . THR A 1 714 ? -23.867 -16.749 5.736 1.00 84.62 714 THR A N 1
ATOM 5567 C CA . THR A 1 714 ? -24.239 -16.101 4.473 1.00 84.62 714 THR A CA 1
ATOM 5568 C C . THR A 1 714 ? -23.473 -16.679 3.284 1.00 84.62 714 THR A C 1
ATOM 5570 O O . THR A 1 714 ? -23.993 -16.666 2.179 1.00 84.62 714 THR A O 1
ATOM 5573 N N . GLN A 1 715 ? -22.285 -17.247 3.509 1.00 81.00 715 GLN A N 1
ATOM 5574 C CA . GLN A 1 715 ? -21.415 -17.780 2.452 1.00 81.00 715 GLN A CA 1
ATOM 5575 C C . GLN A 1 715 ? -21.814 -19.183 1.976 1.00 81.00 715 GLN A C 1
ATOM 5577 O O . GLN A 1 715 ? -21.505 -19.569 0.854 1.00 81.00 715 GLN A O 1
ATOM 5582 N N . LEU A 1 716 ? -22.514 -19.963 2.808 1.00 82.00 716 LEU A N 1
ATOM 5583 C CA . LEU A 1 716 ? -23.026 -21.277 2.402 1.00 82.00 716 LEU A CA 1
ATOM 5584 C C . LEU A 1 716 ? -24.265 -21.156 1.488 1.00 82.00 716 LEU A C 1
ATOM 5586 O O . LEU A 1 716 ? -24.654 -22.142 0.861 1.00 82.00 716 LEU A O 1
ATOM 5590 N N . ASP A 1 717 ? -24.901 -19.978 1.471 1.00 75.25 717 ASP A N 1
ATOM 5591 C CA . ASP A 1 717 ? -26.096 -19.615 0.691 1.00 75.25 717 ASP A CA 1
ATOM 5592 C C . ASP A 1 717 ? -27.264 -20.620 0.798 1.00 75.25 717 ASP A C 1
ATOM 5594 O O . ASP A 1 717 ? -27.963 -20.943 -0.160 1.00 75.25 717 ASP A O 1
ATOM 5598 N N . LYS A 1 718 ? -27.472 -21.174 2.002 1.00 79.56 718 LYS A N 1
ATOM 5599 C CA . LYS A 1 718 ? -28.615 -22.064 2.302 1.00 79.56 718 LYS A CA 1
ATOM 5600 C C . LYS A 1 718 ? -29.636 -21.423 3.222 1.00 79.56 718 LYS A C 1
ATOM 5602 O O . LYS A 1 718 ? -30.826 -21.442 2.931 1.00 79.56 718 LYS A O 1
ATOM 5607 N N . LEU A 1 719 ? -29.165 -20.898 4.349 1.00 88.06 719 LEU A N 1
ATOM 5608 C CA . LEU A 1 719 ? -29.958 -20.162 5.330 1.00 88.06 719 LEU A CA 1
ATOM 5609 C C . LEU A 1 719 ? -29.153 -18.918 5.726 1.00 88.06 719 LEU A C 1
ATOM 5611 O O . LEU A 1 719 ? -28.577 -18.901 6.811 1.00 88.06 719 LEU A O 1
ATOM 5615 N N . PRO A 1 720 ? -29.028 -17.926 4.826 1.00 90.62 720 PRO A N 1
ATOM 5616 C CA . PRO A 1 720 ? -28.087 -16.824 4.982 1.00 90.62 720 PRO A CA 1
ATOM 5617 C C . PRO A 1 720 ? -28.571 -15.845 6.056 1.00 90.62 720 PRO A C 1
ATOM 5619 O O . PRO A 1 720 ? -29.274 -14.877 5.759 1.00 90.62 720 PRO A O 1
ATOM 5622 N N . VAL A 1 721 ? -28.213 -16.085 7.318 1.00 94.19 721 VAL A N 1
ATOM 5623 C CA . VAL A 1 721 ? -28.524 -15.159 8.411 1.00 94.19 721 VAL A CA 1
ATOM 5624 C C . VAL A 1 721 ? -27.431 -14.104 8.492 1.00 94.19 721 VAL A C 1
ATOM 5626 O O . VAL A 1 721 ? -26.257 -14.407 8.680 1.00 94.19 721 VAL A O 1
ATOM 5629 N N . MET A 1 722 ? -27.825 -12.843 8.359 1.00 93.69 722 MET A N 1
ATOM 5630 C CA . MET A 1 722 ? -26.913 -11.709 8.397 1.00 93.69 722 MET A CA 1
ATOM 5631 C C . MET A 1 722 ? -26.583 -11.326 9.837 1.00 93.69 722 MET A C 1
ATOM 5633 O O . MET A 1 722 ? -27.458 -10.870 10.577 1.00 93.69 722 MET A O 1
ATOM 5637 N N . ASP A 1 723 ? -25.309 -11.460 10.201 1.00 94.12 723 ASP A N 1
ATOM 5638 C CA . ASP A 1 723 ? -24.753 -10.952 11.453 1.00 94.12 723 ASP A CA 1
ATOM 5639 C C . ASP A 1 723 ? -23.377 -10.315 11.202 1.00 94.12 723 ASP A C 1
ATOM 5641 O O . ASP A 1 723 ? -22.376 -11.003 10.972 1.00 94.12 723 ASP A O 1
ATOM 5645 N N . PHE A 1 724 ? -23.335 -8.979 11.191 1.00 93.44 724 PHE A N 1
ATOM 5646 C CA . PHE A 1 724 ? -22.125 -8.245 10.834 1.00 93.44 724 PHE A CA 1
ATOM 5647 C C . PHE A 1 724 ? -21.050 -8.312 11.927 1.00 93.44 724 PHE A C 1
ATOM 5649 O O . PHE A 1 724 ? -19.938 -8.752 11.641 1.00 93.44 724 PHE A O 1
ATOM 5656 N N . ALA A 1 725 ? -21.388 -7.900 13.154 1.00 93.69 725 ALA A N 1
ATOM 5657 C CA . ALA A 1 725 ? -20.447 -7.773 14.273 1.00 93.69 725 ALA A CA 1
ATOM 5658 C C . ALA A 1 725 ? -20.894 -8.489 15.565 1.00 93.69 725 ALA A C 1
ATOM 5660 O O . ALA A 1 725 ? -20.300 -8.284 16.619 1.00 93.69 725 ALA A O 1
ATOM 5661 N N . GLY A 1 726 ? -21.925 -9.341 15.519 1.00 92.75 726 GLY A N 1
ATOM 5662 C CA . GLY A 1 726 ? -22.276 -10.240 16.626 1.00 92.75 726 GLY A CA 1
ATOM 5663 C C . GLY A 1 726 ? -23.571 -9.890 17.348 1.00 92.75 726 GLY A C 1
ATOM 5664 O O . GLY A 1 726 ? -23.656 -10.031 18.567 1.00 92.75 726 GLY A O 1
ATOM 5665 N N . GLY A 1 727 ? -24.610 -9.473 16.626 1.00 93.00 727 GLY A N 1
ATOM 5666 C CA . GLY A 1 727 ? -25.947 -9.357 17.211 1.00 93.00 727 GLY A CA 1
ATOM 5667 C C . GLY A 1 727 ? -26.395 -10.683 17.818 1.00 93.00 727 GLY A C 1
ATOM 5668 O O . GLY A 1 727 ? -26.821 -10.717 18.970 1.00 93.00 727 GLY A O 1
ATOM 5669 N N . THR A 1 728 ? -26.204 -11.785 17.092 1.00 94.50 728 THR A N 1
ATOM 5670 C CA . THR A 1 728 ? -26.516 -13.134 17.572 1.00 94.50 728 THR A CA 1
ATOM 5671 C C . THR A 1 728 ? -25.350 -13.741 18.346 1.00 94.50 728 THR A C 1
ATOM 5673 O O . THR A 1 728 ? -25.521 -14.054 19.525 1.00 94.50 728 THR A O 1
ATOM 5676 N N . CYS A 1 729 ? -24.159 -13.822 17.740 1.00 94.31 729 CYS A N 1
ATOM 5677 C CA . CYS A 1 729 ? -22.984 -14.501 18.308 1.00 94.31 729 CYS A CA 1
ATOM 5678 C C . CYS A 1 729 ? -22.497 -13.920 19.640 1.00 94.31 729 CYS A C 1
ATOM 5680 O O . CYS A 1 729 ? -21.860 -14.631 20.415 1.00 94.31 729 CYS A O 1
ATOM 5682 N N . ILE A 1 730 ? -22.761 -12.636 19.900 1.00 96.25 730 ILE A N 1
ATOM 5683 C CA . ILE A 1 730 ? -22.301 -11.944 21.106 1.00 96.25 730 ILE A CA 1
ATOM 5684 C C . ILE A 1 730 ? -23.495 -11.563 21.973 1.00 96.25 730 ILE A C 1
ATOM 5686 O O . ILE A 1 730 ? -23.586 -12.033 23.101 1.00 96.25 730 ILE A O 1
ATOM 5690 N N . HIS A 1 731 ? -24.424 -10.745 21.476 1.00 97.06 731 HIS A N 1
ATOM 5691 C CA . HIS A 1 731 ? -25.450 -10.140 22.335 1.00 97.06 731 HIS A CA 1
ATOM 5692 C C . HIS A 1 731 ? -26.620 -11.074 22.683 1.00 97.06 731 HIS A C 1
ATOM 5694 O O . HIS A 1 731 ? -27.026 -11.133 23.844 1.00 97.06 731 HIS A O 1
ATOM 5700 N N . VAL A 1 732 ? -27.143 -11.849 21.724 1.00 97.44 732 VAL A N 1
ATOM 5701 C CA . VAL A 1 732 ? -28.167 -12.870 22.030 1.00 97.44 732 VAL A CA 1
ATOM 5702 C C . VAL A 1 732 ? -27.562 -13.986 22.880 1.00 97.44 732 VAL A C 1
ATOM 5704 O O . VAL A 1 732 ? -28.142 -14.361 23.899 1.00 97.44 732 VAL A O 1
ATOM 5707 N N . VAL A 1 733 ? -26.375 -14.477 22.512 1.00 97.56 733 VAL A N 1
ATOM 5708 C CA . VAL A 1 733 ? -25.651 -15.497 23.286 1.00 97.56 733 VAL A CA 1
ATOM 5709 C C . VAL A 1 733 ? -25.416 -15.038 24.730 1.00 97.56 733 VAL A C 1
ATOM 5711 O O . VAL A 1 733 ? -25.754 -15.781 25.655 1.00 97.56 733 VAL A O 1
ATOM 5714 N N . SER A 1 734 ? -24.895 -13.825 24.949 1.00 96.38 734 SER A N 1
ATOM 5715 C CA . SER A 1 734 ? -24.641 -13.301 26.297 1.00 96.38 734 SER A CA 1
ATOM 5716 C C . SER A 1 734 ? -25.926 -13.084 27.088 1.00 96.38 734 SER A C 1
ATOM 5718 O O . SER A 1 734 ? -26.019 -13.528 28.230 1.00 96.38 734 SER A O 1
ATOM 5720 N N . GLY A 1 735 ? -26.949 -12.479 26.480 1.00 96.12 735 GLY A N 1
ATOM 5721 C CA . GLY A 1 735 ? -28.216 -12.188 27.147 1.00 96.12 735 GLY A CA 1
ATOM 5722 C C . GLY A 1 735 ? -28.951 -13.444 27.614 1.00 96.12 735 GLY A C 1
ATOM 5723 O O . GLY A 1 735 ? -29.382 -13.515 28.763 1.00 96.12 735 GLY A O 1
ATOM 5724 N N . PHE A 1 736 ? -29.066 -14.466 26.762 1.00 96.88 736 PHE A N 1
ATOM 5725 C CA . PHE A 1 736 ? -29.744 -15.715 27.132 1.00 96.88 736 PHE A CA 1
ATOM 5726 C C . PHE A 1 736 ? -28.903 -16.597 28.061 1.00 96.88 736 PHE A C 1
ATOM 5728 O O . PHE A 1 736 ? -29.463 -17.308 28.897 1.00 96.88 736 PHE A O 1
ATOM 5735 N N . THR A 1 737 ? -27.572 -16.520 27.977 1.00 96.94 737 THR A N 1
ATOM 5736 C CA . THR A 1 737 ? -26.688 -17.154 28.968 1.00 96.94 737 THR A CA 1
ATOM 5737 C C . THR A 1 737 ? -26.847 -16.490 30.333 1.00 96.94 737 THR A C 1
ATOM 5739 O O . THR A 1 737 ? -27.011 -17.189 31.332 1.00 96.94 737 THR A O 1
ATOM 5742 N N . ALA A 1 738 ? -26.860 -15.155 30.388 1.00 95.06 738 ALA A N 1
ATOM 5743 C CA . ALA A 1 738 ? -27.082 -14.401 31.617 1.00 95.06 738 ALA A CA 1
ATOM 5744 C C . ALA A 1 738 ? -28.455 -14.718 32.222 1.00 95.06 738 ALA A C 1
ATOM 5746 O O . ALA A 1 738 ? -28.542 -14.970 33.419 1.00 95.06 738 ALA A O 1
ATOM 5747 N N . LEU A 1 739 ? -29.505 -14.815 31.398 1.00 94.94 739 LEU A N 1
ATOM 5748 C CA . LEU A 1 739 ? -30.840 -15.218 31.846 1.00 94.94 739 LEU A CA 1
ATOM 5749 C C . LEU A 1 739 ? -30.846 -16.624 32.470 1.00 94.94 739 LEU A C 1
ATOM 5751 O O . LEU A 1 739 ? -31.394 -16.809 33.556 1.00 94.94 739 LEU A O 1
ATOM 5755 N N . ALA A 1 740 ? -30.219 -17.608 31.814 1.00 94.75 740 ALA A N 1
ATOM 5756 C CA . ALA A 1 740 ? -30.098 -18.973 32.335 1.00 94.75 740 ALA A CA 1
ATOM 5757 C C . ALA A 1 740 ? -29.323 -19.016 33.662 1.00 94.75 740 ALA A C 1
ATOM 5759 O O . ALA A 1 740 ? -29.716 -19.711 34.602 1.00 94.75 740 ALA A O 1
ATOM 5760 N N . TYR A 1 741 ? -28.240 -18.243 33.750 1.00 93.31 741 TYR A N 1
ATOM 5761 C CA . TYR A 1 741 ? -27.406 -18.146 34.942 1.00 93.31 741 TYR A CA 1
ATOM 5762 C C . TYR A 1 741 ? -28.156 -17.502 36.111 1.00 93.31 741 TYR A C 1
ATOM 5764 O O . TYR A 1 741 ? -28.202 -18.072 37.203 1.00 93.31 741 TYR A O 1
ATOM 5772 N N . SER A 1 742 ? -28.813 -16.365 35.876 1.00 91.06 742 SER A N 1
ATOM 5773 C CA . SER A 1 742 ? -29.631 -15.663 36.871 1.00 91.06 742 SER A CA 1
ATOM 5774 C C . SER A 1 742 ? -30.813 -16.512 37.346 1.00 91.06 742 SER A C 1
ATOM 5776 O O . SER A 1 742 ? -31.134 -16.494 38.534 1.00 91.06 742 SER A O 1
ATOM 5778 N N . TYR A 1 743 ? -31.416 -17.311 36.458 1.00 89.94 743 TYR A N 1
ATOM 5779 C CA . TYR A 1 743 ? -32.472 -18.261 36.816 1.00 89.94 743 TYR A CA 1
ATOM 5780 C C . TYR A 1 743 ? -31.984 -19.340 37.796 1.00 89.94 743 TYR A C 1
ATOM 5782 O O . TYR A 1 743 ? -32.681 -19.644 38.762 1.00 89.94 743 TYR A O 1
ATOM 5790 N N . ILE A 1 744 ? -30.786 -19.900 37.588 1.00 87.44 744 ILE A N 1
ATOM 5791 C CA . ILE A 1 744 ? -30.228 -20.937 38.476 1.00 87.44 744 ILE A CA 1
ATOM 5792 C C . ILE A 1 744 ? -29.696 -20.359 39.788 1.00 87.44 744 ILE A C 1
ATOM 5794 O O . ILE A 1 744 ? -29.846 -20.997 40.828 1.00 87.44 744 ILE A O 1
ATOM 5798 N N . LEU A 1 745 ? -29.090 -19.169 39.771 1.00 84.00 745 LEU A N 1
ATOM 5799 C CA . LEU A 1 745 ? -28.655 -18.511 41.005 1.00 84.00 745 LEU A CA 1
ATOM 5800 C C . LEU A 1 745 ? -29.828 -18.067 41.886 1.00 84.00 745 LEU A C 1
ATOM 5802 O O . LEU A 1 745 ? -29.677 -17.999 43.107 1.00 84.00 745 LEU A O 1
ATOM 5806 N N . GLY A 1 746 ? -30.969 -17.729 41.283 1.00 80.50 746 GLY A N 1
ATOM 5807 C CA . GLY A 1 746 ? -32.114 -17.145 41.974 1.00 80.50 746 GLY A CA 1
ATOM 5808 C C . GLY A 1 746 ? -31.909 -15.671 42.360 1.00 80.50 746 GLY A C 1
ATOM 5809 O O . GLY A 1 746 ? -30.866 -15.084 42.044 1.00 80.50 746 GLY A O 1
ATOM 5810 N N . PRO A 1 747 ? -32.903 -15.054 43.026 1.00 79.50 747 PRO A N 1
ATOM 5811 C CA . PRO A 1 747 ? -32.899 -13.628 43.353 1.00 79.50 747 PRO A CA 1
ATOM 5812 C C . PRO A 1 747 ? -31.879 -13.237 44.433 1.00 79.50 747 PRO A C 1
ATOM 5814 O O . PRO A 1 747 ? -31.517 -14.055 45.293 1.00 79.50 747 PRO A O 1
ATOM 5817 N N . ARG A 1 748 ? -31.425 -11.973 44.392 1.00 75.56 748 ARG A N 1
ATOM 5818 C CA . ARG A 1 748 ? -30.694 -11.305 45.489 1.00 75.56 748 ARG A CA 1
ATOM 5819 C C . ARG A 1 748 ? -31.587 -11.065 46.699 1.00 75.56 748 ARG A C 1
ATOM 5821 O O . ARG A 1 748 ? -32.810 -11.058 46.591 1.00 75.56 748 ARG A O 1
ATOM 5828 N N . ASN A 1 749 ? -30.959 -10.842 47.854 1.00 66.88 749 ASN A N 1
ATOM 5829 C CA . ASN A 1 749 ? -31.672 -10.510 49.083 1.00 66.88 749 ASN A CA 1
ATOM 5830 C C . ASN A 1 749 ? -32.474 -9.195 48.897 1.00 66.88 749 ASN A C 1
ATOM 5832 O O . ASN A 1 749 ? -31.897 -8.180 48.502 1.00 66.88 749 ASN A O 1
ATOM 5836 N N . PRO A 1 750 ? -33.787 -9.173 49.182 1.00 59.03 750 PRO A N 1
ATOM 5837 C CA . PRO A 1 750 ? -34.626 -7.995 48.974 1.00 59.03 750 PRO A CA 1
ATOM 5838 C C . PRO A 1 750 ? -34.231 -6.775 49.825 1.00 59.03 750 PRO A C 1
ATOM 5840 O O . PRO A 1 750 ? -34.398 -5.657 49.341 1.00 59.03 750 PRO A O 1
ATOM 5843 N N . LYS A 1 751 ? -33.652 -6.948 51.028 1.00 49.34 751 LYS A N 1
ATOM 5844 C CA . LYS A 1 751 ? -33.133 -5.822 51.840 1.00 49.34 751 LYS A CA 1
ATOM 5845 C C . LYS A 1 751 ? -31.971 -5.108 51.146 1.00 49.34 751 LYS A C 1
ATOM 5847 O O . LYS A 1 751 ? -31.903 -3.884 51.132 1.00 49.34 751 LYS A O 1
ATOM 5852 N N . ILE A 1 752 ? -31.110 -5.884 50.489 1.00 54.00 752 ILE A N 1
ATOM 5853 C CA . ILE A 1 752 ? -30.021 -5.366 49.657 1.00 54.00 752 ILE A CA 1
ATOM 5854 C C . ILE A 1 752 ? -30.591 -4.573 48.472 1.00 54.00 752 ILE A C 1
ATOM 5856 O O . ILE A 1 752 ? -30.082 -3.509 48.137 1.00 54.00 752 ILE A O 1
ATOM 5860 N N . VAL A 1 753 ? -31.668 -5.054 47.844 1.00 57.75 753 VAL A N 1
ATOM 5861 C CA . VAL A 1 753 ? -32.282 -4.396 46.677 1.00 57.75 753 VAL A CA 1
ATOM 5862 C C . VAL A 1 753 ? -32.992 -3.086 47.054 1.00 57.75 753 VAL A C 1
ATOM 5864 O O . VAL A 1 753 ? -32.977 -2.149 46.258 1.00 57.75 753 VAL A O 1
ATOM 5867 N N . SER A 1 754 ? -33.567 -2.967 48.257 1.00 45.44 754 SER A N 1
ATOM 5868 C CA . SER A 1 754 ? -34.219 -1.725 48.710 1.00 45.44 754 SER A CA 1
ATOM 5869 C C . SER A 1 754 ? -33.260 -0.548 48.928 1.00 45.44 754 SER A C 1
ATOM 5871 O O . SER A 1 754 ? -33.687 0.599 48.829 1.00 45.44 754 SER A O 1
ATOM 5873 N N . GLU A 1 755 ? -31.967 -0.806 49.149 1.00 47.38 755 GLU A N 1
ATOM 5874 C CA . GLU A 1 755 ? -30.925 0.226 49.303 1.00 47.38 755 GLU A CA 1
ATOM 5875 C C . GLU A 1 755 ? -30.181 0.549 47.993 1.00 47.38 755 GLU A C 1
ATOM 5877 O O . GLU A 1 755 ? -29.133 1.197 47.997 1.00 47.38 755 GLU A O 1
ATOM 5882 N N . TYR A 1 756 ? -30.706 0.114 46.842 1.00 55.00 756 TYR A N 1
ATOM 5883 C CA . TYR A 1 756 ? -30.046 0.271 45.548 1.00 55.00 756 TYR A CA 1
ATOM 5884 C C . TYR A 1 756 ? -29.743 1.742 45.206 1.00 55.00 756 TYR A C 1
ATOM 5886 O O . TYR A 1 756 ? -30.605 2.512 44.776 1.00 55.00 756 TYR A O 1
ATOM 5894 N N . ARG A 1 757 ? -28.468 2.117 45.350 1.00 60.62 757 ARG A N 1
ATOM 5895 C CA . ARG A 1 757 ? -27.864 3.345 44.825 1.00 60.62 757 ARG A CA 1
ATOM 5896 C C . ARG A 1 757 ? -26.659 2.956 43.968 1.00 60.62 757 ARG A C 1
ATOM 5898 O O . ARG A 1 757 ? -25.840 2.138 44.386 1.00 60.62 757 ARG A O 1
ATOM 5905 N N . SER A 1 758 ? -26.549 3.551 42.779 1.00 70.38 758 SER A N 1
ATOM 5906 C CA . SER A 1 758 ? -25.376 3.403 41.907 1.00 70.38 758 SER A CA 1
ATOM 5907 C C . SER A 1 758 ? -24.103 3.763 42.674 1.00 70.38 758 SER A C 1
ATOM 5909 O O . SER A 1 758 ? -24.072 4.807 43.333 1.00 70.38 758 SER A O 1
ATOM 5911 N N . SER A 1 759 ? -23.052 2.949 42.573 1.00 73.31 759 SER A N 1
ATOM 5912 C CA . SER A 1 759 ? -21.793 3.173 43.297 1.00 73.31 759 SER A CA 1
ATOM 5913 C C . SER A 1 759 ? -21.152 4.522 42.959 1.00 73.31 759 SER A C 1
ATOM 5915 O O . SER A 1 759 ? -20.650 5.211 43.847 1.00 73.31 759 SER A O 1
ATOM 5917 N N . SER A 1 760 ? -21.157 4.893 41.674 1.00 84.94 760 SER A N 1
ATOM 5918 C CA . SER A 1 760 ? -20.533 6.104 41.151 1.00 84.94 760 SER A CA 1
ATOM 5919 C C . SER A 1 760 ? -21.066 6.429 39.757 1.00 84.94 760 SER A C 1
ATOM 5921 O O . SER A 1 760 ? -20.715 5.787 38.763 1.00 84.94 760 SER A O 1
ATOM 5923 N N . ASN A 1 761 ? -21.848 7.507 39.664 1.00 85.88 761 ASN A N 1
ATOM 5924 C CA . ASN A 1 761 ? -22.291 8.048 38.376 1.00 85.88 761 ASN A CA 1
ATOM 5925 C C . ASN A 1 761 ? -21.103 8.453 37.485 1.00 85.88 761 ASN A C 1
ATOM 5927 O O . ASN A 1 761 ? -21.187 8.351 36.264 1.00 85.88 761 ASN A O 1
ATOM 5931 N N . SER A 1 762 ? -19.980 8.867 38.082 1.00 88.94 762 SER A N 1
ATOM 5932 C CA . SER A 1 762 ? -18.763 9.215 37.343 1.00 88.94 762 SER A CA 1
ATOM 5933 C C . SER A 1 762 ? -18.140 7.998 36.664 1.00 88.94 762 SER A C 1
ATOM 5935 O O . SER A 1 762 ? -17.747 8.092 35.504 1.00 88.94 762 SER A O 1
ATOM 5937 N N . PHE A 1 763 ? -18.081 6.846 37.345 1.00 90.88 763 PHE A N 1
ATOM 5938 C CA . PHE A 1 763 ? -17.585 5.605 36.737 1.00 90.88 763 PHE A CA 1
ATOM 5939 C C . PHE A 1 763 ? -18.481 5.172 35.586 1.00 90.88 763 PHE A C 1
ATOM 5941 O O . PHE A 1 763 ? -17.984 4.888 34.503 1.00 90.88 763 PHE A O 1
ATOM 5948 N N . MET A 1 764 ? -19.797 5.233 35.768 1.00 90.50 764 MET A N 1
ATOM 5949 C CA . MET A 1 764 ? -20.744 4.930 34.699 1.00 90.50 764 MET A CA 1
ATOM 5950 C C . MET A 1 764 ? -20.528 5.818 33.458 1.00 90.50 764 MET A C 1
ATOM 5952 O O . MET A 1 764 ? -20.451 5.305 32.345 1.00 90.50 764 MET A O 1
ATOM 5956 N N . VAL A 1 765 ? -20.361 7.136 33.618 1.00 92.06 765 VAL A N 1
ATOM 5957 C CA . VAL A 1 765 ? -20.142 8.050 32.478 1.00 92.06 765 VAL A CA 1
ATOM 5958 C C . VAL A 1 765 ? -18.777 7.833 31.818 1.00 92.06 765 VAL A C 1
ATOM 5960 O O . VAL A 1 765 ? -18.704 7.754 30.593 1.00 92.06 765 VAL A O 1
ATOM 5963 N N . ILE A 1 766 ? -17.700 7.696 32.599 1.00 94.00 766 ILE A N 1
ATOM 5964 C CA . ILE A 1 766 ? -16.351 7.434 32.066 1.00 94.00 766 ILE A CA 1
ATOM 5965 C C . ILE A 1 766 ? -16.321 6.088 31.332 1.00 94.00 766 ILE A C 1
ATOM 5967 O O . ILE A 1 766 ? -15.816 6.007 30.211 1.00 94.00 766 ILE A O 1
ATOM 5971 N N . GLY A 1 767 ? -16.907 5.054 31.938 1.00 93.88 767 GLY A N 1
ATOM 5972 C CA . GLY A 1 767 ? -17.058 3.729 31.348 1.00 93.88 767 GLY A CA 1
ATOM 5973 C C . GLY A 1 767 ? -17.828 3.787 30.033 1.00 93.88 767 GLY A C 1
ATOM 5974 O O . GLY A 1 767 ? -17.346 3.254 29.040 1.00 93.88 767 GLY A O 1
ATOM 5975 N N . MET A 1 768 ? -18.949 4.515 29.986 1.00 94.00 768 MET A N 1
ATOM 5976 C CA . MET A 1 768 ? -19.733 4.729 28.762 1.00 94.00 768 MET A CA 1
ATOM 5977 C C . MET A 1 768 ? -18.919 5.415 27.654 1.00 94.00 768 MET A C 1
ATOM 5979 O O . MET A 1 768 ? -18.968 4.966 26.512 1.00 94.00 768 MET A O 1
ATOM 5983 N N . CYS A 1 769 ? -18.135 6.454 27.957 1.00 93.50 769 CYS A N 1
ATOM 5984 C CA . CYS A 1 769 ? -17.315 7.136 26.947 1.00 93.50 769 CYS A CA 1
ATOM 5985 C C . CYS A 1 769 ? -16.250 6.208 26.339 1.00 93.50 769 CYS A C 1
ATOM 5987 O O . CYS A 1 769 ? -16.078 6.167 25.119 1.00 93.50 769 CYS A O 1
ATOM 5989 N N . ILE A 1 770 ? -15.548 5.441 27.182 1.00 95.12 770 ILE A N 1
ATOM 5990 C CA . ILE A 1 770 ? -14.551 4.454 26.734 1.00 95.12 770 ILE A CA 1
ATOM 5991 C C . ILE A 1 770 ? -15.236 3.344 25.934 1.00 95.12 770 ILE A C 1
ATOM 5993 O O . ILE A 1 770 ? -14.731 2.920 24.894 1.00 95.12 770 ILE A O 1
ATOM 5997 N N . LEU A 1 771 ? -16.404 2.905 26.402 1.00 93.62 771 LEU A N 1
ATOM 5998 C CA . LEU A 1 771 ? -17.223 1.894 25.757 1.00 93.62 771 LEU A CA 1
ATOM 5999 C C . LEU A 1 771 ? -17.653 2.333 24.356 1.00 93.62 771 LEU A C 1
ATOM 6001 O O . LEU A 1 771 ? -17.459 1.573 23.417 1.00 93.62 771 LEU A O 1
ATOM 6005 N N . LEU A 1 772 ? -18.159 3.557 24.189 1.00 93.69 772 LEU A N 1
ATOM 6006 C CA . LEU A 1 772 ? -18.561 4.116 22.895 1.00 93.69 772 LEU A CA 1
ATOM 6007 C C . LEU A 1 772 ? -17.391 4.157 21.898 1.00 93.69 772 LEU A C 1
ATOM 6009 O O . LEU A 1 772 ? -17.544 3.770 20.738 1.00 93.69 772 LEU A O 1
ATOM 6013 N N . MET A 1 773 ? -16.206 4.571 22.358 1.00 91.56 773 MET A N 1
ATOM 6014 C CA . MET A 1 773 ? -14.987 4.573 21.544 1.00 91.56 773 MET A CA 1
ATOM 6015 C C . MET A 1 773 ? -14.563 3.150 21.146 1.00 91.56 773 MET A C 1
ATOM 6017 O O . MET A 1 773 ? -14.263 2.895 19.980 1.00 91.56 773 MET A O 1
ATOM 6021 N N . GLY A 1 774 ? -14.584 2.210 22.093 1.00 94.69 774 GLY A N 1
ATOM 6022 C CA . GLY A 1 774 ? -14.279 0.803 21.835 1.00 94.69 774 GLY A CA 1
ATOM 6023 C C . GLY A 1 774 ? -15.279 0.140 20.884 1.00 94.69 774 GLY A C 1
ATOM 6024 O O . GLY A 1 774 ? -14.883 -0.617 19.997 1.00 94.69 774 GLY A O 1
ATOM 6025 N N . TRP A 1 775 ? -16.563 0.490 20.998 1.00 95.44 775 TRP A N 1
ATOM 6026 C CA . TRP A 1 775 ? -17.637 -0.038 20.152 1.00 95.44 775 TRP A CA 1
ATOM 6027 C C . TRP A 1 775 ? -17.501 0.396 18.688 1.00 95.44 775 TRP A C 1
ATOM 6029 O O . TRP A 1 775 ? -17.886 -0.344 17.783 1.00 95.44 775 TRP A O 1
ATOM 6039 N N . CYS A 1 776 ? -16.904 1.566 18.432 1.00 93.50 776 CYS A N 1
ATOM 6040 C CA . CYS A 1 776 ? -16.565 1.975 17.070 1.00 93.50 776 CYS A CA 1
ATOM 6041 C C . CYS A 1 776 ? -15.585 0.979 16.440 1.00 93.50 776 CYS A C 1
ATOM 6043 O O . CYS A 1 776 ? -15.869 0.474 15.361 1.00 93.50 776 CYS A O 1
ATOM 6045 N N . GLY A 1 777 ? -14.499 0.630 17.143 1.00 93.56 777 GLY A N 1
ATOM 6046 C CA . GLY A 1 777 ? -13.536 -0.381 16.689 1.00 93.56 777 GLY A CA 1
ATOM 6047 C C . GLY A 1 777 ? -14.124 -1.793 16.598 1.00 93.56 777 GLY A C 1
ATOM 6048 O O . GLY A 1 777 ? -13.719 -2.567 15.735 1.00 93.56 777 GLY A O 1
ATOM 6049 N N . PHE A 1 778 ? -15.113 -2.102 17.440 1.00 94.69 778 PHE A N 1
ATOM 6050 C CA . PHE A 1 778 ? -15.870 -3.357 17.436 1.00 94.69 778 PHE A CA 1
ATOM 6051 C C . PHE A 1 778 ? -16.655 -3.562 16.151 1.00 94.69 778 PHE A C 1
ATOM 6053 O O . PHE A 1 778 ? -16.479 -4.580 15.482 1.00 94.69 778 PHE A O 1
ATOM 6060 N N . ILE A 1 779 ? -17.471 -2.582 15.763 1.00 95.25 779 ILE A N 1
ATOM 6061 C CA . ILE A 1 779 ? -18.281 -2.714 14.552 1.00 95.25 779 ILE A CA 1
ATOM 6062 C C . ILE A 1 779 ? -17.415 -2.452 13.320 1.00 95.25 779 ILE A C 1
ATOM 6064 O O . ILE A 1 779 ? -17.437 -3.256 12.396 1.00 95.25 779 ILE A O 1
ATOM 6068 N N . SER A 1 780 ? -16.604 -1.389 13.298 1.00 93.81 780 SER A N 1
ATOM 6069 C CA . SER A 1 780 ? -15.788 -1.062 12.121 1.00 93.81 780 SER A CA 1
ATOM 6070 C C . SER A 1 780 ? -14.746 -2.138 11.810 1.00 93.81 780 SER A C 1
ATOM 6072 O O . SER A 1 780 ? -14.523 -2.440 10.645 1.00 93.81 780 SER A O 1
ATOM 6074 N N . GLY A 1 781 ? -14.143 -2.760 12.829 1.00 93.31 781 GLY A N 1
ATOM 6075 C CA . GLY A 1 781 ? -13.158 -3.831 12.647 1.00 93.31 781 GLY A CA 1
ATOM 6076 C C . GLY A 1 781 ? -13.739 -5.109 12.035 1.00 93.31 781 GLY A C 1
ATOM 6077 O O . GLY A 1 781 ? -13.002 -5.892 11.447 1.00 93.31 781 GLY A O 1
ATOM 6078 N N . CYS A 1 782 ? -15.061 -5.307 12.088 1.00 92.44 782 CYS A N 1
ATOM 6079 C CA . CYS A 1 782 ? -15.729 -6.430 11.418 1.00 92.44 782 CYS A CA 1
ATOM 6080 C C . CYS A 1 782 ? -15.866 -6.249 9.890 1.00 92.44 782 CYS A C 1
ATOM 6082 O O . CYS A 1 782 ? -16.328 -7.175 9.216 1.00 92.44 782 CYS A O 1
ATOM 6084 N N . ASP A 1 783 ? -15.464 -5.086 9.350 1.00 90.06 783 ASP A N 1
ATOM 6085 C CA . ASP A 1 783 ? -15.267 -4.837 7.909 1.00 90.06 783 ASP A CA 1
ATOM 6086 C C . ASP A 1 783 ? -13.947 -5.453 7.397 1.00 90.06 783 ASP A C 1
ATOM 6088 O O . ASP A 1 783 ? -13.783 -5.659 6.200 1.00 90.06 783 ASP A O 1
ATOM 6092 N N . TYR A 1 784 ? -13.011 -5.777 8.302 1.00 90.31 784 TYR A N 1
ATOM 6093 C CA . TYR A 1 784 ? -11.675 -6.347 8.055 1.00 90.31 784 TYR A CA 1
ATOM 6094 C C . TYR A 1 784 ? -10.700 -5.518 7.204 1.00 90.31 784 TYR A C 1
ATOM 6096 O O . TYR A 1 784 ? -9.493 -5.721 7.310 1.00 90.31 784 TYR A O 1
ATOM 6104 N N . LYS A 1 785 ? -11.194 -4.545 6.439 1.00 87.69 785 LYS A N 1
ATOM 6105 C CA . LYS A 1 785 ? -10.414 -3.612 5.623 1.00 87.69 785 LYS A CA 1
ATOM 6106 C C . LYS A 1 785 ? -10.779 -2.165 5.916 1.00 87.69 785 LYS A C 1
ATOM 6108 O O . LYS A 1 785 ? -11.896 -1.882 6.352 1.00 87.69 785 LYS A O 1
ATOM 6113 N N . LEU A 1 786 ? -9.867 -1.244 5.625 1.00 88.88 786 LEU A N 1
ATOM 6114 C CA . LEU A 1 786 ? -10.137 0.188 5.721 1.00 88.88 786 LEU A CA 1
ATOM 6115 C C . LEU A 1 786 ? -10.742 0.698 4.408 1.00 88.88 786 LEU A C 1
ATOM 6117 O O . LEU A 1 786 ? -10.046 0.900 3.416 1.00 88.88 786 LEU A O 1
ATOM 6121 N N . SER A 1 787 ? -12.052 0.937 4.405 1.00 85.88 787 SER A N 1
ATOM 6122 C CA . SER A 1 787 ? -12.804 1.386 3.231 1.00 85.88 787 SER A CA 1
ATOM 6123 C C . SER A 1 787 ? -13.680 2.611 3.524 1.00 85.88 787 SER A C 1
ATOM 6125 O O . SER A 1 787 ? -13.865 3.018 4.672 1.00 85.88 787 SER A O 1
ATOM 6127 N N . ALA A 1 788 ? -14.280 3.206 2.486 1.00 86.19 788 ALA A N 1
ATOM 6128 C CA . ALA A 1 788 ? -15.285 4.261 2.667 1.00 86.19 788 ALA A CA 1
ATOM 6129 C C . ALA A 1 788 ? -16.459 3.794 3.556 1.00 86.19 788 ALA A C 1
ATOM 6131 O O . ALA A 1 788 ? -16.966 4.562 4.377 1.00 86.19 788 ALA A O 1
ATOM 6132 N N . THR A 1 789 ? -16.843 2.516 3.447 1.00 87.88 789 THR A N 1
ATOM 6133 C CA . THR A 1 789 ? -17.889 1.885 4.265 1.00 87.88 789 THR A CA 1
ATOM 6134 C C . THR A 1 789 ? -17.539 1.926 5.747 1.00 87.88 789 THR A C 1
ATOM 6136 O O . THR A 1 789 ? -18.407 2.223 6.566 1.00 87.88 789 THR A O 1
ATOM 6139 N N . THR A 1 790 ? -16.268 1.724 6.097 1.00 91.69 790 THR A N 1
ATOM 6140 C CA . THR A 1 790 ? -15.772 1.777 7.476 1.00 91.69 790 THR A CA 1
ATOM 6141 C C . THR A 1 790 ? -16.095 3.113 8.149 1.00 91.69 790 THR A C 1
ATOM 6143 O O . THR A 1 790 ? -16.582 3.140 9.280 1.00 91.69 790 THR A O 1
ATOM 6146 N N . PHE A 1 791 ? -15.911 4.235 7.447 1.00 92.44 791 PHE A N 1
ATOM 6147 C CA . PHE A 1 791 ? -16.249 5.559 7.981 1.00 92.44 791 PHE A CA 1
ATOM 6148 C C . PHE A 1 791 ? -17.758 5.731 8.179 1.00 92.44 791 PHE A C 1
ATOM 6150 O O . PHE A 1 791 ? -18.194 6.286 9.190 1.00 92.44 791 PHE A O 1
ATOM 6157 N N . TYR A 1 792 ? -18.573 5.209 7.259 1.00 94.50 792 TYR A N 1
ATOM 6158 C CA . TYR A 1 792 ? -20.030 5.234 7.399 1.00 94.50 792 TYR A CA 1
ATOM 6159 C C . TYR A 1 792 ? -20.511 4.378 8.576 1.00 94.50 792 TYR A C 1
ATOM 6161 O O . TYR A 1 792 ? -21.422 4.798 9.291 1.00 94.50 792 TYR A O 1
ATOM 6169 N N . ILE A 1 793 ? -19.872 3.229 8.827 1.00 94.81 793 ILE A N 1
ATOM 6170 C CA . ILE A 1 793 ? -20.139 2.378 9.995 1.00 94.81 793 ILE A CA 1
ATOM 6171 C C . ILE A 1 793 ? -19.906 3.159 11.289 1.00 94.81 793 ILE A C 1
ATOM 6173 O O . ILE A 1 793 ? -20.764 3.144 12.174 1.00 94.81 793 ILE A O 1
ATOM 6177 N N . VAL A 1 794 ? -18.781 3.872 11.400 1.00 95.19 794 VAL A N 1
ATOM 6178 C CA . VAL A 1 794 ? -18.461 4.666 12.597 1.00 95.19 794 VAL A CA 1
ATOM 6179 C C . VAL A 1 794 ? -19.514 5.751 12.822 1.00 95.19 794 VAL A C 1
ATOM 6181 O O . VAL A 1 794 ? -20.066 5.846 13.916 1.00 95.19 794 VAL A O 1
ATOM 6184 N N . VAL A 1 795 ? -19.871 6.518 11.788 1.00 95.44 795 VAL A N 1
ATOM 6185 C CA . VAL A 1 795 ? -20.902 7.567 11.898 1.00 95.44 795 VAL A CA 1
ATOM 6186 C C . VAL A 1 795 ? -22.255 6.981 12.313 1.00 95.44 795 VAL A C 1
ATOM 6188 O O . VAL A 1 795 ? -22.904 7.499 13.222 1.00 95.44 795 VAL A O 1
ATOM 6191 N N . ASN A 1 796 ? -22.675 5.873 11.702 1.00 96.00 796 ASN A N 1
ATOM 6192 C CA . ASN A 1 796 ? -23.938 5.218 12.039 1.00 96.00 796 ASN A CA 1
ATOM 6193 C C . ASN A 1 796 ? -23.963 4.640 13.459 1.00 96.00 796 ASN A C 1
ATOM 6195 O O . ASN A 1 796 ? -25.004 4.683 14.115 1.00 96.00 796 ASN A O 1
ATOM 6199 N N . THR A 1 797 ? -22.822 4.156 13.953 1.00 96.38 797 THR A N 1
ATOM 6200 C CA . THR A 1 797 ? -22.682 3.685 15.338 1.00 96.38 797 THR A CA 1
ATOM 6201 C C . THR A 1 797 ? -23.001 4.814 16.319 1.00 96.38 797 THR A C 1
ATOM 6203 O O . THR A 1 797 ? -23.811 4.632 17.229 1.00 96.38 797 THR A O 1
ATOM 6206 N N . TRP A 1 798 ? -22.444 6.008 16.088 1.00 95.88 798 TRP A N 1
ATOM 6207 C CA . TRP A 1 798 ? -22.729 7.201 16.893 1.00 95.88 798 TRP A CA 1
ATOM 6208 C C . TRP A 1 798 ? -24.187 7.648 16.790 1.00 95.88 798 TRP A C 1
ATOM 6210 O O . TRP A 1 798 ? -24.821 7.920 17.808 1.00 95.88 798 TRP A O 1
ATOM 6220 N N . LEU A 1 799 ? -24.748 7.696 15.579 1.00 96.81 799 LEU A N 1
ATOM 6221 C CA . LEU A 1 799 ? -26.137 8.113 15.369 1.00 96.81 799 LEU A CA 1
ATOM 6222 C C . LEU A 1 799 ? -27.135 7.189 16.082 1.00 96.81 799 LEU A C 1
ATOM 6224 O O . LEU A 1 799 ? -28.065 7.680 16.729 1.00 96.81 799 LEU A O 1
ATOM 6228 N N . SER A 1 800 ? -26.927 5.870 16.022 1.00 97.38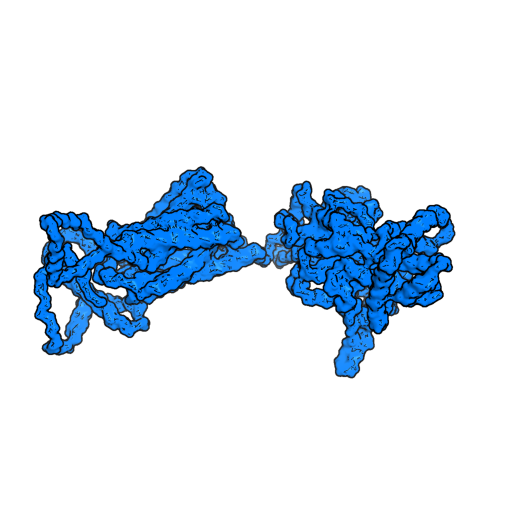 800 SER A N 1
ATOM 6229 C CA . SER A 1 800 ? -27.761 4.898 16.741 1.00 97.38 800 SER A CA 1
ATOM 6230 C C . SER A 1 800 ? -27.627 5.050 18.260 1.00 97.38 800 SER A C 1
ATOM 6232 O O . SER A 1 800 ? -28.625 5.128 18.975 1.00 97.38 800 SER A O 1
ATOM 6234 N N . ALA A 1 801 ? -26.397 5.176 18.765 1.00 97.31 801 ALA A N 1
ATOM 6235 C CA . ALA A 1 801 ? -26.115 5.374 20.185 1.00 97.31 801 ALA A CA 1
ATOM 6236 C C . ALA A 1 801 ? -26.788 6.639 20.749 1.00 97.31 801 ALA A C 1
ATOM 6238 O O . ALA A 1 801 ? -27.516 6.583 21.742 1.00 97.31 801 ALA A O 1
ATOM 6239 N N . CYS A 1 802 ? -26.588 7.784 20.094 1.00 97.00 802 CYS A N 1
ATOM 6240 C CA . CYS A 1 802 ? -27.136 9.062 20.539 1.00 97.00 802 CYS A CA 1
ATOM 6241 C C . CYS A 1 802 ? -28.667 9.089 20.476 1.00 97.00 802 CYS A C 1
ATOM 6243 O O . CYS A 1 802 ? -29.308 9.565 21.413 1.00 97.00 802 CYS A O 1
ATOM 6245 N N . SER A 1 803 ? -29.266 8.564 19.402 1.00 97.88 803 SER A N 1
ATOM 6246 C CA . SER A 1 803 ? -30.728 8.525 19.275 1.00 97.88 803 SER A CA 1
ATOM 6247 C C . SER A 1 803 ? -31.375 7.618 20.326 1.00 97.88 803 SER A C 1
ATOM 6249 O O . SER A 1 803 ? -32.365 8.024 20.935 1.00 97.88 803 SER A O 1
ATOM 6251 N N . ALA A 1 804 ? -30.786 6.458 20.630 1.00 97.94 804 ALA A N 1
ATOM 6252 C CA . ALA A 1 804 ? -31.268 5.579 21.697 1.00 97.94 804 ALA A CA 1
ATOM 6253 C C . ALA A 1 804 ? -31.139 6.207 23.092 1.00 97.94 804 ALA A C 1
ATOM 6255 O O . ALA A 1 804 ? -32.079 6.129 23.886 1.00 97.94 804 ALA A O 1
ATOM 6256 N N . GLY A 1 805 ? -30.016 6.880 23.374 1.00 96.31 805 GLY A N 1
ATOM 6257 C CA . GLY A 1 805 ? -29.809 7.631 24.617 1.00 96.31 805 GLY A CA 1
ATOM 6258 C C . GLY A 1 805 ? -30.883 8.696 24.837 1.00 96.31 805 GLY A C 1
ATOM 6259 O O . GLY A 1 805 ? -31.487 8.759 25.910 1.00 96.31 805 GLY A O 1
ATOM 6260 N N . ILE A 1 806 ? -31.184 9.482 23.796 1.00 96.94 806 ILE A N 1
ATOM 6261 C CA . ILE A 1 806 ? -32.242 10.502 23.828 1.00 96.94 806 ILE A CA 1
ATOM 6262 C C . ILE A 1 806 ? -33.610 9.857 24.071 1.00 96.94 806 ILE A C 1
ATOM 6264 O O . ILE A 1 806 ? -34.327 10.287 24.971 1.00 96.94 806 ILE A O 1
ATOM 6268 N N . VAL A 1 807 ? -33.977 8.821 23.309 1.00 97.06 807 VAL A N 1
ATOM 6269 C CA . VAL A 1 807 ? -35.296 8.177 23.433 1.00 97.06 807 VAL A CA 1
ATOM 6270 C C . VAL A 1 807 ? -35.494 7.567 24.816 1.00 97.06 807 VAL A C 1
ATOM 6272 O O . VAL A 1 807 ? -36.538 7.789 25.426 1.00 97.06 807 VAL A O 1
ATOM 6275 N N . TRP A 1 808 ? -34.497 6.859 25.346 1.00 95.56 808 TRP A N 1
ATOM 6276 C CA . TRP A 1 808 ? -34.587 6.275 26.683 1.00 95.56 808 TRP A CA 1
ATOM 6277 C C . TRP A 1 808 ? -34.759 7.356 27.751 1.00 95.56 808 TRP A C 1
ATOM 6279 O O . TRP A 1 808 ? -35.650 7.261 28.595 1.00 95.56 808 TRP A O 1
ATOM 6289 N N . THR A 1 809 ? -33.952 8.422 27.700 1.00 93.69 809 THR A N 1
ATOM 6290 C CA . THR A 1 809 ? -34.081 9.543 28.644 1.00 93.69 809 THR A CA 1
ATOM 6291 C C . THR A 1 809 ? -35.438 10.230 28.539 1.00 93.69 809 THR A C 1
ATOM 6293 O O . THR A 1 809 ? -36.004 10.592 29.566 1.00 93.69 809 THR A O 1
ATOM 6296 N N . LEU A 1 810 ? -35.987 10.389 27.331 1.00 93.38 810 LEU A N 1
ATOM 6297 C CA . LEU A 1 810 ? -37.322 10.958 27.144 1.00 93.38 810 LEU A CA 1
ATOM 6298 C C . LEU A 1 810 ? -38.397 10.079 27.786 1.00 93.38 810 LEU A C 1
ATOM 6300 O O . LEU A 1 810 ? -39.237 10.604 28.511 1.00 93.38 810 LEU A O 1
ATOM 6304 N N . ILE A 1 811 ? -38.357 8.760 27.570 1.00 91.56 811 ILE A N 1
ATOM 6305 C CA . ILE A 1 811 ? -39.309 7.824 28.188 1.00 91.56 811 ILE A CA 1
ATOM 6306 C C . ILE A 1 811 ? -39.264 7.965 29.711 1.00 91.56 811 ILE A C 1
ATOM 6308 O O . ILE A 1 811 ? -40.298 8.233 30.322 1.00 91.56 811 ILE A O 1
ATOM 6312 N N . ASP A 1 812 ? -38.072 7.892 30.305 1.00 89.06 812 ASP A N 1
ATOM 6313 C CA . ASP A 1 812 ? -37.911 7.983 31.759 1.00 89.06 812 ASP A CA 1
ATOM 6314 C C . ASP A 1 812 ? -38.294 9.367 32.308 1.00 89.06 812 ASP A C 1
ATOM 6316 O O . ASP A 1 812 ? -38.875 9.472 33.391 1.00 89.06 812 ASP A O 1
ATOM 6320 N N . TYR A 1 813 ? -38.051 10.445 31.557 1.00 87.19 813 TYR A N 1
ATOM 6321 C CA . TYR A 1 813 ? -38.490 11.796 31.918 1.00 87.19 813 TYR A CA 1
ATOM 6322 C C . TYR A 1 813 ? -40.019 11.902 31.989 1.00 87.19 813 TYR A C 1
ATOM 6324 O O . TYR A 1 813 ? -40.552 12.512 32.917 1.00 87.19 813 TYR A O 1
ATOM 6332 N N . TYR A 1 814 ? -40.738 11.295 31.041 1.00 85.94 814 TYR A N 1
ATOM 6333 C CA . TYR A 1 814 ? -42.203 11.297 31.048 1.00 85.94 814 TYR A CA 1
ATOM 6334 C C . TYR A 1 814 ? -42.794 10.346 32.094 1.00 85.94 814 TYR A C 1
ATOM 6336 O O . TYR A 1 814 ? -43.860 10.644 32.629 1.00 85.94 814 TYR A O 1
ATOM 6344 N N . THR A 1 815 ? -42.121 9.240 32.427 1.00 82.69 815 THR A N 1
ATOM 6345 C CA . THR A 1 815 ? -42.609 8.285 33.438 1.00 82.69 815 THR A CA 1
ATOM 6346 C C . THR A 1 815 ? -42.214 8.637 34.874 1.00 82.69 815 THR A C 1
ATOM 6348 O O . THR A 1 815 ? -42.801 8.092 35.801 1.00 82.69 815 THR A O 1
ATOM 6351 N N . SER A 1 816 ? -41.247 9.537 35.089 1.00 76.12 816 SER A N 1
ATOM 6352 C CA . SER A 1 816 ? -40.728 9.909 36.421 1.00 76.12 816 SER A CA 1
ATOM 6353 C C . SER A 1 816 ? -41.501 11.031 37.129 1.00 76.12 816 SER A C 1
ATOM 6355 O O . SER A 1 816 ? -40.960 11.665 38.034 1.00 76.12 816 SER A O 1
ATOM 6357 N N . ALA A 1 817 ? -42.746 11.305 36.728 1.00 65.50 817 ALA A N 1
ATOM 6358 C CA . ALA A 1 817 ? -43.560 12.355 37.334 1.00 65.50 817 ALA A CA 1
ATOM 6359 C C . ALA A 1 817 ? -43.880 12.028 38.804 1.00 65.50 817 ALA A C 1
ATOM 6361 O O . ALA A 1 817 ? -44.626 11.095 39.093 1.00 65.50 817 ALA A O 1
ATOM 6362 N N . ILE A 1 818 ? -43.323 12.817 39.724 1.00 59.81 818 ILE A N 1
ATOM 6363 C CA . ILE A 1 818 ? -43.648 12.768 41.153 1.00 59.81 818 ILE A CA 1
ATOM 6364 C C . ILE A 1 818 ? -44.656 13.895 41.426 1.00 59.81 818 ILE A C 1
ATOM 6366 O O . ILE A 1 818 ? -44.333 15.047 41.114 1.00 59.81 818 ILE A O 1
ATOM 6370 N N . PRO A 1 819 ? -45.857 13.612 41.963 1.00 55.09 819 PRO A N 1
ATOM 6371 C CA . PRO A 1 819 ? -46.777 14.662 42.388 1.00 55.09 819 PRO A CA 1
ATOM 6372 C C . PRO A 1 819 ? -46.155 15.447 43.549 1.00 55.09 819 PRO A C 1
ATOM 6374 O O . PRO A 1 819 ? -45.649 14.850 44.499 1.00 55.09 819 PRO A O 1
ATOM 6377 N N . LEU A 1 820 ? -46.150 16.777 43.459 1.00 52.34 820 LEU A N 1
ATOM 6378 C CA . LEU A 1 820 ? -45.851 17.628 44.606 1.00 52.34 820 LEU A CA 1
ATOM 6379 C C . LEU A 1 820 ? -47.073 17.608 45.528 1.00 52.34 820 LEU A C 1
ATOM 6381 O O . LEU A 1 820 ? -48.140 18.074 45.133 1.00 52.34 820 LEU A O 1
ATOM 6385 N N . GLU A 1 821 ? -46.930 17.051 46.729 1.00 50.53 821 GLU A N 1
ATOM 6386 C CA . GLU A 1 821 ? -47.892 17.306 47.802 1.00 50.53 821 GLU A CA 1
ATOM 6387 C C . GLU A 1 821 ? -47.777 18.786 48.198 1.00 50.53 821 GLU A C 1
ATOM 6389 O O . GLU A 1 821 ? -46.673 19.298 48.415 1.00 50.53 821 GLU A O 1
ATOM 6394 N N . GLU A 1 822 ? -48.908 19.495 48.232 1.00 48.06 822 GLU A N 1
ATOM 6395 C CA . GLU A 1 822 ? -48.961 20.821 48.844 1.00 48.06 822 GLU A CA 1
ATOM 6396 C C . GLU A 1 822 ? -48.632 20.681 50.339 1.00 48.06 822 GLU A C 1
ATOM 6398 O O . GLU A 1 822 ? -49.073 19.717 50.968 1.00 48.06 822 GLU A O 1
ATOM 6403 N N . PRO A 1 823 ? -47.855 21.604 50.933 1.00 41.66 823 PRO A N 1
ATOM 6404 C CA . PRO A 1 823 ? -47.592 21.552 52.361 1.00 41.66 823 PRO A CA 1
ATOM 6405 C C . PRO A 1 823 ? -48.916 21.685 53.123 1.00 41.66 823 PRO A C 1
ATOM 6407 O O . PRO A 1 823 ? -49.619 22.684 52.958 1.00 41.66 823 PRO A O 1
ATOM 6410 N N . GLU A 1 824 ? -49.239 20.708 53.977 1.00 39.94 824 GLU A N 1
ATOM 6411 C CA . GLU A 1 824 ? -50.244 20.869 55.031 1.00 39.94 824 GLU A CA 1
ATOM 6412 C C . GLU A 1 824 ? -49.811 22.039 55.926 1.00 39.94 824 GLU A C 1
ATOM 6414 O O . GLU A 1 824 ? -49.027 21.893 56.863 1.00 39.94 824 GLU A O 1
ATOM 6419 N N . TYR A 1 825 ? -50.291 23.242 55.613 1.00 39.62 825 TYR A N 1
ATOM 6420 C CA . TYR A 1 825 ? -50.279 24.343 56.558 1.00 39.62 825 TYR A CA 1
ATOM 6421 C C . TYR A 1 825 ? -51.390 24.080 57.572 1.00 39.62 825 TYR A C 1
ATOM 6423 O O . TYR A 1 825 ? -52.575 24.257 57.283 1.00 39.62 825 TYR A O 1
ATOM 6431 N N . GLU A 1 826 ? -51.000 23.668 58.778 1.00 39.12 826 GLU A N 1
ATOM 6432 C CA . GLU A 1 826 ? -51.853 23.758 59.958 1.00 39.12 826 GLU A CA 1
ATOM 6433 C C . GLU A 1 826 ? -52.359 25.206 60.112 1.00 39.12 826 GLU A C 1
ATOM 6435 O O . GLU A 1 826 ? -51.631 26.119 60.496 1.00 39.12 826 GLU A O 1
ATOM 6440 N N . GLY A 1 827 ? -53.637 25.395 59.782 1.00 43.56 827 GLY A N 1
ATOM 6441 C CA . GLY A 1 827 ? -54.550 26.338 60.419 1.00 43.56 827 GLY A CA 1
ATOM 6442 C C . GLY A 1 827 ? -54.231 27.828 60.330 1.00 43.56 827 GLY A C 1
ATOM 6443 O O . GLY A 1 827 ? -53.880 28.420 61.342 1.00 43.56 827 GLY A O 1
ATOM 6444 N N . ILE A 1 828 ? -54.564 28.468 59.202 1.00 37.62 828 ILE A N 1
ATOM 6445 C CA . ILE A 1 828 ? -55.175 29.812 59.206 1.00 37.62 828 ILE A CA 1
ATOM 6446 C C . ILE A 1 828 ? -56.248 29.854 58.104 1.00 37.62 828 ILE A C 1
ATOM 6448 O O . ILE A 1 828 ? -55.933 29.964 56.923 1.00 37.62 828 ILE A O 1
ATOM 6452 N N . GLU A 1 829 ? -57.529 29.781 58.484 1.00 40.66 829 GLU A N 1
ATOM 6453 C CA . GLU A 1 829 ? -58.637 30.143 57.590 1.00 40.66 829 GLU A CA 1
ATOM 6454 C C . GLU A 1 829 ? -58.571 31.651 57.297 1.00 40.66 829 GLU A C 1
ATOM 6456 O O . GLU A 1 829 ? -59.025 32.474 58.095 1.00 40.66 829 GLU A O 1
ATOM 6461 N N . LEU A 1 830 ? -58.040 32.037 56.138 1.00 38.44 830 LEU A N 1
ATOM 6462 C CA . LEU A 1 830 ? -58.315 33.351 55.560 1.00 38.44 830 LEU A CA 1
ATOM 6463 C C . LEU A 1 830 ? -59.600 33.251 54.736 1.00 38.44 830 LEU A C 1
ATOM 6465 O O . LEU A 1 830 ? -59.589 32.927 53.552 1.00 38.44 830 LEU A O 1
ATOM 6469 N N . ARG A 1 831 ? -60.734 33.519 55.392 1.00 39.47 831 ARG A N 1
ATOM 6470 C CA . ARG A 1 831 ? -61.985 33.853 54.703 1.00 39.47 831 ARG A CA 1
ATOM 6471 C C . ARG A 1 831 ? -61.859 35.253 54.112 1.00 39.47 831 ARG A C 1
ATOM 6473 O O . ARG A 1 831 ? -62.010 36.236 54.836 1.00 39.47 831 ARG A O 1
ATOM 6480 N N . GLU A 1 832 ? -61.640 35.347 52.807 1.00 41.66 832 GLU A N 1
ATOM 6481 C CA . GLU A 1 832 ? -61.958 36.571 52.075 1.00 41.66 832 GLU A CA 1
ATOM 6482 C C . GLU A 1 832 ? -63.477 36.644 51.863 1.00 41.66 832 GLU A C 1
ATOM 6484 O O . GLU A 1 832 ? -64.107 35.760 51.283 1.00 41.66 832 GLU A O 1
ATOM 6489 N N . LEU A 1 833 ? -64.076 37.686 52.441 1.00 39.41 833 LEU A N 1
ATOM 6490 C CA . LEU A 1 833 ? -65.465 38.073 52.239 1.00 39.41 833 LEU A CA 1
ATOM 6491 C C . LEU A 1 833 ? -65.543 38.938 50.980 1.00 39.41 833 LEU A C 1
ATOM 6493 O O . LEU A 1 833 ? -65.164 40.107 51.021 1.00 39.41 833 LEU A O 1
ATOM 6497 N N . ASP A 1 834 ? -66.090 38.387 49.901 1.00 44.31 834 ASP A N 1
ATOM 6498 C CA . ASP A 1 834 ? -66.546 39.193 48.771 1.00 44.31 834 ASP A CA 1
ATOM 6499 C C . ASP A 1 834 ? -67.893 39.859 49.072 1.00 44.31 834 ASP A C 1
ATOM 6501 O O . ASP A 1 834 ? -68.781 39.305 49.728 1.00 44.31 834 ASP A O 1
ATOM 6505 N N . HIS A 1 835 ? -68.046 41.075 48.551 1.00 51.06 835 HIS A N 1
ATOM 6506 C CA . HIS A 1 835 ? -69.091 42.027 48.919 1.00 51.06 835 HIS A CA 1
ATOM 6507 C C . HIS A 1 835 ? -70.506 41.714 48.378 1.00 51.06 835 HIS A C 1
ATOM 6509 O O . HIS A 1 835 ? -71.401 42.525 48.600 1.00 51.06 835 HIS A O 1
ATOM 6515 N N . ASP A 1 836 ? -70.731 40.552 47.744 1.00 50.47 836 ASP A N 1
ATOM 6516 C CA . ASP A 1 836 ? -72.016 40.170 47.116 1.00 50.47 836 ASP A CA 1
ATOM 6517 C C . ASP A 1 836 ? -72.511 38.733 47.422 1.00 50.47 836 ASP A C 1
ATOM 6519 O O . ASP A 1 836 ? -73.442 38.236 46.790 1.00 50.47 836 ASP A O 1
ATOM 6523 N N . GLY A 1 837 ? -71.962 38.043 48.430 1.00 46.41 837 GLY A N 1
ATOM 6524 C CA . GLY A 1 837 ? -72.617 36.856 49.016 1.00 46.41 837 GLY A CA 1
ATOM 6525 C C . GLY A 1 837 ? -72.829 35.644 48.088 1.00 46.41 837 GLY A C 1
ATOM 6526 O O . GLY A 1 837 ? -73.730 34.841 48.331 1.00 46.41 837 GLY A O 1
ATOM 6527 N N . SER A 1 838 ? -72.009 35.479 47.049 1.00 40.88 838 SER A N 1
ATOM 6528 C CA . SER A 1 838 ? -72.067 34.340 46.122 1.00 40.88 838 SER A CA 1
ATOM 6529 C C . SER A 1 838 ? -70.814 33.465 46.248 1.00 40.88 838 SER A C 1
ATOM 6531 O O . SER A 1 838 ? -69.745 33.841 45.775 1.00 40.88 838 SER A O 1
ATOM 6533 N N . CYS A 1 839 ? -70.948 32.267 46.833 1.00 34.16 839 CYS A N 1
ATOM 6534 C CA . CYS A 1 839 ? -69.908 31.234 46.786 1.00 34.16 839 CYS A CA 1
ATOM 6535 C C . CYS A 1 839 ? -69.790 30.662 45.367 1.00 34.16 839 CYS A C 1
ATOM 6537 O O . CYS A 1 839 ? -70.723 30.021 44.881 1.00 34.16 839 CYS A O 1
ATOM 6539 N N . THR A 1 840 ? -68.624 30.806 44.739 1.00 40.16 840 THR A N 1
ATOM 6540 C CA . THR A 1 840 ? -68.242 29.970 43.595 1.00 40.16 840 THR A CA 1
ATOM 6541 C C . THR A 1 840 ? -67.218 28.937 44.063 1.00 40.16 840 THR A C 1
ATOM 6543 O O . THR A 1 840 ? -66.191 29.278 44.638 1.00 40.16 840 THR A O 1
ATOM 6546 N N . GLN A 1 841 ? -67.527 27.651 43.875 1.00 42.50 841 GLN A N 1
ATOM 6547 C CA . GLN A 1 841 ? -66.540 26.579 43.995 1.00 42.50 841 GLN A CA 1
ATOM 6548 C C . GLN A 1 841 ? -65.692 26.573 42.721 1.00 42.50 841 GLN A C 1
ATOM 6550 O O . GLN A 1 841 ? -66.191 26.213 41.653 1.00 42.50 841 GLN A O 1
ATOM 6555 N N . SER A 1 842 ? -64.419 26.951 42.819 1.00 36.78 842 SER A N 1
ATOM 6556 C CA . SER A 1 842 ? -63.431 26.621 41.793 1.00 36.78 842 SER A CA 1
ATOM 6557 C C . SER A 1 842 ? -62.976 25.173 41.993 1.00 36.78 842 SER A C 1
ATOM 6559 O O . SER A 1 842 ? -62.153 24.879 42.857 1.00 36.78 842 SER A O 1
ATOM 6561 N N . ASN A 1 843 ? -63.533 24.261 41.198 1.00 45.00 843 ASN A N 1
ATOM 6562 C CA . ASN A 1 843 ? -62.975 22.926 41.004 1.00 45.00 843 ASN A CA 1
ATOM 6563 C C . ASN A 1 843 ? -61.837 23.018 39.977 1.00 45.00 843 ASN A C 1
ATOM 6565 O O . ASN A 1 843 ? -62.148 23.090 38.794 1.00 45.00 843 ASN A O 1
ATOM 6569 N N . ASP A 1 844 ? -60.572 23.028 40.414 1.00 39.88 844 ASP A N 1
ATOM 6570 C CA . ASP A 1 844 ? -59.488 22.224 39.805 1.00 39.88 844 ASP A CA 1
ATOM 6571 C C . ASP A 1 844 ? -58.169 22.385 40.598 1.00 39.88 844 ASP A C 1
ATOM 6573 O O . ASP A 1 844 ? -57.575 23.466 40.565 1.00 39.88 844 ASP A O 1
ATOM 6577 N N . PRO A 1 845 ? -57.657 21.361 41.308 1.00 47.41 845 PRO A N 1
ATOM 6578 C CA . PRO A 1 845 ? -56.285 21.389 41.790 1.00 47.41 845 PRO A CA 1
ATOM 6579 C C . PRO A 1 845 ? -55.355 20.968 40.644 1.00 47.41 845 PRO A C 1
ATOM 6581 O O . PRO A 1 845 ? -55.218 19.785 40.322 1.00 47.41 845 PRO A O 1
ATOM 6584 N N . THR A 1 846 ? -54.682 21.936 40.020 1.00 43.53 846 THR A N 1
ATOM 6585 C CA . THR A 1 846 ? -53.558 21.668 39.113 1.00 43.53 846 THR A CA 1
ATOM 6586 C C . THR A 1 846 ? -52.397 21.071 39.911 1.00 43.53 846 THR A C 1
ATOM 6588 O O . THR A 1 846 ? -51.551 21.794 40.432 1.00 43.53 846 THR A O 1
ATOM 6591 N N . THR A 1 847 ? -52.354 19.743 40.018 1.00 50.25 847 THR A N 1
ATOM 6592 C CA . THR A 1 847 ? -51.232 19.008 40.616 1.00 50.25 847 THR A CA 1
ATOM 6593 C C . THR A 1 847 ? -49.956 19.286 39.819 1.00 50.25 847 THR A C 1
ATOM 6595 O O . THR A 1 847 ? -49.798 18.870 38.670 1.00 50.25 847 THR A O 1
ATOM 6598 N N . THR A 1 848 ? -49.025 20.034 40.408 1.00 53.75 848 THR A N 1
ATOM 6599 C CA . THR A 1 848 ? -47.715 20.291 39.803 1.00 53.75 848 THR A CA 1
ATOM 6600 C C . THR A 1 848 ? -46.826 19.059 40.008 1.00 53.75 848 THR A C 1
ATOM 6602 O O . THR A 1 848 ? -46.630 18.595 41.125 1.00 53.75 848 THR A O 1
ATOM 6605 N N . SER A 1 849 ? -46.307 18.467 38.926 1.00 58.62 849 SER A N 1
ATOM 6606 C CA . SER A 1 849 ? -45.428 17.287 39.000 1.00 58.62 849 SER A CA 1
ATOM 6607 C C . SER A 1 849 ? -43.965 17.655 38.740 1.00 58.62 849 SER A C 1
ATOM 6609 O O . SER A 1 849 ? -43.672 18.281 37.717 1.00 58.62 849 SER A O 1
ATOM 6611 N N . LEU A 1 850 ? -43.036 17.203 39.586 1.00 64.75 850 LEU A N 1
ATOM 6612 C CA . LEU A 1 850 ? -41.590 17.267 39.329 1.00 64.75 850 LEU A CA 1
ATOM 6613 C C . LEU A 1 850 ? -41.161 16.097 38.434 1.00 64.75 850 LEU A C 1
ATOM 6615 O O . LEU A 1 850 ? -41.508 14.948 38.702 1.00 64.75 850 LEU A O 1
ATOM 6619 N N . ARG A 1 851 ? -40.368 16.377 37.393 1.00 75.50 851 ARG A N 1
ATOM 6620 C CA . ARG A 1 851 ? -39.771 15.369 36.495 1.00 75.50 851 ARG A CA 1
ATOM 6621 C C . ARG A 1 851 ? -38.250 15.422 36.575 1.00 75.50 851 ARG A C 1
ATOM 6623 O O . ARG A 1 851 ? -37.688 16.507 36.723 1.00 75.50 851 ARG 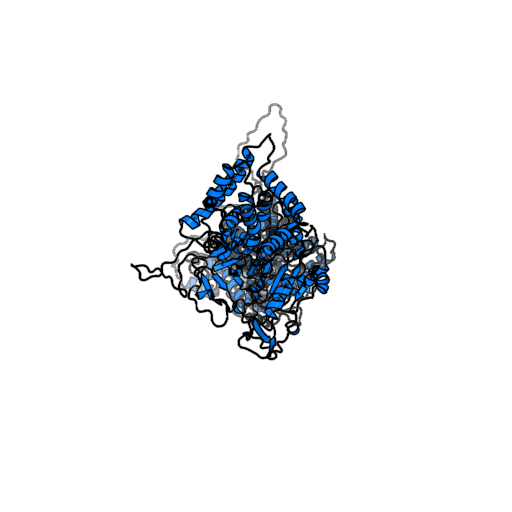A O 1
ATOM 6630 N N . LYS A 1 852 ? -37.575 14.274 36.463 1.00 77.12 852 LYS A N 1
ATOM 6631 C CA . LYS A 1 852 ? -36.113 14.165 36.625 1.00 77.12 852 LYS A CA 1
ATOM 6632 C C . LYS A 1 852 ? -35.456 13.618 35.356 1.00 77.12 852 LYS A C 1
ATOM 6634 O O . LYS A 1 852 ? -35.982 12.715 34.718 1.00 77.12 852 LYS A O 1
ATOM 6639 N N . ILE A 1 853 ? -34.287 14.159 35.010 1.00 83.94 853 ILE A N 1
ATOM 6640 C CA . ILE A 1 853 ? -33.405 13.614 33.967 1.00 83.94 853 ILE A CA 1
ATOM 6641 C C . ILE A 1 853 ? -32.341 12.759 34.661 1.00 83.94 853 ILE A C 1
ATOM 6643 O O . ILE A 1 853 ? -31.707 13.218 35.611 1.00 83.94 853 ILE A O 1
ATOM 6647 N N . SER A 1 854 ? -32.152 11.523 34.199 1.00 83.88 854 SER A N 1
ATOM 6648 C CA . SER A 1 854 ? -31.232 10.553 34.802 1.00 83.88 854 SER A CA 1
ATOM 6649 C C . SER A 1 854 ? -30.084 10.207 33.854 1.00 83.88 854 SER A C 1
ATOM 6651 O O . SER A 1 854 ? -30.300 9.813 32.708 1.00 83.88 854 SER A O 1
ATOM 6653 N N . MET A 1 855 ? -28.847 10.305 34.352 1.00 86.94 855 MET A N 1
ATOM 6654 C CA . MET A 1 855 ? -27.658 9.872 33.607 1.00 86.94 855 MET A CA 1
ATOM 6655 C C . MET A 1 855 ? -27.604 8.354 33.426 1.00 86.94 855 MET A C 1
ATOM 6657 O O . MET A 1 855 ? -27.057 7.885 32.429 1.00 86.94 855 MET A O 1
ATOM 6661 N N . VAL A 1 856 ? -28.192 7.587 34.349 1.00 87.25 856 VAL A N 1
ATOM 6662 C CA . VAL A 1 856 ? -28.320 6.129 34.205 1.00 87.25 856 VAL A CA 1
ATOM 6663 C C . VAL A 1 856 ? -29.170 5.829 32.974 1.00 87.25 856 VAL A C 1
ATOM 6665 O O . VAL A 1 856 ? -28.743 5.097 32.092 1.00 87.25 856 VAL A O 1
ATOM 6668 N N . SER A 1 857 ? -30.310 6.509 32.843 1.00 89.12 857 SER A N 1
ATOM 6669 C CA . SER A 1 857 ? -31.213 6.377 31.697 1.00 89.12 857 SER A CA 1
ATOM 6670 C C . SER A 1 857 ? -30.534 6.721 30.371 1.00 89.12 857 SER A C 1
ATOM 6672 O O . SER A 1 857 ? -30.648 5.974 29.403 1.00 89.12 857 SER A O 1
ATOM 6674 N N . PHE A 1 858 ? -29.791 7.831 30.317 1.00 93.31 858 PHE A N 1
ATOM 6675 C CA . PHE A 1 858 ? -29.079 8.227 29.100 1.00 93.31 858 PHE A CA 1
ATOM 6676 C C . PHE A 1 858 ? -28.004 7.210 28.706 1.00 93.31 858 PHE A C 1
ATOM 6678 O O . PHE A 1 858 ? -27.955 6.766 27.560 1.00 93.31 858 PHE A O 1
ATOM 6685 N N . THR A 1 859 ? -27.154 6.817 29.657 1.00 93.94 859 THR A N 1
ATOM 6686 C CA . THR A 1 859 ? -26.031 5.909 29.386 1.00 93.94 859 THR A CA 1
ATOM 6687 C C . THR A 1 859 ? -26.493 4.482 29.070 1.00 93.94 859 THR A C 1
ATOM 6689 O O . THR A 1 859 ? -25.984 3.894 28.120 1.00 93.94 859 THR A O 1
ATOM 6692 N N . SER A 1 860 ? -27.515 3.952 29.752 1.00 92.25 860 SER A N 1
ATOM 6693 C CA . SER A 1 860 ? -28.149 2.671 29.396 1.00 92.25 860 SER A CA 1
ATOM 6694 C C . SER A 1 860 ? -28.810 2.712 28.014 1.00 92.25 860 SER A C 1
ATOM 6696 O O . SER A 1 860 ? -28.687 1.758 27.242 1.00 92.25 860 SER A O 1
ATOM 6698 N N . GLY A 1 861 ? -29.448 3.834 27.659 1.00 95.69 861 GLY A N 1
ATOM 6699 C CA . GLY A 1 861 ? -29.996 4.056 26.320 1.00 95.69 861 GLY A CA 1
ATOM 6700 C C . GLY A 1 861 ? -28.921 4.051 25.234 1.00 95.69 861 GLY A C 1
ATOM 6701 O O . GLY A 1 861 ? -29.087 3.376 24.219 1.00 95.69 861 GLY A O 1
ATOM 6702 N N . VAL A 1 862 ? -27.788 4.721 25.471 1.00 97.31 862 VAL A N 1
ATOM 6703 C CA . VAL A 1 862 ? -26.621 4.701 24.571 1.00 97.31 862 VAL A CA 1
ATOM 6704 C C . VAL A 1 862 ? -26.145 3.270 24.313 1.00 97.31 862 VAL A C 1
ATOM 6706 O O . VAL A 1 862 ? -25.979 2.889 23.154 1.00 97.31 862 VAL A O 1
ATOM 6709 N N . VAL A 1 863 ? -25.999 2.449 25.360 1.00 95.62 863 VAL A N 1
ATOM 6710 C CA . VAL A 1 863 ? -25.596 1.038 25.215 1.00 95.62 863 VAL A CA 1
ATOM 6711 C C . VAL A 1 863 ? -26.611 0.251 24.384 1.00 95.62 863 VAL A C 1
ATOM 6713 O O . VAL A 1 863 ? -26.215 -0.512 23.505 1.00 95.62 863 VAL A O 1
ATOM 6716 N N . CYS A 1 864 ? -27.912 0.472 24.575 1.00 96.75 864 CYS A N 1
ATOM 6717 C CA . CYS A 1 864 ? -28.933 -0.199 23.767 1.00 96.75 864 CYS A CA 1
ATOM 6718 C C . CYS A 1 864 ? -28.855 0.180 22.286 1.00 96.75 864 CYS A C 1
ATOM 6720 O O . CYS A 1 864 ? -28.950 -0.697 21.429 1.00 96.75 864 CYS A O 1
ATOM 6722 N N . GLY A 1 865 ? -28.624 1.456 21.967 1.00 97.19 865 GLY A N 1
ATOM 6723 C CA . GLY A 1 865 ? -28.420 1.898 20.584 1.00 97.19 865 GLY A CA 1
ATOM 6724 C C . GLY A 1 865 ? -27.201 1.253 19.928 1.00 97.19 865 GLY A C 1
ATOM 6725 O O . GLY A 1 865 ? -27.258 0.878 18.754 1.00 97.19 865 GLY A O 1
ATOM 6726 N N . LEU A 1 866 ? -26.121 1.071 20.692 1.00 97.31 866 LEU A N 1
ATOM 6727 C CA . LEU A 1 866 ? -24.923 0.369 20.233 1.00 97.31 866 LEU A CA 1
ATOM 6728 C C . LEU A 1 866 ? -25.205 -1.113 19.949 1.00 97.31 866 LEU A C 1
ATOM 6730 O O . LEU A 1 866 ? -24.891 -1.595 18.862 1.00 97.31 866 LEU A O 1
ATOM 6734 N N . VAL A 1 867 ? -25.870 -1.813 20.875 1.00 97.62 867 VAL A N 1
ATOM 6735 C CA . VAL A 1 867 ? -26.240 -3.232 20.723 1.00 97.62 867 VAL A CA 1
ATOM 6736 C C . VAL A 1 867 ? -27.147 -3.461 19.516 1.00 97.62 867 VAL A C 1
ATOM 6738 O O . VAL A 1 867 ? -26.914 -4.385 18.737 1.00 97.62 867 VAL A O 1
ATOM 6741 N N . VAL A 1 868 ? -28.182 -2.635 19.347 1.00 97.62 868 VAL A N 1
ATOM 6742 C CA . VAL A 1 868 ? -29.143 -2.787 18.242 1.00 97.62 868 VAL A CA 1
ATOM 6743 C C . VAL A 1 868 ? -28.468 -2.567 16.887 1.00 97.62 868 VAL A C 1
ATOM 6745 O O . VAL A 1 868 ? -28.821 -3.232 15.914 1.00 97.62 868 VAL A O 1
ATOM 6748 N N . PHE A 1 869 ? -27.469 -1.686 16.810 1.00 97.19 869 PHE A N 1
ATOM 6749 C CA . PHE A 1 869 ? -26.737 -1.424 15.571 1.00 97.19 869 PHE A CA 1
ATOM 6750 C C . PHE A 1 869 ? -25.649 -2.467 15.253 1.00 97.19 869 PHE A C 1
ATOM 6752 O O . PHE A 1 869 ? -25.329 -2.659 14.080 1.00 97.19 869 PHE A O 1
ATOM 6759 N N . THR A 1 870 ? -25.120 -3.193 16.247 1.00 96.81 870 THR A N 1
ATOM 6760 C CA . THR A 1 870 ? -24.081 -4.230 16.073 1.00 96.81 870 THR A CA 1
ATOM 6761 C C . THR A 1 870 ? -24.311 -5.181 14.881 1.00 96.81 870 THR A C 1
ATOM 6763 O O . THR A 1 870 ? -23.423 -5.284 14.030 1.00 96.81 870 THR A O 1
ATOM 6766 N N . PRO A 1 871 ? -25.458 -5.880 14.742 1.00 95.88 871 PRO A N 1
ATOM 6767 C CA . PRO A 1 871 ? -25.664 -6.789 13.609 1.00 95.88 871 PRO A CA 1
ATOM 6768 C C . PRO A 1 871 ? -25.777 -6.068 12.258 1.00 95.88 871 PRO A C 1
ATOM 6770 O O . PRO A 1 871 ? -25.644 -6.713 11.220 1.00 95.88 871 PRO A O 1
ATOM 6773 N N . ALA A 1 872 ? -26.026 -4.754 12.256 1.00 94.06 872 ALA A N 1
ATOM 6774 C CA . ALA A 1 872 ? -26.339 -3.964 11.070 1.00 94.06 872 ALA A CA 1
ATOM 6775 C C . ALA A 1 872 ? -25.136 -3.284 10.424 1.00 94.06 872 ALA A C 1
ATOM 6777 O O . ALA A 1 872 ? -25.216 -2.990 9.232 1.00 94.06 872 ALA A O 1
ATOM 6778 N N . GLY A 1 873 ? -24.058 -3.063 11.188 1.00 88.31 873 GLY A N 1
ATOM 6779 C CA . GLY A 1 873 ? -22.843 -2.327 10.817 1.00 88.31 873 GLY A CA 1
ATOM 6780 C C . GLY A 1 873 ? -22.650 -2.108 9.316 1.00 88.31 873 GLY A C 1
ATOM 6781 O O . GLY A 1 873 ? -23.065 -1.077 8.791 1.00 88.31 873 GLY A O 1
ATOM 6782 N N . GLY A 1 874 ? -22.051 -3.066 8.609 1.00 88.62 874 GLY A N 1
ATOM 6783 C CA . GLY A 1 874 ? -21.788 -2.955 7.170 1.00 88.62 874 GLY A CA 1
ATOM 6784 C C . GLY A 1 874 ? -22.992 -3.191 6.246 1.00 88.62 874 GLY A C 1
ATOM 6785 O O . GLY A 1 874 ? -22.944 -2.811 5.079 1.00 88.62 874 GLY A O 1
ATOM 6786 N N . TYR A 1 875 ? -24.091 -3.775 6.729 1.00 92.38 875 TYR A N 1
ATOM 6787 C CA . TYR A 1 875 ? -25.258 -4.079 5.890 1.00 92.38 875 TYR A CA 1
ATOM 6788 C C . TYR A 1 875 ? -26.152 -2.870 5.614 1.00 92.38 875 TYR A C 1
ATOM 6790 O O . TYR A 1 875 ? -26.888 -2.889 4.635 1.00 92.38 875 TYR A O 1
ATOM 6798 N N . ILE A 1 876 ? -26.120 -1.828 6.450 1.00 91.75 876 ILE A N 1
ATOM 6799 C CA . ILE A 1 876 ? -26.960 -0.626 6.265 1.00 91.75 876 ILE A CA 1
ATOM 6800 C C . ILE A 1 876 ? -26.159 0.672 6.114 1.00 91.75 876 ILE A C 1
ATOM 6802 O O . ILE A 1 876 ? -26.744 1.749 5.974 1.00 91.75 876 ILE A O 1
ATOM 6806 N N . SER A 1 877 ? -24.827 0.592 6.168 1.00 90.50 877 SER A N 1
ATOM 6807 C CA . SER A 1 877 ? -23.955 1.765 6.146 1.00 90.50 877 SER A CA 1
ATOM 6808 C C . SER A 1 877 ? -23.591 2.182 4.727 1.00 90.50 877 SER A C 1
ATOM 6810 O O . SER A 1 877 ? -22.742 1.578 4.082 1.00 90.50 877 SER A O 1
ATOM 6812 N N . SER A 1 878 ? -24.211 3.264 4.258 1.00 87.12 878 SER A N 1
ATOM 6813 C CA . SER A 1 878 ? -23.888 3.929 2.993 1.00 87.12 878 SER A CA 1
ATOM 6814 C C . SER A 1 878 ? -24.066 5.443 3.114 1.00 87.12 878 SER A C 1
ATOM 6816 O O . SER A 1 878 ? -24.799 5.921 3.983 1.00 87.12 878 SER A O 1
ATOM 6818 N N . HIS A 1 879 ? -23.432 6.203 2.214 1.00 82.25 879 HIS A N 1
ATOM 6819 C CA . HIS A 1 879 ? -23.477 7.671 2.199 1.00 82.25 879 HIS A CA 1
ATOM 6820 C C . HIS A 1 879 ? -24.897 8.267 2.106 1.00 82.25 879 HIS A C 1
ATOM 6822 O O . HIS A 1 879 ? -25.100 9.419 2.480 1.00 82.25 879 HIS A O 1
ATOM 6828 N N . THR A 1 880 ? -25.887 7.502 1.638 1.00 82.88 880 THR A N 1
ATOM 6829 C CA . THR A 1 880 ? -27.289 7.938 1.506 1.00 82.88 880 THR A CA 1
ATOM 6830 C C . THR A 1 880 ? -28.208 7.440 2.624 1.00 82.88 880 THR A C 1
ATOM 6832 O O . THR A 1 880 ? -29.362 7.863 2.697 1.00 82.88 880 THR A O 1
ATOM 6835 N N . SER A 1 881 ? -27.737 6.548 3.503 1.00 84.88 881 SER A N 1
ATOM 6836 C CA . SER A 1 881 ? -28.610 5.761 4.392 1.00 84.88 881 SER A CA 1
ATOM 6837 C C . SER A 1 881 ? -28.405 6.009 5.888 1.00 84.88 881 SER A C 1
ATOM 6839 O O . SER A 1 881 ? -28.845 5.204 6.706 1.00 84.88 881 SER A O 1
ATOM 6841 N N . PHE A 1 882 ? -27.814 7.144 6.280 1.00 92.38 882 PHE A N 1
ATOM 6842 C CA . PHE A 1 882 ? -27.615 7.492 7.698 1.00 92.38 882 PHE A CA 1
ATOM 6843 C C . PHE A 1 882 ? -28.913 7.530 8.518 1.00 92.38 882 PHE A C 1
ATOM 6845 O O . PHE A 1 882 ? -28.907 7.255 9.712 1.00 92.38 882 PHE A O 1
ATOM 6852 N N . TRP A 1 883 ? -30.055 7.813 7.889 1.00 93.88 883 TRP A N 1
ATOM 6853 C CA . TRP A 1 883 ? -31.350 7.799 8.571 1.00 93.88 883 TRP A CA 1
ATOM 6854 C C . TRP A 1 883 ? -31.722 6.409 9.118 1.00 93.88 883 TRP A C 1
ATOM 6856 O O . TRP A 1 883 ? -32.415 6.325 10.132 1.00 93.88 883 TRP A O 1
ATOM 6866 N N . LYS A 1 884 ? -31.245 5.319 8.492 1.00 94.69 884 LYS A N 1
ATOM 6867 C CA . LYS A 1 884 ? -31.533 3.948 8.936 1.00 94.69 884 LYS A CA 1
ATOM 6868 C C . LYS A 1 884 ? -30.976 3.707 10.342 1.00 94.69 884 LYS A C 1
ATOM 6870 O O . LYS A 1 884 ? -31.675 3.139 11.172 1.00 94.69 884 LYS A O 1
ATOM 6875 N N . SER A 1 885 ? -29.768 4.187 10.653 1.00 95.50 885 SER A N 1
ATOM 6876 C CA . SER A 1 885 ? -29.164 4.001 11.984 1.00 95.50 885 SER A CA 1
ATOM 6877 C C . SER A 1 885 ? -29.894 4.774 13.086 1.00 95.50 885 SER A C 1
ATOM 6879 O O . SER A 1 885 ? -30.018 4.278 14.202 1.00 95.50 885 SER A O 1
ATOM 6881 N N . ILE A 1 886 ? -30.472 5.936 12.763 1.00 97.06 886 ILE A N 1
ATOM 6882 C CA . ILE A 1 886 ? -31.341 6.682 13.686 1.00 97.06 886 ILE A CA 1
ATOM 6883 C C . ILE A 1 886 ? -32.593 5.861 14.018 1.00 97.06 886 ILE A C 1
ATOM 6885 O O . ILE A 1 886 ? -32.990 5.791 15.178 1.00 97.06 886 ILE A O 1
ATOM 6889 N N . VAL A 1 887 ? -33.202 5.196 13.030 1.00 97.00 887 VAL A N 1
ATOM 6890 C CA . VAL A 1 887 ? -34.357 4.309 13.265 1.00 97.00 887 VAL A CA 1
ATOM 6891 C C . VAL A 1 887 ? -33.978 3.146 14.182 1.00 97.00 887 VAL A C 1
ATOM 6893 O O . VAL A 1 887 ? -34.729 2.834 15.106 1.00 97.00 887 VAL A O 1
ATOM 6896 N N . PHE A 1 888 ? -32.803 2.544 13.977 1.00 97.69 888 PHE A N 1
ATOM 6897 C CA . PHE A 1 888 ? -32.279 1.495 14.857 1.00 97.69 888 PHE A CA 1
ATOM 6898 C C . PHE A 1 888 ? -32.136 1.992 16.296 1.00 97.69 888 PHE A C 1
ATOM 6900 O O . PHE A 1 888 ? -32.627 1.336 17.213 1.00 97.69 888 PHE A O 1
ATOM 6907 N N . GLY A 1 889 ? -31.543 3.168 16.500 1.00 97.50 889 GLY A N 1
ATOM 6908 C CA . GLY A 1 889 ? -31.388 3.738 17.833 1.00 97.50 889 GLY A CA 1
ATOM 6909 C C . GLY A 1 889 ? -32.716 4.124 18.485 1.00 97.50 889 GLY A C 1
ATOM 6910 O O . GLY A 1 889 ? -32.933 3.814 19.653 1.00 97.50 889 GLY A O 1
ATOM 6911 N N . VAL A 1 890 ? -33.665 4.704 17.743 1.00 98.25 890 VAL A N 1
ATOM 6912 C CA . VAL A 1 890 ? -35.003 5.036 18.271 1.00 98.25 890 VAL A CA 1
ATOM 6913 C C . VAL A 1 890 ? -35.749 3.783 18.730 1.00 98.25 890 VAL A C 1
ATOM 6915 O O . VAL A 1 890 ? -36.253 3.737 19.854 1.00 98.25 890 VAL A O 1
ATOM 6918 N N . ILE A 1 891 ? -35.800 2.750 17.884 1.00 97.88 891 ILE A N 1
ATOM 6919 C CA . ILE A 1 891 ? -36.462 1.482 18.216 1.00 97.88 891 ILE A CA 1
ATOM 6920 C C . ILE A 1 891 ? -35.726 0.786 19.365 1.00 97.88 891 ILE A C 1
ATOM 6922 O O . ILE A 1 891 ? -36.367 0.257 20.272 1.00 97.88 891 ILE A O 1
ATOM 6926 N N . GLY A 1 89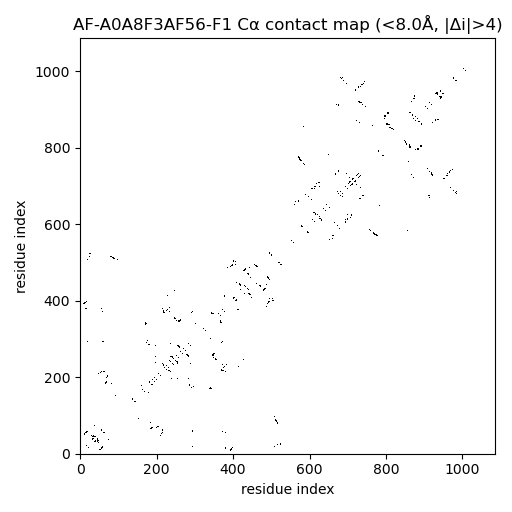2 ? -34.393 0.824 19.363 1.00 96.19 892 GLY A N 1
ATOM 6927 C CA . GLY A 1 892 ? -33.561 0.239 20.407 1.00 96.19 892 GLY A CA 1
ATOM 6928 C C . GLY A 1 892 ? -33.725 0.903 21.767 1.00 96.19 892 GLY A C 1
ATOM 6929 O O . GLY A 1 892 ? -33.902 0.205 22.759 1.00 96.19 892 GLY A O 1
ATOM 6930 N N . GLY A 1 893 ? -33.740 2.235 21.824 1.00 95.69 893 GLY A N 1
ATOM 6931 C CA . GLY A 1 893 ? -33.998 2.981 23.057 1.00 95.69 893 GLY A CA 1
ATOM 6932 C C . GLY A 1 893 ? -35.400 2.714 23.606 1.00 95.69 893 GLY A C 1
ATOM 6933 O O . GLY A 1 893 ? -35.565 2.533 24.810 1.00 95.69 893 GLY A O 1
ATOM 6934 N N . PHE A 1 894 ? -36.400 2.615 22.723 1.00 96.44 894 PHE A N 1
ATOM 6935 C CA . PHE A 1 894 ? -37.770 2.288 23.110 1.00 96.44 894 PHE A CA 1
ATOM 6936 C C . PHE A 1 894 ? -37.887 0.858 23.649 1.00 96.44 894 PHE A C 1
ATOM 6938 O O . PHE A 1 894 ? -38.258 0.663 24.805 1.00 96.44 894 PHE A O 1
ATOM 6945 N N . ILE A 1 895 ? -37.549 -0.155 22.846 1.00 96.25 895 ILE A N 1
ATOM 6946 C CA . ILE A 1 895 ? -37.708 -1.562 23.243 1.00 96.25 895 ILE A CA 1
ATOM 6947 C C . ILE A 1 895 ? -36.775 -1.906 24.406 1.00 96.25 895 ILE A C 1
ATOM 6949 O O . ILE A 1 895 ? -37.205 -2.576 25.345 1.00 96.25 895 ILE A O 1
ATOM 6953 N N . GLY A 1 896 ? -35.539 -1.406 24.385 1.00 94.00 896 GLY A N 1
ATOM 6954 C CA . GLY A 1 896 ? -34.567 -1.595 25.455 1.00 94.00 896 GLY A CA 1
ATOM 6955 C C . GLY A 1 896 ? -35.112 -1.131 26.805 1.00 94.00 896 GLY A C 1
ATOM 6956 O O . GLY A 1 896 ? -35.113 -1.918 27.751 1.00 94.00 896 GLY A O 1
ATOM 6957 N N . ASN A 1 897 ? -35.678 0.081 26.883 1.00 94.19 897 ASN A N 1
ATOM 6958 C CA . ASN A 1 897 ? -36.236 0.615 28.130 1.00 94.19 897 ASN A CA 1
ATOM 6959 C C . ASN A 1 897 ? -37.341 -0.291 28.688 1.00 94.19 897 ASN A C 1
ATOM 6961 O O . ASN A 1 897 ? -37.257 -0.747 29.828 1.00 94.19 897 ASN A O 1
ATOM 6965 N N . TYR A 1 898 ? -38.343 -0.624 27.871 1.00 93.06 898 TYR A N 1
ATOM 6966 C CA . TYR A 1 898 ? -39.452 -1.473 28.313 1.00 93.06 898 TYR A CA 1
ATOM 6967 C C . TYR A 1 898 ? -39.007 -2.899 28.648 1.00 93.06 898 TYR A C 1
ATOM 6969 O O . TYR A 1 898 ? -39.567 -3.513 29.558 1.00 93.06 898 TYR A O 1
ATOM 6977 N N . SER A 1 899 ? -37.985 -3.422 27.965 1.00 93.12 899 SER A N 1
ATOM 6978 C CA . SER A 1 899 ? -37.471 -4.771 28.210 1.00 93.12 899 SER A CA 1
ATOM 6979 C C . SER A 1 899 ? -36.843 -4.936 29.597 1.00 93.12 899 SER A C 1
ATOM 6981 O O . SER A 1 899 ? -36.927 -6.024 30.160 1.00 93.12 899 SER A O 1
ATOM 6983 N N . THR A 1 900 ? -36.334 -3.863 30.218 1.00 89.94 900 THR A N 1
ATOM 6984 C CA . THR A 1 900 ? -35.846 -3.910 31.615 1.00 89.94 900 THR A CA 1
ATOM 6985 C C . THR A 1 900 ? -36.941 -4.287 32.612 1.00 89.94 900 THR A C 1
ATOM 6987 O O . THR A 1 900 ? -36.659 -4.809 33.686 1.00 89.94 900 THR A O 1
ATOM 6990 N N . ARG A 1 901 ? -38.218 -4.088 32.257 1.00 88.12 901 ARG A N 1
ATOM 6991 C CA . ARG A 1 901 ? -39.354 -4.468 33.107 1.00 88.12 901 ARG A CA 1
ATOM 6992 C C . ARG A 1 901 ? -39.645 -5.966 33.062 1.00 88.12 901 ARG A C 1
ATOM 6994 O O . ARG A 1 901 ? -40.345 -6.475 33.933 1.00 88.12 901 ARG A O 1
ATOM 7001 N N . LEU A 1 902 ? -39.104 -6.685 32.077 1.00 86.94 902 LEU A N 1
ATOM 7002 C CA . LEU A 1 902 ? -39.352 -8.111 31.878 1.00 86.94 902 LEU A CA 1
ATOM 7003 C C . LEU A 1 902 ? -38.857 -8.955 33.061 1.00 86.94 902 LEU A C 1
ATOM 7005 O O . LEU A 1 902 ? -39.476 -9.965 33.378 1.00 86.94 902 LEU A O 1
ATOM 7009 N N . LYS A 1 903 ? -37.818 -8.505 33.776 1.00 82.44 903 LYS A N 1
ATOM 7010 C CA . LYS A 1 903 ? -37.328 -9.163 34.999 1.00 82.44 903 LYS A CA 1
ATOM 7011 C C . LYS A 1 903 ? -38.383 -9.265 36.103 1.00 82.44 903 LYS A C 1
ATOM 7013 O O . LYS A 1 903 ? -38.427 -10.271 36.803 1.00 82.44 903 LYS A O 1
ATOM 7018 N N . TYR A 1 904 ? -39.273 -8.274 36.212 1.00 83.12 904 TYR A N 1
ATOM 7019 C CA . TYR A 1 904 ? -40.369 -8.282 37.186 1.00 83.12 904 TYR A CA 1
ATOM 7020 C C . TYR A 1 904 ? -41.497 -9.229 36.773 1.00 83.12 904 TYR A C 1
ATOM 7022 O O . TYR A 1 904 ? -42.110 -9.850 37.629 1.00 83.12 904 TYR A O 1
ATOM 7030 N N . TYR A 1 905 ? -41.747 -9.372 35.468 1.00 84.81 905 TYR A N 1
ATOM 7031 C CA . TYR A 1 905 ? -42.749 -10.309 34.951 1.00 84.81 905 TYR A CA 1
ATOM 7032 C C . TYR A 1 905 ? -42.274 -11.764 34.980 1.00 84.81 905 TYR A C 1
ATOM 7034 O O . TYR A 1 905 ? -43.081 -12.665 35.177 1.00 84.81 905 TYR A O 1
ATOM 7042 N N . MET A 1 906 ? -40.979 -12.001 34.753 1.00 83.69 906 MET A N 1
ATOM 7043 C CA . MET A 1 906 ? -40.383 -13.340 34.790 1.00 83.69 906 MET A CA 1
ATOM 7044 C C . MET A 1 906 ? -39.967 -13.775 36.200 1.00 83.69 906 MET A C 1
ATOM 7046 O O . MET A 1 906 ? -39.612 -14.935 36.375 1.00 83.69 906 MET A O 1
ATOM 7050 N N . GLU A 1 907 ? -39.962 -12.857 37.173 1.00 84.69 907 GLU A N 1
ATOM 7051 C CA . GLU A 1 907 ? -39.427 -13.067 38.529 1.00 84.69 907 GLU A CA 1
ATOM 7052 C C . GLU A 1 907 ? -37.969 -13.574 38.534 1.00 84.69 907 GLU A C 1
ATOM 7054 O O . GLU A 1 907 ? -37.539 -14.320 39.415 1.00 84.69 907 GLU A O 1
ATOM 7059 N N . ILE A 1 908 ? -37.181 -13.158 37.536 1.00 86.50 908 ILE A N 1
ATOM 7060 C CA . ILE A 1 908 ? -35.757 -13.495 37.411 1.00 86.50 908 ILE A CA 1
ATOM 7061 C C . ILE A 1 908 ? -34.944 -12.223 37.619 1.00 86.50 908 ILE A C 1
ATOM 7063 O O . ILE A 1 908 ? -35.000 -11.306 36.806 1.00 86.50 908 ILE A O 1
ATOM 7067 N N . ASP A 1 909 ? -34.159 -12.181 38.693 1.00 85.19 909 ASP A N 1
ATOM 7068 C CA . ASP A 1 909 ? -33.307 -11.038 39.036 1.00 85.19 909 ASP A CA 1
ATOM 7069 C C . ASP A 1 909 ? -32.020 -11.021 38.198 1.00 85.19 909 ASP A C 1
ATOM 7071 O O . ASP A 1 909 ? -30.972 -11.521 38.609 1.00 85.19 909 ASP A O 1
ATOM 7075 N N . ASP A 1 910 ? -32.095 -10.445 37.006 1.00 86.31 910 ASP A N 1
ATOM 7076 C CA . ASP A 1 910 ? -30.918 -10.076 36.225 1.00 86.31 910 ASP A CA 1
ATOM 7077 C C . ASP A 1 910 ? -30.372 -8.720 36.702 1.00 86.31 910 ASP A C 1
ATOM 7079 O O . ASP A 1 910 ? -30.982 -7.672 36.478 1.00 86.31 910 ASP A O 1
ATOM 7083 N N . ALA A 1 911 ? -29.242 -8.740 37.415 1.00 80.69 911 ALA A N 1
ATOM 7084 C CA . ALA A 1 911 ? -28.864 -7.630 38.285 1.00 80.69 911 ALA A CA 1
ATOM 7085 C C . ALA A 1 911 ? -28.520 -6.332 37.550 1.00 80.69 911 ALA A C 1
ATOM 7087 O O . ALA A 1 911 ? -28.777 -5.252 38.081 1.00 80.69 911 ALA A O 1
ATOM 7088 N N . LEU A 1 912 ? -27.941 -6.450 36.354 1.00 86.62 912 LEU A N 1
ATOM 7089 C CA . LEU A 1 912 ? -27.497 -5.333 35.515 1.00 86.62 912 LEU A CA 1
ATOM 7090 C C . LEU A 1 912 ? -28.259 -5.266 34.184 1.00 86.62 912 LEU A C 1
ATOM 7092 O O . LEU A 1 912 ? -27.786 -4.634 33.242 1.00 86.62 912 LEU A O 1
ATOM 7096 N N . ASP A 1 913 ? -29.421 -5.924 34.099 1.00 90.62 913 ASP A N 1
ATOM 7097 C CA . ASP A 1 913 ? -30.282 -5.924 32.910 1.00 90.62 913 ASP A CA 1
ATOM 7098 C C . ASP A 1 913 ? -29.572 -6.424 31.629 1.00 90.62 913 ASP A C 1
ATOM 7100 O O . ASP A 1 913 ? -29.860 -5.961 30.525 1.00 90.62 913 ASP A O 1
ATOM 7104 N N . ILE A 1 914 ? -28.656 -7.395 31.748 1.00 93.50 914 ILE A N 1
ATOM 7105 C CA . ILE A 1 914 ? -27.887 -7.958 30.624 1.00 93.50 914 ILE A CA 1
ATOM 7106 C C . ILE A 1 914 ? -28.804 -8.596 29.576 1.00 93.50 914 ILE A C 1
ATOM 7108 O O . ILE A 1 914 ? -28.637 -8.385 28.374 1.00 93.50 914 ILE A O 1
ATOM 7112 N N . PHE A 1 915 ? -29.802 -9.359 30.008 1.00 95.00 915 PHE A N 1
ATOM 7113 C CA . PHE A 1 915 ? -30.787 -9.978 29.133 1.00 95.00 915 PHE A CA 1
ATOM 7114 C C . PHE A 1 915 ? -31.616 -8.933 28.381 1.00 95.00 915 PHE A C 1
ATOM 7116 O O . PHE A 1 915 ? -31.831 -9.074 27.178 1.00 95.00 915 PHE A O 1
ATOM 7123 N N . ALA A 1 916 ? -32.037 -7.865 29.057 1.00 93.25 916 ALA A N 1
ATOM 7124 C CA . ALA A 1 916 ? -32.802 -6.780 28.451 1.00 93.25 916 ALA A CA 1
ATOM 7125 C C . ALA A 1 916 ? -31.947 -5.974 27.452 1.00 93.25 916 ALA A C 1
ATOM 7127 O O . ALA A 1 916 ? -32.289 -5.859 26.274 1.00 93.25 916 ALA A O 1
ATOM 7128 N N . VAL A 1 917 ? -30.790 -5.479 27.897 1.00 94.19 917 VAL A N 1
ATOM 7129 C CA . VAL A 1 917 ? -29.919 -4.571 27.133 1.00 94.19 917 VAL A CA 1
ATOM 7130 C C . VAL A 1 917 ? -29.156 -5.276 26.016 1.00 94.19 917 VAL A C 1
ATOM 7132 O O . VAL A 1 917 ? -28.929 -4.663 24.979 1.00 94.19 917 VAL A O 1
ATOM 7135 N N . HIS A 1 918 ? -28.759 -6.540 26.189 1.00 96.12 918 HIS A N 1
ATOM 7136 C CA . HIS A 1 918 ? -28.010 -7.294 25.177 1.00 96.12 918 HIS A CA 1
ATOM 7137 C C . HIS A 1 918 ? -28.861 -8.359 24.486 1.00 96.12 918 HIS A C 1
ATOM 7139 O O . HIS A 1 918 ? -28.904 -8.395 23.259 1.00 96.12 918 HIS A O 1
ATOM 7145 N N . GLY A 1 919 ? -29.588 -9.187 25.237 1.00 96.25 919 GLY A N 1
ATOM 7146 C CA . GLY A 1 919 ? -30.399 -10.267 24.665 1.00 96.25 919 GLY A CA 1
ATOM 7147 C C . GLY A 1 919 ? -31.540 -9.752 23.784 1.00 96.25 919 GLY A C 1
ATOM 7148 O O . GLY A 1 919 ? -31.594 -10.054 22.590 1.00 96.25 919 GLY A O 1
ATOM 7149 N N . VAL A 1 920 ? -32.437 -8.943 24.356 1.00 97.19 920 VAL A N 1
ATOM 7150 C CA . VAL A 1 920 ? -33.616 -8.415 23.645 1.00 97.19 920 VAL A CA 1
ATOM 7151 C C . VAL A 1 920 ? -33.200 -7.423 22.561 1.00 97.19 920 VAL A C 1
ATOM 7153 O O . VAL A 1 920 ? -33.611 -7.570 21.411 1.00 97.19 920 VAL A O 1
ATOM 7156 N N . CYS A 1 921 ? -32.337 -6.456 22.874 1.00 97.25 921 CYS A N 1
ATOM 7157 C CA . CYS A 1 921 ? -31.816 -5.518 21.875 1.00 97.25 921 CYS A CA 1
ATOM 7158 C C . CYS A 1 921 ? -31.035 -6.219 20.747 1.00 97.25 921 CYS A C 1
ATOM 7160 O O . CYS A 1 921 ? -31.154 -5.824 19.589 1.00 97.25 921 CYS A O 1
ATOM 7162 N N . GLY A 1 922 ? -30.287 -7.288 21.038 1.00 96.94 922 GLY A N 1
ATOM 7163 C CA . GLY A 1 922 ? -29.601 -8.095 20.023 1.00 96.94 922 GLY A CA 1
ATOM 7164 C C . GLY A 1 922 ? -30.579 -8.768 19.056 1.00 96.94 922 GLY A C 1
ATOM 7165 O O . GLY A 1 922 ? -30.360 -8.744 17.840 1.00 96.94 922 GLY A O 1
ATOM 7166 N N . ILE A 1 923 ? -31.704 -9.289 19.566 1.00 98.06 923 ILE A N 1
ATOM 7167 C CA . ILE A 1 923 ? -32.812 -9.787 18.732 1.00 98.06 923 ILE A CA 1
ATOM 7168 C C . ILE A 1 923 ? -33.373 -8.652 17.872 1.00 98.06 923 ILE A C 1
ATOM 7170 O O . ILE A 1 923 ? -33.472 -8.804 16.657 1.00 98.06 923 ILE A O 1
ATOM 7174 N N . VAL A 1 924 ? -33.701 -7.505 18.474 1.00 97.94 924 VAL A N 1
ATOM 7175 C CA . VAL A 1 924 ? -34.266 -6.348 17.758 1.00 97.94 924 VAL A CA 1
ATOM 7176 C C . VAL A 1 924 ? -33.356 -5.908 16.615 1.00 97.94 924 VAL A C 1
ATOM 7178 O O . VAL A 1 924 ? -33.821 -5.789 15.484 1.00 97.94 924 VAL A O 1
ATOM 7181 N N . GLY A 1 925 ? -32.060 -5.730 16.873 1.00 97.25 925 GLY A N 1
ATOM 7182 C CA . GLY A 1 925 ? -31.084 -5.372 15.846 1.00 97.25 925 GLY A CA 1
ATOM 7183 C C . GLY A 1 925 ? -31.040 -6.388 14.710 1.00 97.25 925 GLY A C 1
ATOM 7184 O O . GLY A 1 925 ? -31.114 -6.021 13.539 1.00 97.25 925 GLY A O 1
ATOM 7185 N N . THR A 1 926 ? -30.999 -7.678 15.048 1.00 97.19 926 THR A N 1
ATOM 7186 C CA . THR A 1 926 ? -30.946 -8.770 14.064 1.00 97.19 926 THR A CA 1
ATOM 7187 C C . THR A 1 926 ? -32.201 -8.804 13.187 1.00 97.19 926 THR A C 1
ATOM 7189 O O . THR A 1 926 ? -32.101 -9.018 11.977 1.00 97.19 926 THR A O 1
ATOM 7192 N N . LEU A 1 927 ? -33.379 -8.539 13.756 1.00 97.69 927 LEU A N 1
ATOM 7193 C CA . LEU A 1 927 ? -34.633 -8.441 13.005 1.00 97.69 927 LEU A CA 1
ATOM 7194 C C . LEU A 1 927 ? -34.660 -7.207 12.099 1.00 97.69 927 LEU A C 1
ATOM 7196 O O . LEU A 1 927 ? -35.021 -7.325 10.929 1.00 97.69 927 LEU A O 1
ATOM 7200 N N . LEU A 1 928 ? -34.234 -6.044 12.601 1.00 97.44 928 LEU A N 1
ATOM 7201 C CA . LEU A 1 928 ? -34.170 -4.809 11.815 1.00 97.44 928 LEU A CA 1
ATOM 7202 C C . LEU A 1 928 ? -33.204 -4.931 10.629 1.00 97.44 928 LEU A C 1
ATOM 7204 O O . LEU A 1 928 ? -33.483 -4.386 9.562 1.00 97.44 928 LEU A O 1
ATOM 7208 N N . VAL A 1 929 ? -32.117 -5.695 10.762 1.00 96.62 929 VAL A N 1
ATOM 7209 C CA . VAL A 1 929 ? -31.227 -6.041 9.640 1.00 96.62 929 VAL A CA 1
ATOM 7210 C C . VAL A 1 929 ? -31.977 -6.780 8.535 1.00 96.62 929 VAL A C 1
ATOM 7212 O O . VAL A 1 929 ? -31.840 -6.431 7.366 1.00 96.62 929 VAL A O 1
ATOM 7215 N N . GLY A 1 930 ? -32.852 -7.724 8.886 1.00 95.50 930 GLY A N 1
ATOM 7216 C CA . GLY A 1 930 ? -33.708 -8.411 7.913 1.00 95.50 930 GLY A CA 1
ATOM 7217 C C . GLY A 1 930 ? -34.642 -7.471 7.147 1.00 95.50 930 GLY A C 1
ATOM 7218 O O . GLY A 1 930 ? -35.049 -7.784 6.030 1.00 95.50 930 GLY A O 1
ATOM 7219 N N . ILE A 1 931 ? -34.944 -6.301 7.714 1.00 96.25 931 ILE A N 1
ATOM 7220 C CA . ILE A 1 931 ? -35.789 -5.277 7.095 1.00 96.25 931 ILE A CA 1
ATOM 7221 C C . ILE A 1 931 ? -34.965 -4.323 6.227 1.00 96.25 931 ILE A C 1
ATOM 7223 O O . ILE A 1 931 ? -35.307 -4.088 5.070 1.00 96.25 931 ILE A O 1
ATOM 7227 N N . PHE A 1 932 ? -33.887 -3.768 6.777 1.00 95.88 932 PHE A N 1
ATOM 7228 C CA . PHE A 1 932 ? -33.226 -2.579 6.231 1.00 95.88 932 PHE A CA 1
ATOM 7229 C C . PHE A 1 932 ? -31.902 -2.837 5.505 1.00 95.88 932 PHE A C 1
ATOM 7231 O O . PHE A 1 932 ? -31.363 -1.885 4.929 1.00 95.88 932 PHE A O 1
ATOM 7238 N N . ALA A 1 933 ? -31.381 -4.070 5.533 1.00 94.94 933 ALA A N 1
ATOM 7239 C CA . ALA A 1 933 ? -30.122 -4.421 4.880 1.00 94.94 933 ALA A CA 1
ATOM 7240 C C . ALA A 1 933 ? -30.115 -4.073 3.386 1.00 94.94 933 ALA A C 1
ATOM 7242 O O . ALA A 1 933 ? -31.074 -4.335 2.657 1.00 94.94 933 ALA A O 1
ATOM 7243 N N . ASP A 1 934 ? -29.002 -3.512 2.937 1.00 92.06 934 ASP A N 1
ATOM 7244 C CA . ASP A 1 934 ? -28.684 -3.293 1.536 1.00 92.06 934 ASP A CA 1
ATOM 7245 C C . ASP A 1 934 ? -28.004 -4.533 0.935 1.00 92.06 934 ASP A C 1
ATOM 7247 O O . ASP A 1 934 ? -27.598 -5.460 1.639 1.00 92.06 934 ASP A O 1
ATOM 7251 N N . LYS A 1 935 ? -27.900 -4.568 -0.397 1.00 89.12 935 LYS A N 1
ATOM 7252 C CA . LYS A 1 935 ? -27.187 -5.627 -1.125 1.00 89.12 935 LYS A CA 1
ATOM 7253 C C . LYS A 1 935 ? -25.675 -5.423 -0.989 1.00 89.12 935 LYS A C 1
ATOM 7255 O O . LYS A 1 935 ? -25.065 -4.770 -1.834 1.00 89.12 935 LYS A O 1
ATOM 7260 N N . SER A 1 936 ? -25.086 -5.937 0.088 1.00 83.81 936 SER A N 1
ATOM 7261 C CA . SER A 1 936 ? -23.648 -5.858 0.380 1.00 83.81 936 SER A CA 1
ATOM 7262 C C . SER A 1 936 ? -23.104 -7.174 0.947 1.00 83.81 936 SER A C 1
ATOM 7264 O O . SER A 1 936 ? -23.855 -7.974 1.502 1.00 83.81 936 SER A O 1
ATOM 7266 N N . PHE A 1 937 ? -21.793 -7.413 0.796 1.00 80.62 937 PHE A N 1
ATOM 7267 C CA . PHE A 1 937 ? -21.090 -8.600 1.318 1.00 80.62 937 PHE A CA 1
ATOM 7268 C C . PHE A 1 937 ? -21.779 -9.934 0.971 1.00 80.62 937 PHE A C 1
ATOM 7270 O O . PHE A 1 937 ? -22.072 -10.731 1.860 1.00 80.62 937 PHE A O 1
ATOM 7277 N N . GLU A 1 938 ? -22.086 -10.132 -0.317 1.00 78.00 938 GLU A N 1
ATOM 7278 C CA . GLU A 1 938 ? -22.779 -11.318 -0.866 1.00 78.00 938 GLU A CA 1
ATOM 7279 C C . GLU A 1 938 ? -24.218 -11.532 -0.361 1.00 78.00 938 GLU A C 1
ATOM 7281 O O . GLU A 1 938 ? -24.872 -12.509 -0.717 1.00 78.00 938 GLU A O 1
ATOM 7286 N N . SER A 1 939 ? -24.772 -10.592 0.409 1.00 83.00 939 SER A N 1
ATOM 7287 C CA . SER A 1 939 ? -26.180 -10.622 0.788 1.00 83.00 939 SER A CA 1
ATOM 7288 C C . SER A 1 939 ? -27.090 -10.157 -0.349 1.00 83.00 939 SER A C 1
ATOM 7290 O O . SER A 1 939 ? -26.839 -9.154 -1.022 1.00 83.00 939 SER A O 1
ATOM 7292 N N . SER A 1 940 ? -28.239 -10.824 -0.478 1.00 87.19 940 SER A N 1
ATOM 7293 C CA . SER A 1 940 ? -29.350 -10.394 -1.338 1.00 87.19 940 SER A CA 1
ATOM 7294 C C . SER A 1 940 ? -30.110 -9.164 -0.802 1.00 87.19 940 SER A C 1
ATOM 7296 O O . SER A 1 940 ? -31.043 -8.683 -1.453 1.00 87.19 940 SER A O 1
ATOM 7298 N N . GLY A 1 941 ? -29.700 -8.621 0.349 1.00 91.00 941 GLY A N 1
ATOM 7299 C CA . GLY A 1 941 ? -30.314 -7.476 1.020 1.00 91.00 941 GLY A CA 1
ATOM 7300 C C . GLY A 1 941 ? -31.510 -7.864 1.887 1.00 91.00 941 GLY A C 1
ATOM 7301 O O . GLY A 1 941 ? -31.815 -9.042 2.069 1.00 91.00 941 GLY A O 1
ATOM 7302 N N . GLY A 1 942 ? -32.177 -6.862 2.449 1.00 93.94 942 GLY A N 1
ATOM 7303 C CA . GLY A 1 942 ? -33.342 -7.007 3.311 1.00 93.94 942 GLY A CA 1
ATOM 7304 C C . GLY A 1 942 ? -34.661 -6.684 2.614 1.00 93.94 942 GLY A C 1
ATOM 7305 O O . GLY A 1 942 ? -34.753 -6.498 1.395 1.00 93.94 942 GLY A O 1
ATOM 7306 N N . TRP A 1 943 ? -35.696 -6.581 3.436 1.00 94.25 943 TRP A N 1
ATOM 7307 C CA . TRP A 1 943 ? -37.075 -6.360 3.024 1.00 94.25 943 TRP A CA 1
ATOM 7308 C C . TRP A 1 943 ? -37.264 -5.124 2.128 1.00 94.25 943 TRP A C 1
ATOM 7310 O O . TRP A 1 943 ? -37.883 -5.216 1.068 1.00 94.25 943 TRP A O 1
ATOM 7320 N N . VAL A 1 944 ? -36.672 -3.987 2.505 1.00 92.00 944 VAL A N 1
ATOM 7321 C CA . VAL A 1 944 ? -36.786 -2.701 1.788 1.00 92.00 944 VAL A CA 1
ATOM 7322 C C . VAL A 1 944 ? -36.196 -2.762 0.372 1.00 92.00 944 VAL A C 1
ATOM 7324 O O . VAL A 1 944 ? -36.647 -2.036 -0.510 1.00 92.00 944 VAL A O 1
ATOM 7327 N N . VAL A 1 945 ? -35.235 -3.656 0.124 1.00 90.75 945 VAL A N 1
ATOM 7328 C CA . VAL A 1 945 ? -34.565 -3.827 -1.182 1.00 90.75 945 VAL A CA 1
ATOM 7329 C C . VAL A 1 945 ? -35.207 -4.954 -2.014 1.00 90.75 945 VAL A C 1
ATOM 7331 O O . VAL A 1 945 ? -34.728 -5.312 -3.090 1.00 90.75 945 VAL A O 1
ATOM 7334 N N . GLY A 1 946 ? -36.332 -5.504 -1.545 1.00 91.19 946 GLY A N 1
ATOM 7335 C CA . GLY A 1 946 ? -37.123 -6.509 -2.255 1.00 91.19 946 GLY A CA 1
ATOM 7336 C C . GLY A 1 946 ? -36.805 -7.962 -1.894 1.00 91.19 946 GLY A C 1
ATOM 7337 O O . GLY A 1 946 ? -37.353 -8.858 -2.534 1.00 91.19 946 GLY A O 1
ATOM 7338 N N . ASN A 1 947 ? -35.976 -8.221 -0.876 1.00 93.88 947 ASN A N 1
ATOM 7339 C CA . ASN A 1 947 ? -35.696 -9.569 -0.374 1.00 93.88 947 ASN A CA 1
ATOM 7340 C C . ASN A 1 947 ? -36.538 -9.889 0.877 1.00 93.88 947 ASN A C 1
ATOM 7342 O O . ASN A 1 947 ? -36.076 -9.828 2.016 1.00 93.88 947 ASN A O 1
ATOM 7346 N N . TRP A 1 948 ? -37.808 -10.223 0.654 1.00 93.88 948 TRP A N 1
ATOM 7347 C CA . TRP A 1 948 ? -38.814 -10.444 1.703 1.00 93.88 948 TRP A CA 1
ATOM 7348 C C . TRP A 1 948 ? -38.498 -11.662 2.587 1.00 93.88 948 TRP A C 1
ATOM 7350 O O . TRP A 1 948 ? -38.859 -11.667 3.759 1.00 93.88 948 TRP A O 1
ATOM 7360 N N . ILE A 1 949 ? -37.809 -12.683 2.058 1.00 94.38 949 ILE A N 1
ATOM 7361 C CA . ILE A 1 949 ? -37.495 -13.909 2.814 1.00 94.38 949 ILE A CA 1
ATOM 7362 C C . ILE A 1 949 ? -36.406 -13.688 3.873 1.00 94.38 949 ILE A C 1
ATOM 7364 O O . ILE A 1 949 ? -36.313 -14.449 4.836 1.00 94.38 949 ILE A O 1
ATOM 7368 N N . GLN A 1 950 ? -35.623 -12.611 3.755 1.00 94.94 950 GLN A N 1
ATOM 7369 C CA . GLN A 1 950 ? -34.511 -12.345 4.659 1.00 94.94 950 GLN A CA 1
ATOM 7370 C C . GLN A 1 950 ? -34.946 -12.218 6.120 1.00 94.94 950 GLN A C 1
ATOM 7372 O O . GLN A 1 950 ? -34.274 -12.735 7.010 1.00 94.94 950 GLN A O 1
ATOM 7377 N N . ILE A 1 951 ? -36.092 -11.583 6.389 1.00 95.50 951 ILE A N 1
ATOM 7378 C CA . ILE A 1 951 ? -36.611 -11.449 7.757 1.00 95.50 951 ILE A CA 1
ATOM 7379 C C . ILE A 1 951 ? -36.897 -12.815 8.395 1.00 95.50 951 ILE A C 1
ATOM 7381 O O . ILE A 1 951 ? -36.669 -12.998 9.588 1.00 95.50 951 ILE A O 1
ATOM 7385 N N . THR A 1 952 ? -37.324 -13.804 7.605 1.00 95.50 952 THR A N 1
ATOM 7386 C CA . THR A 1 952 ? -37.560 -15.173 8.078 1.00 95.50 952 THR A CA 1
ATOM 7387 C C . THR A 1 952 ? -36.256 -15.848 8.491 1.00 95.50 952 THR A C 1
ATOM 7389 O O . THR A 1 952 ? -36.221 -16.501 9.535 1.00 95.50 952 THR A O 1
ATOM 7392 N N . TYR A 1 953 ? -35.173 -15.648 7.734 1.00 95.50 953 TYR A N 1
ATOM 7393 C CA . TYR A 1 953 ? -33.847 -16.140 8.118 1.00 95.50 953 TYR A CA 1
ATOM 7394 C C . TYR A 1 953 ? -33.358 -15.490 9.416 1.00 95.50 953 TYR A C 1
ATOM 7396 O O . TYR A 1 953 ? -32.901 -16.196 10.314 1.00 95.50 953 TYR A O 1
ATOM 7404 N N . GLN A 1 954 ? -33.540 -14.175 9.577 1.00 96.75 954 GLN A N 1
ATOM 7405 C CA . GLN A 1 954 ? -33.184 -13.489 10.824 1.00 96.75 954 GLN A CA 1
ATOM 7406 C C . GLN A 1 954 ? -33.973 -14.026 12.028 1.00 96.75 954 GLN A C 1
ATOM 7408 O O . GLN A 1 954 ? -33.378 -14.299 13.069 1.00 96.75 954 GLN A O 1
ATOM 7413 N N . ILE A 1 955 ? -35.289 -14.243 11.883 1.00 97.19 955 ILE A N 1
ATOM 7414 C CA . ILE A 1 955 ? -36.132 -14.839 12.936 1.00 97.19 955 ILE A CA 1
ATOM 7415 C C . ILE A 1 955 ? -35.617 -16.229 13.314 1.00 97.19 955 ILE A C 1
ATOM 7417 O O . ILE A 1 955 ? -35.454 -16.517 14.501 1.00 97.19 955 ILE A O 1
ATOM 7421 N N . LEU A 1 956 ? -35.334 -17.078 12.321 1.00 95.75 956 LEU A N 1
ATOM 7422 C CA . LEU A 1 956 ? -34.782 -18.412 12.548 1.00 95.75 956 LEU A CA 1
ATOM 7423 C C . LEU A 1 956 ? -33.476 -18.336 13.347 1.00 95.75 956 LEU A C 1
ATOM 7425 O O . LEU A 1 956 ? -33.331 -19.037 14.347 1.00 95.75 956 LEU A O 1
ATOM 7429 N N . GLY A 1 957 ? -32.556 -17.457 12.943 1.00 95.38 957 GLY A N 1
ATOM 7430 C CA . GLY A 1 957 ? -31.288 -17.255 13.635 1.00 95.38 957 GLY A CA 1
ATOM 7431 C C . GLY A 1 957 ? -31.465 -16.815 15.090 1.00 95.38 957 GLY A C 1
ATOM 7432 O O . GLY A 1 957 ? -30.862 -17.404 15.987 1.00 95.38 957 GLY A O 1
ATOM 7433 N N . CYS A 1 958 ? -32.331 -15.830 15.348 1.00 96.94 958 CYS A N 1
ATOM 7434 C CA . CYS A 1 958 ? -32.630 -15.378 16.708 1.00 96.94 958 CYS A CA 1
ATOM 7435 C C . CYS A 1 958 ? -33.182 -16.509 17.580 1.00 96.94 958 CYS A C 1
ATOM 7437 O O . CYS A 1 958 ? -32.697 -16.706 18.691 1.00 96.94 958 CYS A O 1
ATOM 7439 N N . VAL A 1 959 ? -34.170 -17.261 17.083 1.00 97.19 959 VAL A N 1
ATOM 7440 C CA . VAL A 1 959 ? -34.813 -18.346 17.841 1.00 97.19 959 VAL A CA 1
ATOM 7441 C C . VAL A 1 959 ? -33.819 -19.458 18.148 1.00 97.19 959 VAL A C 1
ATOM 7443 O O . VAL A 1 959 ? -33.722 -19.892 19.294 1.00 97.19 959 VAL A O 1
ATOM 7446 N N . VAL A 1 960 ? -33.061 -19.908 17.148 1.00 96.19 960 VAL A N 1
ATOM 7447 C CA . VAL A 1 960 ? -32.129 -21.027 17.320 1.00 96.19 960 VAL A CA 1
ATOM 7448 C C . VAL A 1 960 ? -31.008 -20.658 18.283 1.00 96.19 960 VAL A C 1
ATOM 7450 O O . VAL A 1 960 ? -30.723 -21.430 19.199 1.00 96.19 960 VAL A O 1
ATOM 7453 N N . THR A 1 961 ? -30.429 -19.467 18.139 1.00 96.94 961 THR A N 1
ATOM 7454 C CA . THR A 1 961 ? -29.373 -18.995 19.042 1.00 96.94 961 THR A CA 1
ATOM 7455 C C . THR A 1 961 ? -29.895 -18.798 20.461 1.00 96.94 961 THR A C 1
ATOM 7457 O O . THR A 1 961 ? -29.296 -19.316 21.399 1.00 96.94 961 THR A O 1
ATOM 7460 N N . ALA A 1 962 ? -31.043 -18.138 20.637 1.00 97.44 962 ALA A N 1
ATOM 7461 C CA . ALA A 1 962 ? -31.646 -17.925 21.952 1.00 97.44 962 ALA A CA 1
ATOM 7462 C C . ALA A 1 962 ? -31.936 -19.246 22.682 1.00 97.44 962 ALA A C 1
ATOM 7464 O O . ALA A 1 962 ? -31.535 -19.425 23.834 1.00 97.44 962 ALA A O 1
ATOM 7465 N N . VAL A 1 963 ? -32.597 -20.192 22.003 1.00 97.75 963 VAL A N 1
ATOM 7466 C CA . VAL A 1 963 ? -32.953 -21.496 22.581 1.00 97.75 963 VAL A CA 1
ATOM 7467 C C . VAL A 1 963 ? -31.700 -22.305 22.902 1.00 97.75 963 VAL A C 1
ATOM 7469 O O . VAL A 1 963 ? -31.590 -22.831 24.009 1.00 97.75 963 VAL A O 1
ATOM 7472 N N . TYR A 1 964 ? -30.740 -22.385 21.978 1.00 97.62 964 TYR A N 1
ATOM 7473 C CA . TYR A 1 964 ? -29.511 -23.145 22.195 1.00 97.62 964 TYR A CA 1
ATOM 7474 C C . TYR A 1 964 ? -28.685 -22.573 23.349 1.00 97.62 964 TYR A C 1
ATOM 7476 O O . TYR A 1 964 ? -28.324 -23.313 24.266 1.00 97.62 964 TYR A O 1
ATOM 7484 N N . SER A 1 965 ? -28.433 -21.260 23.350 1.00 97.12 965 SER A N 1
ATOM 7485 C CA . SER A 1 965 ? -27.656 -20.600 24.401 1.00 97.12 965 SER A CA 1
ATOM 7486 C C . SER A 1 965 ? -28.314 -20.725 25.768 1.00 97.12 965 SER A C 1
ATOM 7488 O O . SER A 1 965 ? -27.615 -21.003 26.740 1.00 97.12 965 SER A O 1
ATOM 7490 N N . PHE A 1 966 ? -29.638 -20.590 25.862 1.00 97.06 966 PHE A N 1
ATOM 7491 C CA . PHE A 1 966 ? -30.359 -20.754 27.123 1.00 97.06 966 PHE A CA 1
ATOM 7492 C C . PHE A 1 966 ? -30.313 -22.202 27.630 1.00 97.06 966 PHE A C 1
ATOM 7494 O O . PHE A 1 966 ? -29.874 -22.454 28.753 1.00 97.06 966 PHE A O 1
ATOM 7501 N N . VAL A 1 967 ? -30.718 -23.168 26.797 1.00 97.62 967 VAL A N 1
ATOM 7502 C CA . VAL A 1 967 ? -30.835 -24.582 27.194 1.00 97.62 967 VAL A CA 1
ATOM 7503 C C . VAL A 1 967 ? -29.472 -25.179 27.532 1.00 97.62 967 VAL A C 1
ATOM 7505 O O . VAL A 1 967 ? -29.326 -25.806 28.581 1.00 97.62 967 VAL A O 1
ATOM 7508 N N . MET A 1 968 ? -28.456 -24.963 26.694 1.00 97.19 968 MET A N 1
ATOM 7509 C CA . MET A 1 968 ? -27.122 -25.513 26.947 1.00 97.19 968 MET A CA 1
ATOM 7510 C C . MET A 1 968 ? -26.470 -24.882 28.177 1.00 97.19 968 MET A C 1
ATOM 7512 O O . MET A 1 968 ? -25.831 -25.592 28.953 1.00 97.19 968 MET A O 1
ATOM 7516 N N . SER A 1 969 ? -26.680 -23.583 28.407 1.00 96.62 969 SER A N 1
ATOM 7517 C CA . SER A 1 969 ? -26.200 -22.928 29.628 1.00 96.62 969 SER A CA 1
ATOM 7518 C C . SER A 1 969 ? -26.875 -23.499 30.873 1.00 96.62 969 SER A C 1
ATOM 7520 O O . SER A 1 969 ? -26.177 -23.819 31.830 1.00 96.62 969 SER A O 1
ATOM 7522 N N . LEU A 1 970 ? -28.197 -23.715 30.856 1.00 94.69 970 LEU A N 1
ATOM 7523 C CA . LEU A 1 970 ? -28.908 -24.356 31.969 1.00 94.69 970 LEU A CA 1
ATOM 7524 C C . LEU A 1 970 ? -28.363 -25.754 32.275 1.00 94.69 970 LEU A C 1
ATOM 7526 O O . LEU A 1 970 ? -28.125 -26.074 33.439 1.00 94.69 970 LEU A O 1
ATOM 7530 N N . VAL A 1 971 ? -28.144 -26.576 31.244 1.00 95.38 971 VAL A N 1
ATOM 7531 C CA . VAL A 1 971 ? -27.594 -27.931 31.405 1.00 95.38 971 VAL A CA 1
ATOM 7532 C C . VAL A 1 971 ? -26.210 -27.880 32.052 1.00 95.38 971 VAL A C 1
ATOM 7534 O O . VAL A 1 971 ? -25.964 -28.588 33.026 1.00 95.38 971 VAL A O 1
ATOM 7537 N N . LEU A 1 972 ? -25.318 -27.020 31.556 1.00 94.50 972 LEU A N 1
ATOM 7538 C CA . LEU A 1 972 ? -23.962 -26.879 32.091 1.00 94.50 972 LEU A CA 1
ATOM 7539 C C . LEU A 1 972 ? -23.952 -26.383 33.538 1.00 94.50 972 LEU A C 1
ATOM 7541 O O . LEU A 1 972 ? -23.245 -26.943 34.373 1.00 94.50 972 LEU A O 1
ATOM 7545 N N . LEU A 1 973 ? -24.759 -25.372 33.851 1.00 92.69 973 LEU A N 1
ATOM 7546 C CA . LEU A 1 973 ? -24.886 -24.849 35.210 1.00 92.69 973 LEU A CA 1
ATOM 7547 C C . LEU A 1 973 ? -25.416 -25.907 36.171 1.00 92.69 973 LEU A C 1
ATOM 7549 O O . LEU A 1 973 ? -24.897 -26.042 37.274 1.00 92.69 973 LEU A O 1
ATOM 7553 N N . TYR A 1 974 ? -26.408 -26.688 35.746 1.00 90.00 974 TYR A N 1
ATOM 7554 C CA . TYR A 1 974 ? -26.964 -27.764 36.557 1.00 90.00 974 TYR A CA 1
ATOM 7555 C C . TYR A 1 974 ? -25.934 -28.865 36.835 1.00 90.00 974 TYR A C 1
ATOM 7557 O O . TYR A 1 974 ? -25.833 -29.337 37.965 1.00 90.00 974 TYR A O 1
ATOM 7565 N N . ILE A 1 975 ? -25.123 -29.232 35.835 1.00 91.12 975 ILE A N 1
ATOM 7566 C CA . ILE A 1 975 ? -24.022 -30.192 36.006 1.00 91.12 975 ILE A CA 1
ATOM 7567 C C . ILE A 1 975 ? -22.992 -29.663 37.010 1.00 91.12 975 ILE A C 1
ATOM 7569 O O . ILE A 1 975 ? -22.580 -30.405 37.896 1.00 91.12 975 ILE A O 1
ATOM 7573 N N . ILE A 1 976 ? -22.589 -28.394 36.902 1.00 90.25 976 ILE A N 1
ATOM 7574 C CA . ILE A 1 976 ? -21.589 -27.799 37.803 1.00 90.25 976 ILE A CA 1
ATOM 7575 C C . ILE A 1 976 ? -22.123 -27.698 39.235 1.00 90.25 976 ILE A C 1
ATOM 7577 O O . ILE A 1 976 ? -21.415 -28.064 40.171 1.00 90.25 976 ILE A O 1
ATOM 7581 N N . ASP A 1 977 ? -23.382 -27.290 39.406 1.00 85.06 977 ASP A N 1
ATOM 7582 C CA . ASP A 1 977 ? -24.052 -27.204 40.711 1.00 85.06 977 ASP A CA 1
ATOM 7583 C C . ASP A 1 977 ? -24.163 -28.575 41.411 1.00 85.06 977 ASP A C 1
ATOM 7585 O O . ASP A 1 977 ? -24.220 -28.646 42.637 1.00 85.06 977 ASP A O 1
ATOM 7589 N N . MET A 1 978 ? -24.143 -29.678 40.652 1.00 84.19 978 MET A N 1
ATOM 7590 C CA . MET A 1 978 ? -24.133 -31.043 41.191 1.00 84.19 978 MET A CA 1
ATOM 7591 C C . MET A 1 978 ? -22.757 -31.527 41.669 1.00 84.19 978 MET A C 1
ATOM 7593 O O . MET A 1 978 ? -22.695 -32.512 42.408 1.00 84.19 978 MET A O 1
ATOM 7597 N N . ILE A 1 979 ? -21.655 -30.881 41.274 1.00 85.69 979 ILE A N 1
ATOM 7598 C CA . ILE A 1 979 ? -20.307 -31.309 41.671 1.00 85.69 979 ILE A CA 1
ATOM 7599 C C . ILE A 1 979 ? -20.026 -30.839 43.111 1.00 85.69 979 ILE A C 1
ATOM 7601 O O . ILE A 1 979 ? -20.057 -29.632 43.383 1.00 85.69 979 ILE A O 1
ATOM 7605 N N . PRO A 1 980 ? -19.696 -31.748 44.054 1.00 80.19 980 PRO A N 1
ATOM 7606 C CA . PRO A 1 980 ? -19.385 -31.366 45.430 1.00 80.19 980 PRO A CA 1
ATOM 7607 C C . PRO A 1 980 ? -18.257 -30.324 45.496 1.00 80.19 980 PRO A C 1
ATOM 7609 O O . PRO A 1 980 ? -17.164 -30.548 44.985 1.00 80.19 980 PRO A O 1
ATOM 7612 N N . GLY A 1 981 ? -18.525 -29.177 46.129 1.00 74.12 981 GLY A N 1
ATOM 7613 C CA . GLY A 1 981 ? -17.572 -28.062 46.265 1.00 74.12 981 GLY A CA 1
ATOM 7614 C C . GLY A 1 981 ? -17.723 -26.939 45.226 1.00 74.12 981 GLY A C 1
ATOM 7615 O O . GLY A 1 981 ? -17.290 -25.815 45.492 1.00 74.12 981 GLY A O 1
ATOM 7616 N N . LEU A 1 982 ? -18.429 -27.178 44.115 1.00 82.88 982 LEU A N 1
ATOM 7617 C CA . LEU A 1 982 ? -18.611 -26.217 43.013 1.00 82.88 982 LEU A CA 1
ATOM 7618 C C . LEU A 1 982 ? -20.011 -25.582 42.940 1.00 82.88 982 LEU A C 1
ATOM 7620 O O . LEU A 1 982 ? -20.414 -25.080 41.896 1.00 82.88 982 LEU A O 1
ATOM 7624 N N . HIS A 1 983 ? -20.734 -25.550 44.062 1.00 78.19 983 HIS A N 1
ATOM 7625 C CA . HIS A 1 983 ? -21.983 -24.793 44.189 1.00 78.19 983 HIS A CA 1
ATOM 7626 C C . HIS A 1 983 ? -21.802 -23.344 43.700 1.00 78.19 983 HIS A C 1
ATOM 7628 O O . HIS A 1 983 ? -20.812 -22.690 44.040 1.00 78.19 983 HIS A O 1
ATOM 7634 N N . LEU A 1 984 ? -22.741 -22.874 42.874 1.00 79.38 984 LEU A N 1
ATOM 7635 C CA . LEU A 1 984 ? -22.613 -21.622 42.114 1.00 79.38 984 LEU A CA 1
ATOM 7636 C C . LEU A 1 984 ? -22.839 -20.364 42.969 1.00 79.38 984 LEU A C 1
ATOM 7638 O O . LEU A 1 984 ? -22.273 -19.309 42.678 1.00 79.38 984 LEU A O 1
ATOM 7642 N N . ARG A 1 985 ? -23.676 -20.476 44.006 1.00 77.75 985 ARG A N 1
ATOM 7643 C CA . ARG A 1 985 ? -24.055 -19.391 44.923 1.00 77.75 985 ARG A CA 1
ATOM 7644 C C . ARG A 1 985 ? -23.181 -19.414 46.177 1.00 77.75 985 ARG A C 1
ATOM 7646 O O . ARG A 1 985 ? -22.690 -20.472 46.545 1.00 77.75 985 ARG A O 1
ATOM 7653 N N . THR A 1 986 ? -22.981 -18.275 46.831 1.00 64.50 986 THR A N 1
ATOM 7654 C CA . THR A 1 986 ? -22.301 -18.197 48.139 1.00 64.50 986 THR A CA 1
ATOM 7655 C C . THR A 1 986 ? -23.080 -18.916 49.249 1.00 64.50 986 THR A C 1
ATOM 7657 O O . THR A 1 986 ? -22.486 -19.656 50.028 1.00 64.50 986 THR A O 1
ATOM 7660 N N . ASP A 1 987 ? -24.412 -18.796 49.266 1.00 61.81 987 ASP A N 1
ATOM 7661 C CA . ASP A 1 987 ? -25.297 -19.630 50.093 1.00 61.81 987 ASP A CA 1
ATOM 7662 C C . ASP A 1 987 ? -25.441 -21.037 49.486 1.00 61.81 987 ASP A C 1
ATOM 7664 O O . ASP A 1 987 ? -26.154 -21.256 48.498 1.00 61.81 987 ASP A O 1
ATOM 7668 N N . LYS A 1 988 ? -24.764 -22.006 50.108 1.00 52.59 988 LYS A N 1
ATOM 7669 C CA . LYS A 1 988 ? -24.728 -23.416 49.695 1.00 52.59 988 LYS A CA 1
ATOM 7670 C C . LYS A 1 988 ? -26.091 -24.113 49.770 1.00 52.59 988 LYS A C 1
ATOM 7672 O O . LYS A 1 988 ? -26.331 -25.062 49.019 1.00 52.59 988 LYS A O 1
ATOM 7677 N N . LEU A 1 989 ? -26.971 -23.701 50.681 1.00 51.22 989 LEU A N 1
ATOM 7678 C CA . LEU A 1 989 ? -28.230 -24.400 50.949 1.00 51.22 989 LEU A CA 1
ATOM 7679 C C . LEU A 1 989 ? -29.414 -23.788 50.195 1.00 51.22 989 LEU A C 1
ATOM 7681 O O . LEU A 1 989 ? -30.373 -24.519 49.956 1.00 51.22 989 LEU A O 1
ATOM 7685 N N . PHE A 1 990 ? -29.333 -22.539 49.723 1.00 61.69 990 PHE A N 1
ATOM 7686 C CA . PHE A 1 990 ? -30.416 -21.849 49.003 1.00 61.69 990 PHE A CA 1
ATOM 7687 C C . PHE A 1 990 ? -31.076 -22.690 47.896 1.00 61.69 990 PHE A C 1
ATOM 7689 O O . PHE A 1 990 ? -32.284 -22.923 47.919 1.00 61.69 990 PHE A O 1
ATOM 7696 N N . ASN A 1 991 ? -30.290 -23.207 46.942 1.00 57.00 991 ASN A N 1
ATOM 7697 C CA . ASN A 1 991 ? -30.816 -23.997 45.818 1.00 57.00 991 ASN A CA 1
ATOM 7698 C C . ASN A 1 991 ? -31.479 -25.298 46.291 1.00 57.00 991 ASN A C 1
ATOM 7700 O O . ASN A 1 991 ? -32.475 -25.743 45.719 1.00 57.00 991 ASN A O 1
ATOM 7704 N N . THR A 1 992 ? -30.956 -25.894 47.363 1.00 60.06 992 THR A N 1
ATOM 7705 C CA . THR A 1 992 ? -31.527 -27.095 47.982 1.00 60.06 992 THR A CA 1
ATOM 7706 C C . THR A 1 992 ? -32.822 -26.765 48.730 1.00 60.06 992 THR A C 1
ATOM 7708 O O . THR A 1 992 ? -33.794 -27.504 48.576 1.00 60.06 992 THR A O 1
ATOM 7711 N N . ARG A 1 993 ? -32.880 -25.639 49.461 1.00 62.72 993 ARG A N 1
ATOM 7712 C CA . ARG A 1 993 ? -34.086 -25.122 50.139 1.00 62.72 993 ARG A CA 1
ATOM 7713 C C . ARG A 1 993 ? -35.184 -24.800 49.126 1.00 62.72 993 ARG A C 1
ATOM 7715 O O . ARG A 1 993 ? -36.303 -25.269 49.277 1.00 62.72 993 ARG A O 1
ATOM 7722 N N . MET A 1 994 ? -34.865 -24.125 48.022 1.00 58.69 994 MET A N 1
ATOM 7723 C CA . MET A 1 994 ? -35.833 -23.828 46.954 1.00 58.69 994 MET A CA 1
ATOM 7724 C C . MET A 1 994 ? -36.339 -25.088 46.237 1.00 58.69 994 MET A C 1
ATOM 7726 O O . MET A 1 994 ? -37.533 -25.192 45.946 1.00 58.69 994 MET A O 1
ATOM 7730 N N . ARG A 1 995 ? -35.467 -26.077 45.981 1.00 60.16 995 ARG A N 1
ATOM 7731 C CA . ARG A 1 995 ? -35.878 -27.391 45.446 1.00 60.16 995 ARG A CA 1
ATOM 7732 C C . ARG A 1 995 ? -36.792 -28.131 46.428 1.00 60.16 995 ARG A C 1
ATOM 7734 O O . ARG A 1 995 ? -37.803 -28.676 45.992 1.00 60.16 995 ARG A O 1
ATOM 7741 N N . ARG A 1 996 ? -36.487 -28.088 47.732 1.00 57.62 996 ARG A N 1
ATOM 7742 C CA . ARG A 1 996 ? -37.346 -28.632 48.798 1.00 57.62 996 ARG A CA 1
ATOM 7743 C C . ARG A 1 996 ? -38.682 -27.900 48.888 1.00 57.62 996 ARG A C 1
ATOM 7745 O O . ARG A 1 996 ? -39.694 -28.579 48.885 1.00 57.62 996 ARG A O 1
ATOM 7752 N N . ARG A 1 997 ? -38.723 -26.563 48.847 1.00 60.31 997 ARG A N 1
ATOM 7753 C CA . ARG A 1 997 ? -39.968 -25.766 48.811 1.00 60.31 997 ARG A CA 1
ATOM 7754 C C . ARG A 1 997 ? -40.858 -26.126 47.621 1.00 60.31 997 ARG A C 1
ATOM 7756 O O . ARG A 1 997 ? -42.063 -26.273 47.780 1.00 60.31 997 ARG A O 1
ATOM 7763 N N . LYS A 1 998 ? -40.272 -26.330 46.433 1.00 58.66 998 LYS A N 1
ATOM 7764 C CA . LYS A 1 998 ? -41.014 -26.797 45.245 1.00 58.66 998 LYS A CA 1
ATOM 7765 C C . LYS A 1 998 ? -41.506 -28.246 45.363 1.00 58.66 998 LYS A C 1
ATOM 7767 O O . LYS A 1 998 ? -42.517 -28.574 44.751 1.00 58.66 998 LYS A O 1
ATOM 7772 N N . GLN A 1 999 ? -40.801 -29.109 46.100 1.00 56.00 999 GLN A N 1
ATOM 7773 C CA . GLN A 1 999 ? -41.202 -30.504 46.342 1.00 56.00 999 GLN A CA 1
ATOM 7774 C C . GLN A 1 999 ? -42.218 -30.655 47.484 1.00 56.00 999 GLN A C 1
ATOM 7776 O O . GLN A 1 999 ? -43.124 -31.476 47.383 1.00 56.00 999 GLN A O 1
ATOM 7781 N N . ASN A 1 1000 ? -42.097 -29.857 48.541 1.00 53.38 1000 ASN A N 1
ATOM 7782 C CA . ASN A 1 1000 ? -42.885 -29.934 49.768 1.00 53.38 1000 ASN A CA 1
ATOM 7783 C C . ASN A 1 1000 ? -44.085 -28.979 49.726 1.00 53.38 1000 ASN A C 1
ATOM 7785 O O . ASN A 1 1000 ? -44.296 -28.244 50.679 1.00 53.38 1000 ASN A O 1
ATOM 7789 N N . GLY A 1 1001 ? -44.854 -28.950 48.631 1.00 46.53 1001 GLY A N 1
ATOM 7790 C CA . GLY A 1 1001 ? -46.025 -28.073 48.450 1.00 46.53 1001 GLY A CA 1
ATOM 7791 C C . GLY A 1 1001 ? -47.194 -28.323 49.426 1.00 46.53 1001 GLY A C 1
ATOM 7792 O O . GLY A 1 1001 ? -48.304 -28.610 48.987 1.00 46.53 1001 GLY A O 1
ATOM 7793 N N . GLY A 1 1002 ? -46.942 -28.223 50.732 1.00 53.53 1002 GLY A N 1
ATOM 7794 C CA . GLY A 1 1002 ? -47.842 -28.461 51.856 1.00 53.53 1002 GLY A CA 1
ATOM 7795 C C . GLY A 1 1002 ? -47.066 -28.925 53.097 1.00 53.53 1002 GLY A C 1
ATOM 7796 O O . GLY A 1 1002 ? -46.906 -30.127 53.295 1.00 53.53 1002 GLY A O 1
ATOM 7797 N N . VAL A 1 1003 ? -46.595 -27.995 53.935 1.00 49.19 1003 VAL A N 1
ATOM 7798 C CA . VAL A 1 1003 ? -46.022 -28.278 55.270 1.00 49.19 1003 VAL A CA 1
ATOM 7799 C C . VAL A 1 1003 ? -46.835 -27.522 56.329 1.00 49.19 1003 VAL A C 1
ATOM 7801 O O . VAL A 1 1003 ? -47.374 -26.457 56.051 1.00 49.19 1003 VAL A O 1
ATOM 7804 N N . SER A 1 1004 ? -46.994 -28.126 57.510 1.00 50.66 1004 SER A N 1
ATOM 7805 C CA . SER A 1 1004 ? -47.756 -27.623 58.664 1.00 50.66 1004 SER A CA 1
ATOM 7806 C C . SER A 1 1004 ? -47.120 -26.398 59.340 1.00 50.66 1004 SER A C 1
ATOM 7808 O O . SER A 1 1004 ? -45.896 -26.299 59.368 1.00 50.66 1004 SER A O 1
ATOM 7810 N N . GLU A 1 1005 ? -47.942 -25.547 59.975 1.00 44.56 1005 GLU A N 1
ATOM 7811 C CA . GLU A 1 1005 ? -47.559 -24.270 60.625 1.00 44.56 1005 GLU A CA 1
ATOM 7812 C C . GLU A 1 1005 ? -46.334 -24.355 61.565 1.00 44.56 1005 GLU A C 1
ATOM 7814 O O . GLU A 1 1005 ? -45.521 -23.437 61.592 1.00 44.56 1005 GLU A O 1
ATOM 7819 N N . GLU A 1 1006 ? -46.135 -25.455 62.304 1.00 43.00 1006 GLU A N 1
ATOM 7820 C CA . GLU A 1 1006 ? -44.956 -25.620 63.180 1.00 43.00 1006 GLU A CA 1
ATOM 7821 C C . GLU A 1 1006 ? -43.640 -25.803 62.402 1.00 43.00 1006 GLU A C 1
ATOM 7823 O O . GLU A 1 1006 ? -42.597 -25.316 62.832 1.00 43.00 1006 GLU A O 1
ATOM 7828 N N . GLY A 1 1007 ? -43.690 -26.445 61.229 1.00 49.69 1007 GLY A N 1
ATOM 7829 C CA . GLY A 1 1007 ? -42.530 -26.598 60.348 1.00 49.69 1007 GLY A CA 1
ATOM 7830 C C . GLY A 1 1007 ? -42.185 -25.307 59.606 1.00 49.69 1007 GLY A C 1
ATOM 7831 O O . GLY A 1 1007 ? -41.014 -25.053 59.346 1.00 49.69 1007 GLY A O 1
ATOM 7832 N N . GLU A 1 1008 ? -43.183 -24.459 59.327 1.00 45.81 1008 GLU A N 1
ATOM 7833 C CA . GLU A 1 1008 ? -42.953 -23.111 58.794 1.00 45.81 1008 GLU A CA 1
ATOM 7834 C C . GLU A 1 1008 ? -42.201 -22.235 59.800 1.00 45.81 1008 GLU A C 1
ATOM 7836 O O . GLU A 1 1008 ? -41.274 -21.537 59.409 1.00 45.81 1008 GLU A O 1
ATOM 7841 N N . ILE A 1 1009 ? -42.541 -22.284 61.092 1.00 45.56 1009 ILE A N 1
ATOM 7842 C CA . ILE A 1 1009 ? -41.886 -21.448 62.114 1.00 45.56 1009 ILE A CA 1
ATOM 7843 C C . ILE A 1 1009 ? -40.420 -21.858 62.319 1.00 45.56 1009 ILE A C 1
ATOM 7845 O O . ILE A 1 1009 ? -39.558 -20.986 62.440 1.00 45.56 1009 ILE A O 1
ATOM 7849 N N . GLU A 1 1010 ? -40.121 -23.159 62.324 1.00 49.50 1010 GLU A N 1
ATOM 7850 C CA . GLU A 1 1010 ? -38.748 -23.671 62.443 1.00 49.50 1010 GLU A CA 1
ATOM 7851 C C . GLU A 1 1010 ? -37.907 -23.328 61.198 1.00 49.50 1010 GLU A C 1
ATOM 7853 O O . GLU A 1 1010 ? -36.775 -22.860 61.326 1.00 49.50 1010 GLU A O 1
ATOM 7858 N N . GLU A 1 1011 ? -38.486 -23.456 59.997 1.00 51.94 1011 GLU A N 1
ATOM 7859 C CA . GLU A 1 1011 ? -37.828 -23.106 58.729 1.00 51.94 1011 GLU A CA 1
ATOM 7860 C C . GLU A 1 1011 ? -37.630 -21.580 58.587 1.00 51.94 1011 GLU A C 1
ATOM 7862 O O . GLU A 1 1011 ? -36.595 -21.133 58.094 1.00 51.94 1011 GLU A O 1
ATOM 7867 N N . ILE A 1 1012 ? -38.570 -20.764 59.089 1.00 47.12 1012 ILE A N 1
ATOM 7868 C CA . ILE A 1 1012 ? -38.465 -19.294 59.155 1.00 47.12 1012 ILE A CA 1
ATOM 7869 C C . ILE A 1 1012 ? -37.392 -18.856 60.162 1.00 47.12 1012 ILE A C 1
ATOM 7871 O O . ILE A 1 1012 ? -36.646 -17.917 59.885 1.00 47.12 1012 ILE A O 1
ATOM 7875 N N . ALA A 1 1013 ? -37.290 -19.515 61.320 1.00 46.00 1013 ALA A N 1
ATOM 7876 C CA . ALA A 1 1013 ? -36.275 -19.210 62.330 1.00 46.00 1013 ALA A CA 1
ATOM 7877 C C . ALA A 1 1013 ? -34.855 -19.559 61.848 1.00 46.00 1013 ALA A C 1
ATOM 7879 O O . ALA A 1 1013 ? -33.916 -18.799 62.099 1.00 46.00 1013 ALA A O 1
ATOM 7880 N N . GLU A 1 1014 ? -34.703 -20.668 61.118 1.00 54.03 1014 GLU A N 1
ATOM 7881 C CA . GLU A 1 1014 ? -33.436 -21.063 60.496 1.00 54.03 1014 GLU A CA 1
ATOM 7882 C C . GLU A 1 1014 ? -33.043 -20.090 59.365 1.00 54.03 1014 GLU A C 1
ATOM 7884 O O . GLU A 1 1014 ? -31.904 -19.613 59.341 1.00 54.03 1014 GLU A O 1
ATOM 7889 N N . ASP A 1 1015 ? -33.989 -19.700 58.497 1.00 48.09 1015 ASP A N 1
ATOM 7890 C CA . ASP A 1 1015 ? -33.772 -18.693 57.443 1.00 48.09 1015 ASP A CA 1
ATOM 7891 C C . ASP A 1 1015 ? -33.400 -17.312 58.030 1.00 48.09 1015 ASP A C 1
ATOM 7893 O O . ASP A 1 1015 ? -32.480 -16.670 57.525 1.00 48.09 1015 ASP A O 1
ATOM 7897 N N . LEU A 1 1016 ? -34.036 -16.866 59.123 1.00 46.62 1016 LEU A N 1
ATOM 7898 C CA . LEU A 1 1016 ? -33.704 -15.606 59.817 1.00 46.62 1016 LEU A CA 1
ATOM 7899 C C . LEU A 1 1016 ? -32.312 -15.635 60.470 1.00 46.62 1016 LEU A C 1
ATOM 7901 O O . LEU A 1 1016 ? -31.605 -14.623 60.471 1.00 46.62 1016 LEU A O 1
ATOM 7905 N N . GLY A 1 1017 ? -31.907 -16.778 61.034 1.00 49.56 1017 GLY A N 1
ATOM 7906 C CA . GLY A 1 1017 ? -30.578 -16.966 61.624 1.00 49.56 1017 GLY A CA 1
ATOM 7907 C C . GLY A 1 1017 ? -29.460 -16.929 60.579 1.00 49.56 1017 GLY A C 1
ATOM 7908 O O . GLY A 1 1017 ? -28.432 -16.282 60.790 1.00 49.56 1017 GLY A O 1
ATOM 7909 N N . LEU A 1 1018 ? -29.691 -17.560 59.426 1.00 50.62 1018 LEU A N 1
ATOM 7910 C CA . LEU A 1 1018 ? -28.800 -17.527 58.262 1.00 50.62 1018 LEU A CA 1
ATOM 7911 C C . LEU A 1 1018 ? -28.733 -16.128 57.628 1.00 50.62 1018 LEU A C 1
ATOM 7913 O O . LEU A 1 1018 ? -27.641 -15.645 57.338 1.00 50.62 1018 LEU A O 1
ATOM 7917 N N . GLU A 1 1019 ? -29.869 -15.438 57.489 1.00 45.91 1019 GLU A N 1
ATOM 7918 C CA . GLU A 1 1019 ? -29.936 -14.064 56.968 1.00 45.91 1019 GLU A CA 1
ATOM 7919 C C . GLU A 1 1019 ? -29.136 -13.086 57.847 1.00 45.91 1019 GLU A C 1
ATOM 7921 O O . GLU A 1 1019 ? -28.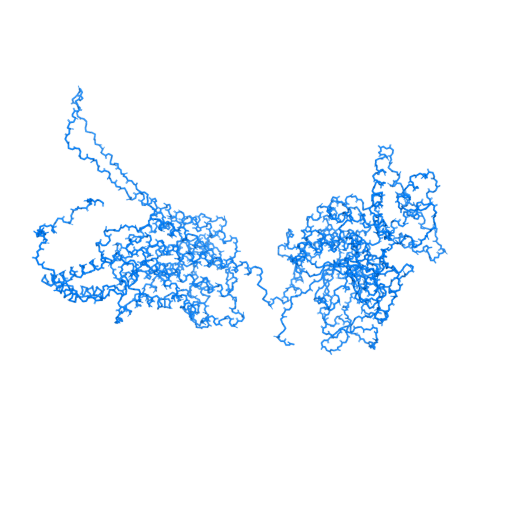447 -12.196 57.344 1.00 45.91 1019 GLU A O 1
ATOM 7926 N N . ARG A 1 1020 ? -29.167 -13.273 59.174 1.00 43.34 1020 ARG A N 1
ATOM 7927 C CA . ARG A 1 1020 ? -28.383 -12.468 60.123 1.00 43.34 1020 ARG A CA 1
ATOM 7928 C C . ARG A 1 1020 ? -26.881 -12.758 60.037 1.00 43.34 1020 ARG A C 1
ATOM 7930 O O . ARG A 1 1020 ? -26.089 -11.832 60.185 1.00 43.34 1020 ARG A O 1
ATOM 7937 N N . ALA A 1 1021 ? -26.490 -14.006 59.776 1.00 47.50 1021 ALA A N 1
ATOM 7938 C CA . ALA A 1 1021 ? -25.092 -14.386 59.567 1.00 47.50 1021 ALA A CA 1
ATOM 7939 C C . ALA A 1 1021 ? -24.525 -13.827 58.246 1.00 47.50 1021 ALA A C 1
ATOM 7941 O O . ALA A 1 1021 ? -23.384 -13.367 58.223 1.00 47.50 1021 ALA A O 1
ATOM 7942 N N . GLU A 1 1022 ? -25.326 -13.792 57.172 1.00 49.84 1022 GLU A N 1
ATOM 7943 C CA . GLU A 1 1022 ? -24.951 -13.153 55.898 1.00 49.84 1022 GLU A CA 1
ATOM 7944 C C . GLU A 1 1022 ? -24.730 -11.638 56.047 1.00 49.84 1022 GLU A C 1
ATOM 7946 O O . GLU A 1 1022 ? -23.773 -11.104 55.489 1.00 49.84 1022 GLU A O 1
ATOM 7951 N N . LEU A 1 1023 ? -25.580 -10.955 56.825 1.00 44.09 1023 LEU A N 1
ATOM 7952 C CA . LEU A 1 1023 ? -25.493 -9.508 57.073 1.00 44.09 1023 LEU A CA 1
ATOM 7953 C C . LEU A 1 1023 ? -24.345 -9.130 58.029 1.00 44.09 1023 LEU A C 1
ATOM 7955 O O . LEU A 1 1023 ? -23.625 -8.170 57.788 1.00 44.09 1023 LEU A O 1
ATOM 7959 N N . LEU A 1 1024 ? -24.110 -9.893 59.100 1.00 40.69 1024 LEU A N 1
ATOM 7960 C CA . LEU A 1 1024 ? -23.010 -9.601 60.034 1.00 40.69 1024 LEU A CA 1
ATOM 7961 C C . LEU A 1 1024 ? -21.628 -9.905 59.435 1.00 40.69 1024 LEU A C 1
ATOM 7963 O O . LEU A 1 1024 ? -20.642 -9.259 59.792 1.00 40.69 1024 LEU A O 1
ATOM 7967 N N . GLY A 1 1025 ? -21.550 -10.862 58.504 1.00 4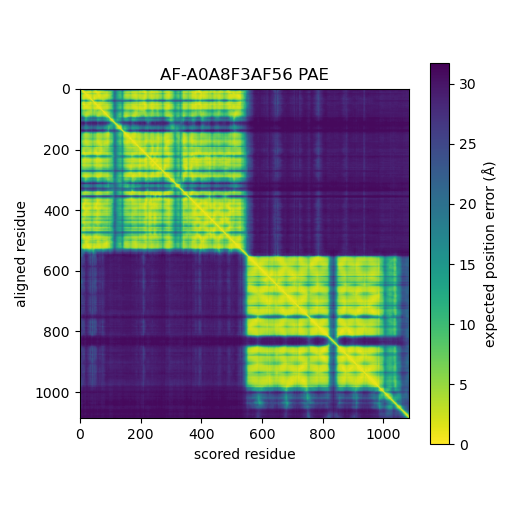5.78 1025 GLY A N 1
ATOM 7968 C CA . GLY A 1 1025 ? -20.331 -11.154 57.754 1.00 45.78 1025 GLY A CA 1
ATOM 7969 C C . GLY A 1 1025 ? -19.940 -10.056 56.758 1.00 45.78 1025 GLY A C 1
ATOM 7970 O O . GLY A 1 1025 ? -18.757 -9.940 56.441 1.00 45.78 1025 GLY A O 1
ATOM 7971 N N . SER A 1 1026 ? -20.888 -9.247 56.263 1.00 42.66 1026 SER A N 1
ATOM 7972 C CA . SER A 1 1026 ? -20.599 -8.138 55.338 1.00 42.66 1026 SER A CA 1
ATOM 7973 C C . SER A 1 1026 ? -20.044 -6.888 56.017 1.00 42.66 1026 SER A C 1
ATOM 7975 O O . SER A 1 1026 ? -19.193 -6.226 55.427 1.00 42.66 1026 SER A O 1
ATOM 7977 N N . ASP A 1 1027 ? -20.454 -6.596 57.251 1.00 38.06 1027 ASP A N 1
ATOM 7978 C CA . ASP A 1 1027 ? -20.163 -5.303 57.889 1.00 38.06 1027 ASP A CA 1
ATOM 7979 C C . ASP A 1 1027 ? -18.759 -5.237 58.527 1.00 38.06 1027 ASP A C 1
ATOM 7981 O O . ASP A 1 1027 ? -18.121 -4.186 58.542 1.00 38.06 1027 ASP A O 1
ATOM 7985 N N . TRP A 1 1028 ? -18.209 -6.361 59.006 1.00 36.41 1028 TRP A N 1
ATOM 7986 C CA . TRP A 1 1028 ? -16.894 -6.385 59.678 1.00 36.41 1028 TRP A CA 1
ATOM 7987 C C . TRP A 1 1028 ? -15.685 -6.215 58.740 1.00 36.41 1028 TRP A C 1
ATOM 7989 O O . TRP A 1 1028 ? -14.604 -5.831 59.193 1.00 36.41 1028 TRP A O 1
ATOM 7999 N N . TYR A 1 1029 ? -15.842 -6.479 57.440 1.00 43.12 1029 TYR A N 1
ATOM 8000 C CA . TYR A 1 1029 ? -14.748 -6.432 56.458 1.00 43.12 1029 TYR A CA 1
ATOM 8001 C C . TYR A 1 1029 ? -14.723 -5.154 55.603 1.00 43.12 1029 TYR A C 1
ATOM 8003 O O . TYR A 1 1029 ? -13.765 -4.960 54.852 1.00 43.12 1029 TYR A O 1
ATOM 8011 N N . GLU A 1 1030 ? -15.686 -4.235 55.774 1.00 41.12 1030 GLU A N 1
ATOM 8012 C CA . GLU A 1 1030 ? -15.679 -2.905 55.130 1.00 41.12 1030 GLU A CA 1
ATOM 8013 C C . GLU A 1 1030 ? -14.411 -2.081 55.443 1.00 41.12 1030 GLU A C 1
ATOM 8015 O O . GLU A 1 1030 ? -14.076 -1.148 54.713 1.00 41.12 1030 GLU A O 1
ATOM 8020 N N . LEU A 1 1031 ? -13.666 -2.441 56.495 1.00 37.22 1031 LEU A N 1
ATOM 8021 C CA . LEU A 1 1031 ? -12.473 -1.728 56.958 1.00 37.22 1031 LEU A CA 1
ATOM 8022 C C . LEU A 1 1031 ? -11.145 -2.178 56.321 1.00 37.22 1031 LEU A C 1
ATOM 8024 O O . LEU A 1 1031 ? -10.190 -1.405 56.353 1.00 37.22 1031 LEU A O 1
ATOM 8028 N N . ASN A 1 1032 ? -11.062 -3.364 55.701 1.00 35.12 1032 ASN A N 1
ATOM 8029 C CA . ASN A 1 1032 ? -9.796 -3.910 55.186 1.00 35.12 1032 ASN A CA 1
ATOM 8030 C C . ASN A 1 1032 ? -9.873 -4.225 53.683 1.00 35.12 1032 ASN A C 1
ATOM 8032 O O . ASN A 1 1032 ? -10.097 -5.361 53.269 1.00 35.12 1032 ASN A O 1
ATOM 8036 N N . GLY A 1 1033 ? -9.628 -3.210 52.847 1.00 40.12 1033 GLY A N 1
ATOM 8037 C CA . GLY A 1 1033 ? -9.671 -3.310 51.380 1.00 40.12 1033 GLY A CA 1
ATOM 8038 C C . GLY A 1 1033 ? -8.690 -4.306 50.734 1.00 40.12 1033 GLY A C 1
ATOM 8039 O O . GLY A 1 1033 ? -8.858 -4.625 49.558 1.00 40.12 1033 GLY A O 1
ATOM 8040 N N . GLU A 1 1034 ? -7.705 -4.829 51.475 1.00 39.25 1034 GLU A N 1
ATOM 8041 C CA . GLU A 1 1034 ? -6.715 -5.800 50.976 1.00 39.25 1034 GLU A CA 1
ATOM 8042 C C . GLU A 1 1034 ? -7.285 -7.211 50.720 1.00 39.25 1034 GLU A C 1
ATOM 8044 O O . GLU A 1 1034 ? -6.708 -7.947 49.926 1.00 39.25 1034 GLU A O 1
ATOM 8049 N N . TYR A 1 1035 ? -8.434 -7.576 51.308 1.00 42.06 1035 TYR A N 1
ATOM 8050 C CA . TYR A 1 1035 ? -8.953 -8.961 51.309 1.00 42.06 1035 TYR A CA 1
ATOM 8051 C C . TYR A 1 1035 ? -10.313 -9.133 50.601 1.00 42.06 1035 TYR A C 1
ATOM 8053 O O . TYR A 1 1035 ? -11.039 -10.101 50.819 1.00 42.06 1035 TYR A O 1
ATOM 8061 N N . SER A 1 1036 ? -10.686 -8.201 49.721 1.00 45.38 1036 SER A N 1
ATOM 8062 C CA . SER A 1 1036 ? -11.995 -8.196 49.040 1.00 45.38 1036 SER A CA 1
ATOM 8063 C C . SER A 1 1036 ? -12.218 -9.371 48.069 1.00 45.38 1036 SER A C 1
ATOM 8065 O O . SER A 1 1036 ? -13.362 -9.766 47.851 1.00 45.38 1036 SER A O 1
ATOM 8067 N N . PHE A 1 1037 ? -11.153 -9.974 47.522 1.00 45.19 1037 PHE A N 1
ATOM 8068 C CA . PHE A 1 1037 ? -11.244 -11.222 46.744 1.00 45.19 1037 PHE A CA 1
ATOM 8069 C C . PHE A 1 1037 ? -11.344 -12.469 47.627 1.00 45.19 1037 PHE A C 1
ATOM 8071 O O . PHE A 1 1037 ? -12.118 -13.375 47.307 1.00 45.19 1037 PHE A O 1
ATOM 8078 N N . ASP A 1 1038 ? -10.644 -12.473 48.766 1.00 40.59 1038 ASP A N 1
ATOM 8079 C CA . ASP A 1 1038 ? -10.747 -13.538 49.766 1.00 40.59 1038 ASP A CA 1
ATOM 8080 C C . ASP A 1 1038 ? -12.184 -13.640 50.296 1.00 40.59 1038 ASP A C 1
ATOM 8082 O O . ASP A 1 1038 ? -12.655 -14.738 50.561 1.00 40.59 1038 ASP A O 1
ATOM 8086 N N . TYR A 1 1039 ? -12.947 -12.542 50.327 1.00 40.75 1039 TYR A N 1
ATOM 8087 C CA . TYR A 1 1039 ? -14.366 -12.535 50.706 1.00 40.75 1039 TYR A CA 1
ATOM 8088 C C . TYR A 1 1039 ? -15.259 -13.469 49.857 1.00 40.75 1039 TYR A C 1
ATOM 8090 O O . TYR A 1 1039 ? -16.209 -14.047 50.376 1.00 40.75 1039 TYR A O 1
ATOM 8098 N N . MET A 1 1040 ? -14.971 -13.677 48.563 1.00 46.78 1040 MET A N 1
ATOM 8099 C CA . MET A 1 1040 ? -15.787 -14.546 47.684 1.00 46.78 1040 MET A CA 1
ATOM 8100 C C . MET A 1 1040 ? -15.340 -16.013 47.651 1.00 46.78 1040 MET A C 1
ATOM 8102 O O . MET A 1 1040 ? -16.108 -16.881 47.220 1.00 46.78 1040 MET A O 1
ATOM 8106 N N . GLU A 1 1041 ? -14.120 -16.300 48.104 1.00 43.62 1041 GLU A N 1
ATOM 8107 C CA . GLU A 1 1041 ? -13.558 -17.655 48.202 1.00 43.62 1041 GLU A CA 1
ATOM 8108 C C . GLU A 1 1041 ? -13.615 -18.214 49.636 1.00 43.62 1041 GLU A C 1
ATOM 8110 O O . GLU A 1 1041 ? -13.851 -19.411 49.814 1.00 43.62 1041 GLU A O 1
ATOM 8115 N N . PHE A 1 1042 ? -13.484 -17.336 50.638 1.00 36.47 1042 PHE A N 1
ATOM 8116 C CA . PHE A 1 1042 ? -13.414 -17.587 52.081 1.00 36.47 1042 PHE A CA 1
ATOM 8117 C C . PHE A 1 1042 ? -14.567 -16.940 52.866 1.00 36.47 1042 PHE A C 1
ATOM 8119 O O . PHE A 1 1042 ? -14.408 -16.580 54.035 1.00 36.47 1042 PHE A O 1
ATOM 8126 N N . ILE A 1 1043 ? -15.793 -16.977 52.336 1.00 38.62 1043 ILE A N 1
ATOM 8127 C CA . ILE A 1 1043 ? -16.860 -17.417 53.241 1.00 38.62 1043 ILE A CA 1
ATOM 8128 C C . ILE A 1 1043 ? -16.446 -18.841 53.608 1.00 38.62 1043 ILE A C 1
ATOM 8130 O O . ILE A 1 1043 ? -16.747 -19.796 52.888 1.00 38.62 1043 ILE A O 1
ATOM 8134 N N . LYS A 1 1044 ? -15.674 -18.993 54.701 1.00 35.66 1044 LYS A N 1
ATOM 8135 C CA . LYS A 1 1044 ? -15.705 -20.232 55.475 1.00 35.66 1044 LYS A CA 1
ATOM 8136 C C . LYS A 1 1044 ? -17.182 -20.553 55.524 1.00 35.66 1044 LYS A C 1
ATOM 8138 O O . LYS A 1 1044 ? -17.962 -19.718 55.970 1.00 35.66 1044 LYS A O 1
ATOM 8143 N N . VAL A 1 1045 ? -17.549 -21.682 54.937 1.00 41.69 1045 VAL A N 1
ATOM 8144 C CA . VAL A 1 1045 ? -18.877 -22.262 55.053 1.00 41.69 1045 VAL A CA 1
ATOM 8145 C C . VAL A 1 1045 ? -19.058 -22.470 56.547 1.00 41.69 1045 VAL A C 1
ATOM 8147 O O . VAL A 1 1045 ? -18.695 -23.523 57.055 1.00 41.69 1045 VAL A O 1
ATOM 8150 N N . VAL A 1 1046 ? -19.455 -21.427 57.272 1.00 38.44 1046 VAL A N 1
ATOM 8151 C CA . VAL A 1 1046 ? -19.701 -21.552 58.689 1.00 38.44 1046 VAL A CA 1
ATOM 8152 C C . VAL A 1 1046 ? -21.049 -22.223 58.727 1.00 38.44 1046 VAL A C 1
ATOM 8154 O O . VAL A 1 1046 ? -22.060 -21.649 58.320 1.00 38.44 1046 VAL A O 1
ATOM 8157 N N . ASP A 1 1047 ? -21.040 -23.494 59.108 1.00 39.53 1047 ASP A N 1
ATOM 8158 C CA . ASP A 1 1047 ? -22.258 -24.148 59.545 1.00 39.53 1047 ASP A CA 1
ATOM 8159 C C . ASP A 1 1047 ? -22.870 -23.216 60.609 1.00 39.53 1047 ASP A C 1
ATOM 8161 O O . ASP A 1 1047 ? -22.143 -22.816 61.520 1.00 39.53 1047 ASP A O 1
ATOM 8165 N N . PRO A 1 1048 ? -24.141 -22.789 60.522 1.00 40.62 1048 PRO A N 1
ATOM 8166 C CA . PRO A 1 1048 ? -24.736 -21.885 61.511 1.00 40.62 1048 PRO A CA 1
ATOM 8167 C C . PRO A 1 1048 ? -24.496 -22.336 62.961 1.00 40.62 1048 PRO A C 1
ATOM 8169 O O . PRO A 1 1048 ? -24.403 -21.510 63.868 1.00 40.62 1048 PRO A O 1
ATOM 8172 N N . LYS A 1 1049 ? -24.309 -23.648 63.164 1.00 42.47 1049 LYS A N 1
ATOM 8173 C CA . LYS A 1 1049 ? -23.898 -24.267 64.428 1.00 42.47 1049 LYS A CA 1
ATOM 8174 C C . LYS A 1 1049 ? -22.479 -23.890 64.874 1.00 42.47 1049 LYS A C 1
ATOM 8176 O O . LYS A 1 1049 ? -22.298 -23.563 66.040 1.00 42.47 1049 LYS A O 1
ATOM 8181 N N . GLU A 1 1050 ? -21.502 -23.862 63.968 1.00 40.28 1050 GLU A N 1
ATOM 8182 C CA . GLU A 1 1050 ? -20.121 -23.442 64.257 1.00 40.28 1050 GLU A CA 1
ATOM 8183 C C . GLU A 1 1050 ? -20.022 -21.932 64.557 1.00 40.28 1050 GLU A C 1
ATOM 8185 O O . GLU A 1 1050 ? -19.205 -21.531 65.384 1.00 40.28 1050 GLU A O 1
ATOM 8190 N N . TYR A 1 1051 ? -20.866 -21.082 63.950 1.00 41.91 1051 TYR A N 1
ATOM 8191 C CA . TYR A 1 1051 ? -20.889 -19.636 64.250 1.00 41.91 1051 TYR A CA 1
ATOM 8192 C C . TYR A 1 1051 ? -21.585 -19.339 65.585 1.00 41.91 1051 TYR A C 1
ATOM 8194 O O . TYR A 1 1051 ? -21.122 -18.502 66.360 1.00 41.91 1051 TYR A O 1
ATOM 8202 N N . ALA A 1 1052 ? -22.675 -20.055 65.888 1.00 43.25 1052 ALA A N 1
ATOM 8203 C CA . ALA A 1 1052 ? -23.358 -19.967 67.177 1.00 43.25 1052 ALA A CA 1
ATOM 8204 C C . ALA A 1 1052 ? -22.463 -20.439 68.339 1.00 43.25 1052 ALA A C 1
ATOM 8206 O O . ALA A 1 1052 ? -22.497 -19.850 69.418 1.00 43.25 1052 ALA A O 1
ATOM 8207 N N . GLU A 1 1053 ? -21.620 -21.453 68.121 1.00 41.16 1053 GLU A N 1
ATOM 8208 C CA . GLU A 1 1053 ? -20.586 -21.858 69.083 1.00 41.16 1053 GLU A CA 1
ATOM 8209 C C . GLU A 1 1053 ? -19.500 -20.787 69.264 1.00 41.16 1053 GLU A C 1
ATOM 8211 O O . GLU A 1 1053 ? -19.037 -20.586 70.384 1.00 41.16 1053 GLU A O 1
ATOM 8216 N N . PHE A 1 1054 ? -19.143 -20.049 68.208 1.00 38.00 1054 PHE A N 1
ATOM 8217 C CA . PHE A 1 1054 ? -18.149 -18.971 68.272 1.00 38.00 1054 PHE A CA 1
ATOM 8218 C C . PHE A 1 1054 ? -18.642 -17.754 69.076 1.00 38.00 1054 PHE A C 1
ATOM 8220 O O . PHE A 1 1054 ? -17.899 -17.223 69.897 1.00 38.00 1054 PHE A O 1
ATOM 8227 N N . ILE A 1 1055 ? -19.913 -17.360 68.918 1.00 43.34 1055 ILE A N 1
ATOM 8228 C CA . ILE A 1 1055 ? -20.538 -16.289 69.722 1.00 43.34 1055 ILE A CA 1
ATOM 8229 C C . ILE A 1 1055 ? -20.722 -16.726 71.181 1.00 43.34 1055 ILE A C 1
ATOM 8231 O O . ILE A 1 1055 ? -20.537 -15.928 72.095 1.00 43.34 1055 ILE A O 1
ATOM 8235 N N . ASN A 1 1056 ? -21.030 -18.003 71.424 1.00 43.38 1056 ASN A N 1
ATOM 8236 C CA . ASN A 1 1056 ? -21.117 -18.537 72.785 1.00 43.38 1056 ASN A CA 1
ATOM 8237 C C . ASN A 1 1056 ? -19.740 -18.716 73.458 1.00 43.38 1056 ASN A C 1
ATOM 8239 O O . ASN A 1 1056 ? -19.682 -18.855 74.681 1.00 43.38 1056 ASN A O 1
ATOM 8243 N N . ALA A 1 1057 ? -18.642 -18.720 72.692 1.00 38.97 1057 ALA A N 1
ATOM 8244 C CA . ALA A 1 1057 ? -17.275 -18.840 73.203 1.00 38.97 1057 ALA A CA 1
ATOM 8245 C C . ALA A 1 1057 ? -16.662 -17.493 73.631 1.00 38.97 1057 ALA A C 1
ATOM 8247 O O . ALA A 1 1057 ? -15.784 -17.477 74.496 1.00 38.97 1057 ALA A O 1
ATOM 8248 N N . GLU A 1 1058 ? -17.139 -16.366 73.098 1.00 37.00 1058 GLU A N 1
ATOM 8249 C CA . GLU A 1 1058 ? -16.790 -15.030 73.588 1.00 37.00 1058 GLU A CA 1
ATOM 8250 C C . GLU A 1 1058 ? -17.784 -14.582 74.662 1.00 37.00 1058 GLU A C 1
ATOM 8252 O O . GLU A 1 1058 ? -18.728 -13.826 74.441 1.00 37.00 1058 GLU A O 1
ATOM 8257 N N . THR A 1 1059 ? -17.544 -15.055 75.883 1.00 36.44 1059 THR A N 1
ATOM 8258 C CA . THR A 1 1059 ? -18.155 -14.505 77.092 1.00 36.44 1059 THR A CA 1
ATOM 8259 C C . THR A 1 1059 ? -17.754 -13.037 77.264 1.00 36.44 1059 THR A C 1
ATOM 8261 O O . THR A 1 1059 ? -16.730 -12.736 77.880 1.00 36.44 1059 THR A O 1
ATOM 8264 N N . VAL A 1 1060 ? -18.579 -12.115 76.771 1.00 29.69 1060 VAL A N 1
ATOM 8265 C CA . VAL A 1 1060 ? -18.711 -10.787 77.376 1.00 29.69 1060 VAL A CA 1
ATOM 8266 C C . VAL A 1 1060 ? -19.717 -10.924 78.516 1.00 29.69 1060 VAL A C 1
ATOM 8268 O O . VAL A 1 1060 ? -20.822 -11.434 78.343 1.00 29.69 1060 VAL A O 1
ATOM 8271 N N . SER A 1 1061 ? -19.280 -10.544 79.713 1.00 28.30 1061 SER A N 1
ATOM 8272 C CA . SER A 1 1061 ? -20.076 -10.528 80.937 1.00 28.30 1061 SER A CA 1
ATOM 8273 C C . SER A 1 1061 ? -21.405 -9.785 80.743 1.00 28.30 1061 SER A C 1
ATOM 8275 O O . SER A 1 1061 ? -21.417 -8.744 80.085 1.00 28.30 1061 SER A O 1
ATOM 8277 N N . PRO A 1 1062 ? -22.507 -10.256 81.348 1.00 33.09 1062 PRO A N 1
ATOM 8278 C CA . PRO A 1 1062 ? -23.818 -9.647 81.193 1.00 33.09 1062 PRO A CA 1
ATOM 8279 C C . PRO A 1 1062 ? -23.954 -8.423 82.104 1.00 33.09 1062 PRO A C 1
ATOM 8281 O O . PRO A 1 1062 ? -24.601 -8.507 83.140 1.00 33.09 1062 PRO A O 1
ATOM 8284 N N . GLU A 1 1063 ? -23.372 -7.287 81.728 1.00 33.19 1063 GLU A N 1
ATOM 8285 C CA . GLU A 1 1063 ? -23.783 -5.985 82.260 1.00 33.19 1063 GLU A CA 1
ATOM 8286 C C . GLU A 1 1063 ? -23.826 -4.956 81.119 1.00 33.19 1063 GLU A C 1
ATOM 8288 O O . GLU A 1 1063 ? -22.847 -4.750 80.411 1.00 33.19 1063 GLU A O 1
ATOM 8293 N N . GLU A 1 1064 ? -25.009 -4.349 80.969 1.00 40.12 1064 GLU A N 1
ATOM 8294 C CA . GLU A 1 1064 ? -25.339 -3.168 80.156 1.00 40.12 1064 GLU A CA 1
ATOM 8295 C C . GLU A 1 1064 ? -25.431 -3.329 78.622 1.00 40.12 1064 GLU A C 1
ATOM 8297 O O . GLU A 1 1064 ? -24.528 -3.000 77.862 1.00 40.12 1064 GLU A O 1
ATOM 8302 N N . SER A 1 1065 ? -26.626 -3.687 78.135 1.00 27.05 1065 SER A N 1
ATOM 8303 C CA . SER A 1 1065 ? -27.242 -2.920 77.040 1.00 27.05 1065 SER A CA 1
ATOM 8304 C C . SER A 1 1065 ? -28.769 -2.977 77.138 1.00 27.05 1065 SER A C 1
ATOM 8306 O O . SER A 1 1065 ? -29.403 -4.028 77.051 1.00 27.05 1065 SER A O 1
ATOM 8308 N N . GLU A 1 1066 ? -29.356 -1.811 77.390 1.00 35.19 1066 GLU A N 1
ATOM 8309 C CA . GLU A 1 1066 ? -30.771 -1.532 77.187 1.00 35.19 1066 GLU A CA 1
ATOM 8310 C C . GLU A 1 1066 ? -31.119 -1.815 75.724 1.00 35.19 1066 GLU A C 1
ATOM 8312 O O . GLU A 1 1066 ? -30.539 -1.184 74.858 1.00 35.19 1066 GLU A O 1
ATOM 8317 N N . PHE A 1 1067 ? -32.026 -2.751 75.439 1.00 28.36 1067 PHE A N 1
ATOM 8318 C CA . PHE A 1 1067 ? -32.972 -2.704 74.308 1.00 28.36 1067 PHE A CA 1
ATOM 8319 C C . PHE A 1 1067 ? -33.884 -3.942 74.370 1.00 28.36 1067 PHE A C 1
ATOM 8321 O O . PHE A 1 1067 ? -33.909 -4.798 73.490 1.00 28.36 1067 PHE A O 1
ATOM 8328 N N . SER A 1 1068 ? -34.660 -4.052 75.452 1.00 28.30 1068 SER A N 1
ATOM 8329 C CA . SER A 1 1068 ? -35.830 -4.931 75.502 1.00 28.30 1068 SER A CA 1
ATOM 8330 C C . SER A 1 1068 ? -37.086 -4.089 75.302 1.00 28.30 1068 SER A C 1
ATOM 8332 O O . SER A 1 1068 ? -37.610 -3.543 76.267 1.00 28.30 1068 SER A O 1
ATOM 8334 N N . GLN A 1 1069 ? -37.547 -3.958 74.060 1.00 34.47 1069 GLN A N 1
ATOM 8335 C CA . GLN A 1 1069 ? -38.949 -3.697 73.709 1.00 34.47 1069 GLN A CA 1
ATOM 8336 C C . GLN A 1 1069 ? -39.052 -3.565 72.190 1.00 34.47 1069 GLN A C 1
ATOM 8338 O O . GLN A 1 1069 ? -38.784 -2.504 71.642 1.00 34.47 1069 GLN A O 1
ATOM 8343 N N . TYR A 1 1070 ? -39.469 -4.631 71.510 1.00 29.16 1070 TYR A N 1
ATOM 8344 C CA . TYR A 1 1070 ? -40.275 -4.466 70.306 1.00 29.16 1070 TYR A CA 1
ATOM 8345 C C . TYR A 1 1070 ? -41.434 -5.454 70.360 1.00 29.16 1070 TYR A C 1
ATOM 8347 O O . TYR A 1 1070 ? -41.258 -6.668 70.446 1.00 29.16 1070 TYR A O 1
ATOM 8355 N N . ASP A 1 1071 ? -42.611 -4.847 70.427 1.00 29.75 1071 ASP A N 1
ATOM 8356 C CA . ASP A 1 1071 ? -43.932 -5.429 70.565 1.00 29.75 1071 ASP A CA 1
ATOM 8357 C C . ASP A 1 1071 ? -44.383 -6.062 69.237 1.00 29.75 1071 ASP A C 1
ATOM 8359 O O . ASP A 1 1071 ? -44.135 -5.541 68.151 1.00 29.75 1071 ASP A O 1
ATOM 8363 N N . THR A 1 1072 ? -45.062 -7.203 69.322 1.00 31.86 1072 THR A N 1
ATOM 8364 C CA . THR A 1 1072 ? -45.515 -8.043 68.197 1.00 31.86 1072 THR A CA 1
ATOM 8365 C C . THR A 1 1072 ? -46.725 -7.477 67.436 1.00 31.86 1072 THR A C 1
ATOM 8367 O O . THR A 1 1072 ? -47.402 -8.200 66.706 1.00 31.86 1072 THR A O 1
ATOM 8370 N N . SER A 1 1073 ? -47.020 -6.187 67.579 1.00 28.77 1073 SER A N 1
ATOM 8371 C CA . SER A 1 1073 ? -48.183 -5.522 66.982 1.00 28.77 1073 SER A CA 1
ATOM 8372 C C . SER A 1 1073 ? -47.919 -4.921 65.589 1.00 28.77 1073 SER A C 1
ATOM 8374 O O . SER A 1 1073 ? -48.867 -4.602 64.872 1.00 28.77 1073 SER A O 1
ATOM 8376 N N . ASP A 1 1074 ? -46.660 -4.860 65.138 1.00 30.91 1074 ASP A N 1
ATOM 8377 C CA . ASP A 1 1074 ? -46.273 -4.141 63.910 1.00 30.91 1074 ASP A CA 1
ATOM 8378 C C . ASP A 1 1074 ? -46.314 -4.989 62.614 1.00 30.91 1074 ASP A C 1
ATOM 8380 O O . ASP A 1 1074 ? -46.082 -4.498 61.505 1.00 30.91 1074 ASP A O 1
ATOM 8384 N N . LEU A 1 1075 ? -46.656 -6.282 62.709 1.00 32.72 1075 LEU A N 1
ATOM 8385 C CA . LEU A 1 1075 ? -46.644 -7.193 61.552 1.00 32.72 1075 LEU A CA 1
ATOM 8386 C C . LEU A 1 1075 ? -47.897 -7.109 60.656 1.00 32.72 1075 LEU A C 1
ATOM 8388 O O . LEU A 1 1075 ? -47.900 -7.670 59.561 1.00 32.72 1075 LEU A O 1
ATOM 8392 N N . GLN A 1 1076 ? -48.958 -6.409 61.077 1.00 30.39 1076 GLN A N 1
ATOM 8393 C CA . GLN A 1 1076 ? -50.215 -6.317 60.311 1.00 30.39 1076 GLN A CA 1
ATOM 8394 C C . GLN A 1 1076 ? -50.426 -4.987 59.562 1.00 30.39 1076 GLN A C 1
ATOM 8396 O O . GLN A 1 1076 ? -51.317 -4.911 58.717 1.00 30.39 1076 GLN A O 1
ATOM 8401 N N . LEU A 1 1077 ? -49.587 -3.963 59.774 1.00 31.17 1077 LEU A N 1
ATOM 8402 C CA . LEU A 1 1077 ? -49.742 -2.648 59.122 1.00 31.17 1077 LEU A CA 1
ATOM 8403 C C . LEU A 1 1077 ? -48.865 -2.438 57.871 1.00 31.17 1077 LEU A C 1
ATOM 8405 O O . LEU A 1 1077 ? -49.181 -1.593 57.036 1.00 31.17 1077 LEU A O 1
ATOM 8409 N N . ARG A 1 1078 ? -47.851 -3.276 57.621 1.00 31.50 1078 ARG A N 1
ATOM 8410 C CA . ARG A 1 1078 ? -46.939 -3.149 56.458 1.00 31.50 1078 ARG A CA 1
ATOM 8411 C C . ARG A 1 1078 ? -47.484 -3.635 55.103 1.00 31.50 1078 ARG A C 1
ATOM 8413 O O . ARG A 1 1078 ? -46.712 -3.873 54.178 1.00 31.50 1078 ARG A O 1
ATOM 8420 N N . LYS A 1 1079 ? -48.808 -3.740 54.932 1.00 32.97 1079 LYS A N 1
ATOM 8421 C CA . LYS A 1 1079 ? -49.436 -3.936 53.605 1.00 32.97 1079 LYS A CA 1
ATOM 8422 C C . LYS A 1 1079 ? -49.956 -2.655 52.951 1.00 32.97 1079 LYS A C 1
ATOM 8424 O O . LYS A 1 1079 ? -50.398 -2.719 51.805 1.00 32.97 1079 LYS A O 1
ATOM 8429 N N . ARG A 1 1080 ? -49.872 -1.490 53.601 1.00 34.00 1080 ARG A N 1
ATOM 8430 C CA . ARG A 1 1080 ? -50.188 -0.200 52.966 1.00 34.00 1080 ARG A CA 1
ATOM 8431 C C . ARG A 1 1080 ? -49.321 0.926 53.527 1.00 34.00 1080 ARG A C 1
ATOM 8433 O O . ARG A 1 1080 ? -49.488 1.297 54.675 1.00 34.00 1080 ARG A O 1
ATOM 8440 N N . GLY A 1 1081 ? -48.484 1.497 52.659 1.00 36.81 1081 GLY A N 1
ATOM 8441 C CA . GLY A 1 1081 ? -47.844 2.801 52.852 1.00 36.81 1081 GLY A CA 1
ATOM 8442 C C . GLY A 1 1081 ? -46.538 2.771 53.646 1.00 36.81 1081 GLY A C 1
ATOM 8443 O O . GLY A 1 1081 ? -46.555 2.530 54.843 1.00 36.81 1081 GLY A O 1
ATOM 8444 N N . ALA A 1 1082 ? -45.423 3.046 52.964 1.00 28.86 1082 ALA A N 1
ATOM 8445 C CA . ALA A 1 1082 ? -44.227 3.680 53.533 1.00 28.86 1082 ALA A CA 1
ATOM 8446 C C . ALA A 1 1082 ? -43.236 4.005 52.397 1.00 28.86 1082 ALA A C 1
ATOM 8448 O O . ALA A 1 1082 ? -42.260 3.295 52.166 1.00 28.86 1082 ALA A O 1
ATOM 8449 N N . PHE A 1 1083 ? -43.532 5.065 51.643 1.00 35.34 1083 PHE A N 1
ATOM 8450 C CA . PHE A 1 1083 ? -42.495 5.966 51.136 1.00 35.34 1083 PHE A CA 1
ATOM 8451 C C . PHE A 1 1083 ? -42.373 7.084 52.182 1.00 35.34 1083 PHE A C 1
ATOM 8453 O O . PHE A 1 1083 ? -43.393 7.455 52.755 1.00 35.34 1083 PHE A O 1
ATOM 8460 N N . PHE A 1 1084 ? -41.155 7.599 52.374 1.00 34.12 1084 PHE A N 1
ATOM 8461 C CA . PHE A 1 1084 ? -40.703 8.513 53.439 1.00 34.12 1084 PHE A CA 1
ATOM 8462 C C . PHE A 1 1084 ? -40.419 7.828 54.784 1.00 34.12 1084 PHE A C 1
ATOM 8464 O O . PHE A 1 1084 ? -41.327 7.395 55.478 1.00 34.12 1084 PHE A O 1
ATOM 8471 N N . ASP A 1 1085 ? -39.145 7.747 55.184 1.00 25.17 1085 ASP A N 1
ATOM 8472 C CA . ASP A 1 1085 ? -38.537 8.832 55.959 1.00 25.17 1085 ASP A CA 1
ATOM 8473 C C . ASP A 1 1085 ? -37.001 8.661 56.095 1.00 25.17 1085 ASP A C 1
ATOM 8475 O O . ASP A 1 1085 ? -36.503 7.549 56.241 1.00 25.17 1085 ASP A O 1
ATOM 8479 N N . ARG A 1 1086 ? -36.305 9.808 56.112 1.00 23.95 1086 ARG A N 1
ATOM 8480 C CA . ARG A 1 1086 ? -35.010 10.125 56.769 1.00 23.95 1086 ARG A CA 1
ATOM 8481 C C . ARG A 1 1086 ? -33.630 9.711 56.203 1.00 23.95 1086 ARG A C 1
ATOM 8483 O O . ARG A 1 1086 ? -33.226 8.558 56.238 1.00 23.95 1086 ARG A O 1
ATOM 8490 N N . GLN A 1 1087 ? -32.902 10.811 55.928 1.00 25.97 1087 GLN A N 1
ATOM 8491 C CA . GLN A 1 1087 ? -31.456 11.126 55.968 1.00 25.97 1087 GLN A CA 1
ATOM 8492 C C . GLN A 1 1087 ? -30.513 10.585 54.885 1.00 25.97 1087 GLN A C 1
ATOM 8494 O O . GLN A 1 1087 ? -30.327 9.361 54.736 1.00 25.97 1087 GLN A O 1
#

Organism: Candidozyma auris (NCBI:txid498019)

Secondary structure (DSSP, 8-state):
--TTS-PPPP-EEEEE---HHHHHHHHHHHHHHH-TTSTT-TTTTTTHHHH-SEEEE-THHHHHHHHHHHTTT--HHHHHHHHHHHTTS-SSTTPPP---HHHHHHHHHTTT--S--SSSHHHHHHHHHHHHHHHH---TTSTTHHHHHHHHHHHHHHHHHHHHHHTTPPP-HHHHHHHHHHHHHS-GGG-STT-BHHHHTTSHHHHTT-SPEEEEEEEE--TT----SSS-EEEEE-SSEEEESSTTT-EEEEGGGTTS-EETTEES-B-TTTS-B-------BHHHHHHHTTGGGHHHHHHHHHHGGG--SS-TTHHHHHHHHTT--S-----TTTS-SSEEESS-TTTT---SSSS--TTT-S-EEEE-TTTTS--S--GGGG-GGG---EEEEEE---SBTTB--SHHHHHHHHHHH-SS-SS-EEEEE-TTS-EEESS-----TTTHHHHSSSPEEE-SSGGGSPBP-S---TTEEEESS--PPEEEEEE---SSS-----TT-----HHHHHHHHHHHHHHHH-TT-HHHHHHHHTTTSS---S----HHHHHHHHHHHHHHHHHHHHHHHHHHHHHHHS-GGGHHHHHHHHHHHHHHHHHHIIIIIHHHHHS--SSSS---STTGGGGGGGSGGGSEEE-SS-EEEHHHHHHHHHHHHHHHHHHHHHHHTTTTB-HHHHHHHHHHHIIIIIHHHHHHHHSTT-TT-GGGTSS----SS-IIIIIIHHHHHHHHHHHHH-PPPHHHHHT---S-HHHHHHHHHHHHHHHHHHHHHTT-S--HHHHHHHHHHHHHHHHHHHHHHHHHHHH--EE-PPP-----------TT------------EE----HHHHHHHHHHHHHHHGGGHHHH--TT-HHHHHHHHHHHHHHHHHHTTHHHHHT---TT-HIIIIIIHHHHHHHHHHHH--S-TT----GGGT-TTHHHHHHHHHHHHHHHHHHHHHHHHHHHHHSTT--SBSSTTHHHHHHHHHH-----HHHHHHHHHHHHHHHHHHHHHHHTTTT-GGGTTHHHH------HHHHHHHHHHS---S---------TTTTTTTTS-------

Radius of gyration: 45.42 Å; Cα contacts (8 Å, |Δi|>4): 1934; chains: 1; bounding box: 124×83×141 Å

Foldseek 3Di:
DDPPDFFDQFAEEEWQFAFAQLSLLLVLLQLLLCDLPHPPVVPFNHVNQQSHAEYEYFASGLLNLLQCLLVLNDRSVVVLVLLLVLQQAFLQQLAAQDPCPVVVVVVVVVVPDDDDDDPPVPVVVVNVVVSCCSQQVPDDPPRPPSNCVNLVLLLVLLVQLCVCVVVVDADALLSSSLLSSLSNRHPPVQSHLQDALLVSCPRPSNVVSRGHFYKYKWWFDDVVDAAALQATFIWIDGSFWTGGCWLQQNDIDGLQQLLFCDAQNAGPDADPPPRDGDGDGSPRRPSSVSSLQNLPCLSVVVVCLVCLVVPVPDDPPVSVVSCVSNPHDPDSDDPCVRYPSFRKRAQQSCANRDRPAFHDPSNPDRITTIHHRCSNVQRIPPRVQLDVVSQRAAYNTEALQQPDLGWDQCSNVVSNVCNQVDPDYSIAREWEQDPVRFTFGLFFDDDDSVCVVVPAVDKDWTCPDVVRTHTDPDDDDPSYDYDYPHHHHTYTYYIQCDDQAHSSDHSSSRHDNSVRSVSSSVSSNCSNGVPPDPVSSVVVVVVPPPDPDHDDCPPQQVQLAVLLVVLLVLLVLLLQLLQLQLLQQFAQLCSVVSNCLLVVLLVLLLVLLQQALVQQQEADDPDQQTGDRCCGNHVLVVPPVSQWDDALLGIHGVVSVSSNVSSLLSLLLSLAPSQLCGPWFFRPLSSVLSSVCSNQFLSRLSNLDPYCSHVCHLNVVPLPQFFQQPLQSRQQLRLLLSQLSLVLRADDDVVSVVPRDRSHLVSNVSSLVSNLSSLLSRRLCSSSGDDPLSVLLNLLLVLLLQLQLVLQQVVQQVVQWDFDDDDPDPDDDPDDDDPPPDDDDDDDDPGDTDGDGDSVSNSLSSLQSSSLCRSVRSFQGDPVRSVLSSVSSNVSSVQLNVLLCVCVVVVRCRPSCSNSSRNRSSLNSSLSQQARGDCPRSDPGHNVSPPPCNSVSSVVSSVVSSVSSNVVSNVSLVVQCPDPPRNTTPPNCVSVVVVVCVVCVDDDPVVVVVVVVVVVLVVVVVVVLSPVCPPPPPCSSVSSVPPPVCPSVNVVVVVVVPDDDPDDDDDPDDDPPPPPPVPDDDDDDDD

InterPro domains:
  IPR001905 Ammonium transporter [PTHR43029] (558-1030)
  IPR002642 Lysophospholipase, catalytic domain [PF01735] (12-81)
  IPR002642 Lysophospholipase, catalytic domain [PF01735] (128-530)
  IPR002642 Lysophospholipase, catalytic domain [PS51210] (1-573)
  IPR002642 Lysophospholipase, catalytic domain [SM00022] (1-567)
  IPR016035 Acyl transferase/acyl hydrolase/lysophospholipase [SSF52151] (7-536)
  IPR018047 Ammonium transporter, conserved site [PS01219] (723-748)
  IPR024041 Ammonium transporter AmtB-like domain [PF00909] (563-815)
  IPR024041 Ammonium transporter AmtB-like domain [PF00909] (851-984)
  IPR029020 Ammonium/urea transporter [G3DSA:1.10.3430.10] (544-995)

Mean predicted aligned error: 19.99 Å

pLDDT: mean 77.33, std 20.36, range [23.95, 98.25]